Protein AF-0000000080770053 (afdb_homodimer)

Foldseek 3Di:
DPPPPPPPPDPVVVVVVVVVVVVQVPLPDQPDDDDFDDFDAQVNVVFAADDPQFQALVNVCLVVWVLLVVLLVLLCVAAVVLVVLVVVLVVLVVVLVVLVCLQDKDKDKDKDKDKDFAQCVCVDPPDVDRIFIKIWIKMKMKHWHCPLCLSVLLSQLSVLLSLLSLLVSLLVSLVLSLQSLLLLLLLLLLVVLLVLLVVVLVLLVVVLVVVVVCVVVVNDPPVVNVVSVVVNVVSVVVNVVSVVSNLVSQQSSQNSSVHHSCPCVVPDTDHLDFGDDRPDDGRGSCLCQQASNLVSLVSNLSSLVSVLSSLSSLSHKIKMKMKMWTFMDSDPVCRPPPVRIDIDMDIDIDGDDDDPCPSNVSSVVSSVVSNVSSVVSNVVVVVLVVLLVCLVVQLVVLVVQLVVLVVQLVVLVVVLVVVVVCVVVVNDDPVSNSVSVSSNSVSVSSNSVSRSSNSSSVSSNCSSSNSSGGNVVSVD/DPPPPPPPPDPVVVVVVVVVVVLVVQLPDQPDDDDFDDFDAQVNVVFDADDPQFQALVNVCLVVWVLLVVLLVLLCVAAVVLVVLVVVLVVLVVVLVVLVCLQDKDKDKDWDKDKDFAQCQCVPPPDVHRMFMKIWIKMKMKHWHDPQCLSVLLSQLSVLLSLLSVLVSLLVSLVLSLQSLLLLLQLLLLVLLLVLLVVLLVLLVVVLVVVVVCVVVVNDPPVVNVVSVVVNVVSVVVNVVSVVSNLVSQQSSQNSSVHHSCPCVPPDTDHLDFRDDRPDDGRHSCLCQQASNLVSLVSNLSSLVSVLSSLSSLSAKIKMKMKMWTFMDSDPVCGPPPVGTDIDMDIDIDGDNDDPCVSSVSSVVSSVVSSVSSVVSNVVVVVLVVLLVCLVVQLVVLVVQLVVLVVQLVVLVVVLVVVVVCVVVVNDDPVSSSVSVSSNSVSVSSNSVSRSSNSSSVSSNCSSSNSSGGNVVVVD

Organism: Chromobacterium violaceum (strain ATCC 12472 / DSM 30191 / JCM 1249 / CCUG 213 / NBRC 12614 / NCIMB 9131 / NCTC 9757 / MK) (NCBI:txid243365)

Structure (mmCIF, N/CA/C/O backbone):
data_AF-0000000080770053-model_v1
#
loop_
_entity.id
_entity.type
_entity.pdbx_description
1 polymer 'Probable outer membrane multidrug resistance lipoprotein'
#
loop_
_atom_site.group_PDB
_atom_site.id
_atom_site.type_symbol
_atom_site.label_atom_id
_atom_site.label_alt_id
_atom_site.label_comp_id
_atom_site.label_asym_id
_atom_site.label_entity_id
_atom_site.label_seq_id
_atom_site.pdbx_PDB_ins_code
_atom_site.Cartn_x
_atom_site.Cartn_y
_atom_site.Cartn_z
_atom_site.occupancy
_atom_site.B_iso_or_equiv
_atom_site.auth_seq_id
_atom_site.auth_comp_id
_atom_site.auth_asym_id
_atom_site.auth_atom_id
_atom_site.pdbx_PDB_model_num
ATOM 1 N N . MET A 1 1 ? 38.188 81.375 32.938 1 31.11 1 MET A N 1
ATOM 2 C CA . MET A 1 1 ? 38.281 80.125 33.688 1 31.11 1 MET A CA 1
ATOM 3 C C . MET A 1 1 ? 37.062 79.25 33.375 1 31.11 1 MET A C 1
ATOM 5 O O . MET A 1 1 ? 36.031 79.312 34.062 1 31.11 1 MET A O 1
ATOM 9 N N . GLU A 1 2 ? 36.625 79.125 32.062 1 36.44 2 GLU A N 1
ATOM 10 C CA . GLU A 1 2 ? 35.5 78.5 31.438 1 36.44 2 GLU A CA 1
ATOM 11 C C . GLU A 1 2 ? 35.531 77 31.609 1 36.44 2 GLU A C 1
ATOM 13 O O . GLU A 1 2 ? 36.5 76.312 31.203 1 36.44 2 GLU A O 1
ATOM 18 N N . THR A 1 3 ? 34.969 76.5 32.781 1 37.84 3 THR A N 1
ATOM 19 C CA . THR A 1 3 ? 34.875 75.062 33.188 1 37.84 3 THR A CA 1
ATOM 20 C C . THR A 1 3 ? 34.219 74.25 32.094 1 37.84 3 THR A C 1
ATOM 22 O O . THR A 1 3 ? 33.125 74.562 31.625 1 37.84 3 THR A O 1
ATOM 25 N N . ASP A 1 4 ? 35 73.625 31.25 1 41.47 4 ASP A N 1
ATOM 26 C CA . ASP A 1 4 ? 34.688 72.625 30.219 1 41.47 4 ASP A CA 1
ATOM 27 C C . ASP A 1 4 ? 33.812 71.5 30.781 1 41.47 4 ASP A C 1
ATOM 29 O O . ASP A 1 4 ? 34.25 70.75 31.656 1 41.47 4 ASP A O 1
ATOM 33 N N . LYS A 1 5 ? 32.5 71.75 30.984 1 44.28 5 LYS A N 1
ATOM 34 C CA . LYS A 1 5 ? 31.547 70.688 31.391 1 44.28 5 LYS A CA 1
ATOM 35 C C . LYS A 1 5 ? 31.594 69.5 30.453 1 44.28 5 LYS A C 1
ATOM 37 O O . LYS A 1 5 ? 31.125 69.562 29.312 1 44.28 5 LYS A O 1
ATOM 42 N N . VAL A 1 6 ? 32.719 68.688 30.469 1 43.28 6 VAL A N 1
ATOM 43 C CA . VAL A 1 6 ? 32.75 67.438 29.766 1 43.28 6 VAL A CA 1
ATOM 44 C C . VAL A 1 6 ? 31.484 66.625 30.047 1 43.28 6 VAL A C 1
ATOM 46 O O . VAL A 1 6 ? 31.125 66.438 31.203 1 43.28 6 VAL A O 1
ATOM 49 N N . ASN A 1 7 ? 30.469 66.812 29.234 1 42.47 7 ASN A N 1
ATOM 50 C CA . ASN A 1 7 ? 29.25 66 29.25 1 42.47 7 ASN A CA 1
ATOM 51 C C . ASN A 1 7 ? 29.578 64.562 29.422 1 42.47 7 ASN A C 1
ATOM 53 O O . ASN A 1 7 ? 30.203 63.938 28.547 1 42.47 7 ASN A O 1
ATOM 57 N N . LYS A 1 8 ? 29.875 64 30.688 1 47.47 8 LYS A N 1
ATOM 58 C CA . LYS A 1 8 ? 30.016 62.594 31.062 1 47.47 8 LYS A CA 1
ATOM 59 C C . LYS A 1 8 ? 28.953 61.75 30.391 1 47.47 8 LYS A C 1
ATOM 61 O O . LYS A 1 8 ? 27.766 61.875 30.672 1 47.47 8 LYS A O 1
ATOM 66 N N . LYS A 1 9 ? 29.234 61.5 29.125 1 54.81 9 LYS A N 1
ATOM 67 C CA . LYS A 1 9 ? 28.453 60.438 28.5 1 54.81 9 LYS A CA 1
ATOM 68 C C . LYS A 1 9 ? 28.156 59.312 29.484 1 54.81 9 LYS A C 1
ATOM 70 O O . LYS A 1 9 ? 29.078 58.781 30.094 1 54.81 9 LYS A O 1
ATOM 75 N N . SER A 1 10 ? 27 59.406 30.25 1 52.09 10 SER A N 1
ATOM 76 C CA . SER A 1 10 ? 26.562 58.531 31.328 1 52.09 10 SER A CA 1
ATOM 77 C C . SER A 1 10 ? 26.797 57.062 30.984 1 52.09 10 SER A C 1
ATOM 79 O O . SER A 1 10 ? 26.703 56.656 29.828 1 52.09 10 SER A O 1
ATOM 81 N N . TRP A 1 11 ? 27.594 56.344 31.75 1 55.47 11 TRP A N 1
ATOM 82 C CA . TRP A 1 11 ? 28 54.938 31.844 1 55.47 11 TRP A CA 1
ATOM 83 C C . TRP A 1 11 ? 26.859 54.031 31.438 1 55.47 11 TRP A C 1
ATOM 85 O O . TRP A 1 11 ? 27.094 52.969 30.844 1 55.47 11 TRP A O 1
ATOM 95 N N . PRO A 1 12 ? 25.609 54.438 31.672 1 58.03 12 PRO A N 1
ATOM 96 C CA . PRO A 1 12 ? 24.562 53.469 31.391 1 58.03 12 PRO A CA 1
ATOM 97 C C . PRO A 1 12 ? 24.312 53.281 29.891 1 58.03 12 PRO A C 1
ATOM 99 O O . PRO A 1 12 ? 23.953 52.188 29.438 1 58.03 12 PRO A O 1
ATOM 102 N N . GLN A 1 13 ? 24.547 54.344 29.156 1 59.16 13 GLN A N 1
ATOM 103 C CA . GLN A 1 13 ? 24.297 54.188 27.734 1 59.16 13 GLN A CA 1
ATOM 104 C C . GLN A 1 13 ? 25.344 53.312 27.078 1 59.16 13 GLN A C 1
ATOM 106 O O . GLN A 1 13 ? 25.031 52.531 26.172 1 59.16 13 GLN A O 1
ATOM 111 N N . THR A 1 14 ? 26.609 53.5 27.578 1 61.19 14 THR A N 1
ATOM 112 C CA . THR A 1 14 ? 27.672 52.688 27 1 61.19 14 THR A CA 1
ATOM 113 C C . THR A 1 14 ? 27.516 51.219 27.406 1 61.19 14 THR A C 1
ATOM 115 O O . THR A 1 14 ? 27.781 50.312 26.625 1 61.19 14 THR A O 1
ATOM 118 N N . ALA A 1 15 ? 27.016 50.938 28.594 1 60.12 15 ALA A N 1
ATOM 119 C CA . ALA A 1 15 ? 26.797 49.594 29.062 1 60.12 15 ALA A CA 1
ATOM 120 C C . ALA A 1 15 ? 25.672 48.906 28.297 1 60.12 15 ALA A C 1
ATOM 122 O O . ALA A 1 15 ? 25.734 47.719 28.016 1 60.12 15 ALA A O 1
ATOM 123 N N . GLY A 1 16 ? 24.625 49.656 27.984 1 55.81 16 GLY A N 1
ATOM 124 C CA . GLY A 1 16 ? 23.547 49.094 27.156 1 55.81 16 GLY A CA 1
ATOM 125 C C . GLY A 1 16 ? 24 48.656 25.781 1 55.81 16 GLY A C 1
ATOM 126 O O . GLY A 1 16 ? 23.625 47.594 25.297 1 55.81 16 GLY A O 1
ATOM 127 N N . VAL A 1 17 ? 24.844 49.531 25.234 1 60.19 17 VAL A N 1
ATOM 128 C CA . VAL A 1 17 ? 25.375 49.188 23.906 1 60.19 17 VAL A CA 1
ATOM 129 C C . VAL A 1 17 ? 26.312 48 24 1 60.19 17 VAL A C 1
ATOM 131 O O . VAL A 1 17 ? 26.312 47.125 23.125 1 60.19 17 VAL A O 1
ATOM 134 N N . LEU A 1 18 ? 27.062 47.906 25.047 1 57.97 18 LEU A N 1
ATOM 135 C CA . LEU A 1 18 ? 27.984 46.781 25.234 1 57.97 18 LEU A CA 1
ATOM 136 C C . LEU A 1 18 ? 27.219 45.5 25.516 1 57.97 18 LEU A C 1
ATOM 138 O O . LEU A 1 18 ? 27.609 44.406 25.047 1 57.97 18 LEU A O 1
ATOM 142 N N . LEU A 1 19 ? 26.172 45.562 26.266 1 55.12 19 LEU A N 1
ATOM 143 C CA . LEU A 1 19 ? 25.344 44.375 26.5 1 55.12 19 LEU A CA 1
ATOM 144 C C . LEU A 1 19 ? 24.703 43.875 25.219 1 55.12 19 LEU A C 1
ATOM 146 O O . LEU A 1 19 ? 24.625 42.688 24.969 1 55.12 19 LEU A O 1
ATOM 150 N N . ILE A 1 20 ? 24.188 44.844 24.469 1 55.62 20 ILE A N 1
ATOM 151 C CA . ILE A 1 20 ? 23.641 44.438 23.172 1 55.62 20 ILE A CA 1
ATOM 152 C C . ILE A 1 20 ? 24.734 43.844 22.297 1 55.62 20 ILE A C 1
ATOM 154 O O . ILE A 1 20 ? 24.5 42.844 21.625 1 55.62 20 ILE A O 1
ATOM 158 N N . SER A 1 21 ? 25.906 44.469 22.375 1 57.09 21 SER A N 1
ATOM 159 C CA . SER A 1 21 ? 27 43.906 21.594 1 57.09 21 SER A CA 1
ATOM 160 C C . SER A 1 21 ? 27.453 42.562 22.125 1 57.09 21 SER A C 1
ATOM 162 O O . SER A 1 21 ? 27.859 41.688 21.359 1 57.09 21 SER A O 1
ATOM 164 N N . ALA A 1 22 ? 27.469 42.375 23.359 1 55.72 22 ALA A N 1
ATOM 165 C CA . ALA A 1 22 ? 27.859 41.094 23.953 1 55.72 22 ALA A CA 1
ATOM 166 C C . ALA A 1 22 ? 26.828 40 23.656 1 55.72 22 ALA A C 1
ATOM 168 O O . ALA A 1 22 ? 27.172 38.844 23.469 1 55.72 22 ALA A O 1
ATOM 169 N N . VAL A 1 23 ? 25.594 40.375 23.766 1 52.31 23 VAL A N 1
ATOM 170 C CA . VAL A 1 23 ? 24.531 39.438 23.438 1 52.31 23 VAL A CA 1
ATOM 171 C C . VAL A 1 23 ? 24.625 39.031 21.984 1 52.31 23 VAL A C 1
ATOM 173 O O . VAL A 1 23 ? 24.375 37.875 21.641 1 52.31 23 VAL A O 1
ATOM 176 N N . LEU A 1 24 ? 24.922 39.969 21.172 1 51.81 24 LEU A N 1
ATOM 177 C CA . LEU A 1 24 ? 25.078 39.625 19.766 1 51.81 24 LEU A CA 1
ATOM 178 C C . LEU A 1 24 ? 26.234 38.656 19.562 1 51.81 24 LEU A C 1
ATOM 180 O O . LEU A 1 24 ? 26.234 37.875 18.625 1 51.81 24 LEU A O 1
ATOM 184 N N . SER A 1 25 ? 27.266 38.938 20.328 1 50.62 25 SER A N 1
ATOM 185 C CA . SER A 1 25 ? 28.406 38.031 20.188 1 50.62 25 SER A CA 1
ATOM 186 C C . SER A 1 25 ? 28.125 36.688 20.797 1 50.62 25 SER A C 1
ATOM 188 O O . SER A 1 25 ? 28.891 35.719 20.594 1 50.62 25 SER A O 1
ATOM 190 N N . GLY A 1 26 ? 27.234 36.531 21.672 1 48.91 26 GLY A N 1
ATOM 191 C CA . GLY A 1 26 ? 26.984 35.25 22.344 1 48.91 26 GLY A CA 1
ATOM 192 C C . GLY A 1 26 ? 26.078 34.344 21.547 1 48.91 26 GLY A C 1
ATOM 193 O O . GLY A 1 26 ? 25.062 33.875 22.062 1 48.91 26 GLY A O 1
ATOM 194 N N . CYS A 1 27 ? 25.984 34.438 20.297 1 49.5 27 CYS A N 1
ATOM 195 C CA . CYS A 1 27 ? 25.266 33.375 19.594 1 49.5 27 CYS A CA 1
ATOM 196 C C . CYS A 1 27 ? 25.625 32 20.141 1 49.5 27 CYS A C 1
ATOM 198 O O . CYS A 1 27 ? 26.797 31.734 20.406 1 49.5 27 CYS A O 1
ATOM 200 N N . ALA A 1 28 ? 24.703 31.391 20.844 1 54.81 28 ALA A N 1
ATOM 201 C CA . ALA A 1 28 ? 24.875 30.031 21.375 1 54.81 28 ALA A CA 1
ATOM 202 C C . ALA A 1 28 ? 25.672 29.172 20.406 1 54.81 28 ALA A C 1
ATOM 204 O O . ALA A 1 28 ? 25.406 29.156 19.203 1 54.81 28 ALA A O 1
ATOM 205 N N . SER A 1 29 ? 27.016 29.094 20.688 1 56.59 29 SER A N 1
ATOM 206 C CA . SER A 1 29 ? 27.906 28.25 19.922 1 56.59 29 SER A CA 1
ATOM 207 C C . SER A 1 29 ? 27.297 26.875 19.656 1 56.59 29 SER A C 1
ATOM 209 O O . SER A 1 29 ? 26.594 26.328 20.516 1 56.59 29 SER A O 1
ATOM 211 N N . PHE A 1 30 ? 27.156 26.516 18.375 1 65.12 30 PHE A N 1
ATOM 212 C CA . PHE A 1 30 ? 26.812 25.172 17.922 1 65.12 30 PHE A CA 1
ATOM 213 C C . PHE A 1 30 ? 27.781 24.141 18.484 1 65.12 30 PHE A C 1
ATOM 215 O O . PHE A 1 30 ? 28.969 24.438 18.672 1 65.12 30 PHE A O 1
ATOM 222 N N . GLY A 1 31 ? 27.469 23.406 19.453 1 56.47 31 GLY A N 1
ATOM 223 C CA . GLY A 1 31 ? 28.391 22.328 19.75 1 56.47 31 GLY A CA 1
ATOM 224 C C . GLY A 1 31 ? 29.062 21.75 18.516 1 56.47 31 GLY A C 1
ATOM 225 O O . GLY A 1 31 ? 28.688 22.094 17.391 1 56.47 31 GLY A O 1
ATOM 226 N N . PRO A 1 32 ? 30.141 21.141 18.75 1 60.31 32 PRO A N 1
ATOM 227 C CA . PRO A 1 32 ? 30.844 20.516 17.625 1 60.31 32 PRO A CA 1
ATOM 228 C C . PRO A 1 32 ? 29.906 19.688 16.734 1 60.31 32 PRO A C 1
ATOM 230 O O . PRO A 1 32 ? 29 19.031 17.234 1 60.31 32 PRO A O 1
ATOM 233 N N . ASP A 1 33 ? 29.828 20 15.422 1 65.56 33 ASP A N 1
ATOM 234 C CA . ASP A 1 33 ? 29.047 19.25 14.438 1 65.56 33 ASP A CA 1
ATOM 235 C C . ASP A 1 33 ? 29.672 17.875 14.18 1 65.56 33 ASP A C 1
ATOM 237 O O . ASP A 1 33 ? 30.875 17.766 13.953 1 65.56 33 ASP A O 1
ATOM 241 N N . ALA A 1 34 ? 29.047 16.75 14.547 1 70.12 34 ALA A N 1
ATOM 242 C CA . ALA A 1 34 ? 29.484 15.469 14.016 1 70.12 34 ALA A CA 1
ATOM 243 C C . ALA A 1 34 ? 29.656 15.523 12.5 1 70.12 34 ALA A C 1
ATOM 245 O O . ALA A 1 34 ? 28.938 16.266 11.82 1 70.12 34 ALA A O 1
ATOM 246 N N . ALA A 1 35 ? 30.75 14.867 12.07 1 78.81 35 ALA A N 1
ATOM 247 C CA . ALA A 1 35 ? 30.969 14.836 10.633 1 78.81 35 ALA A CA 1
ATOM 248 C C . ALA A 1 35 ? 29.781 14.227 9.906 1 78.81 35 ALA A C 1
ATOM 250 O O . ALA A 1 35 ? 29.375 13.094 10.188 1 78.81 35 ALA A O 1
ATOM 251 N N . PRO A 1 36 ? 29.156 14.961 9.07 1 86.56 36 PRO A N 1
ATOM 252 C CA . PRO A 1 36 ? 28 14.43 8.367 1 86.56 36 PRO A CA 1
ATOM 253 C C . PRO A 1 36 ? 28.344 13.242 7.469 1 86.56 36 PRO A C 1
ATOM 255 O O . PRO A 1 36 ? 29.453 13.156 6.949 1 86.56 36 PRO A O 1
ATOM 258 N N . ASP A 1 37 ? 27.453 12.234 7.367 1 88.25 37 ASP A N 1
ATOM 259 C CA . ASP A 1 37 ? 27.609 11.148 6.406 1 88.25 37 ASP A CA 1
ATOM 260 C C . ASP A 1 37 ? 27.703 11.688 4.98 1 88.25 37 ASP A C 1
ATOM 262 O O . ASP A 1 37 ? 27.281 12.812 4.707 1 88.25 37 ASP A O 1
ATOM 266 N N . GLN A 1 38 ? 28.359 10.859 4.066 1 91.56 38 GLN A N 1
ATOM 267 C CA . GLN A 1 38 ? 28.562 11.281 2.686 1 91.56 38 GLN A CA 1
ATOM 268 C C . GLN A 1 38 ? 27.875 10.336 1.709 1 91.56 38 GLN A C 1
ATOM 270 O O . GLN A 1 38 ? 27.844 9.117 1.93 1 91.56 38 GLN A O 1
ATOM 275 N N . MET A 1 39 ? 27.281 10.906 0.743 1 92.38 39 MET A N 1
ATOM 276 C CA . MET A 1 39 ? 26.703 10.109 -0.339 1 92.38 39 MET A CA 1
ATOM 277 C C . MET A 1 39 ? 27.797 9.352 -1.09 1 92.38 39 MET A C 1
ATOM 279 O O . MET A 1 39 ? 28.859 9.898 -1.379 1 92.38 39 MET A O 1
ATOM 283 N N . VAL A 1 40 ? 27.531 8.117 -1.334 1 87.75 40 VAL A N 1
ATOM 284 C CA . VAL A 1 40 ? 28.469 7.289 -2.072 1 87.75 40 VAL A CA 1
ATOM 285 C C . VAL A 1 40 ? 28.547 7.754 -3.527 1 87.75 40 VAL A C 1
ATOM 287 O O . VAL A 1 40 ? 27.516 8.086 -4.125 1 87.75 40 VAL A O 1
ATOM 290 N N . GLY A 1 41 ? 29.812 7.875 -4.043 1 84.81 41 GLY A N 1
ATOM 291 C CA . GLY A 1 41 ? 30.016 8.305 -5.418 1 84.81 41 GLY A CA 1
ATOM 292 C C . GLY A 1 41 ? 30.5 7.195 -6.328 1 84.81 41 GLY A C 1
ATOM 293 O O . GLY A 1 41 ? 30.766 6.082 -5.867 1 84.81 41 GLY A O 1
ATOM 294 N N . ALA A 1 42 ? 30.547 7.543 -7.645 1 81.56 42 ALA A N 1
ATOM 295 C CA . ALA A 1 42 ? 30.938 6.582 -8.672 1 81.56 42 ALA A CA 1
ATOM 296 C C . ALA A 1 42 ? 32.344 6.062 -8.438 1 81.56 42 ALA A C 1
ATOM 298 O O . ALA A 1 42 ? 32.625 4.883 -8.672 1 81.56 42 ALA A O 1
ATOM 299 N N . ASP A 1 43 ? 33.188 6.934 -7.949 1 79.81 43 ASP A N 1
ATOM 300 C CA . ASP A 1 43 ? 34.594 6.574 -7.719 1 79.81 43 ASP A CA 1
ATOM 301 C C . ASP A 1 43 ? 34.719 5.527 -6.613 1 79.81 43 ASP A C 1
ATOM 303 O O . ASP A 1 43 ? 35.5 4.578 -6.73 1 79.81 43 ASP A O 1
ATOM 307 N N . GLN A 1 44 ? 33.969 5.676 -5.617 1 84.19 44 GLN A N 1
ATOM 308 C CA . GLN A 1 44 ? 34 4.75 -4.492 1 84.19 44 GLN A CA 1
ATOM 309 C C . GLN A 1 44 ? 33.469 3.375 -4.895 1 84.19 44 GLN A C 1
ATOM 311 O O . GLN A 1 44 ? 33.938 2.355 -4.367 1 84.19 44 GLN A O 1
ATOM 316 N N . LEU A 1 45 ? 32.625 3.363 -5.84 1 84.56 45 LEU A N 1
ATOM 317 C CA . LEU A 1 45 ? 31.953 2.131 -6.25 1 84.56 45 LEU A CA 1
ATOM 318 C C . LEU A 1 45 ? 32.656 1.503 -7.441 1 84.56 45 LEU A C 1
ATOM 320 O O . LEU A 1 45 ? 32.219 0.472 -7.961 1 84.56 45 LEU A O 1
ATOM 324 N N . LYS A 1 46 ? 33.719 2.088 -7.953 1 78.81 46 LYS A N 1
ATOM 325 C CA . LYS A 1 46 ? 34.562 1.582 -9.047 1 78.81 46 LYS A CA 1
ATOM 326 C C . LYS A 1 46 ? 33.719 1.333 -10.297 1 78.81 46 LYS A C 1
ATOM 328 O O . LYS A 1 46 ? 33.844 0.295 -10.945 1 78.81 46 LYS A O 1
ATOM 333 N N . LEU A 1 47 ? 32.75 2.234 -10.477 1 78.5 47 LEU A N 1
ATOM 334 C CA . LEU A 1 47 ? 31.953 2.148 -11.695 1 78.5 47 LEU A CA 1
ATOM 335 C C . LEU A 1 47 ? 32.719 2.719 -12.883 1 78.5 47 LEU A C 1
ATOM 337 O O . LEU A 1 47 ? 33.5 3.656 -12.727 1 78.5 47 LEU A O 1
ATOM 341 N N . ALA A 1 48 ? 32.5 2.072 -14.008 1 72.56 48 ALA A N 1
ATOM 342 C CA . ALA A 1 48 ? 33.125 2.584 -15.227 1 72.56 48 ALA A CA 1
ATOM 343 C C . ALA A 1 48 ? 32.625 3.992 -15.539 1 72.56 48 ALA A C 1
ATOM 345 O O . ALA A 1 48 ? 31.562 4.398 -15.078 1 72.56 48 ALA A O 1
ATOM 346 N N . VAL A 1 49 ? 33.5 4.676 -16.25 1 65.38 49 VAL A N 1
ATOM 347 C CA . VAL A 1 49 ? 33.125 6.031 -16.641 1 65.38 49 VAL A CA 1
ATOM 348 C C . VAL A 1 49 ? 31.922 5.992 -17.562 1 65.38 49 VAL A C 1
ATOM 350 O O . VAL A 1 49 ? 31.75 5.059 -18.344 1 65.38 49 VAL A O 1
ATOM 353 N N . ALA A 1 50 ? 31.031 6.984 -17.391 1 61.84 50 ALA A N 1
ATOM 354 C CA . ALA A 1 50 ? 29.75 7.078 -18.062 1 61.84 50 ALA A CA 1
ATOM 355 C C . ALA A 1 50 ? 29.906 6.945 -19.578 1 61.84 50 ALA A C 1
ATOM 357 O O . ALA A 1 50 ? 30.656 7.699 -20.203 1 61.84 50 ALA A O 1
ATOM 358 N N . GLY A 1 51 ? 29.594 5.773 -20.062 1 59.84 51 GLY A N 1
ATOM 359 C CA . GLY A 1 51 ? 29.484 5.656 -21.516 1 59.84 51 GLY A CA 1
ATOM 360 C C . GLY A 1 51 ? 28.141 6.102 -22.047 1 59.84 51 GLY A C 1
ATOM 361 O O . GLY A 1 51 ? 27.344 6.695 -21.328 1 59.84 51 GLY A O 1
ATOM 362 N N . GLN A 1 52 ? 28.031 6.184 -23.453 1 55.31 52 GLN A N 1
ATOM 363 C CA . GLN A 1 52 ? 26.812 6.609 -24.109 1 55.31 52 GLN A CA 1
ATOM 364 C C . GLN A 1 52 ? 25.688 5.59 -23.906 1 55.31 52 GLN A C 1
ATOM 366 O O . GLN A 1 52 ? 25.734 4.492 -24.453 1 55.31 52 GLN A O 1
ATOM 371 N N . GLN A 1 53 ? 25.266 5.422 -22.656 1 59.69 53 GLN A N 1
ATOM 372 C CA . GLN A 1 53 ? 24.078 4.57 -22.547 1 59.69 53 GLN A CA 1
ATOM 373 C C . GLN A 1 53 ? 22.828 5.316 -22.984 1 59.69 53 GLN A C 1
ATOM 375 O O . GLN A 1 53 ? 22.547 6.418 -22.516 1 59.69 53 GLN A O 1
ATOM 380 N N . ASN A 1 54 ? 22.234 4.859 -24.219 1 63.72 54 ASN A N 1
ATOM 381 C CA . ASN A 1 54 ? 21.109 5.586 -24.797 1 63.72 54 ASN A CA 1
ATOM 382 C C . ASN A 1 54 ? 19.797 4.812 -24.625 1 63.72 54 ASN A C 1
ATOM 384 O O . ASN A 1 54 ? 19.328 4.18 -25.562 1 63.72 54 ASN A O 1
ATOM 388 N N . VAL A 1 55 ? 19.422 4.629 -23.297 1 74.56 55 VAL A N 1
ATOM 389 C CA . VAL A 1 55 ? 18.062 4.098 -23.203 1 74.56 55 VAL A CA 1
ATOM 390 C C . VAL A 1 55 ? 17.062 5.191 -23.531 1 74.56 55 VAL A C 1
ATOM 392 O O . VAL A 1 55 ? 17.094 6.277 -22.953 1 74.56 55 VAL A O 1
ATOM 395 N N . ARG A 1 56 ? 16.281 4.848 -24.578 1 76.56 56 ARG A N 1
ATOM 396 C CA . ARG A 1 56 ? 15.227 5.777 -24.984 1 76.56 56 ARG A CA 1
ATOM 397 C C . ARG A 1 56 ? 14.062 5.75 -24 1 76.56 56 ARG A C 1
ATOM 399 O O . ARG A 1 56 ? 13.766 4.707 -23.422 1 76.56 56 ARG A O 1
ATOM 406 N N . ALA A 1 57 ? 13.305 6.887 -23.797 1 82.81 57 ALA A N 1
ATOM 407 C CA . ALA A 1 57 ? 12.164 6.984 -22.891 1 82.81 57 ALA A CA 1
ATOM 408 C C . ALA A 1 57 ? 11.023 6.074 -23.344 1 82.81 57 ALA A C 1
ATOM 410 O O . ALA A 1 57 ? 10.289 5.535 -22.516 1 82.81 57 ALA A O 1
ATOM 411 N N . ASP A 1 58 ? 10.867 5.867 -24.656 1 90.88 58 ASP A N 1
ATOM 412 C CA . ASP A 1 58 ? 9.828 4.988 -25.188 1 90.88 58 ASP A CA 1
ATOM 413 C C . ASP A 1 58 ? 10.422 3.654 -25.641 1 90.88 58 ASP A C 1
ATOM 415 O O . ASP A 1 58 ? 10.133 3.189 -26.734 1 90.88 58 ASP A O 1
ATOM 419 N N . TRP A 1 59 ? 11.172 3.037 -24.719 1 91.75 59 TRP A N 1
ATOM 420 C CA . TRP A 1 59 ? 11.938 1.837 -25.031 1 91.75 59 TRP A CA 1
ATOM 421 C C . TRP A 1 59 ? 11.023 0.704 -25.484 1 91.75 59 TRP A C 1
ATOM 423 O O . TRP A 1 59 ? 11.422 -0.136 -26.297 1 91.75 59 TRP A O 1
ATOM 433 N N . TRP A 1 60 ? 9.75 0.617 -25.047 1 94.19 60 TRP A N 1
ATOM 434 C CA . TRP A 1 60 ? 8.844 -0.471 -25.406 1 94.19 60 TRP A CA 1
ATOM 435 C C . TRP A 1 60 ? 8.469 -0.41 -26.875 1 94.19 60 TRP A C 1
ATOM 437 O O . TRP A 1 60 ? 8.062 -1.418 -27.469 1 94.19 60 TRP A O 1
ATOM 447 N N . ARG A 1 61 ? 8.609 0.734 -27.469 1 94.06 61 ARG A N 1
ATOM 448 C CA . ARG A 1 61 ? 8.234 0.913 -28.875 1 94.06 61 ARG A CA 1
ATOM 449 C C . ARG A 1 61 ? 9.195 0.169 -29.797 1 94.06 61 ARG A C 1
ATOM 451 O O . ARG A 1 61 ? 8.891 -0.054 -30.969 1 94.06 61 ARG A O 1
ATOM 458 N N . GLN A 1 62 ? 10.352 -0.235 -29.312 1 92.44 62 GLN A N 1
ATOM 459 C CA . GLN A 1 62 ? 11.305 -1.023 -30.094 1 92.44 62 GLN A CA 1
ATOM 460 C C . GLN A 1 62 ? 10.727 -2.387 -30.453 1 92.44 62 GLN A C 1
ATOM 462 O O . GLN A 1 62 ? 11.234 -3.072 -31.328 1 92.44 62 GLN A O 1
ATOM 467 N N . LEU A 1 63 ? 9.664 -2.793 -29.797 1 94.44 63 LEU A N 1
ATOM 468 C CA . LEU A 1 63 ? 9.039 -4.086 -30.062 1 94.44 63 LEU A CA 1
ATOM 469 C C . LEU A 1 63 ? 8.094 -4 -31.25 1 94.44 63 LEU A C 1
ATOM 471 O O . LEU A 1 63 ? 7.59 -5.02 -31.719 1 94.44 63 LEU A O 1
ATOM 475 N N . ASN A 1 64 ? 7.828 -2.867 -31.781 1 93.38 64 ASN A N 1
ATOM 476 C CA . ASN A 1 64 ? 7.023 -2.617 -32.969 1 93.38 64 ASN A CA 1
ATOM 477 C C . ASN A 1 64 ? 5.68 -3.33 -32.906 1 93.38 64 ASN A C 1
ATOM 479 O O . ASN A 1 64 ? 5.297 -4.043 -33.844 1 93.38 64 ASN A O 1
ATOM 483 N N . ASP A 1 65 ? 5.02 -3.174 -31.828 1 95.94 65 ASP A N 1
ATOM 484 C CA . ASP A 1 65 ? 3.699 -3.756 -31.594 1 95.94 65 ASP A CA 1
ATOM 485 C C . ASP A 1 65 ? 2.678 -2.68 -31.25 1 95.94 65 ASP A C 1
ATOM 487 O O . ASP A 1 65 ? 2.646 -2.199 -30.109 1 95.94 65 ASP A O 1
ATOM 491 N N . PRO A 1 66 ? 1.79 -2.314 -32.188 1 95.25 66 PRO A N 1
ATOM 492 C CA . PRO A 1 66 ? 0.855 -1.207 -31.984 1 95.25 66 PRO A CA 1
ATOM 493 C C . PRO A 1 66 ? -0.114 -1.461 -30.844 1 95.25 66 PRO A C 1
ATOM 495 O O . PRO A 1 66 ? -0.524 -0.521 -30.156 1 95.25 66 PRO A O 1
ATOM 498 N N . GLU A 1 67 ? -0.458 -2.713 -30.688 1 96 67 GLU A N 1
ATOM 499 C CA . GLU A 1 67 ? -1.362 -3.018 -29.578 1 96 67 GLU A CA 1
ATOM 500 C C . GLU A 1 67 ? -0.683 -2.787 -28.234 1 96 67 GLU A C 1
ATOM 502 O O . GLU A 1 67 ? -1.304 -2.275 -27.297 1 96 67 GLU A O 1
ATOM 507 N N . LEU A 1 68 ? 0.569 -3.139 -28.109 1 97.12 68 LEU A N 1
ATOM 508 C CA . LEU A 1 68 ? 1.339 -2.875 -26.906 1 97.12 68 LEU A CA 1
ATOM 509 C C . LEU A 1 68 ? 1.477 -1.374 -26.672 1 97.12 68 LEU A C 1
ATOM 511 O O . LEU A 1 68 ? 1.307 -0.902 -25.531 1 97.12 68 LEU A O 1
ATOM 515 N N . ASP A 1 69 ? 1.716 -0.635 -27.75 1 96.88 69 ASP A N 1
ATOM 516 C CA . ASP A 1 69 ? 1.84 0.815 -27.641 1 96.88 69 ASP A CA 1
ATOM 517 C C . ASP A 1 69 ? 0.56 1.437 -27.094 1 96.88 69 ASP A C 1
ATOM 519 O O . ASP A 1 69 ? 0.612 2.289 -26.203 1 96.88 69 ASP A O 1
ATOM 523 N N . ARG A 1 70 ? -0.53 0.966 -27.578 1 96.12 70 ARG A N 1
ATOM 524 C CA . ARG A 1 70 ? -1.825 1.477 -27.141 1 96.12 70 ARG A CA 1
ATOM 525 C C . ARG A 1 70 ? -2.053 1.192 -25.656 1 96.12 70 ARG A C 1
ATOM 527 O O . ARG A 1 70 ? -2.539 2.055 -24.922 1 96.12 70 ARG A O 1
ATOM 534 N N . LEU A 1 71 ? -1.695 0.007 -25.219 1 97.75 71 LEU A N 1
ATOM 535 C CA . LEU A 1 71 ? -1.895 -0.378 -23.812 1 97.75 71 LEU A CA 1
ATOM 536 C C . LEU A 1 71 ? -1.01 0.452 -22.891 1 97.75 71 LEU A C 1
ATOM 538 O O . LEU A 1 71 ? -1.456 0.893 -21.828 1 97.75 71 LEU A O 1
ATOM 542 N N . VAL A 1 72 ? 0.243 0.682 -23.266 1 97.88 72 VAL A N 1
ATOM 543 C CA . VAL A 1 72 ? 1.152 1.478 -22.453 1 97.88 72 VAL A CA 1
ATOM 544 C C . VAL A 1 72 ? 0.643 2.914 -22.359 1 97.88 72 VAL A C 1
ATOM 546 O O . VAL A 1 72 ? 0.58 3.49 -21.281 1 97.88 72 VAL A O 1
ATOM 549 N N . GLU A 1 73 ? 0.179 3.475 -23.469 1 97.12 73 GLU A N 1
ATOM 550 C CA . GLU A 1 73 ? -0.328 4.844 -23.484 1 97.12 73 GLU A CA 1
ATOM 551 C C . GLU A 1 73 ? -1.594 4.977 -22.656 1 97.12 73 GLU A C 1
ATOM 553 O O . GLU A 1 73 ? -1.739 5.938 -21.891 1 97.12 73 GLU A O 1
ATOM 558 N N . ALA A 1 74 ? -2.459 4.004 -22.797 1 96.38 74 ALA A N 1
ATOM 559 C CA . ALA A 1 74 ? -3.686 4.008 -22.016 1 96.38 74 ALA A CA 1
ATOM 560 C C . ALA A 1 74 ? -3.377 3.922 -20.516 1 96.38 74 ALA A C 1
ATOM 562 O O . ALA A 1 74 ? -3.988 4.625 -19.719 1 96.38 74 ALA A O 1
ATOM 563 N N . THR A 1 75 ? -2.455 3.057 -20.156 1 97.62 75 THR A N 1
ATOM 564 C CA . THR A 1 75 ? -2.053 2.9 -18.766 1 97.62 75 THR A CA 1
ATOM 565 C C . THR A 1 75 ? -1.479 4.203 -18.219 1 97.62 75 THR A C 1
ATOM 567 O O . THR A 1 75 ? -1.865 4.652 -17.141 1 97.62 75 THR A O 1
ATOM 570 N N . LEU A 1 76 ? -0.585 4.875 -18.969 1 97 76 LEU A N 1
ATOM 571 C CA . LEU A 1 76 ? 0.096 6.082 -18.516 1 97 76 LEU A CA 1
ATOM 572 C C . LEU A 1 76 ? -0.868 7.262 -18.469 1 97 76 LEU A C 1
ATOM 574 O O . LEU A 1 76 ? -0.591 8.266 -17.797 1 97 76 LEU A O 1
ATOM 578 N N . LYS A 1 77 ? -1.994 7.082 -19.078 1 94.81 77 LYS A N 1
ATOM 579 C CA . LYS A 1 77 ? -3.01 8.133 -19.047 1 94.81 77 LYS A CA 1
ATOM 580 C C . LYS A 1 77 ? -4.016 7.898 -17.922 1 94.81 77 LYS A C 1
ATOM 582 O O . LYS A 1 77 ? -4.445 8.844 -17.266 1 94.81 77 LYS A O 1
ATOM 587 N N . ASP A 1 78 ? -4.34 6.609 -17.656 1 93.19 78 ASP A N 1
ATOM 588 C CA . ASP A 1 78 ? -5.57 6.371 -16.906 1 93.19 78 ASP A CA 1
ATOM 589 C C . ASP A 1 78 ? -5.289 5.586 -15.625 1 93.19 78 ASP A C 1
ATOM 591 O O . ASP A 1 78 ? -6.184 5.402 -14.797 1 93.19 78 ASP A O 1
ATOM 595 N N . ALA A 1 79 ? -4.094 5.113 -15.398 1 95.12 79 ALA A N 1
ATOM 596 C CA . ALA A 1 79 ? -3.799 4.336 -14.203 1 95.12 79 ALA A CA 1
ATOM 597 C C . ALA A 1 79 ? -4.012 5.172 -12.938 1 95.12 79 ALA A C 1
ATOM 599 O O . ALA A 1 79 ? -3.422 6.246 -12.797 1 95.12 79 ALA A O 1
ATOM 600 N N . PRO A 1 80 ? -4.844 4.652 -12.008 1 94.75 80 PRO A N 1
ATOM 601 C CA . PRO A 1 80 ? -5.074 5.41 -10.773 1 94.75 80 PRO A CA 1
ATOM 602 C C . PRO A 1 80 ? -3.791 5.672 -9.992 1 94.75 80 PRO A C 1
ATOM 604 O O . PRO A 1 80 ? -3.654 6.719 -9.352 1 94.75 80 PRO A O 1
ATOM 607 N N . SER A 1 81 ? -2.889 4.742 -10.047 1 95.56 81 SER A N 1
ATOM 608 C CA . SER A 1 81 ? -1.642 4.926 -9.312 1 95.56 81 SER A CA 1
ATOM 609 C C . SER A 1 81 ? -0.862 6.125 -9.836 1 95.56 81 SER A C 1
ATOM 611 O O . SER A 1 81 ? -0.187 6.816 -9.07 1 95.56 81 SER A O 1
ATOM 613 N N . LEU A 1 82 ? -0.869 6.391 -11.125 1 95.69 82 LEU A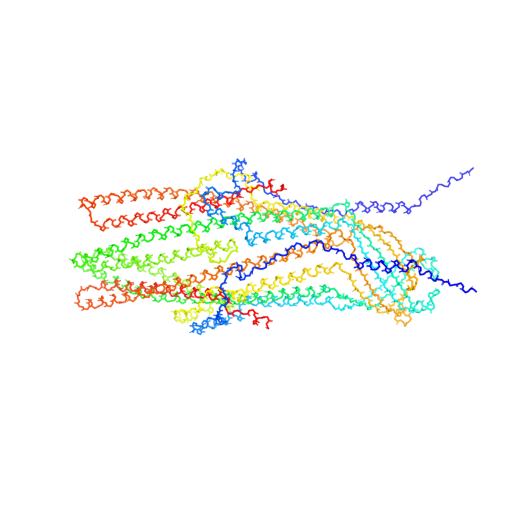 N 1
ATOM 614 C CA . LEU A 1 82 ? -0.187 7.562 -11.664 1 95.69 82 LEU A CA 1
ATOM 615 C C . LEU A 1 82 ? -0.953 8.836 -11.336 1 95.69 82 LEU A C 1
ATOM 617 O O . LEU A 1 82 ? -0.349 9.875 -11.062 1 95.69 82 LEU A O 1
ATOM 621 N N . LYS A 1 83 ? -2.266 8.75 -11.359 1 95.56 83 LYS A N 1
ATOM 622 C CA . LYS A 1 83 ? -3.074 9.891 -10.938 1 95.56 83 LYS A CA 1
ATOM 623 C C . LYS A 1 83 ? -2.855 10.203 -9.461 1 95.56 83 LYS A C 1
ATOM 625 O O . LYS A 1 83 ? -2.844 11.367 -9.062 1 95.56 83 LYS A O 1
ATOM 630 N N . LEU A 1 84 ? -2.693 9.156 -8.68 1 95.75 84 LEU A N 1
ATOM 631 C CA . LEU A 1 84 ? -2.338 9.32 -7.277 1 95.75 84 LEU A CA 1
ATOM 632 C C . LEU A 1 84 ? -0.999 10.039 -7.137 1 95.75 84 LEU A C 1
ATOM 634 O O . LEU A 1 84 ? -0.857 10.938 -6.305 1 95.75 84 LEU A O 1
ATOM 638 N N . ALA A 1 85 ? -0.017 9.633 -7.957 1 95.56 85 ALA A N 1
ATOM 639 C CA . ALA A 1 85 ? 1.286 10.289 -7.945 1 95.56 85 ALA A CA 1
ATOM 640 C C . ALA A 1 85 ? 1.156 11.773 -8.297 1 95.56 85 ALA A C 1
ATOM 642 O O . ALA A 1 85 ? 1.815 12.617 -7.691 1 95.56 85 ALA A O 1
ATOM 643 N N . ALA A 1 86 ? 0.316 12.125 -9.227 1 95.38 86 ALA A N 1
ATOM 644 C CA . ALA A 1 86 ? 0.08 13.516 -9.609 1 95.38 86 ALA A CA 1
ATOM 645 C C . ALA A 1 86 ? -0.545 14.297 -8.461 1 95.38 86 ALA A C 1
ATOM 647 O O . ALA A 1 86 ? -0.175 15.453 -8.211 1 95.38 86 ALA A O 1
ATOM 648 N N . ALA A 1 87 ? -1.466 13.688 -7.781 1 95.44 87 ALA A N 1
ATOM 649 C CA . ALA A 1 87 ? -2.098 14.336 -6.637 1 95.44 87 ALA A CA 1
ATOM 650 C C . ALA A 1 87 ? -1.095 14.555 -5.508 1 95.44 87 ALA A C 1
ATOM 652 O O . ALA A 1 87 ? -1.117 15.586 -4.84 1 95.44 87 ALA A O 1
ATOM 653 N N . ARG A 1 88 ? -0.252 13.586 -5.281 1 95.81 88 ARG A N 1
ATOM 654 C CA . ARG A 1 88 ? 0.799 13.727 -4.277 1 95.81 88 ARG A CA 1
ATOM 655 C C . ARG A 1 88 ? 1.712 14.898 -4.602 1 95.81 88 ARG A C 1
ATOM 657 O O . ARG A 1 88 ? 2.129 15.633 -3.703 1 95.81 88 ARG A O 1
ATOM 664 N N . LEU A 1 89 ? 2.061 15.094 -5.871 1 95.19 89 LEU A N 1
ATOM 665 C CA . LEU A 1 89 ? 2.885 16.219 -6.293 1 95.19 89 LEU A CA 1
ATOM 666 C C . LEU A 1 89 ? 2.176 17.547 -6.023 1 95.19 89 LEU A C 1
ATOM 668 O O . LEU A 1 89 ? 2.795 18.5 -5.551 1 95.19 89 LEU A O 1
ATOM 672 N N . ARG A 1 90 ? 0.857 17.609 -6.289 1 95.06 90 ARG A N 1
ATOM 673 C CA . ARG A 1 90 ? 0.087 18.812 -5.98 1 95.06 90 ARG A CA 1
ATOM 674 C C . ARG A 1 90 ? 0.095 19.094 -4.48 1 95.06 90 ARG A C 1
ATOM 676 O O . ARG A 1 90 ? 0.199 20.25 -4.062 1 95.06 90 ARG A O 1
ATOM 683 N N . GLN A 1 91 ? -0.003 18.047 -3.668 1 95.06 91 GLN A N 1
ATOM 684 C CA . GLN A 1 91 ? 0.051 18.219 -2.219 1 95.06 91 GLN A CA 1
ATOM 685 C C . GLN A 1 91 ? 1.398 18.781 -1.78 1 95.06 91 GLN A C 1
ATOM 687 O O . GLN A 1 91 ? 1.458 19.672 -0.927 1 95.06 91 GLN A O 1
ATOM 692 N N . ALA A 1 92 ? 2.443 18.219 -2.367 1 94.69 92 ALA A N 1
ATOM 693 C CA . ALA A 1 92 ? 3.785 18.688 -2.041 1 94.69 92 ALA A CA 1
ATOM 694 C C . ALA A 1 92 ? 3.965 20.156 -2.451 1 94.69 92 ALA A C 1
ATOM 696 O O . ALA A 1 92 ? 4.598 20.938 -1.735 1 94.69 92 ALA A O 1
ATOM 697 N N . ARG A 1 93 ? 3.42 20.578 -3.555 1 95.25 93 ARG A N 1
ATOM 698 C CA . ARG A 1 93 ? 3.463 21.953 -4.004 1 95.25 93 ARG A CA 1
ATOM 699 C C . ARG A 1 93 ? 2.721 22.875 -3.035 1 95.25 93 ARG A C 1
ATOM 701 O O . ARG A 1 93 ? 3.193 23.969 -2.717 1 95.25 93 ARG A O 1
ATOM 708 N N . ALA A 1 94 ? 1.587 22.375 -2.617 1 94.12 94 ALA A N 1
ATOM 709 C CA . ALA A 1 94 ? 0.817 23.141 -1.641 1 94.12 94 ALA A CA 1
ATOM 710 C C . ALA A 1 94 ? 1.59 23.297 -0.334 1 94.12 94 ALA A C 1
ATOM 712 O O . ALA A 1 94 ? 1.542 24.359 0.301 1 94.12 94 ALA A O 1
ATOM 713 N N . ALA A 1 95 ? 2.291 22.266 0.079 1 94 95 ALA A N 1
ATOM 714 C CA . ALA A 1 95 ? 3.113 22.328 1.284 1 94 95 ALA A CA 1
ATOM 715 C C . ALA A 1 95 ? 4.203 23.375 1.155 1 94 95 ALA A C 1
ATOM 717 O O . ALA A 1 95 ? 4.512 24.094 2.119 1 94 95 ALA A O 1
ATOM 718 N N . VAL A 1 96 ? 4.824 23.547 -0.021 1 94.19 96 VAL A N 1
ATOM 719 C CA . VAL A 1 96 ? 5.793 24.594 -0.272 1 94.19 96 VAL A CA 1
ATOM 720 C C . VAL A 1 96 ? 5.129 25.969 -0.08 1 94.19 96 VAL A C 1
ATOM 722 O O . VAL A 1 96 ? 5.711 26.859 0.538 1 94.19 96 VAL A O 1
ATOM 725 N N . GLY A 1 97 ? 3.879 26.094 -0.571 1 93.44 97 GLY A N 1
ATOM 726 C CA . GLY A 1 97 ? 3.145 27.344 -0.417 1 93.44 97 GLY A CA 1
ATOM 727 C C . GLY A 1 97 ? 2.889 27.703 1.032 1 93.44 97 GLY A C 1
ATOM 728 O O . GLY A 1 97 ? 2.973 28.875 1.403 1 93.44 97 GLY A O 1
ATOM 729 N N . ILE A 1 98 ? 2.654 26.734 1.866 1 93.69 98 ILE A N 1
ATOM 730 C CA . ILE A 1 98 ? 2.418 26.969 3.287 1 93.69 98 ILE A CA 1
ATOM 731 C C . ILE A 1 98 ? 3.693 27.5 3.943 1 93.69 98 ILE A C 1
ATOM 733 O O . ILE A 1 98 ? 3.658 28.469 4.688 1 93.69 98 ILE A O 1
ATOM 737 N N . VAL A 1 99 ? 4.777 26.875 3.615 1 93.19 99 VAL A N 1
ATOM 738 C CA . VAL A 1 99 ? 6.047 27.281 4.211 1 93.19 99 VAL A CA 1
ATOM 739 C C . VAL A 1 99 ? 6.453 28.656 3.684 1 93.19 99 VAL A C 1
ATOM 741 O O . VAL A 1 99 ? 6.938 29.5 4.438 1 93.19 99 VAL A O 1
ATOM 744 N N . GLU A 1 100 ? 6.242 28.953 2.457 1 92.88 100 GLU A N 1
ATOM 745 C CA . GLU A 1 100 ? 6.574 30.234 1.83 1 92.88 100 GLU A CA 1
ATOM 746 C C . GLU A 1 100 ? 5.77 31.375 2.445 1 92.88 100 GLU A C 1
ATOM 748 O O . GLU A 1 100 ? 6.258 32.5 2.547 1 92.88 100 GLU A O 1
ATOM 753 N N . SER A 1 101 ? 4.605 31.031 2.85 1 92.56 101 SER A N 1
ATOM 754 C CA . SER A 1 101 ? 3.725 32.062 3.408 1 92.56 101 SER A CA 1
ATOM 755 C C . SER A 1 101 ? 4.316 32.656 4.676 1 92.56 101 SER A C 1
ATOM 757 O O . SER A 1 101 ? 4.031 33.812 5.016 1 92.56 101 SER A O 1
ATOM 759 N N . LYS A 1 102 ? 5.16 31.953 5.363 1 89.88 102 LYS A N 1
ATOM 760 C CA . LYS A 1 102 ? 5.77 32.438 6.598 1 89.88 102 LYS A CA 1
ATOM 761 C C . LYS A 1 102 ? 6.777 33.531 6.32 1 89.88 102 LYS A C 1
ATOM 763 O O . LYS A 1 102 ? 7.152 34.281 7.227 1 89.88 102 LYS A O 1
ATOM 768 N N . ASP A 1 103 ? 7.227 33.719 5.102 1 88.38 103 ASP A N 1
ATOM 769 C CA . ASP A 1 103 ? 8.195 34.719 4.715 1 88.38 103 ASP A CA 1
ATOM 770 C C . ASP A 1 103 ? 7.5 36.031 4.352 1 88.38 103 ASP A C 1
ATOM 772 O O . ASP A 1 103 ? 8.156 37.062 4.125 1 88.38 103 ASP A O 1
ATOM 776 N N . GLY A 1 104 ? 6.184 36.062 4.41 1 89 104 GLY A N 1
ATOM 777 C CA . GLY A 1 104 ? 5.434 37.25 4.055 1 89 104 GLY A CA 1
ATOM 778 C C . GLY A 1 104 ? 4.68 37.844 5.227 1 89 104 GLY A C 1
ATOM 779 O O . GLY A 1 104 ? 4.594 37.25 6.297 1 89 104 GLY A O 1
ATOM 780 N N . PRO A 1 105 ? 4.215 39.062 5.07 1 91.12 105 PRO A N 1
ATOM 781 C CA . PRO A 1 105 ? 3.436 39.688 6.137 1 91.12 105 PRO A CA 1
ATOM 782 C C . PRO A 1 105 ? 2.08 39.031 6.352 1 91.12 105 PRO A C 1
ATOM 784 O O . PRO A 1 105 ? 1.563 38.375 5.449 1 91.12 105 PRO A O 1
ATOM 787 N N . GLN A 1 106 ? 1.589 39.156 7.531 1 89.19 106 GLN A N 1
ATOM 788 C CA . GLN A 1 106 ? 0.25 38.719 7.906 1 89.19 106 GLN A CA 1
ATOM 789 C C . GLN A 1 106 ? -0.606 39.906 8.367 1 89.19 106 GLN A C 1
ATOM 791 O O . GLN A 1 106 ? -0.106 40.812 9.016 1 89.19 106 GLN A O 1
ATOM 796 N N . LEU A 1 107 ? -1.85 39.906 7.938 1 86.44 107 LEU A N 1
ATOM 797 C CA . LEU A 1 107 ? -2.785 40.969 8.328 1 86.44 107 LEU A CA 1
ATOM 798 C C . LEU A 1 107 ? -4.109 40.375 8.789 1 86.44 107 LEU A C 1
ATOM 800 O O . LEU A 1 107 ? -4.711 39.562 8.078 1 86.44 107 LEU A O 1
ATOM 804 N N . ASP A 1 108 ? -4.523 40.719 9.984 1 84.19 108 ASP A N 1
ATOM 805 C CA . ASP A 1 108 ? -5.801 40.281 10.539 1 84.19 108 ASP A CA 1
ATOM 806 C C . ASP A 1 108 ? -6.66 41.469 10.945 1 84.19 108 ASP A C 1
ATOM 808 O O . ASP A 1 108 ? -6.133 42.531 11.297 1 84.19 108 ASP A O 1
ATOM 812 N N . ALA A 1 109 ? -7.957 41.344 10.844 1 81.12 109 ALA A N 1
ATOM 813 C CA . ALA A 1 109 ? -8.906 42.25 11.461 1 81.12 109 ALA A CA 1
ATOM 814 C C . ALA A 1 109 ? -9.438 41.688 12.781 1 81.12 109 ALA A C 1
ATOM 816 O O . ALA A 1 109 ? -9.719 40.5 12.875 1 81.12 109 ALA A O 1
ATOM 817 N N . MET A 1 110 ? -9.359 42.438 13.789 1 82.81 110 MET A N 1
ATOM 818 C CA . MET A 1 110 ? -9.828 42 15.102 1 82.81 110 MET A CA 1
ATOM 819 C C . MET A 1 110 ? -10.805 43.031 15.695 1 82.81 110 MET A C 1
ATOM 821 O O . MET A 1 110 ? -10.68 44.219 15.461 1 82.81 110 MET A O 1
ATOM 825 N N . ALA A 1 111 ? -11.875 42.594 16.312 1 80.06 111 ALA A N 1
ATOM 826 C CA . ALA A 1 111 ? -12.797 43.375 17.125 1 80.06 111 ALA A CA 1
ATOM 827 C C . ALA A 1 111 ? -13.117 42.688 18.438 1 80.06 111 ALA A C 1
ATOM 829 O O . ALA A 1 111 ? -13.305 41.469 18.469 1 80.06 111 ALA A O 1
ATOM 830 N N . ASN A 1 112 ? -12.984 43.438 19.484 1 79.06 112 ASN A N 1
ATOM 831 C CA . ASN A 1 112 ? -13.344 42.844 20.781 1 79.06 112 ASN A CA 1
ATOM 832 C C . ASN A 1 112 ? -13.992 43.906 21.688 1 79.06 112 ASN A C 1
ATOM 834 O O . ASN A 1 112 ? -13.867 45.094 21.453 1 79.06 112 ASN A O 1
ATOM 838 N N . ALA A 1 113 ? -14.828 43.469 22.609 1 78.75 113 ALA A N 1
ATOM 839 C CA . ALA A 1 113 ? -15.391 44.219 23.734 1 78.75 113 ALA A CA 1
ATOM 840 C C . ALA A 1 113 ? -15.047 43.594 25.062 1 78.75 113 ALA A C 1
ATOM 842 O O . ALA A 1 113 ? -15.109 42.344 25.203 1 78.75 113 ALA A O 1
ATOM 843 N N . VAL A 1 114 ? -14.375 44.375 25.906 1 78.06 114 VAL A N 1
ATOM 844 C CA . VAL A 1 114 ? -14.023 43.844 27.219 1 78.06 114 VAL A CA 1
AT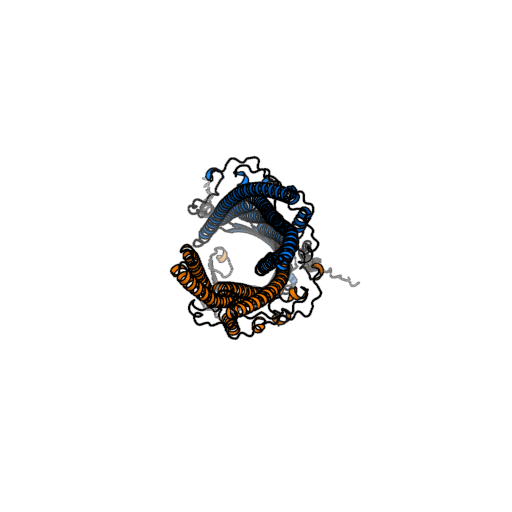OM 845 C C . VAL A 1 114 ? -14.773 44.625 28.297 1 78.06 114 VAL A C 1
ATOM 847 O O . VAL A 1 114 ? -14.859 45.844 28.25 1 78.06 114 VAL A O 1
ATOM 850 N N . GLN A 1 115 ? -15.492 43.938 29.125 1 72.25 115 GLN A N 1
ATOM 851 C CA . GLN A 1 115 ? -16.062 44.5 30.344 1 72.25 115 GLN A CA 1
ATOM 852 C C . GLN A 1 115 ? -15.445 43.875 31.594 1 72.25 115 GLN A C 1
ATOM 854 O O . GLN A 1 115 ? -15.406 42.656 31.703 1 72.25 115 GLN A O 1
ATOM 859 N N . ILE A 1 116 ? -14.75 44.656 32.375 1 73.94 116 ILE A N 1
ATOM 860 C CA . ILE A 1 116 ? -14.102 44.219 33.594 1 73.94 116 ILE A CA 1
ATOM 861 C C . ILE A 1 116 ? -14.766 44.875 34.781 1 73.94 116 ILE A C 1
ATOM 863 O O . ILE A 1 116 ? -14.906 46.094 34.844 1 73.94 116 ILE A O 1
ATOM 867 N N . HIS A 1 117 ? -15.281 44.094 35.625 1 71.81 117 HIS A N 1
ATOM 868 C CA . HIS A 1 117 ? -15.781 44.562 36.938 1 71.81 117 HIS A CA 1
ATOM 869 C C . HIS A 1 117 ? -14.742 44.344 38.031 1 71.81 117 HIS A C 1
ATOM 871 O O . HIS A 1 117 ? -14.234 43.219 38.188 1 71.81 117 HIS A O 1
ATOM 877 N N . ALA A 1 118 ? -14.312 45.406 38.531 1 73.38 118 ALA A N 1
ATOM 878 C CA . ALA A 1 118 ? -13.375 45.312 39.625 1 73.38 118 ALA A CA 1
ATOM 879 C C . ALA A 1 118 ? -13.68 46.375 40.688 1 73.38 118 ALA A C 1
ATOM 881 O O . ALA A 1 118 ? -13.883 47.531 40.344 1 73.38 118 ALA A O 1
ATOM 882 N N . ASP A 1 119 ? -13.727 45.969 41.938 1 67.44 119 ASP A N 1
ATOM 883 C CA . ASP A 1 119 ? -14.039 46.875 43.031 1 67.44 119 ASP A CA 1
ATOM 884 C C . ASP A 1 119 ? -13.016 48 43.125 1 67.44 119 ASP A C 1
ATOM 886 O O . ASP A 1 119 ? -13.375 49.156 43.344 1 67.44 119 ASP A O 1
ATOM 890 N N . PRO A 1 120 ? -11.781 47.594 42.906 1 61.56 120 PRO A N 1
ATOM 891 C CA . PRO A 1 120 ? -10.797 48.656 43.031 1 61.56 120 PRO A CA 1
ATOM 892 C C . PRO A 1 120 ? -10.953 49.75 42 1 61.56 120 PRO A C 1
ATOM 894 O O . PRO A 1 120 ? -10.414 50.844 42.156 1 61.56 120 PRO A O 1
ATOM 897 N N . LEU A 1 121 ? -11.688 49.531 40.969 1 63.81 121 LEU A N 1
ATOM 898 C CA . LEU A 1 121 ? -11.867 50.5 39.906 1 63.81 121 LEU A CA 1
ATOM 899 C C . LEU A 1 121 ? -12.664 51.719 40.406 1 63.81 121 LEU A C 1
ATOM 901 O O . LEU A 1 121 ? -12.586 52.781 39.812 1 63.81 121 LEU A O 1
ATOM 905 N N . LYS A 1 122 ? -13.367 51.469 41.469 1 63 122 LYS A N 1
ATOM 906 C CA . LYS A 1 122 ? -14.109 52.594 42.062 1 63 122 LYS A CA 1
ATOM 907 C C . LYS A 1 122 ? -13.172 53.688 42.531 1 63 122 LYS A C 1
ATOM 909 O O . LYS A 1 122 ? -13.562 54.844 42.625 1 63 122 LYS A O 1
ATOM 914 N N . ALA A 1 123 ? -11.977 53.188 42.781 1 58.75 123 ALA A N 1
ATOM 915 C CA . ALA A 1 123 ? -11.031 54.125 43.406 1 58.75 123 ALA A CA 1
ATOM 916 C C . ALA A 1 123 ? -10.305 54.938 42.312 1 58.75 123 ALA A C 1
ATOM 918 O O . ALA A 1 123 ? -9.578 55.875 42.625 1 58.75 123 ALA A O 1
ATOM 919 N N . LEU A 1 124 ? -10.422 54.469 41.094 1 58.78 124 LEU A N 1
ATOM 920 C CA . LEU A 1 124 ? -9.758 55.25 40.031 1 58.78 124 LEU A CA 1
ATOM 921 C C . LEU A 1 124 ? -10.398 56.625 39.875 1 58.78 124 LEU A C 1
ATOM 923 O O . LEU A 1 124 ? -11.617 56.75 39.969 1 58.78 124 LEU A O 1
ATOM 927 N N . PRO A 1 125 ? -9.539 57.688 39.781 1 57 125 PRO A N 1
ATOM 928 C CA . PRO A 1 125 ? -10.109 59.031 39.594 1 57 125 PRO A CA 1
ATOM 929 C C . PRO A 1 125 ? -10.984 59.125 38.344 1 57 125 PRO A C 1
ATOM 931 O O . PRO A 1 125 ? -10.609 58.594 37.281 1 57 125 PRO A O 1
ATOM 934 N N . HIS A 1 126 ? -12.188 59.656 38.375 1 55.41 126 HIS A N 1
ATOM 935 C CA . HIS A 1 126 ? -13.156 59.969 37.344 1 55.41 126 HIS A CA 1
ATOM 936 C C . HIS A 1 126 ? -13.945 58.719 36.938 1 55.41 126 HIS A C 1
ATOM 938 O O . HIS A 1 126 ? -14.562 58.688 35.844 1 55.41 126 HIS A O 1
ATOM 944 N N . ASN A 1 127 ? -13.594 57.625 37.594 1 56.5 127 ASN A N 1
ATOM 945 C CA . ASN A 1 127 ? -14.461 56.469 37.344 1 56.5 127 ASN A CA 1
ATOM 946 C C . ASN A 1 127 ? -15.422 56.25 38.5 1 56.5 127 ASN A C 1
ATOM 948 O O . ASN A 1 127 ? -14.992 55.875 39.625 1 56.5 127 ASN A O 1
ATOM 952 N N . ASP A 1 128 ? -16.656 56.719 38.438 1 61.44 128 ASP A N 1
ATOM 953 C CA . ASP A 1 128 ? -17.641 56.531 39.5 1 61.44 128 ASP A CA 1
ATOM 954 C C . ASP A 1 128 ? -18.266 55.125 39.469 1 61.44 128 ASP A C 1
ATOM 956 O O . ASP A 1 128 ? -19.203 54.844 40.188 1 61.44 128 ASP A O 1
ATOM 960 N N . LYS A 1 129 ? -17.703 54.281 38.5 1 69.44 129 LYS A N 1
ATOM 961 C CA . LYS A 1 129 ? -18.328 52.969 38.312 1 69.44 129 LYS A CA 1
ATOM 962 C C . LYS A 1 129 ? -17.391 51.844 38.75 1 69.44 129 LYS A C 1
ATOM 964 O O . LYS A 1 129 ? -16.188 52.062 38.906 1 69.44 129 LYS A O 1
ATOM 969 N N . ASP A 1 130 ? -18 50.688 39.125 1 70.94 130 ASP A N 1
ATOM 970 C CA . ASP A 1 130 ? -17.234 49.531 39.531 1 70.94 130 ASP A CA 1
ATOM 971 C C . ASP A 1 130 ? -16.875 48.656 38.344 1 70.94 130 ASP A C 1
ATOM 973 O O . ASP A 1 130 ? -16.516 47.5 38.5 1 70.94 130 ASP A O 1
ATOM 977 N N . TYR A 1 131 ? -17.203 49.188 37.125 1 71.94 131 TYR A N 1
ATOM 978 C CA . TYR A 1 131 ? -16.828 48.438 35.938 1 71.94 131 TYR A CA 1
ATOM 979 C C . TYR A 1 131 ? -16.219 49.344 34.875 1 71.94 131 TYR A C 1
ATOM 981 O O . TYR A 1 131 ? -16.375 50.562 34.938 1 71.94 131 TYR A O 1
ATOM 989 N N . ILE A 1 132 ? -15.297 48.812 34.031 1 73.69 132 ILE A N 1
ATOM 990 C CA . ILE A 1 132 ? -14.742 49.5 32.875 1 73.69 132 ILE A CA 1
ATOM 991 C C . ILE A 1 132 ? -15.039 48.719 31.609 1 73.69 132 ILE A C 1
ATOM 993 O O . ILE A 1 132 ? -15.047 47.469 31.641 1 73.69 132 ILE A O 1
ATOM 997 N N . ASN A 1 133 ? -15.578 49.312 30.562 1 76.06 133 ASN A N 1
ATOM 998 C CA . ASN A 1 133 ? -15.727 48.75 29.234 1 76.06 133 ASN A CA 1
ATOM 999 C C . ASN A 1 133 ? -14.633 49.219 28.297 1 76.06 133 ASN A C 1
ATOM 1001 O O . ASN A 1 133 ? -14.117 50.344 28.453 1 76.06 133 ASN A O 1
ATOM 1005 N N . ALA A 1 134 ? -14.148 48.438 27.516 1 75.5 134 ALA A N 1
ATOM 1006 C CA . ALA A 1 134 ? -13.266 48.812 26.422 1 75.5 134 ALA A CA 1
ATOM 1007 C C . ALA A 1 134 ? -13.68 48.156 25.125 1 75.5 134 ALA A C 1
ATOM 1009 O O . ALA A 1 134 ? -13.977 46.938 25.094 1 75.5 134 ALA A O 1
ATOM 1010 N N . TYR A 1 135 ? -13.922 48.875 24.141 1 79.5 135 TYR A N 1
ATOM 1011 C CA . TYR A 1 135 ? -14.25 48.406 22.797 1 79.5 135 TYR A CA 1
ATOM 1012 C C . TYR A 1 135 ? -13.109 48.688 21.828 1 79.5 135 TYR A C 1
ATOM 1014 O O . TYR A 1 135 ? -12.602 49.812 21.766 1 79.5 135 TYR A O 1
ATOM 1022 N N . THR A 1 136 ? -12.68 47.719 21.125 1 77.94 136 THR A N 1
ATOM 1023 C CA . THR A 1 136 ? -11.57 47.875 20.203 1 77.94 136 THR A CA 1
ATOM 1024 C C . THR A 1 136 ? -11.883 47.219 18.844 1 77.94 136 THR A C 1
ATOM 1026 O O . THR A 1 136 ? -12.461 46.156 18.797 1 77.94 136 THR A O 1
ATOM 1029 N N . ALA A 1 137 ? -11.711 47.844 17.766 1 82.38 137 ALA A N 1
ATOM 1030 C CA . ALA A 1 137 ? -11.656 47.344 16.391 1 82.38 137 ALA A CA 1
ATOM 1031 C C . ALA A 1 137 ? -10.352 47.75 15.703 1 82.38 137 ALA A C 1
ATOM 1033 O O . ALA A 1 137 ? -10.047 48.938 15.586 1 82.38 137 ALA A O 1
ATOM 1034 N N . ALA A 1 138 ? -9.609 46.781 15.312 1 83.81 138 ALA A N 1
ATOM 1035 C CA . ALA A 1 138 ? -8.297 47.156 14.789 1 83.81 138 ALA A CA 1
ATOM 1036 C C . ALA A 1 138 ? -7.852 46.156 13.703 1 83.81 138 ALA A C 1
ATOM 1038 O O . ALA A 1 138 ? -8.344 45.031 13.641 1 83.81 138 ALA A O 1
ATOM 1039 N N . LEU A 1 139 ? -7.094 46.594 12.773 1 84.12 139 LEU A N 1
ATOM 1040 C CA . LEU A 1 139 ? -6.254 45.781 11.898 1 84.12 139 LEU A CA 1
ATOM 1041 C C . LEU A 1 139 ? -4.887 45.531 12.531 1 84.12 139 LEU A C 1
ATOM 1043 O O . LEU A 1 139 ? -4.281 46.469 13.078 1 84.12 139 LEU A O 1
ATOM 1047 N N . VAL A 1 140 ? -4.504 44.344 12.578 1 84.62 140 VAL A N 1
ATOM 1048 C CA . VAL A 1 140 ? -3.205 44 13.148 1 84.62 140 VAL A CA 1
ATOM 1049 C C . VAL A 1 140 ? -2.369 43.25 12.117 1 84.62 140 VAL A C 1
ATOM 1051 O O . VAL A 1 140 ? -2.791 42.188 11.609 1 84.62 140 VAL A O 1
ATOM 1054 N N . GLY A 1 141 ? -1.28 43.781 11.719 1 87.19 141 GLY A N 1
ATOM 1055 C CA . GLY A 1 141 ? -0.332 43.156 10.797 1 87.19 141 GLY A CA 1
ATOM 1056 C C . GLY A 1 141 ? 0.963 42.75 11.469 1 87.19 141 GLY A C 1
ATOM 1057 O O . GLY A 1 141 ? 1.363 43.312 12.477 1 87.19 141 GLY A O 1
ATOM 1058 N N . SER A 1 142 ? 1.56 41.719 10.969 1 89.38 142 SER A N 1
ATOM 1059 C CA . SER A 1 142 ? 2.863 41.281 11.461 1 89.38 142 SER A CA 1
ATOM 1060 C C . SER A 1 142 ? 3.717 40.719 10.328 1 89.38 142 SER A C 1
ATOM 1062 O O . SER A 1 142 ? 3.188 40.219 9.336 1 89.38 142 SER A O 1
ATOM 1064 N N . TRP A 1 143 ? 5.043 40.875 10.43 1 89.5 143 TRP A N 1
ATOM 1065 C CA . TRP A 1 143 ? 6.012 40.344 9.477 1 89.5 143 TRP A CA 1
ATOM 1066 C C . TRP A 1 143 ? 7.301 39.938 10.172 1 89.5 143 TRP A C 1
ATOM 1068 O O . TRP A 1 143 ? 7.867 40.719 10.953 1 89.5 143 TRP A O 1
ATOM 1078 N N . GLU A 1 144 ? 7.688 38.75 9.961 1 89 144 GLU A N 1
ATOM 1079 C CA . GLU A 1 144 ? 8.969 38.281 10.469 1 89 144 GLU A CA 1
ATOM 1080 C C . GLU A 1 144 ? 10.047 38.344 9.391 1 89 144 GLU A C 1
ATOM 1082 O O . GLU A 1 144 ? 9.906 37.719 8.328 1 89 144 GLU A O 1
ATOM 1087 N N . PHE A 1 145 ? 11.07 39.062 9.688 1 87.69 145 PHE A N 1
ATOM 1088 C CA . PHE A 1 145 ? 12.156 39.219 8.727 1 87.69 145 PHE A CA 1
ATOM 1089 C C . PHE A 1 145 ? 13.109 38.031 8.797 1 87.69 145 PHE A C 1
ATOM 1091 O O . PHE A 1 145 ? 13.461 37.594 9.883 1 87.69 145 PHE A O 1
ATOM 1098 N N . ASP A 1 146 ? 13.547 37.562 7.668 1 90.5 146 ASP A N 1
ATOM 1099 C CA . ASP A 1 146 ? 14.391 36.375 7.582 1 90.5 146 ASP A CA 1
ATOM 1100 C C . ASP A 1 146 ? 15.852 36.781 7.383 1 90.5 146 ASP A C 1
ATOM 1102 O O . ASP A 1 146 ? 16.5 36.312 6.438 1 90.5 146 ASP A O 1
ATOM 1106 N N . PHE A 1 147 ? 16.438 37.344 8.289 1 88.06 147 PHE A N 1
ATOM 1107 C CA . PHE A 1 147 ? 17.797 37.906 8.172 1 88.06 147 PHE A CA 1
ATOM 1108 C C . PHE A 1 147 ? 18.828 36.781 8.125 1 88.06 147 PHE A C 1
ATOM 1110 O O . PHE A 1 147 ? 19.875 36.906 7.48 1 88.06 147 PHE A O 1
ATOM 1117 N N . TRP A 1 148 ? 18.5 35.656 8.734 1 88.94 148 TRP A N 1
ATOM 1118 C CA . TRP A 1 148 ? 19.5 34.594 8.891 1 88.94 148 TRP A CA 1
ATOM 1119 C C . TRP A 1 148 ? 19.203 33.438 7.969 1 88.94 148 TRP A C 1
ATOM 1121 O O . TRP A 1 148 ? 19.906 32.406 7.992 1 88.94 148 TRP A O 1
ATOM 1131 N N . GLY A 1 149 ? 18.078 33.469 7.234 1 91.31 149 GLY A N 1
ATOM 1132 C CA . GLY A 1 149 ? 17.781 32.469 6.227 1 91.31 149 GLY A CA 1
ATOM 1133 C C . GLY A 1 149 ? 17.016 31.297 6.777 1 91.31 149 GLY A C 1
ATOM 1134 O O . GLY A 1 149 ? 17.047 30.203 6.199 1 91.31 149 GLY A O 1
ATOM 1135 N N . LYS A 1 150 ? 16.391 31.406 7.953 1 92.06 150 LYS A N 1
ATOM 1136 C CA . LYS A 1 150 ? 15.602 30.328 8.531 1 92.06 150 LYS A CA 1
ATOM 1137 C C . LYS A 1 150 ? 14.453 29.922 7.613 1 92.06 150 LYS A C 1
ATOM 1139 O O . LYS A 1 150 ? 14.312 28.75 7.266 1 92.06 150 LYS A O 1
ATOM 1144 N N . ASN A 1 151 ? 13.648 30.906 7.223 1 92.62 151 ASN A N 1
ATOM 1145 C CA . ASN A 1 151 ? 12.508 30.625 6.355 1 92.62 151 ASN A CA 1
ATOM 1146 C C . ASN A 1 151 ? 12.953 30.203 4.961 1 92.62 151 ASN A C 1
ATOM 1148 O O . ASN A 1 151 ? 12.352 29.312 4.359 1 92.62 151 ASN A O 1
ATOM 1152 N N . HIS A 1 152 ? 13.938 30.875 4.457 1 92.31 152 HIS A N 1
ATOM 1153 C CA . HIS A 1 152 ? 14.484 30.484 3.162 1 92.31 152 HIS A CA 1
ATOM 1154 C C . HIS A 1 152 ? 14.922 29.016 3.178 1 92.31 152 HIS A C 1
ATOM 1156 O O . HIS A 1 152 ? 14.664 28.281 2.225 1 92.31 152 HIS A O 1
ATOM 1162 N N . ALA A 1 153 ? 15.562 28.609 4.266 1 93.62 153 ALA A N 1
ATOM 1163 C CA . ALA A 1 153 ? 16 27.219 4.41 1 93.62 153 ALA A CA 1
ATOM 1164 C C . ALA A 1 153 ? 14.797 26.281 4.488 1 93.62 153 ALA A C 1
ATOM 1166 O O . ALA A 1 153 ? 14.812 25.203 3.896 1 93.62 153 ALA A O 1
ATOM 1167 N N . ALA A 1 154 ? 13.781 26.641 5.211 1 94.69 154 ALA A N 1
ATOM 1168 C CA . ALA A 1 154 ? 12.57 25.844 5.309 1 94.69 154 ALA A CA 1
ATOM 1169 C C . ALA A 1 154 ? 11.93 25.641 3.938 1 94.69 154 ALA A C 1
ATOM 1171 O O . ALA A 1 154 ? 11.477 24.547 3.605 1 94.69 154 ALA A O 1
ATOM 1172 N N . VAL A 1 155 ? 11.859 26.734 3.113 1 94.69 155 VAL A N 1
ATOM 1173 C CA . VAL A 1 155 ? 11.305 26.656 1.764 1 94.69 155 VAL A CA 1
ATOM 1174 C C . VAL A 1 155 ? 12.164 25.734 0.903 1 94.69 155 VAL A C 1
ATOM 1176 O O . VAL A 1 155 ? 11.641 24.891 0.167 1 94.69 155 VAL A O 1
ATOM 1179 N N . SER A 1 156 ? 13.461 25.922 1.045 1 94 156 SER A N 1
ATOM 1180 C CA . SER A 1 156 ? 14.367 25.047 0.302 1 94 156 SER A CA 1
ATOM 1181 C C . SER A 1 156 ? 14.156 23.594 0.662 1 94 156 SER A C 1
ATOM 1183 O O . SER A 1 156 ? 14.188 22.719 -0.212 1 94 156 SER A O 1
ATOM 1185 N N . ALA A 1 157 ? 13.992 23.25 1.955 1 95.81 157 ALA A N 1
ATOM 1186 C CA . ALA A 1 157 ? 13.703 21.891 2.4 1 95.81 157 ALA A CA 1
ATOM 1187 C C . ALA A 1 157 ? 12.414 21.359 1.768 1 95.81 157 ALA A C 1
ATOM 1189 O O . ALA A 1 157 ? 12.375 20.234 1.271 1 95.81 157 ALA A O 1
ATOM 1190 N N . ALA A 1 158 ? 11.367 22.188 1.741 1 95.88 158 ALA A N 1
ATOM 1191 C CA . ALA A 1 158 ? 10.086 21.797 1.153 1 95.88 158 ALA A CA 1
ATOM 1192 C C . ALA A 1 158 ? 10.219 21.562 -0.347 1 95.88 158 ALA A C 1
ATOM 1194 O O . ALA A 1 158 ? 9.602 20.641 -0.892 1 95.88 158 ALA A O 1
ATOM 1195 N N . LEU A 1 159 ? 10.977 22.438 -1.035 1 94.75 159 LEU A N 1
ATOM 1196 C CA . LEU A 1 159 ? 11.203 22.281 -2.467 1 94.75 159 LEU A CA 1
ATOM 1197 C C . LEU A 1 159 ? 11.938 20.984 -2.762 1 94.75 159 LEU A C 1
ATOM 1199 O O . LEU A 1 159 ? 11.641 20.312 -3.754 1 94.75 159 LEU A O 1
ATOM 1203 N N . GLY A 1 160 ? 12.914 20.656 -1.919 1 95.62 160 GLY A N 1
ATOM 1204 C CA . GLY A 1 160 ? 13.586 19.375 -2.057 1 95.62 160 GLY A CA 1
ATOM 1205 C C . GLY A 1 160 ? 12.641 18.188 -1.94 1 95.62 160 GLY A C 1
ATOM 1206 O O . GLY A 1 160 ? 12.719 17.25 -2.727 1 95.62 160 GLY A O 1
ATOM 1207 N N . GLN A 1 161 ? 11.758 18.25 -0.986 1 95.94 161 GLN A N 1
ATOM 1208 C CA . GLN A 1 161 ? 10.758 17.203 -0.819 1 95.94 161 GLN A CA 1
ATOM 1209 C C . GLN A 1 161 ? 9.828 17.125 -2.027 1 95.94 161 GLN A C 1
ATOM 1211 O O . GLN A 1 161 ? 9.484 16.031 -2.49 1 95.94 161 GLN A O 1
ATOM 1216 N N . GLN A 1 162 ? 9.398 18.266 -2.57 1 95.81 162 GLN A N 1
ATOM 1217 C CA . GLN A 1 162 ? 8.562 18.328 -3.766 1 95.81 162 GLN A CA 1
ATOM 1218 C C . GLN A 1 162 ? 9.258 17.656 -4.949 1 95.81 162 GLN A C 1
ATOM 1220 O O . GLN A 1 162 ? 8.633 16.891 -5.695 1 95.81 162 GLN A O 1
ATOM 1225 N N . GLN A 1 163 ? 10.5 17.969 -5.07 1 95.62 163 GLN A N 1
ATOM 1226 C CA . GLN A 1 163 ? 11.266 17.391 -6.164 1 95.62 163 GLN A CA 1
ATOM 1227 C C . GLN A 1 163 ? 11.359 15.867 -6.02 1 95.62 163 GLN A C 1
ATOM 1229 O O . GLN A 1 163 ? 11.242 15.141 -7.008 1 95.62 163 GLN A O 1
ATOM 1234 N N . ALA A 1 164 ? 11.609 15.344 -4.797 1 96.5 164 ALA A N 1
ATOM 12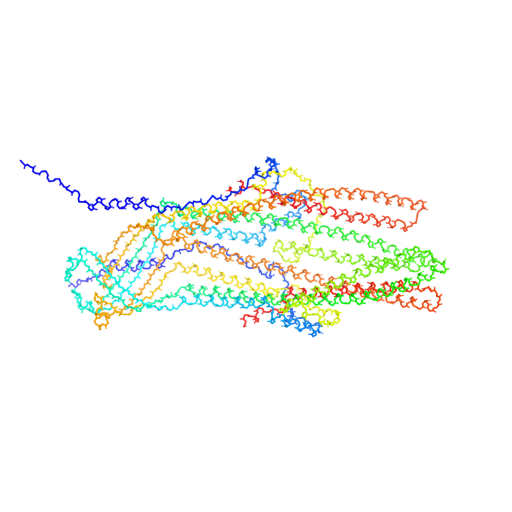35 C CA . ALA A 1 164 ? 11.641 13.906 -4.539 1 96.5 164 ALA A CA 1
ATOM 1236 C C . ALA A 1 164 ? 10.328 13.25 -4.961 1 96.5 164 ALA A C 1
ATOM 1238 O O . ALA A 1 164 ? 10.328 12.203 -5.609 1 96.5 164 ALA A O 1
ATOM 1239 N N . VAL A 1 165 ? 9.227 13.883 -4.656 1 96.44 165 VAL A N 1
ATOM 1240 C CA . VAL A 1 165 ? 7.91 13.352 -4.984 1 96.44 165 VAL A CA 1
ATOM 1241 C C . VAL A 1 165 ? 7.727 13.32 -6.5 1 96.44 165 VAL A C 1
ATOM 1243 O O . VAL A 1 165 ? 7.148 12.383 -7.043 1 96.44 165 VAL A O 1
ATOM 1246 N N . ALA A 1 166 ? 8.195 14.367 -7.219 1 95.56 166 ALA A N 1
ATOM 1247 C CA . ALA A 1 166 ? 8.133 14.391 -8.68 1 95.56 166 ALA A CA 1
ATOM 1248 C C . ALA A 1 166 ? 8.875 13.203 -9.281 1 95.56 166 ALA A C 1
ATOM 1250 O O . ALA A 1 166 ? 8.367 12.539 -10.188 1 95.56 166 ALA A O 1
ATOM 1251 N N . TYR A 1 167 ? 10.055 12.906 -8.758 1 95.69 167 TYR A N 1
ATOM 1252 C CA . TYR A 1 167 ? 10.844 11.781 -9.242 1 95.69 167 TYR A CA 1
ATOM 1253 C C . TYR A 1 167 ? 10.164 10.453 -8.914 1 95.69 167 TYR A C 1
ATOM 1255 O O . TYR A 1 167 ? 10.25 9.492 -9.688 1 95.69 167 TYR A O 1
ATOM 1263 N N . GLU A 1 168 ? 9.508 10.344 -7.793 1 95.94 168 GLU A N 1
ATOM 1264 C CA . GLU A 1 168 ? 8.734 9.148 -7.461 1 95.94 168 GLU A CA 1
ATOM 1265 C C . GLU A 1 168 ? 7.625 8.906 -8.484 1 95.94 168 GLU A C 1
ATOM 1267 O O . GLU A 1 168 ? 7.285 7.762 -8.781 1 95.94 168 GLU A O 1
ATOM 1272 N N . GLY A 1 169 ? 7.047 10.008 -8.984 1 96.19 169 GLY A N 1
ATOM 1273 C CA . GLY A 1 169 ? 6.09 9.883 -10.07 1 96.19 169 GLY A CA 1
ATOM 1274 C C . GLY A 1 169 ? 6.691 9.273 -11.328 1 96.19 169 GLY A C 1
ATOM 1275 O O . GLY A 1 169 ? 6.066 8.438 -11.977 1 96.19 169 GLY A O 1
ATOM 1276 N N . GLN A 1 170 ? 7.879 9.672 -11.633 1 95.31 170 GLN A N 1
ATOM 1277 C CA . GLN A 1 170 ? 8.578 9.117 -12.781 1 95.31 170 GLN A CA 1
ATOM 1278 C C . GLN A 1 170 ? 8.867 7.629 -12.586 1 95.31 170 GLN A C 1
ATOM 1280 O O . GLN A 1 170 ? 8.781 6.84 -13.531 1 95.31 170 GLN A O 1
ATOM 1285 N N . GLN A 1 171 ? 9.25 7.246 -11.367 1 95.44 171 GLN A N 1
ATOM 1286 C CA . GLN A 1 171 ? 9.461 5.84 -11.039 1 95.44 171 GLN A CA 1
ATOM 1287 C C . GLN A 1 171 ? 8.172 5.035 -11.227 1 95.44 171 GLN A C 1
ATOM 1289 O O . GLN A 1 171 ? 8.211 3.914 -11.742 1 95.44 171 GLN A O 1
ATOM 1294 N N . THR A 1 172 ? 7.078 5.609 -10.828 1 96.5 172 THR A N 1
ATOM 1295 C CA . THR A 1 172 ? 5.789 4.949 -11 1 96.5 172 THR A CA 1
ATOM 1296 C C . THR A 1 172 ? 5.5 4.711 -12.477 1 96.5 172 THR A C 1
ATOM 1298 O O . THR A 1 172 ? 5.055 3.627 -12.867 1 96.5 172 THR A O 1
ATOM 1301 N N . ARG A 1 173 ? 5.77 5.727 -13.297 1 96.12 173 ARG A N 1
ATOM 1302 C CA . ARG A 1 173 ? 5.598 5.605 -14.742 1 96.12 173 ARG A CA 1
ATOM 1303 C C . ARG A 1 173 ? 6.418 4.449 -15.297 1 96.12 173 ARG A C 1
ATOM 1305 O O . ARG A 1 173 ? 5.918 3.645 -16.094 1 96.12 173 ARG A O 1
ATOM 1312 N N . LEU A 1 174 ? 7.625 4.352 -14.875 1 95.69 174 LEU A N 1
ATOM 1313 C CA . LEU A 1 174 ? 8.539 3.309 -15.32 1 95.69 174 LEU A CA 1
ATOM 1314 C C . LEU A 1 174 ? 8.039 1.928 -14.914 1 95.69 174 LEU A C 1
ATOM 1316 O O . LEU A 1 174 ? 7.988 1.013 -15.742 1 95.69 174 LEU A O 1
ATOM 1320 N N . LEU A 1 175 ? 7.625 1.779 -13.68 1 96.62 175 LEU A N 1
ATOM 1321 C CA . LEU A 1 175 ? 7.172 0.489 -13.172 1 96.62 175 LEU A CA 1
ATOM 1322 C C . LEU A 1 175 ? 5.867 0.065 -13.844 1 96.62 175 LEU A C 1
ATOM 1324 O O . LEU A 1 175 ? 5.656 -1.122 -14.102 1 96.62 175 LEU A O 1
ATOM 1328 N N . LEU A 1 176 ? 4.996 1.036 -14.141 1 97.44 176 LEU A N 1
ATOM 1329 C CA . LEU A 1 176 ? 3.756 0.73 -14.844 1 97.44 176 LEU A CA 1
ATOM 1330 C C . LEU A 1 176 ? 4.043 0.237 -16.25 1 97.44 176 LEU A C 1
ATOM 1332 O O . LEU A 1 176 ? 3.42 -0.719 -16.719 1 97.44 176 LEU A O 1
ATOM 1336 N N . THR A 1 177 ? 4.969 0.894 -16.922 1 97.38 177 THR A N 1
ATOM 1337 C CA . THR A 1 177 ? 5.348 0.479 -18.266 1 97.38 177 THR A CA 1
ATOM 1338 C C . THR A 1 177 ? 5.879 -0.952 -18.25 1 97.38 177 THR A C 1
ATOM 1340 O O . THR A 1 177 ? 5.465 -1.776 -19.078 1 97.38 177 THR A O 1
ATOM 1343 N N . GLN A 1 178 ? 6.738 -1.283 -17.312 1 97.12 178 GLN A N 1
ATOM 1344 C CA . GLN A 1 178 ? 7.273 -2.635 -17.203 1 97.12 178 GLN A CA 1
ATOM 1345 C C . GLN A 1 178 ? 6.16 -3.648 -16.938 1 97.12 178 GLN A C 1
ATOM 1347 O O . GLN A 1 178 ? 6.172 -4.742 -17.516 1 97.12 178 GLN A O 1
ATOM 1352 N N . ALA A 1 179 ? 5.246 -3.252 -16.109 1 97.88 179 ALA A N 1
ATOM 1353 C CA . ALA A 1 179 ? 4.156 -4.156 -15.758 1 97.88 179 ALA A CA 1
ATOM 1354 C C . ALA A 1 179 ? 3.301 -4.484 -16.984 1 97.88 179 ALA A C 1
ATOM 1356 O O . ALA A 1 179 ? 2.924 -5.641 -17.188 1 97.88 179 ALA A O 1
ATOM 1357 N N . VAL A 1 180 ? 3.018 -3.473 -17.797 1 98.38 180 VAL A N 1
ATOM 1358 C CA . VAL A 1 180 ? 2.225 -3.699 -19 1 98.38 180 VAL A CA 1
ATOM 1359 C C . VAL A 1 180 ? 2.98 -4.621 -19.953 1 98.38 180 VAL A C 1
ATOM 1361 O O . VAL A 1 180 ? 2.422 -5.598 -20.469 1 98.38 180 VAL A O 1
ATOM 1364 N N . VAL A 1 181 ? 4.25 -4.395 -20.172 1 97.81 181 VAL A N 1
ATOM 1365 C CA . VAL A 1 181 ? 5.051 -5.211 -21.078 1 97.81 181 VAL A CA 1
ATOM 1366 C C . VAL A 1 181 ? 5.094 -6.648 -20.562 1 97.81 181 VAL A C 1
ATOM 1368 O O . VAL A 1 181 ? 4.949 -7.594 -21.344 1 97.81 181 VAL A O 1
ATOM 1371 N N . ALA A 1 182 ? 5.23 -6.812 -19.266 1 98 182 ALA A N 1
ATOM 1372 C CA . ALA A 1 182 ? 5.32 -8.141 -18.672 1 98 182 ALA A CA 1
ATOM 1373 C C . ALA A 1 182 ? 4.016 -8.914 -18.844 1 98 182 ALA A C 1
ATOM 1375 O O . ALA A 1 182 ? 4.016 -10.055 -19.312 1 98 182 ALA A O 1
ATOM 1376 N N . GLN A 1 183 ? 2.938 -8.266 -18.562 1 98.12 183 GLN A N 1
ATOM 1377 C CA . GLN A 1 183 ? 1.65 -8.945 -18.656 1 98.12 183 GLN A CA 1
ATOM 1378 C C . GLN A 1 183 ? 1.273 -9.211 -20.109 1 98.12 183 GLN A C 1
ATOM 1380 O O . GLN A 1 183 ? 0.681 -10.25 -20.422 1 98.12 183 GLN A O 1
ATOM 1385 N N . TYR A 1 184 ? 1.598 -8.312 -20.984 1 98.12 184 TYR A N 1
ATOM 1386 C CA . TYR A 1 184 ? 1.352 -8.5 -22.422 1 98.12 184 TYR A CA 1
ATOM 1387 C C . TYR A 1 184 ? 2.166 -9.664 -22.969 1 98.12 184 TYR A C 1
ATOM 1389 O O . TYR A 1 184 ? 1.648 -10.492 -23.719 1 98.12 184 TYR A O 1
ATOM 1397 N N . THR A 1 185 ? 3.414 -9.742 -22.547 1 98.25 185 THR A N 1
ATOM 1398 C CA . THR A 1 185 ? 4.289 -10.836 -22.953 1 98.25 185 THR A CA 1
ATOM 1399 C C . THR A 1 185 ? 3.77 -12.172 -22.438 1 98.25 185 THR A C 1
ATOM 1401 O O . THR A 1 185 ? 3.754 -13.164 -23.172 1 98.25 185 THR A O 1
ATOM 1404 N N . GLN A 1 186 ? 3.305 -12.164 -21.25 1 98 186 GLN A N 1
ATOM 1405 C CA . GLN A 1 186 ? 2.734 -13.383 -20.672 1 98 186 GLN A CA 1
ATOM 1406 C C . GLN A 1 186 ? 1.486 -13.812 -21.438 1 98 186 GLN A C 1
ATOM 1408 O O . GLN A 1 186 ? 1.269 -15.008 -21.656 1 98 186 GLN A O 1
ATOM 1413 N N . LEU A 1 187 ? 0.683 -12.859 -21.844 1 97.88 187 LEU A N 1
ATOM 1414 C CA . LEU A 1 187 ? -0.501 -13.164 -22.641 1 97.88 187 LEU A CA 1
ATOM 1415 C C . LEU A 1 187 ? -0.111 -13.773 -23.984 1 97.88 187 LEU A C 1
ATOM 1417 O O . LEU A 1 187 ? -0.654 -14.805 -24.375 1 97.88 187 LEU A O 1
ATOM 1421 N N . GLN A 1 188 ? 0.868 -13.188 -24.641 1 98.06 188 GLN A N 1
ATOM 1422 C CA . GLN A 1 188 ? 1.356 -13.711 -25.906 1 98.06 188 GLN A CA 1
ATOM 1423 C C . GLN A 1 188 ? 1.877 -15.141 -25.75 1 98.06 188 GLN A C 1
ATOM 1425 O O . GLN A 1 188 ? 1.577 -16.016 -26.562 1 98.06 188 GLN A O 1
ATOM 1430 N N . ARG A 1 189 ? 2.645 -15.352 -24.672 1 97.94 189 ARG A N 1
ATOM 1431 C CA . ARG A 1 189 ? 3.205 -16.672 -24.391 1 97.94 189 ARG A CA 1
ATOM 1432 C C . ARG A 1 189 ? 2.104 -17.703 -24.203 1 97.94 189 ARG A C 1
ATOM 1434 O O . ARG A 1 189 ? 2.131 -18.766 -24.828 1 97.94 189 ARG A O 1
ATOM 1441 N N . SER A 1 190 ? 1.152 -17.344 -23.406 1 97.81 190 SER A N 1
ATOM 1442 C CA . SER A 1 190 ? 0.087 -18.297 -23.094 1 97.81 190 SER A CA 1
ATOM 1443 C C . SER A 1 190 ? -0.774 -18.578 -24.312 1 97.81 190 SER A C 1
ATOM 1445 O O . SER A 1 190 ? -1.193 -19.719 -24.531 1 97.81 190 SER A O 1
ATOM 1447 N N . LEU A 1 191 ? -1.021 -17.625 -25.156 1 97 191 LEU A N 1
ATOM 1448 C CA . LEU A 1 191 ? -1.784 -17.812 -26.375 1 97 191 LEU A CA 1
ATOM 1449 C C . LEU A 1 191 ? -1.018 -18.703 -27.359 1 97 191 LEU A C 1
ATOM 1451 O O . LEU A 1 191 ? -1.597 -19.594 -27.984 1 97 191 LEU A O 1
ATOM 1455 N N . ALA A 1 192 ? 0.282 -18.469 -27.5 1 97.31 192 ALA A N 1
ATOM 1456 C CA . ALA A 1 192 ? 1.114 -19.297 -28.375 1 97.31 192 ALA A CA 1
ATOM 1457 C C . ALA A 1 192 ? 1.155 -20.734 -27.891 1 97.31 192 ALA A C 1
ATOM 1459 O O . ALA A 1 192 ? 1.037 -21.672 -28.688 1 97.31 192 ALA A O 1
ATOM 1460 N N . GLN A 1 193 ? 1.278 -20.891 -26.609 1 97.44 193 GLN A N 1
ATOM 1461 C CA . GLN A 1 193 ? 1.283 -22.234 -26.016 1 97.44 193 GLN A CA 1
ATOM 1462 C C . GLN A 1 193 ? -0.055 -22.938 -26.219 1 97.44 193 GLN A C 1
ATOM 1464 O O . GLN A 1 193 ? -0.097 -24.141 -26.484 1 97.44 193 GLN A O 1
ATOM 1469 N N . SER A 1 194 ? -1.126 -22.203 -26.109 1 96.31 194 SER A N 1
ATOM 1470 C CA . SER A 1 194 ? -2.457 -22.766 -26.297 1 96.31 194 SER A CA 1
ATOM 1471 C C . SER A 1 194 ? -2.645 -23.266 -27.719 1 96.31 194 SER A C 1
ATOM 1473 O O . SER A 1 194 ? -3.174 -24.359 -27.953 1 96.31 194 SER A O 1
ATOM 1475 N N . ARG A 1 195 ? -2.191 -22.547 -28.672 1 95.88 195 ARG A N 1
ATOM 1476 C CA . ARG A 1 195 ? -2.273 -22.953 -30.062 1 95.88 195 ARG A CA 1
ATOM 1477 C C . ARG A 1 195 ? -1.46 -24.219 -30.312 1 95.88 195 ARG A C 1
ATOM 1479 O O . ARG A 1 195 ? -1.913 -25.125 -31.016 1 95.88 195 ARG A O 1
ATOM 1486 N N . LEU A 1 196 ? -0.281 -24.203 -29.719 1 96.5 196 LEU A N 1
ATOM 1487 C CA . LEU A 1 196 ? 0.583 -25.375 -29.859 1 96.5 196 LEU A CA 1
ATOM 1488 C C . LEU A 1 196 ? -0.042 -26.594 -29.203 1 96.5 196 LEU A C 1
ATOM 1490 O O . LEU A 1 196 ? 0.066 -27.719 -29.719 1 96.5 196 LEU A O 1
ATOM 1494 N N . LEU A 1 197 ? -0.637 -26.391 -28.078 1 95.25 197 LEU A N 1
ATOM 1495 C CA . LEU A 1 197 ? -1.257 -27.5 -27.344 1 95.25 197 LEU A CA 1
ATOM 1496 C C . LEU A 1 197 ? -2.398 -28.109 -28.141 1 95.25 197 LEU A C 1
ATOM 1498 O O . LEU A 1 197 ? -2.613 -29.328 -28.094 1 95.25 197 LEU A O 1
ATOM 1502 N N . SER A 1 198 ? -3.109 -27.344 -28.906 1 94.31 198 SER A N 1
ATOM 1503 C CA . SER A 1 198 ? -4.152 -27.844 -29.781 1 94.31 198 SER A CA 1
ATOM 1504 C C . SER A 1 198 ? -3.578 -28.797 -30.828 1 94.31 198 SER A C 1
ATOM 1506 O O . SER A 1 198 ? -4.191 -29.828 -31.141 1 94.31 198 SER A O 1
ATOM 1508 N N . GLN A 1 199 ? -2.436 -28.516 -31.281 1 94.31 199 GLN A N 1
ATOM 1509 C CA . GLN A 1 199 ? -1.752 -29.391 -32.219 1 94.31 199 GLN A CA 1
ATOM 1510 C C . GLN A 1 199 ? -1.311 -30.688 -31.547 1 94.31 199 GLN A C 1
ATOM 1512 O O . GLN A 1 199 ? -1.434 -31.766 -32.125 1 94.31 199 GLN A O 1
ATOM 1517 N N . ARG A 1 200 ? -0.835 -30.531 -30.359 1 93.12 200 ARG A N 1
ATOM 1518 C CA . ARG A 1 200 ? -0.424 -31.719 -29.609 1 93.12 200 ARG A CA 1
ATOM 1519 C C . ARG A 1 200 ? -1.613 -32.625 -29.328 1 93.12 200 ARG A C 1
ATOM 1521 O O . ARG A 1 200 ? -1.491 -33.844 -29.375 1 93.12 200 ARG A O 1
ATOM 1528 N N . LEU A 1 201 ? -2.73 -32.031 -29.047 1 92.81 201 LEU A N 1
ATOM 1529 C CA . LEU A 1 201 ? -3.947 -32.781 -28.812 1 92.81 201 LEU A CA 1
ATOM 1530 C C . LEU A 1 201 ? -4.367 -33.531 -30.062 1 92.81 201 LEU A C 1
ATOM 1532 O O . LEU A 1 201 ? -4.773 -34.688 -29.984 1 92.81 201 LEU A O 1
ATOM 1536 N N . ALA A 1 202 ? -4.219 -32.969 -31.188 1 93.12 202 ALA A N 1
ATOM 1537 C CA . ALA A 1 202 ? -4.551 -33.625 -32.469 1 93.12 202 ALA A CA 1
ATOM 1538 C C . ALA A 1 202 ? -3.639 -34.812 -32.719 1 93.12 202 ALA A C 1
ATOM 1540 O O . ALA A 1 202 ? -4.098 -35.875 -33.156 1 93.12 202 ALA A O 1
ATOM 1541 N N . ILE A 1 203 ? -2.379 -34.656 -32.406 1 92.44 203 ILE A N 1
ATOM 1542 C CA . ILE A 1 203 ? -1.413 -35.719 -32.562 1 92.44 203 ILE A CA 1
ATOM 1543 C C . ILE A 1 203 ? -1.75 -36.875 -31.594 1 92.44 203 ILE A C 1
ATOM 1545 O O . ILE A 1 203 ? -1.715 -38.031 -31.984 1 92.44 203 ILE A O 1
ATOM 1549 N N . ALA A 1 204 ? -2.088 -36.531 -30.406 1 90.19 204 ALA A N 1
ATOM 1550 C CA . ALA A 1 204 ? -2.445 -37.531 -29.406 1 90.19 204 ALA A CA 1
ATOM 1551 C C . ALA A 1 204 ? -3.703 -38.281 -29.812 1 90.19 204 ALA A C 1
ATOM 1553 O O . ALA A 1 204 ? -3.787 -39.5 -29.625 1 90.19 204 ALA A O 1
ATOM 1554 N N . GLN A 1 205 ? -4.652 -37.656 -30.406 1 91.88 205 GLN A N 1
ATOM 1555 C CA . GLN A 1 205 ? -5.875 -38.281 -30.891 1 91.88 205 GLN A CA 1
ATOM 1556 C C . GLN A 1 205 ? -5.594 -39.219 -32.062 1 91.88 205 GLN A C 1
ATOM 1558 O O . GLN A 1 205 ? -6.168 -40.281 -32.156 1 91.88 205 GLN A O 1
ATOM 1563 N N . SER A 1 206 ? -4.688 -38.75 -32.906 1 92.06 206 SER A N 1
ATOM 1564 C CA . SER A 1 206 ? -4.273 -39.594 -34 1 92.06 206 SER A CA 1
ATOM 1565 C C . SER A 1 206 ? -3.574 -40.844 -33.5 1 92.06 206 SER A C 1
ATOM 1567 O O . SER A 1 206 ? -3.799 -41.938 -34.031 1 92.06 206 SER A O 1
ATOM 1569 N N . ARG A 1 207 ? -2.742 -40.656 -32.531 1 89.75 207 ARG A N 1
ATOM 1570 C CA . ARG A 1 207 ? -2.061 -41.781 -31.906 1 89.75 207 ARG A CA 1
ATOM 1571 C C . ARG A 1 207 ? -3.061 -42.781 -31.297 1 89.75 207 ARG A C 1
ATOM 1573 O O . ARG A 1 207 ? -2.918 -43.969 -31.422 1 89.75 207 ARG A O 1
ATOM 1580 N N . GLN A 1 208 ? -4.055 -42.25 -30.656 1 88.75 208 GLN A N 1
ATOM 1581 C CA . GLN A 1 208 ? -5.09 -43.062 -30.047 1 88.75 208 GLN A CA 1
ATOM 1582 C C . GLN A 1 208 ? -5.844 -43.875 -31.094 1 88.75 208 GLN A C 1
ATOM 1584 O O . GLN A 1 208 ? -6.082 -45.062 -30.922 1 88.75 208 GLN A O 1
ATOM 1589 N N . LYS A 1 209 ? -6.168 -43.281 -32.188 1 91.38 209 LYS A N 1
ATOM 1590 C CA . LYS A 1 209 ? -6.891 -43.969 -33.281 1 91.38 209 LYS A CA 1
ATOM 1591 C C . LYS A 1 209 ? -6.051 -45.094 -33.875 1 91.38 209 LYS A C 1
ATOM 1593 O O . LYS A 1 209 ? -6.555 -46.188 -34.156 1 91.38 209 LYS A O 1
ATOM 1598 N N . LEU A 1 210 ? -4.785 -44.781 -34.094 1 89.69 210 LEU A N 1
ATOM 1599 C CA . LEU A 1 210 ? -3.889 -45.781 -34.656 1 89.69 210 LEU A CA 1
ATOM 1600 C C . LEU A 1 210 ? -3.676 -46.938 -33.719 1 89.69 210 LEU A C 1
ATOM 1602 O O . LEU A 1 210 ? -3.662 -48.094 -34.156 1 89.69 210 LEU A O 1
ATOM 1606 N N . THR A 1 211 ? -3.496 -46.625 -32.5 1 86.88 211 THR A N 1
ATOM 1607 C CA . THR A 1 211 ? -3.305 -47.688 -31.516 1 86.88 211 THR A CA 1
ATOM 1608 C C . THR A 1 211 ? -4.559 -48.562 -31.375 1 86.88 211 THR A C 1
ATOM 1610 O O . THR A 1 211 ? -4.469 -49.781 -31.297 1 86.88 211 THR A O 1
ATOM 1613 N N . GLN A 1 212 ? -5.711 -47.969 -31.469 1 88.31 212 GLN A N 1
ATOM 1614 C CA . GLN A 1 212 ? -6.973 -48.688 -31.422 1 88.31 212 GLN A CA 1
ATOM 1615 C C . GLN A 1 212 ? -7.117 -49.625 -32.625 1 88.31 212 GLN A C 1
ATOM 1617 O O . GLN A 1 212 ? -7.555 -50.781 -32.469 1 88.31 212 GLN A O 1
ATOM 1622 N N . ALA A 1 213 ? -6.695 -49.125 -33.75 1 88.94 213 ALA A N 1
ATOM 1623 C CA . ALA A 1 213 ? -6.754 -49.969 -34.938 1 88.94 213 ALA A CA 1
ATOM 1624 C C . ALA A 1 213 ? -5.832 -51.188 -34.812 1 88.94 213 ALA A C 1
ATOM 1626 O O . ALA A 1 213 ? -6.195 -52.281 -35.219 1 88.94 213 ALA A O 1
ATOM 1627 N N . ARG A 1 214 ? -4.727 -51 -34.25 1 86.62 214 ARG A N 1
ATOM 1628 C CA . ARG A 1 214 ? -3.758 -52.062 -34.094 1 86.62 214 ARG A CA 1
ATOM 1629 C C . ARG A 1 214 ? -4.215 -53.062 -33.031 1 86.62 214 ARG A C 1
ATOM 1631 O O . ARG A 1 214 ? -3.984 -54.281 -33.156 1 86.62 214 ARG A O 1
ATOM 1638 N N . VAL A 1 215 ? -4.848 -52.562 -32.031 1 84.31 215 VAL A N 1
ATOM 1639 C CA . VAL A 1 215 ? -5.398 -53.438 -31.016 1 84.31 215 VAL A CA 1
ATOM 1640 C C . VAL A 1 215 ? -6.539 -54.281 -31.594 1 84.31 215 VAL A C 1
ATOM 1642 O O . VAL A 1 215 ? -6.605 -55.469 -31.359 1 84.31 215 VAL A O 1
ATOM 1645 N N . ASN A 1 216 ? -7.328 -53.656 -32.406 1 87.88 216 ASN A N 1
ATOM 1646 C CA . ASN A 1 216 ? -8.445 -54.344 -33.031 1 87.88 216 ASN A CA 1
ATOM 1647 C C . ASN A 1 216 ? -7.957 -55.438 -34 1 87.88 216 ASN A C 1
ATOM 1649 O O . ASN A 1 216 ? -8.609 -56.469 -34.188 1 87.88 216 ASN A O 1
ATOM 1653 N N . ALA A 1 217 ? -6.762 -55.156 -34.5 1 89.25 217 ALA A N 1
ATOM 1654 C CA . ALA A 1 217 ? -6.164 -56.094 -35.438 1 89.25 217 ALA A CA 1
ATOM 1655 C C . ALA A 1 217 ? -5.348 -57.156 -34.719 1 89.25 217 ALA A C 1
ATOM 1657 O O . ALA A 1 217 ? -4.762 -58.062 -35.344 1 89.25 217 ALA A O 1
ATOM 1658 N N . GLY A 1 218 ? -5.262 -57.062 -33.281 1 84.25 218 GLY A N 1
ATOM 1659 C CA . GLY A 1 218 ? -4.551 -58.062 -32.469 1 84.25 218 GLY A CA 1
ATOM 1660 C C . GLY A 1 218 ? -3.051 -57.844 -32.469 1 84.25 218 GLY A C 1
ATOM 1661 O O . GLY A 1 218 ? -2.299 -58.719 -32.031 1 84.25 218 GLY A O 1
ATOM 1662 N N . LEU A 1 219 ? -2.668 -56.719 -33.062 1 80.5 219 LEU A N 1
ATOM 1663 C CA . LEU A 1 219 ? -1.242 -56.438 -33.219 1 80.5 219 LEU A CA 1
ATOM 1664 C C . LEU A 1 219 ? -0.669 -55.812 -31.953 1 80.5 219 LEU A C 1
ATOM 1666 O O . LEU A 1 219 ? 0.551 -55.75 -31.766 1 80.5 219 LEU A O 1
ATOM 1670 N N . LEU A 1 220 ? -1.495 -55.188 -31.078 1 77.5 220 LEU A N 1
ATOM 1671 C CA . LEU A 1 220 ? -1.061 -54.594 -29.828 1 77.5 220 LEU A CA 1
ATOM 1672 C C . LEU A 1 220 ? -1.983 -55 -28.688 1 77.5 220 LEU A C 1
ATOM 1674 O O . LEU A 1 220 ? -3.182 -55.188 -28.891 1 77.5 220 LEU A O 1
ATOM 1678 N N . PRO A 1 221 ? -1.345 -55.219 -27.562 1 72.62 221 PRO A N 1
ATOM 1679 C CA . PRO A 1 221 ? -2.201 -55.438 -26.406 1 72.62 221 PRO A CA 1
ATOM 1680 C C . PRO A 1 221 ? -3.1 -54.25 -26.094 1 72.62 221 PRO A C 1
ATOM 1682 O O . PRO A 1 221 ? -2.738 -53.125 -26.375 1 72.62 221 PRO A O 1
ATOM 1685 N N . GLY A 1 222 ? -4.266 -54.531 -25.578 1 68.06 222 GLY A N 1
ATOM 1686 C CA . GLY A 1 222 ? -5.262 -53.562 -25.219 1 68.06 222 GLY A CA 1
ATOM 1687 C C . GLY A 1 222 ? -4.746 -52.531 -24.234 1 68.06 222 GLY A C 1
ATOM 1688 O O . GLY A 1 222 ? -5.234 -51.375 -24.188 1 68.06 222 GLY A O 1
ATOM 1689 N N . ASP A 1 223 ? -3.697 -52.875 -23.484 1 64.88 223 ASP A N 1
ATOM 1690 C CA . ASP A 1 223 ? -3.156 -52 -22.438 1 64.88 223 ASP A CA 1
ATOM 1691 C C . ASP A 1 223 ? -2.545 -50.75 -23.047 1 64.88 223 ASP A C 1
ATOM 1693 O O . ASP A 1 223 ? -2.482 -49.688 -22.391 1 64.88 223 ASP A O 1
ATOM 1697 N N . ASN A 1 224 ? -2.197 -50.844 -24.25 1 65.5 224 ASN A N 1
ATOM 1698 C CA . ASN A 1 224 ? -1.588 -49.688 -24.938 1 65.5 224 ASN A CA 1
ATOM 1699 C C . ASN A 1 224 ? -2.588 -48.562 -25.125 1 65.5 224 ASN A C 1
ATOM 1701 O O . ASN A 1 224 ? -2.199 -47.375 -25.203 1 65.5 224 ASN A O 1
ATOM 1705 N N . GLN A 1 225 ? -3.82 -48.812 -25.094 1 75.06 225 GLN A N 1
ATOM 1706 C CA . GLN A 1 225 ? -4.871 -47.844 -25.266 1 75.06 225 GLN A CA 1
ATOM 1707 C C . GLN A 1 225 ? -4.973 -46.906 -24.031 1 75.06 225 GLN A C 1
ATOM 1709 O O . GLN A 1 225 ? -5.215 -45.719 -24.172 1 75.06 225 GLN A O 1
ATOM 1714 N N . ARG A 1 226 ? -4.672 -47.406 -22.969 1 71.56 226 ARG A N 1
ATOM 1715 C CA . ARG A 1 226 ? -4.793 -46.625 -21.734 1 71.56 226 ARG A CA 1
ATOM 1716 C C . ARG A 1 226 ? -3.746 -45.531 -21.656 1 71.56 226 ARG A C 1
ATOM 1718 O O . ARG A 1 226 ? -4.031 -44.438 -21.188 1 71.56 226 ARG A O 1
ATOM 1725 N N . GLY A 1 227 ? -2.545 -45.781 -22.172 1 72.25 227 GLY A N 1
ATOM 1726 C CA . GLY A 1 227 ? -1.502 -44.75 -22.219 1 72.25 227 GLY A CA 1
ATOM 1727 C C . GLY A 1 227 ? -1.883 -43.531 -23.047 1 72.25 227 GLY A C 1
ATOM 1728 O O . GLY A 1 227 ? -1.629 -42.406 -22.641 1 72.25 227 GLY A O 1
ATOM 1729 N N . ASN A 1 228 ? -2.596 -43.781 -24.078 1 78.94 228 ASN A N 1
ATOM 1730 C CA . ASN A 1 228 ? -3.035 -42.688 -24.938 1 78.94 228 ASN A CA 1
ATOM 1731 C C . ASN A 1 228 ? -4.121 -41.844 -24.281 1 78.94 228 ASN A C 1
ATOM 1733 O O . ASN A 1 228 ? -4.125 -40.625 -24.406 1 78.94 228 ASN A O 1
ATOM 1737 N N . GLU A 1 229 ? -4.934 -42.531 -23.609 1 77.62 229 GLU A N 1
ATOM 1738 C CA . GLU A 1 229 ? -6 -41.844 -22.891 1 77.62 229 GLU A CA 1
ATOM 1739 C C . GLU A 1 229 ? -5.438 -40.906 -21.828 1 77.62 229 GLU A C 1
ATOM 1741 O O . GLU A 1 229 ? -5.867 -39.75 -21.703 1 77.62 229 GLU A O 1
ATOM 1746 N N . VAL A 1 230 ? -4.449 -41.312 -21.109 1 74.75 230 VAL A N 1
ATOM 1747 C CA . VAL A 1 230 ? -3.793 -40.531 -20.078 1 74.75 230 VAL A CA 1
ATOM 1748 C C . VAL A 1 230 ? -3.109 -39.312 -20.703 1 74.75 230 VAL A C 1
ATOM 1750 O O . VAL A 1 230 ? -3.166 -38.219 -20.141 1 74.75 230 VAL A O 1
ATOM 1753 N N . SER A 1 231 ? -2.521 -39.562 -21.766 1 80 231 SER A N 1
ATOM 1754 C CA . SER A 1 231 ? -1.828 -38.5 -22.453 1 80 231 SER A CA 1
ATOM 1755 C C . SER A 1 231 ? -2.797 -37.375 -22.875 1 80 231 SER A C 1
ATOM 1757 O O . SER A 1 231 ? -2.521 -36.188 -22.688 1 80 231 SER A O 1
ATOM 1759 N N . ILE A 1 232 ? -3.934 -37.75 -23.406 1 84.94 232 ILE A N 1
ATOM 1760 C CA . ILE A 1 232 ? -4.938 -36.812 -23.844 1 84.94 232 ILE A CA 1
ATOM 1761 C C . ILE A 1 232 ? -5.473 -36.031 -22.641 1 84.94 232 ILE A C 1
ATOM 1763 O O . ILE A 1 232 ? -5.605 -34.781 -22.703 1 84.94 232 ILE A O 1
ATOM 1767 N N . GLU A 1 233 ? -5.66 -36.688 -21.562 1 78.69 233 GLU A N 1
ATOM 1768 C CA . GLU A 1 233 ? -6.156 -36.031 -20.359 1 78.69 233 GLU A CA 1
ATOM 1769 C C . GLU A 1 233 ? -5.148 -35 -19.828 1 78.69 233 GLU A C 1
ATOM 1771 O O . GLU A 1 233 ? -5.527 -33.906 -19.391 1 78.69 233 GLU A O 1
ATOM 1776 N N . ARG A 1 234 ? -3.898 -35.344 -19.828 1 80.31 234 ARG A N 1
ATOM 1777 C CA . ARG A 1 234 ? -2.842 -34.438 -19.375 1 80.31 234 ARG A CA 1
ATOM 1778 C C . ARG A 1 234 ? -2.791 -33.188 -20.25 1 80.31 234 ARG A C 1
ATOM 1780 O O . ARG A 1 234 ? -2.611 -32.094 -19.734 1 80.31 234 ARG A O 1
ATOM 1787 N N . LEU A 1 235 ? -2.959 -33.375 -21.484 1 86.44 235 LEU A N 1
ATOM 1788 C CA . LEU A 1 235 ? -2.955 -32.25 -22.406 1 86.44 235 LEU A CA 1
ATOM 1789 C C . LEU A 1 235 ? -4.168 -31.359 -22.172 1 86.44 235 LEU A C 1
ATOM 1791 O O . LEU A 1 235 ? -4.066 -30.141 -22.266 1 86.44 235 LEU A O 1
ATOM 1795 N N . GLN A 1 236 ? -5.266 -32 -21.859 1 85.94 236 GLN A N 1
ATOM 1796 C CA . GLN A 1 236 ? -6.469 -31.234 -21.562 1 85.94 236 GLN A CA 1
ATOM 1797 C C . GLN A 1 236 ? -6.305 -30.422 -20.266 1 85.94 236 GLN A C 1
ATOM 1799 O O . GLN A 1 236 ? -6.754 -29.281 -20.188 1 85.94 236 GLN A O 1
ATOM 1804 N N . GLN A 1 237 ? -5.652 -30.969 -19.312 1 82.38 237 GLN A N 1
ATOM 1805 C CA . GLN A 1 237 ? -5.344 -30.25 -18.094 1 82.38 237 GLN A CA 1
ATOM 1806 C C . GLN A 1 237 ? -4.434 -29.062 -18.359 1 82.38 237 GLN A C 1
ATOM 1808 O O . GLN A 1 237 ? -4.625 -27.984 -17.781 1 82.38 237 GLN A O 1
ATOM 1813 N N . GLN A 1 238 ? -3.506 -29.297 -19.172 1 87.62 238 GLN A N 1
ATOM 1814 C CA . GLN A 1 238 ? -2.596 -28.219 -19.547 1 87.62 238 GLN A CA 1
ATOM 1815 C C . GLN A 1 238 ? -3.344 -27.094 -20.25 1 87.62 238 GLN A C 1
ATOM 1817 O O . GLN A 1 238 ? -3.049 -25.922 -20.031 1 87.62 238 GLN A O 1
ATOM 1822 N N . GLN A 1 239 ? -4.309 -27.484 -21.062 1 90.88 239 GLN A N 1
ATOM 1823 C CA . GLN A 1 239 ? -5.117 -26.484 -21.75 1 90.88 239 GLN A CA 1
ATOM 1824 C C . GLN A 1 239 ? -5.891 -25.625 -20.75 1 90.88 239 GLN A C 1
ATOM 1826 O O . GLN A 1 239 ? -5.941 -24.406 -20.875 1 90.88 239 GLN A O 1
ATOM 1831 N N . SER A 1 240 ? -6.445 -26.234 -19.766 1 86.38 240 SER A N 1
ATOM 1832 C CA . SER A 1 240 ? -7.191 -25.516 -18.734 1 86.38 240 SER A CA 1
ATOM 1833 C C . SER A 1 240 ? -6.293 -24.547 -17.984 1 86.38 240 SER A C 1
ATOM 1835 O O . SER A 1 240 ? -6.695 -23.422 -17.688 1 86.38 240 SER A O 1
ATOM 1837 N N . ALA A 1 241 ? -5.09 -24.969 -17.656 1 88.19 241 ALA A N 1
ATOM 1838 C CA . ALA A 1 241 ? -4.133 -24.109 -16.969 1 88.19 241 ALA A CA 1
ATOM 1839 C C . ALA A 1 241 ? -3.773 -22.891 -17.812 1 88.19 241 ALA A C 1
ATOM 1841 O O . ALA A 1 241 ? -3.691 -21.766 -17.297 1 88.19 241 ALA A O 1
ATOM 1842 N N . LEU A 1 242 ? -3.625 -23.156 -19.094 1 93.38 242 LEU A N 1
ATOM 1843 C CA . LEU A 1 242 ? -3.297 -22.062 -20 1 93.38 242 LEU A CA 1
ATOM 1844 C C . LEU A 1 242 ? -4.465 -21.078 -20.125 1 93.38 242 LEU A C 1
ATOM 1846 O O . LEU A 1 242 ? -4.262 -19.875 -20.188 1 93.38 242 LEU A O 1
ATOM 1850 N N . ASP A 1 243 ? -5.629 -21.609 -20.141 1 91.38 243 ASP A N 1
ATOM 1851 C CA . ASP A 1 243 ? -6.812 -20.75 -20.188 1 91.38 243 ASP A CA 1
ATOM 1852 C C . ASP A 1 243 ? -6.875 -19.828 -18.984 1 91.38 243 ASP A C 1
ATOM 1854 O O . ASP A 1 243 ? -7.211 -18.641 -19.109 1 91.38 243 ASP A O 1
ATOM 1858 N N . ASN A 1 244 ? -6.555 -20.344 -17.891 1 91.62 244 ASN A N 1
ATOM 1859 C CA . ASN A 1 244 ? -6.504 -19.547 -16.672 1 91.62 244 ASN A CA 1
ATOM 1860 C C . ASN A 1 244 ? -5.43 -18.453 -16.766 1 91.62 244 ASN A C 1
ATOM 1862 O O . ASN A 1 244 ? -5.652 -17.328 -16.359 1 91.62 244 ASN A O 1
ATOM 1866 N N . ASP A 1 245 ? -4.289 -18.828 -17.25 1 94.69 245 ASP A N 1
ATOM 1867 C CA . ASP A 1 245 ? -3.197 -17.875 -17.391 1 94.69 245 ASP A CA 1
ATOM 1868 C C . ASP A 1 245 ? -3.586 -16.734 -18.344 1 94.69 245 ASP A C 1
ATOM 1870 O O . ASP A 1 245 ? -3.273 -15.578 -18.094 1 94.69 245 ASP A O 1
ATOM 1874 N N . ILE A 1 246 ? -4.25 -17.094 -19.391 1 95.81 246 ILE A N 1
ATOM 1875 C CA . ILE A 1 246 ? -4.715 -16.125 -20.375 1 95.81 246 ILE A CA 1
ATOM 1876 C C . ILE A 1 246 ? -5.699 -15.156 -19.719 1 95.81 246 ILE A C 1
ATOM 1878 O O . ILE A 1 246 ? -5.555 -13.938 -19.828 1 95.81 246 ILE A O 1
ATOM 1882 N N . ALA A 1 247 ? -6.613 -15.656 -19 1 93.56 247 ALA A N 1
ATOM 1883 C CA . ALA A 1 247 ? -7.602 -14.828 -18.312 1 93.56 247 ALA A CA 1
ATOM 1884 C C . ALA A 1 247 ? -6.93 -13.898 -17.297 1 93.56 247 ALA A C 1
ATOM 1886 O O . ALA A 1 247 ? -7.242 -12.711 -17.25 1 93.56 247 ALA A O 1
ATOM 1887 N N . ARG A 1 248 ? -6.027 -14.391 -16.578 1 95.56 248 ARG A N 1
ATOM 1888 C CA . ARG A 1 248 ? -5.332 -13.609 -15.555 1 95.56 248 ARG A CA 1
ATOM 1889 C C . ARG A 1 248 ? -4.559 -12.453 -16.172 1 95.56 248 ARG A C 1
ATOM 1891 O O . ARG A 1 248 ? -4.586 -11.336 -15.672 1 95.56 248 ARG A O 1
ATOM 1898 N N . SER A 1 249 ? -3.875 -12.742 -17.266 1 97.19 249 SER A N 1
ATOM 1899 C CA . SER A 1 249 ? -3.133 -11.688 -17.953 1 97.19 249 SER A CA 1
ATOM 1900 C C . SER A 1 249 ? -4.07 -10.625 -18.5 1 97.19 249 SER A C 1
ATOM 1902 O O . SER A 1 249 ? -3.77 -9.43 -18.438 1 97.19 249 SER A O 1
ATOM 1904 N N . ARG A 1 250 ? -5.199 -11.062 -19 1 96.62 250 ARG A N 1
ATOM 1905 C CA . ARG A 1 250 ? -6.176 -10.117 -19.531 1 96.62 250 ARG A CA 1
ATOM 1906 C C . ARG A 1 250 ? -6.766 -9.258 -18.422 1 96.62 250 ARG A C 1
ATOM 1908 O O . ARG A 1 250 ? -6.906 -8.047 -18.594 1 96.62 250 ARG A O 1
ATOM 1915 N N . HIS A 1 251 ? -7.098 -9.828 -17.297 1 95.38 251 HIS A N 1
ATOM 1916 C CA . HIS A 1 251 ? -7.582 -9.078 -16.141 1 95.38 251 HIS A CA 1
ATOM 1917 C C . HIS A 1 251 ? -6.547 -8.062 -15.68 1 95.38 251 HIS A C 1
ATOM 1919 O O . HIS A 1 251 ? -6.887 -6.918 -15.367 1 95.38 251 HIS A O 1
ATOM 1925 N N . ALA A 1 252 ? -5.293 -8.5 -15.602 1 96.88 252 ALA A N 1
ATOM 1926 C CA . ALA A 1 252 ? -4.215 -7.633 -15.141 1 96.88 252 ALA A CA 1
ATOM 1927 C C . ALA A 1 252 ? -4.043 -6.43 -16.062 1 96.88 252 ALA A C 1
ATOM 1929 O O . ALA A 1 252 ? -3.881 -5.297 -15.594 1 96.88 252 ALA A O 1
ATOM 1930 N N . LEU A 1 253 ? -4.098 -6.711 -17.375 1 97.5 253 LEU A N 1
ATOM 1931 C CA . LEU A 1 253 ? -3.959 -5.629 -18.344 1 97.5 253 LEU A CA 1
ATOM 1932 C C . LEU A 1 253 ? -5.129 -4.66 -18.25 1 97.5 253 LEU A C 1
ATOM 1934 O O . LEU A 1 253 ? -4.949 -3.445 -18.375 1 97.5 253 LEU A O 1
ATOM 1938 N N . ALA A 1 254 ? -6.301 -5.164 -18.031 1 96 254 ALA A N 1
ATOM 1939 C CA . ALA A 1 254 ? -7.469 -4.305 -17.844 1 96 254 ALA A CA 1
ATOM 1940 C C . ALA A 1 254 ? -7.309 -3.41 -16.625 1 96 254 ALA A C 1
ATOM 1942 O O . ALA A 1 254 ? -7.527 -2.199 -16.688 1 96 254 ALA A O 1
ATOM 1943 N N . ALA A 1 255 ? -6.887 -3.961 -15.539 1 95.75 255 ALA A N 1
ATOM 1944 C CA . ALA A 1 255 ? -6.684 -3.199 -14.305 1 95.75 255 ALA A CA 1
ATOM 1945 C C . ALA A 1 255 ? -5.617 -2.123 -14.492 1 95.75 255 ALA A C 1
ATOM 1947 O O . ALA A 1 255 ? -5.785 -0.99 -14.039 1 95.75 255 ALA A O 1
ATOM 1948 N N . LEU A 1 256 ? -4.516 -2.471 -15.18 1 96.38 256 LEU A N 1
ATOM 1949 C CA . LEU A 1 256 ? -3.432 -1.524 -15.422 1 96.38 256 LEU A CA 1
ATOM 1950 C C . LEU A 1 256 ? -3.92 -0.333 -16.234 1 96.38 256 LEU A C 1
ATOM 1952 O O . LEU A 1 256 ? -3.439 0.788 -16.062 1 96.38 256 LEU A O 1
ATOM 1956 N N . THR A 1 257 ? -4.891 -0.541 -17.094 1 95 257 THR A N 1
ATOM 1957 C CA . THR A 1 257 ? -5.402 0.526 -17.953 1 95 257 THR A CA 1
ATOM 1958 C C . THR A 1 257 ? -6.59 1.221 -17.297 1 95 257 THR A C 1
ATOM 1960 O O . THR A 1 257 ? -7.297 1.996 -17.938 1 95 257 THR A O 1
ATOM 1963 N N . GLY A 1 258 ? -6.836 0.878 -16.047 1 93.38 258 GLY A N 1
ATOM 1964 C CA . GLY A 1 258 ? -7.902 1.539 -15.312 1 93.38 258 GLY A CA 1
ATOM 1965 C C . GLY A 1 258 ? -9.289 1.105 -15.75 1 93.38 258 GLY A C 1
ATOM 1966 O O . GLY A 1 258 ? -10.242 1.89 -15.695 1 93.38 258 GLY A O 1
ATOM 1967 N N . GLN A 1 259 ? -9.391 -0.092 -16.266 1 92.5 259 GLN A N 1
ATOM 1968 C CA . GLN A 1 259 ? -10.664 -0.565 -16.812 1 92.5 259 GLN A CA 1
ATOM 1969 C C . GLN A 1 259 ? -11.133 -1.824 -16.094 1 92.5 259 GLN A C 1
ATOM 1971 O O . GLN A 1 259 ? -10.375 -2.434 -15.336 1 92.5 259 GLN A O 1
ATOM 1976 N N . GLY A 1 260 ? -12.438 -2.225 -16.344 1 90.5 260 GLY A N 1
ATOM 1977 C CA . GLY A 1 260 ? -12.984 -3.451 -15.781 1 90.5 260 GLY A CA 1
ATOM 1978 C C . GLY A 1 260 ? -12.383 -4.703 -16.391 1 90.5 260 GLY A C 1
ATOM 1979 O O . GLY A 1 260 ? -11.797 -4.656 -17.469 1 90.5 260 GLY A O 1
ATOM 1980 N N . PRO A 1 261 ? -12.508 -5.785 -15.703 1 90.31 261 PRO A N 1
ATOM 1981 C CA . PRO A 1 261 ? -11.773 -7.004 -16.047 1 90.31 261 PRO A CA 1
ATOM 1982 C C . PRO A 1 261 ? -12.133 -7.531 -17.438 1 90.31 261 PRO A C 1
ATOM 1984 O O . PRO A 1 261 ? -11.32 -8.219 -18.062 1 90.31 261 PRO A O 1
ATOM 1987 N N . GLN A 1 262 ? -13.273 -7.191 -17.984 1 88.62 262 GLN A N 1
ATOM 1988 C CA . GLN A 1 262 ? -13.703 -7.781 -19.25 1 88.62 262 GLN A CA 1
ATOM 1989 C C . GLN A 1 262 ? -13.281 -6.914 -20.438 1 88.62 262 GLN A C 1
ATOM 1991 O O . GLN A 1 262 ? -13.438 -7.312 -21.594 1 88.62 262 GLN A O 1
ATOM 1996 N N . GLN A 1 263 ? -12.703 -5.844 -20.141 1 89.75 263 GLN A N 1
ATOM 1997 C CA . GLN A 1 263 ? -12.445 -4.859 -21.188 1 89.75 263 GLN A CA 1
ATOM 1998 C C . GLN A 1 263 ? -11.375 -5.359 -22.156 1 89.75 263 GLN A C 1
ATOM 2000 O O . GLN A 1 263 ? -11.336 -4.938 -23.312 1 89.75 263 GLN A O 1
ATOM 2005 N N . GLN A 1 264 ? -10.508 -6.277 -21.719 1 91.12 264 GLN A N 1
ATOM 2006 C CA . GLN A 1 264 ? -9.43 -6.75 -22.578 1 91.12 264 GLN A CA 1
ATOM 2007 C C . GLN A 1 264 ? -9.719 -8.156 -23.109 1 91.12 264 GLN A C 1
ATOM 2009 O O . GLN A 1 264 ? -8.805 -8.859 -23.531 1 91.12 264 GLN A O 1
ATOM 2014 N N . ASP A 1 265 ? -11.008 -8.523 -23.125 1 90.31 265 ASP A N 1
ATOM 2015 C CA . ASP A 1 265 ? -11.383 -9.852 -23.594 1 90.31 265 ASP A CA 1
ATOM 2016 C C . ASP A 1 265 ? -11.133 -9.992 -25.094 1 90.31 265 ASP A C 1
ATOM 2018 O O . ASP A 1 265 ? -10.797 -11.086 -25.578 1 90.31 265 ASP A O 1
ATOM 2022 N N . SER A 1 266 ? -11.227 -8.852 -25.75 1 90.44 266 SER A N 1
ATOM 2023 C CA . SER A 1 266 ? -11.109 -8.906 -27.203 1 90.44 266 SER A CA 1
ATOM 2024 C C . SER A 1 266 ? -9.695 -8.57 -27.672 1 90.44 266 SER A C 1
ATOM 2026 O O . SER A 1 266 ? -9.43 -8.508 -28.875 1 90.44 266 SER A O 1
ATOM 2028 N N . LEU A 1 267 ? -8.859 -8.359 -26.734 1 92.81 267 LEU A N 1
ATOM 2029 C CA . LEU A 1 267 ? -7.48 -8.039 -27.078 1 92.81 267 LEU A CA 1
ATOM 2030 C C . LEU A 1 267 ? -6.824 -9.203 -27.812 1 92.81 267 LEU A C 1
ATOM 2032 O O . LEU A 1 267 ? -6.855 -10.344 -27.344 1 92.81 267 LEU A O 1
ATOM 2036 N N . ASN A 1 268 ? -6.367 -8.961 -28.984 1 91 268 ASN A N 1
ATOM 2037 C CA . ASN A 1 268 ? -5.637 -9.93 -29.781 1 91 268 ASN A CA 1
ATOM 2038 C C . ASN A 1 268 ? -4.191 -9.5 -30.016 1 91 268 ASN A C 1
ATOM 2040 O O . ASN A 1 268 ? -3.887 -8.828 -31 1 91 268 ASN A O 1
ATOM 2044 N N . PRO A 1 269 ? -3.328 -9.969 -29.141 1 93.81 269 PRO A N 1
ATOM 2045 C CA . PRO A 1 269 ? -1.936 -9.523 -29.234 1 93.81 269 PRO A CA 1
ATOM 2046 C C . PRO A 1 269 ? -1.244 -10.047 -30.5 1 93.81 269 PRO A C 1
ATOM 2048 O O . PRO A 1 269 ? -1.628 -11.094 -31.031 1 93.81 269 PRO A O 1
ATOM 2051 N N . GLY A 1 270 ? -0.281 -9.273 -31 1 89.44 270 GLY A N 1
ATOM 2052 C CA . GLY A 1 270 ? 0.565 -9.766 -32.094 1 89.44 270 GLY A CA 1
ATOM 2053 C C . GLY A 1 270 ? 1.396 -10.977 -31.688 1 89.44 270 GLY A C 1
ATOM 2054 O O . GLY A 1 270 ? 1.288 -11.461 -30.562 1 89.44 270 GLY A O 1
ATOM 2055 N N . LYS A 1 271 ? 2.145 -11.5 -32.625 1 91.56 271 LYS A N 1
ATOM 2056 C CA . LYS A 1 271 ? 2.996 -12.656 -32.406 1 91.56 271 LYS A CA 1
ATOM 2057 C C . LYS A 1 271 ? 4.121 -12.328 -31.422 1 91.56 271 LYS A C 1
ATOM 2059 O O . LYS A 1 271 ? 4.617 -11.195 -31.406 1 91.56 271 LYS A O 1
ATOM 2064 N N . LEU A 1 272 ? 4.402 -13.336 -30.578 1 94.31 272 LEU A N 1
ATOM 2065 C CA . LEU A 1 272 ? 5.547 -13.203 -29.688 1 94.31 272 LEU A CA 1
ATOM 2066 C C . LEU A 1 272 ? 6.855 -13.227 -30.469 1 94.31 272 LEU A C 1
ATOM 2068 O O . LEU A 1 272 ? 7.23 -14.258 -31.031 1 94.31 272 LEU A O 1
ATOM 2072 N N . ASP A 1 273 ? 7.484 -11.992 -30.609 1 87.44 273 ASP A N 1
ATOM 2073 C CA . ASP A 1 273 ? 8.766 -11.883 -31.297 1 87.44 273 ASP A CA 1
ATOM 2074 C C . ASP A 1 273 ? 9.898 -11.602 -30.312 1 87.44 273 ASP A C 1
ATOM 2076 O O . ASP A 1 273 ? 9.656 -11.141 -29.203 1 87.44 273 ASP A O 1
ATOM 2080 N N . ALA A 1 274 ? 11.078 -11.969 -30.812 1 84.81 274 ALA A N 1
ATOM 2081 C CA . ALA A 1 274 ? 12.25 -11.703 -29.984 1 84.81 274 ALA A CA 1
ATOM 2082 C C . ALA A 1 274 ? 12.445 -10.203 -29.781 1 84.81 274 ALA A C 1
ATOM 2084 O O . ALA A 1 274 ? 12.094 -9.398 -30.641 1 84.81 274 ALA A O 1
ATOM 2085 N N . ALA A 1 275 ? 12.914 -9.883 -28.594 1 90.31 275 ALA A N 1
ATOM 2086 C CA . ALA A 1 275 ? 13.242 -8.484 -28.312 1 90.31 275 ALA A CA 1
ATOM 2087 C C . ALA A 1 275 ? 14.547 -8.078 -28.984 1 90.31 275 ALA A C 1
ATOM 2089 O O . ALA A 1 275 ? 15.414 -8.922 -29.234 1 90.31 275 ALA A O 1
ATOM 2090 N N . PRO A 1 276 ? 14.625 -6.723 -29.328 1 88.19 276 PRO A N 1
ATOM 2091 C CA . PRO A 1 276 ? 15.883 -6.266 -29.906 1 88.19 276 PRO A CA 1
ATOM 2092 C C . PRO A 1 276 ? 17.047 -6.316 -28.922 1 88.19 276 PRO A C 1
ATOM 2094 O O . PRO A 1 276 ? 16.828 -6.273 -27.703 1 88.19 276 PRO A O 1
ATOM 2097 N N . GLN A 1 277 ? 18.219 -6.441 -29.469 1 85.12 277 GLN A N 1
ATOM 2098 C CA . GLN A 1 277 ? 19.422 -6.422 -28.625 1 85.12 277 GLN A CA 1
ATOM 2099 C C . GLN A 1 277 ? 19.562 -5.078 -27.922 1 85.12 277 GLN A C 1
ATOM 2101 O O . GLN A 1 277 ? 19.453 -4.023 -28.547 1 85.12 277 GLN A O 1
ATOM 2106 N N . PRO A 1 278 ? 19.688 -5.25 -26.609 1 79.75 278 PRO A N 1
ATOM 2107 C CA . PRO A 1 278 ? 19.906 -3.982 -25.906 1 79.75 278 PRO A CA 1
ATOM 2108 C C . PRO A 1 278 ? 21.281 -3.377 -26.188 1 79.75 278 PRO A C 1
ATOM 2110 O O . PRO A 1 278 ? 22.219 -4.102 -26.5 1 79.75 278 PRO A O 1
ATOM 2113 N N . ALA A 1 279 ? 21.219 -2.051 -26.297 1 63.88 279 ALA A N 1
ATOM 2114 C CA . ALA A 1 279 ? 22.531 -1.403 -26.391 1 63.88 279 ALA A CA 1
ATOM 2115 C C . ALA A 1 279 ? 23.234 -1.389 -25.047 1 63.88 279 ALA A C 1
ATOM 2117 O O . ALA A 1 279 ? 23.109 -0.433 -24.281 1 63.88 279 ALA A O 1
ATOM 2118 N N . LEU A 1 280 ? 23.594 -2.617 -24.516 1 62.88 280 LEU A N 1
ATOM 2119 C CA . LEU A 1 280 ? 24.125 -2.779 -23.172 1 62.88 280 LEU A CA 1
ATOM 2120 C C . LEU A 1 280 ? 25.625 -2.471 -23.141 1 62.88 280 LEU A C 1
ATOM 2122 O O . LEU A 1 280 ? 26.391 -3.018 -23.938 1 62.88 280 LEU A O 1
ATOM 2126 N N . ASP A 1 281 ? 25.984 -1.192 -22.766 1 58.62 281 ASP A N 1
ATOM 2127 C CA . ASP A 1 281 ? 27.391 -1.109 -22.391 1 58.62 281 ASP A CA 1
ATOM 2128 C C . ASP A 1 281 ? 27.594 -1.488 -20.938 1 58.62 281 ASP A C 1
ATOM 2130 O O . ASP A 1 281 ? 26.641 -1.788 -20.219 1 58.62 281 ASP A O 1
ATOM 2134 N N . LYS A 1 282 ? 28.734 -1.62 -20.281 1 63.84 282 LYS A N 1
ATOM 2135 C CA . LYS A 1 282 ? 29.109 -1.773 -18.875 1 63.84 282 LYS A CA 1
ATOM 2136 C C . LYS A 1 282 ? 28.312 -0.817 -18 1 63.84 282 LYS A C 1
ATOM 2138 O O . LYS A 1 282 ? 27.891 0.254 -18.453 1 63.84 282 LYS A O 1
ATOM 2143 N N . LEU A 1 283 ? 27.844 -1.458 -16.875 1 75 283 LEU A N 1
ATOM 2144 C CA . LEU A 1 283 ? 27.234 -0.58 -15.875 1 75 283 LEU A CA 1
ATOM 2145 C C . LEU A 1 283 ? 28.172 0.583 -15.547 1 75 283 LEU A C 1
ATOM 2147 O O . LEU A 1 283 ? 29.344 0.377 -15.242 1 75 283 LEU A O 1
ATOM 2151 N N . ASP A 1 284 ? 27.75 1.821 -15.859 1 76.25 284 ASP A N 1
ATOM 2152 C CA . ASP A 1 284 ? 28.625 2.965 -15.617 1 76.25 284 ASP A CA 1
ATOM 2153 C C . ASP A 1 284 ? 27.969 3.977 -14.688 1 76.25 284 ASP A C 1
ATOM 2155 O O . ASP A 1 284 ? 26.859 3.738 -14.188 1 76.25 284 ASP A O 1
ATOM 2159 N N . ALA A 1 285 ? 28.703 4.961 -14.344 1 76.5 285 ALA A N 1
ATOM 2160 C CA . ALA A 1 285 ? 28.328 5.969 -13.352 1 76.5 285 ALA A CA 1
ATOM 2161 C C . ALA A 1 285 ? 27.062 6.707 -13.766 1 76.5 285 ALA A C 1
ATOM 2163 O O . ALA A 1 285 ? 26.422 7.363 -12.938 1 76.5 285 ALA A O 1
ATOM 2164 N N . ASN A 1 286 ? 26.672 6.566 -15.062 1 74.44 286 ASN A N 1
ATOM 2165 C CA . ASN A 1 286 ? 25.484 7.258 -15.555 1 74.44 286 ASN A CA 1
ATOM 2166 C C . ASN A 1 286 ? 24.219 6.738 -14.883 1 74.44 286 ASN A C 1
ATOM 2168 O O . ASN A 1 286 ? 23.219 7.457 -14.797 1 74.44 286 ASN A O 1
ATOM 2172 N N . LEU A 1 287 ? 24.281 5.512 -14.391 1 78.5 287 LEU A N 1
ATOM 2173 C CA . LEU A 1 287 ? 23.109 4.91 -13.758 1 78.5 287 LEU A CA 1
ATOM 2174 C C . LEU A 1 287 ? 22.672 5.73 -12.555 1 78.5 287 LEU A C 1
ATOM 2176 O O . LEU A 1 287 ? 21.469 5.848 -12.289 1 78.5 287 LEU A O 1
ATOM 2180 N N . LEU A 1 288 ? 23.609 6.371 -11.93 1 77.75 288 LEU A N 1
ATOM 2181 C CA . LEU A 1 288 ? 23.328 7.145 -10.719 1 77.75 288 LEU A CA 1
ATOM 2182 C C . LEU A 1 288 ? 22.438 8.344 -11.039 1 77.75 288 LEU A C 1
ATOM 2184 O O . LEU A 1 288 ? 21.656 8.781 -10.195 1 77.75 288 LEU A O 1
ATOM 2188 N N . GLY A 1 289 ? 22.547 8.836 -12.289 1 81.62 289 GLY A N 1
ATOM 2189 C CA . GLY A 1 289 ? 21.75 9.992 -12.695 1 81.62 289 GLY A CA 1
ATOM 2190 C C . GLY A 1 289 ? 20.562 9.625 -13.578 1 81.62 289 GLY A C 1
ATOM 2191 O O . GLY A 1 289 ? 19.766 10.484 -13.93 1 81.62 289 GLY A O 1
ATOM 2192 N N . ARG A 1 290 ? 20.375 8.375 -13.797 1 86.44 290 ARG A N 1
ATOM 2193 C CA . ARG A 1 290 ? 19.375 7.992 -14.789 1 86.44 290 ARG A CA 1
ATOM 2194 C C . ARG A 1 290 ? 18.234 7.227 -14.148 1 86.44 290 ARG A C 1
ATOM 2196 O O . ARG A 1 290 ? 17.266 6.867 -14.82 1 86.44 290 ARG A O 1
ATOM 2203 N N . ARG A 1 291 ? 18.281 6.914 -12.883 1 91.25 291 ARG A N 1
ATOM 2204 C CA . ARG A 1 291 ? 17.203 6.234 -12.188 1 91.25 291 ARG A CA 1
ATOM 2205 C C . ARG A 1 291 ? 16.406 7.211 -11.336 1 91.25 291 ARG A C 1
ATOM 2207 O O . ARG A 1 291 ? 16.953 7.871 -10.453 1 91.25 291 ARG A O 1
ATOM 2214 N N . PRO A 1 292 ? 15.102 7.188 -11.594 1 94.81 292 PRO A N 1
ATOM 2215 C CA . PRO A 1 292 ? 14.273 8.133 -10.836 1 94.81 292 PRO A CA 1
ATOM 2216 C C . PRO A 1 292 ? 14.289 7.863 -9.336 1 94.81 292 PRO A C 1
ATOM 2218 O O . PRO A 1 292 ? 14.18 8.797 -8.531 1 94.81 292 PRO A O 1
ATOM 2221 N N . ASP A 1 293 ? 14.453 6.602 -8.891 1 95.31 293 ASP A N 1
ATOM 2222 C CA . ASP A 1 293 ? 14.461 6.297 -7.469 1 95.31 293 ASP A CA 1
ATOM 2223 C C . ASP A 1 293 ? 15.727 6.832 -6.797 1 95.31 293 ASP A C 1
ATOM 2225 O O . ASP A 1 293 ? 15.68 7.312 -5.664 1 95.31 293 ASP A O 1
ATOM 2229 N N . ILE A 1 294 ? 16.844 6.836 -7.484 1 94.94 294 ILE A N 1
ATOM 2230 C CA . ILE A 1 294 ? 18.062 7.422 -6.965 1 94.94 294 ILE A CA 1
ATOM 2231 C C . ILE A 1 294 ? 17.938 8.938 -6.91 1 94.94 294 ILE A C 1
ATOM 2233 O O . ILE A 1 294 ? 18.297 9.562 -5.91 1 94.94 294 ILE A O 1
ATOM 2237 N N . ALA A 1 295 ? 17.406 9.516 -7.98 1 94.94 295 ALA A N 1
ATOM 2238 C CA . ALA A 1 295 ? 17.203 10.961 -8.039 1 94.94 295 ALA A CA 1
ATOM 2239 C C . ALA A 1 295 ? 16.312 11.438 -6.895 1 94.94 295 ALA A C 1
ATOM 2241 O O . ALA A 1 295 ? 16.562 12.492 -6.305 1 94.94 295 ALA A O 1
ATOM 2242 N N . ALA A 1 296 ? 15.289 10.641 -6.559 1 96.5 296 ALA A N 1
ATOM 2243 C CA . ALA A 1 296 ? 14.383 10.992 -5.465 1 96.5 296 ALA A CA 1
ATOM 2244 C C . ALA A 1 296 ? 15.125 11.047 -4.137 1 96.5 296 ALA A C 1
ATOM 2246 O O . ALA A 1 296 ? 14.945 11.977 -3.354 1 96.5 296 ALA A O 1
ATOM 2247 N N . GLN A 1 297 ? 15.953 10.047 -3.912 1 96.38 297 GLN A N 1
ATOM 2248 C CA . GLN A 1 297 ? 16.688 10.008 -2.654 1 96.38 297 GLN A CA 1
ATOM 2249 C C . GLN A 1 297 ? 17.719 11.141 -2.588 1 96.38 297 GLN A C 1
ATOM 2251 O O . GLN A 1 297 ? 17.969 11.695 -1.517 1 96.38 297 GLN A O 1
ATOM 2256 N N . ARG A 1 298 ? 18.359 11.508 -3.717 1 95.62 298 ARG A N 1
ATOM 2257 C CA . ARG A 1 298 ? 19.281 12.641 -3.75 1 95.62 298 ARG A CA 1
ATOM 2258 C C . ARG A 1 298 ? 18.562 13.938 -3.387 1 95.62 298 ARG A C 1
ATOM 2260 O O . ARG A 1 298 ? 19.078 14.75 -2.623 1 95.62 298 ARG A O 1
ATOM 2267 N N . ALA A 1 299 ? 17.344 14.109 -3.916 1 95.88 299 ALA A N 1
ATOM 2268 C CA . ALA A 1 299 ? 16.547 15.289 -3.598 1 95.88 299 ALA A CA 1
ATOM 2269 C C . ALA A 1 299 ? 16.219 15.344 -2.111 1 95.88 299 ALA A C 1
ATOM 2271 O O . ALA A 1 299 ? 16.188 16.422 -1.512 1 95.88 299 ALA A O 1
ATOM 2272 N N . ARG A 1 300 ? 16.016 14.195 -1.482 1 96.62 300 ARG A N 1
ATOM 2273 C CA . ARG A 1 300 ? 15.727 14.156 -0.053 1 96.62 300 ARG A CA 1
ATOM 2274 C C . ARG A 1 300 ? 16.953 14.555 0.769 1 96.62 300 ARG A C 1
ATOM 2276 O O . ARG A 1 300 ? 16.812 15.188 1.817 1 96.62 300 ARG A O 1
ATOM 2283 N N . VAL A 1 301 ? 18.125 14.156 0.307 1 96.19 301 VAL A N 1
ATOM 2284 C CA . VAL A 1 301 ? 19.344 14.586 0.975 1 96.19 301 VAL A CA 1
ATOM 2285 C C . VAL A 1 301 ? 19.453 16.109 0.915 1 96.19 301 VAL A C 1
ATOM 2287 O O . VAL A 1 301 ? 19.781 16.75 1.916 1 96.19 301 VAL A O 1
ATOM 2290 N N . GLU A 1 302 ? 19.172 16.672 -0.245 1 94.94 302 GLU A N 1
ATOM 2291 C CA . GLU A 1 302 ? 19.203 18.125 -0.389 1 94.94 302 GLU A CA 1
ATOM 2292 C C . GLU A 1 302 ? 18.172 18.781 0.527 1 94.94 302 GLU A C 1
ATOM 2294 O O . GLU A 1 302 ? 18.469 19.812 1.141 1 94.94 302 GLU A O 1
ATOM 2299 N N . SER A 1 303 ? 17 18.188 0.629 1 96.5 303 SER A N 1
ATOM 2300 C CA . SER A 1 303 ? 15.961 18.688 1.529 1 96.5 303 SER A CA 1
ATOM 2301 C C . SER A 1 303 ? 16.453 18.719 2.971 1 96.5 303 SER A C 1
ATOM 2303 O O . SER A 1 303 ? 16.281 19.734 3.664 1 96.5 303 SER A O 1
ATOM 2305 N N . MET A 1 304 ? 17.109 17.656 3.359 1 94.88 304 MET A N 1
ATOM 2306 C CA . MET A 1 304 ? 17.562 17.562 4.746 1 94.88 304 MET A CA 1
ATOM 2307 C C . MET A 1 304 ? 18.734 18.5 5.016 1 94.88 304 MET A C 1
ATOM 2309 O O . MET A 1 304 ? 18.891 19.016 6.125 1 94.88 304 MET A O 1
ATOM 2313 N N . THR A 1 305 ? 19.562 18.797 3.984 1 94.69 305 THR A N 1
ATOM 2314 C CA . THR A 1 305 ? 20.609 19.812 4.105 1 94.69 305 THR A CA 1
ATOM 2315 C C . THR A 1 305 ? 20 21.172 4.484 1 94.69 305 THR A C 1
ATOM 2317 O O . THR A 1 305 ? 20.516 21.859 5.363 1 94.69 305 THR A O 1
ATOM 2320 N N . ALA A 1 306 ? 18.938 21.438 3.846 1 94.62 306 ALA A N 1
ATOM 2321 C CA . ALA A 1 306 ? 18.234 22.688 4.117 1 94.62 306 ALA A CA 1
ATOM 2322 C C . ALA A 1 306 ? 17.594 22.672 5.5 1 94.62 306 ALA A C 1
ATOM 2324 O O . ALA A 1 306 ? 17.562 23.703 6.188 1 94.62 306 ALA A O 1
ATOM 2325 N N . SER A 1 307 ? 17.125 21.562 5.973 1 94.75 307 SER A N 1
ATOM 2326 C CA . SER A 1 307 ? 16.531 21.453 7.301 1 94.75 307 SER A CA 1
ATOM 2327 C C . SER A 1 307 ? 17.562 21.688 8.391 1 94.75 307 SER A C 1
ATOM 2329 O O . SER A 1 307 ? 17.25 22.281 9.43 1 94.75 307 SER A O 1
ATOM 2331 N N . VAL A 1 308 ? 18.781 21.203 8.172 1 93.75 308 VAL A N 1
ATOM 2332 C CA . VAL A 1 308 ? 19.859 21.453 9.117 1 93.75 308 VAL A CA 1
ATOM 2333 C C . VAL A 1 308 ? 20.156 22.953 9.172 1 93.75 308 VAL A C 1
ATOM 2335 O O . VAL A 1 308 ? 20.328 23.516 10.258 1 93.75 308 VAL A O 1
ATOM 2338 N N . LYS A 1 309 ? 20.156 23.594 8.023 1 92.69 309 LYS A N 1
ATOM 2339 C CA . LYS A 1 309 ? 20.359 25.031 7.973 1 92.69 309 LYS A CA 1
ATOM 2340 C C . LYS A 1 309 ? 19.25 25.766 8.719 1 92.69 309 LYS A C 1
ATOM 2342 O O . LYS A 1 309 ? 19.516 26.75 9.414 1 92.69 309 LYS A O 1
ATOM 2347 N N . GLU A 1 310 ? 18.016 25.297 8.57 1 93.31 310 GLU A N 1
ATOM 2348 C CA . GLU A 1 310 ? 16.891 25.891 9.289 1 93.31 310 GLU A CA 1
ATOM 2349 C C . GLU A 1 310 ? 17.078 25.781 10.805 1 93.31 310 GLU A C 1
ATOM 2351 O O . GLU A 1 310 ? 16.875 26.75 11.531 1 93.31 310 GLU A O 1
ATOM 2356 N N . ALA A 1 311 ? 17.484 24.609 11.242 1 92.5 311 ALA A N 1
ATOM 2357 C CA . ALA A 1 311 ? 17.688 24.391 12.672 1 92.5 311 ALA A CA 1
ATOM 2358 C C . ALA A 1 311 ? 18.828 25.266 13.211 1 92.5 311 ALA A C 1
ATOM 2360 O O . ALA A 1 311 ? 18.75 25.766 14.328 1 92.5 311 ALA A O 1
ATOM 2361 N N . ARG A 1 312 ? 19.906 25.484 12.461 1 92.31 312 ARG A N 1
ATOM 2362 C CA . ARG A 1 312 ? 21 26.359 12.859 1 92.31 312 ARG A CA 1
ATOM 2363 C C . ARG A 1 312 ? 20.516 27.812 13 1 92.31 312 ARG A C 1
ATOM 2365 O O . ARG A 1 312 ? 20.953 28.531 13.906 1 92.31 312 ARG A O 1
ATOM 2372 N N . ALA A 1 313 ? 19.656 28.109 12.133 1 91.38 313 ALA A N 1
ATOM 2373 C CA . ALA A 1 313 ? 19.172 29.5 12.117 1 91.38 313 ALA A CA 1
ATOM 2374 C C . ALA A 1 313 ? 18.328 29.781 13.352 1 91.38 313 ALA A C 1
ATOM 2376 O O . ALA A 1 313 ? 18.109 30.953 13.695 1 91.38 313 ALA A O 1
ATOM 2377 N N . GLU A 1 314 ? 17.828 28.797 14.062 1 90.62 314 GLU A N 1
ATOM 2378 C CA . GLU A 1 314 ? 17 28.984 15.25 1 90.62 314 GLU A CA 1
ATOM 2379 C C . GLU A 1 314 ? 17.812 29.547 16.406 1 90.62 314 GLU A C 1
ATOM 2381 O O . GLU A 1 314 ? 17.25 30.031 17.391 1 90.62 314 GLU A O 1
ATOM 2386 N N . PHE A 1 315 ? 19.156 29.5 16.328 1 89.56 315 PHE A N 1
ATOM 2387 C CA . PHE A 1 315 ? 20.016 30 17.375 1 89.56 315 PHE A CA 1
ATOM 2388 C C . PHE A 1 315 ? 20.172 31.516 17.281 1 89.56 315 PHE A C 1
ATOM 2390 O O . PHE A 1 315 ? 20.656 32.156 18.219 1 89.56 315 PHE A O 1
ATOM 2397 N N . TYR A 1 316 ? 19.703 32.094 16.203 1 87.56 316 TYR A N 1
ATOM 2398 C CA . TYR A 1 316 ? 19.875 33.531 15.969 1 87.56 316 TYR A CA 1
ATOM 2399 C C . TYR A 1 316 ? 18.625 34.312 16.344 1 87.56 316 TYR A C 1
ATOM 2401 O O . TYR A 1 316 ? 17.547 33.719 16.547 1 87.56 316 TYR A O 1
ATOM 2409 N N . PRO A 1 317 ? 18.688 35.625 16.547 1 85.69 317 PRO A N 1
ATOM 2410 C CA . PRO A 1 317 ? 17.531 36.406 16.969 1 85.69 317 PRO A CA 1
ATOM 2411 C C . PRO A 1 317 ? 16.375 36.344 15.969 1 85.69 317 PRO A C 1
ATOM 2413 O O . PRO A 1 317 ? 16.609 36.219 14.766 1 85.69 317 PRO A O 1
ATOM 2416 N N . ASN A 1 318 ? 15.25 36.406 16.406 1 87 318 ASN A N 1
ATOM 2417 C CA . ASN A 1 318 ? 14.047 36.625 15.602 1 87 318 ASN A CA 1
ATOM 2418 C C . ASN A 1 318 ? 13.617 38.062 15.602 1 87 318 ASN A C 1
ATOM 2420 O O . ASN A 1 318 ? 13.562 38.719 16.656 1 87 318 ASN A O 1
ATOM 2424 N N . VAL A 1 319 ? 13.461 38.656 14.43 1 84.5 319 VAL A N 1
ATOM 2425 C CA . VAL A 1 319 ? 13.047 40.031 14.266 1 84.5 319 VAL A CA 1
ATOM 2426 C C . VAL A 1 319 ? 11.625 40.094 13.711 1 84.5 319 VAL A C 1
ATOM 2428 O O . VAL A 1 319 ? 11.359 39.562 12.633 1 84.5 319 VAL A O 1
ATOM 2431 N N . LYS A 1 320 ? 10.82 40.688 14.461 1 86 320 LYS A N 1
ATOM 2432 C CA . LYS A 1 320 ? 9.422 40.781 14.062 1 86 320 LYS A CA 1
ATOM 2433 C C . LYS A 1 320 ? 8.914 42.219 14.148 1 86 320 LYS A C 1
ATOM 2435 O O . LYS A 1 320 ? 9.32 42.969 15.031 1 86 320 LYS A O 1
ATOM 2440 N N . LEU A 1 321 ? 8.102 42.625 13.172 1 84.5 321 LEU A N 1
ATOM 2441 C CA . LEU A 1 321 ? 7.41 43.906 13.18 1 84.5 321 LEU A CA 1
ATOM 2442 C C . LEU A 1 321 ? 5.902 43.719 13.289 1 84.5 321 LEU A C 1
ATOM 2444 O O . LEU A 1 321 ? 5.305 42.969 12.508 1 84.5 321 LEU A O 1
ATOM 2448 N N . THR A 1 322 ? 5.301 44.281 14.273 1 86.75 322 THR A N 1
ATOM 2449 C CA . THR A 1 322 ? 3.85 44.312 14.422 1 86.75 322 THR A CA 1
ATOM 2450 C C . THR A 1 322 ? 3.311 45.719 14.188 1 86.75 322 THR A C 1
ATOM 2452 O O . THR A 1 322 ? 3.875 46.688 14.688 1 86.75 322 THR A O 1
ATOM 2455 N N . VAL A 1 323 ? 2.377 45.875 13.367 1 81.69 323 VAL A N 1
ATOM 2456 C CA . VAL A 1 323 ? 1.699 47.125 13.125 1 81.69 323 VAL A CA 1
ATOM 2457 C C . VAL A 1 323 ? 0.204 46.969 13.398 1 81.69 323 VAL A C 1
ATOM 2459 O O . VAL A 1 323 ? -0.356 45.906 13.234 1 81.69 323 VAL A O 1
ATOM 2462 N N . PHE A 1 324 ? -0.407 47.938 13.969 1 83.94 324 PHE A N 1
ATOM 2463 C CA . PHE A 1 324 ? -1.848 47.875 14.195 1 83.94 324 PHE A CA 1
ATOM 2464 C C . PHE A 1 324 ? -2.479 49.25 13.984 1 83.94 324 PHE A C 1
ATOM 2466 O O . PHE A 1 324 ? -1.818 50.281 14.156 1 83.94 324 PHE A O 1
ATOM 2473 N N . ALA A 1 325 ? -3.629 49.344 13.469 1 82.62 325 ALA A N 1
ATOM 2474 C CA . ALA A 1 325 ? -4.445 50.531 13.289 1 82.62 325 ALA A CA 1
ATOM 2475 C C . ALA A 1 325 ? -5.926 50.219 13.508 1 82.62 325 ALA A C 1
ATOM 2477 O O . ALA A 1 325 ? -6.41 49.156 13.102 1 82.62 325 ALA A O 1
ATOM 2478 N N . GLY A 1 326 ? -6.551 51.156 14.273 1 85.5 326 GLY A N 1
ATOM 2479 C CA . GLY A 1 326 ? -7.973 50.938 14.516 1 85.5 326 GLY A CA 1
ATOM 2480 C C . GLY A 1 326 ? -8.57 52 15.445 1 85.5 326 GLY A C 1
ATOM 2481 O O . GLY A 1 326 ? -8.203 53.156 15.383 1 85.5 326 GLY A O 1
ATOM 2482 N N . GLN A 1 327 ? -9.656 51.594 16.047 1 77.56 327 GLN A N 1
ATOM 2483 C CA . GLN A 1 327 ? -10.398 52.438 17 1 77.56 327 GLN A CA 1
ATOM 2484 C C . GLN A 1 327 ? -10.531 51.75 18.344 1 77.56 327 GLN A C 1
ATOM 2486 O O . GLN A 1 327 ? -10.703 50.531 18.406 1 77.56 327 GLN A O 1
ATOM 2491 N N . SER A 1 328 ? -10.32 52.469 19.359 1 80.56 328 SER A N 1
ATOM 2492 C CA . SER A 1 328 ? -10.547 51.969 20.719 1 80.56 328 SER A CA 1
ATOM 2493 C C . SER A 1 328 ? -11.219 53.031 21.578 1 80.56 328 SER A C 1
ATOM 2495 O O . SER A 1 328 ? -10.891 54.219 21.484 1 80.56 328 SER A O 1
ATOM 2497 N N . SER A 1 329 ? -12.336 52.625 22.266 1 74.94 329 SER A N 1
ATOM 2498 C CA . SER A 1 329 ? -13.078 53.562 23.125 1 74.94 329 SER A CA 1
ATOM 2499 C C . SER A 1 329 ? -13.633 52.844 24.359 1 74.94 329 SER A C 1
ATOM 2501 O O . SER A 1 329 ? -13.828 51.625 24.328 1 74.94 329 SER A O 1
ATOM 2503 N N . LEU A 1 330 ? -13.742 53.531 25.5 1 77.25 330 LEU A N 1
ATOM 2504 C CA . LEU A 1 330 ? -14.383 53 26.688 1 77.25 330 LEU A CA 1
ATOM 2505 C C . LEU A 1 330 ? -15.898 53.062 26.578 1 77.25 330 LEU A C 1
ATOM 2507 O O . LEU A 1 330 ? -16.625 52.469 27.375 1 77.25 330 LEU A O 1
ATOM 2511 N N . LYS A 1 331 ? -16.422 53.875 25.672 1 74.19 331 LYS A N 1
ATOM 2512 C CA . LYS A 1 331 ? -17.844 54 25.375 1 74.19 331 LYS A CA 1
ATOM 2513 C C . LYS A 1 331 ? -18.141 53.531 23.938 1 74.19 331 LYS A C 1
ATOM 2515 O O . LYS A 1 331 ? -17.438 53.938 23 1 74.19 331 LYS A O 1
ATOM 2520 N N . MET A 1 332 ? -19.109 52.781 23.797 1 80.44 332 MET A N 1
ATOM 2521 C CA . MET A 1 332 ? -19.438 52.219 22.5 1 80.44 332 MET A CA 1
ATOM 2522 C C . MET A 1 332 ? -19.812 53.312 21.5 1 80.44 332 MET A C 1
ATOM 2524 O O . MET A 1 332 ? -19.453 53.219 20.328 1 80.44 332 MET A O 1
ATOM 2528 N N . ASP A 1 333 ? -20.547 54.281 21.969 1 76.62 333 ASP A N 1
ATOM 2529 C CA . ASP A 1 333 ? -21.047 55.344 21.094 1 76.62 333 ASP A CA 1
ATOM 2530 C C . ASP A 1 333 ? -19.906 56.25 20.609 1 76.62 333 ASP A C 1
ATOM 2532 O O . ASP A 1 333 ? -20.078 57.031 19.672 1 76.62 333 ASP A O 1
ATOM 2536 N N . GLN A 1 334 ? -18.719 56.156 21.25 1 75.88 334 GLN A N 1
ATOM 2537 C CA . GLN A 1 334 ? -17.594 56.969 20.875 1 75.88 334 GLN A CA 1
ATOM 2538 C C . GLN A 1 334 ? -16.594 56.219 20.031 1 75.88 334 GLN A C 1
ATOM 2540 O O . GLN A 1 334 ? -15.602 56.781 19.547 1 75.88 334 GLN A O 1
ATOM 2545 N N . LEU A 1 335 ? -16.875 55.031 19.812 1 79.44 335 LEU A N 1
ATOM 2546 C CA . LEU A 1 335 ? -15.891 54.125 19.203 1 79.44 335 LEU A CA 1
ATOM 2547 C C . LEU A 1 335 ? -15.469 54.656 17.844 1 79.44 335 LEU A C 1
ATOM 2549 O O . LEU A 1 335 ? -14.289 54.562 17.469 1 79.44 335 LEU A O 1
ATOM 2553 N N . TRP A 1 336 ? -16.312 55.281 17.109 1 81.06 336 TRP A N 1
ATOM 2554 C CA . TRP A 1 336 ? -16 55.625 15.727 1 81.06 336 TRP A CA 1
ATOM 2555 C C . TRP A 1 336 ? -15.727 57.125 15.594 1 81.06 336 TRP A C 1
ATOM 2557 O O . TRP A 1 336 ? -15.695 57.656 14.477 1 81.06 336 TRP A O 1
ATOM 2567 N N . LYS A 1 337 ? -15.586 57.75 16.672 1 79.88 337 LYS A N 1
ATOM 2568 C CA . LYS A 1 337 ? -15.203 59.156 16.641 1 79.88 337 LYS A CA 1
ATOM 2569 C C . LYS A 1 337 ? -13.695 59.312 16.453 1 79.88 337 LYS A C 1
ATOM 2571 O O . LYS A 1 337 ? -12.93 58.375 16.719 1 79.88 337 LYS A O 1
ATOM 2576 N N . SER A 1 338 ? -13.258 60.406 15.961 1 77.56 338 SER A N 1
ATOM 2577 C CA . SER A 1 338 ? -11.859 60.656 15.648 1 77.56 338 SER A CA 1
ATOM 2578 C C . SER A 1 338 ? -10.984 60.562 16.891 1 77.56 338 SER A C 1
ATOM 2580 O O . SER A 1 338 ? -9.82 60.156 16.812 1 77.56 338 SER A O 1
ATOM 2582 N N . GLU A 1 339 ? -11.531 60.906 18.062 1 76.56 339 GLU A N 1
ATOM 2583 C CA . GLU A 1 339 ? -10.773 60.875 19.312 1 76.56 339 GLU A CA 1
ATOM 2584 C C . GLU A 1 339 ? -10.477 59.438 19.75 1 76.56 339 GLU A C 1
ATOM 2586 O O . GLU A 1 339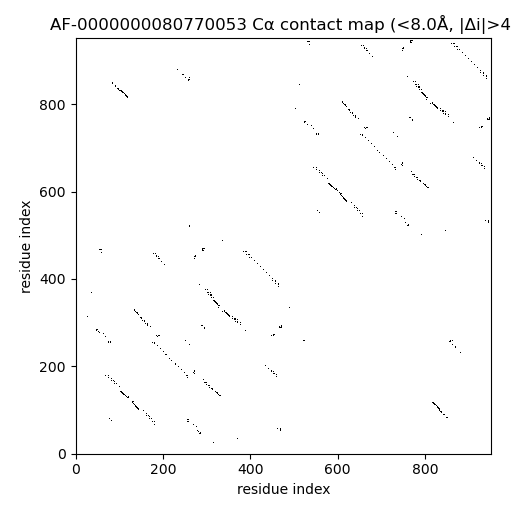 ? -9.617 59.219 20.609 1 76.56 339 GLU A O 1
ATOM 2591 N N . SER A 1 340 ? -11.055 58.469 19.031 1 76.88 340 SER A N 1
ATOM 2592 C CA . SER A 1 340 ? -10.914 57.094 19.422 1 76.88 340 SER A CA 1
ATOM 2593 C C . SER A 1 340 ? -9.906 56.344 18.531 1 76.88 340 SER A C 1
ATOM 2595 O O . SER A 1 340 ? -9.742 55.125 18.641 1 76.88 340 SER A O 1
ATOM 2597 N N . SER A 1 341 ? -9.172 57.062 17.703 1 80.31 341 SER A N 1
ATOM 2598 C CA . SER A 1 341 ? -8.211 56.438 16.781 1 80.31 341 SER A CA 1
ATOM 2599 C C . SER A 1 341 ? -7.004 55.875 17.547 1 80.31 341 SER A C 1
ATOM 2601 O O . SER A 1 341 ? -6.547 56.5 18.516 1 80.31 341 SER A O 1
ATOM 2603 N N . LEU A 1 342 ? -6.621 54.719 17.141 1 77.94 342 LEU A N 1
ATOM 2604 C CA . LEU A 1 342 ? -5.441 54.062 17.703 1 77.94 342 LEU A CA 1
ATOM 2605 C C . LEU A 1 342 ? -4.574 53.469 16.609 1 77.94 342 LEU A C 1
ATOM 2607 O O . LEU A 1 342 ? -5.086 52.812 15.688 1 77.94 342 LEU A O 1
ATOM 2611 N N . TRP A 1 343 ? -3.271 53.781 16.484 1 82.38 343 TRP A N 1
ATOM 2612 C CA . TRP A 1 343 ? -2.336 53.125 15.578 1 82.38 343 TRP A CA 1
ATOM 2613 C C . TRP A 1 343 ? -0.944 53.062 16.203 1 82.38 343 TRP A C 1
ATOM 2615 O O . TRP A 1 343 ? -0.631 53.812 17.125 1 82.38 343 TRP A O 1
ATOM 2625 N N . GLY A 1 344 ? -0.234 52.125 15.891 1 82.06 344 GLY A N 1
ATOM 2626 C CA . GLY A 1 344 ? 1.125 52 16.391 1 82.06 344 GLY A CA 1
ATOM 2627 C C . GLY A 1 344 ? 1.913 50.906 15.656 1 82.06 344 GLY A C 1
ATOM 2628 O O . GLY A 1 344 ? 1.388 50.25 14.766 1 82.06 344 GLY A O 1
ATOM 2629 N N . PHE A 1 345 ? 3.205 50.875 15.695 1 83.94 345 PHE A N 1
ATOM 2630 C CA . PHE A 1 345 ? 4.113 49.812 15.242 1 83.94 345 PHE A CA 1
ATOM 2631 C C . PHE A 1 345 ? 5.039 49.375 16.375 1 83.94 345 PHE A C 1
ATOM 2633 O O . PHE A 1 345 ? 5.379 50.156 17.25 1 83.94 345 PHE A O 1
ATOM 2640 N N . MET A 1 346 ? 5.34 48.188 16.453 1 85.38 346 MET A N 1
ATOM 2641 C CA . MET A 1 346 ? 6.137 47.562 17.516 1 85.38 346 MET A CA 1
ATOM 2642 C C . MET A 1 346 ? 7.188 46.625 16.922 1 85.38 346 MET A C 1
ATOM 2644 O O . MET A 1 346 ? 6.949 45.438 16.781 1 85.38 346 MET A O 1
ATOM 2648 N N . PRO A 1 347 ? 8.406 47.188 16.594 1 84.94 347 PRO A N 1
ATOM 2649 C CA . PRO A 1 347 ? 9.516 46.281 16.266 1 84.94 347 PRO A CA 1
ATOM 2650 C C . PRO A 1 347 ? 9.992 45.469 17.484 1 84.94 347 PRO A C 1
ATOM 2652 O O . PRO A 1 347 ? 10.023 46 18.594 1 84.94 347 PRO A O 1
ATOM 2655 N N . ALA A 1 348 ? 10.156 44.219 17.297 1 85.12 348 ALA A N 1
ATOM 2656 C CA . ALA A 1 348 ? 10.586 43.375 18.391 1 85.12 348 ALA A CA 1
ATOM 2657 C C . ALA A 1 348 ? 11.703 42.438 17.953 1 85.12 348 ALA A C 1
ATOM 2659 O O . ALA A 1 348 ? 11.688 41.938 16.812 1 85.12 348 ALA A O 1
ATOM 2660 N N . ILE A 1 349 ? 12.727 42.281 18.781 1 86 349 ILE A N 1
ATOM 2661 C CA . ILE A 1 349 ? 13.797 41.312 18.578 1 86 349 ILE A CA 1
ATOM 2662 C C . ILE A 1 349 ? 13.836 40.344 19.766 1 86 349 ILE A C 1
ATOM 2664 O O . ILE A 1 349 ? 13.773 40.75 20.922 1 86 349 ILE A O 1
ATOM 2668 N N . SER A 1 350 ? 13.805 39.062 19.516 1 87.81 350 SER A N 1
ATOM 2669 C CA . SER A 1 350 ? 13.938 38.031 20.547 1 87.81 350 SER A CA 1
ATOM 2670 C C . SER A 1 350 ? 15.086 37.094 20.25 1 87.81 350 SER A C 1
ATOM 2672 O O . SER A 1 350 ? 15.289 36.688 19.109 1 87.81 350 SER A O 1
ATOM 2674 N N . LEU A 1 351 ? 15.898 36.844 21.25 1 87 351 LEU A N 1
ATOM 2675 C CA . LEU A 1 351 ? 17.047 35.938 21.125 1 87 351 LEU A CA 1
ATOM 2676 C C . LEU A 1 351 ? 17 34.844 22.188 1 87 351 LEU A C 1
ATOM 2678 O O . LEU A 1 351 ? 17 35.156 23.391 1 87 351 LEU A O 1
ATOM 2682 N N . PRO A 1 352 ? 16.922 33.594 21.797 1 86.88 352 PRO A N 1
ATOM 2683 C CA . PRO A 1 352 ? 17.031 32.562 22.812 1 86.88 352 PRO A CA 1
ATOM 2684 C C . PRO A 1 352 ? 18.406 32.5 23.453 1 86.88 352 PRO A C 1
ATOM 2686 O O . PRO A 1 352 ? 19.422 32.469 22.75 1 86.88 352 PRO A O 1
ATOM 2689 N N . ILE A 1 353 ? 18.359 32.531 24.766 1 86 353 ILE A N 1
ATOM 2690 C CA . ILE A 1 353 ? 19.625 32.5 25.484 1 86 353 ILE A CA 1
ATOM 2691 C C . ILE A 1 353 ? 19.828 31.094 26.094 1 86 353 ILE A C 1
ATOM 2693 O O . ILE A 1 353 ? 20.891 30.5 25.938 1 86 353 ILE A O 1
ATOM 2697 N N . PHE A 1 354 ? 18.828 30.609 26.844 1 87.19 354 PHE A N 1
ATOM 2698 C CA . PHE A 1 354 ? 18.906 29.312 27.516 1 87.19 354 PHE A CA 1
ATOM 2699 C C . PHE A 1 354 ? 17.547 28.594 27.469 1 87.19 354 PHE A C 1
ATOM 2701 O O . PHE A 1 354 ? 16.547 29.109 27.969 1 87.19 354 PHE A O 1
ATOM 2708 N N . HIS A 1 355 ? 17.516 27.5 26.844 1 91.12 355 HIS A N 1
ATOM 2709 C CA . HIS A 1 355 ? 16.312 26.688 26.688 1 91.12 355 HIS A CA 1
ATOM 2710 C C . HIS A 1 355 ? 16.562 25.234 27.094 1 91.12 355 HIS A C 1
ATOM 2712 O O . HIS A 1 355 ? 16.078 24.312 26.453 1 91.12 355 HIS A O 1
ATOM 2718 N N . SER A 1 356 ? 17.375 25.047 28.047 1 92.38 356 SER A N 1
ATOM 2719 C CA . SER A 1 356 ? 17.672 23.75 28.656 1 92.38 356 SER A CA 1
ATOM 2720 C C . SER A 1 356 ? 17.984 22.688 27.609 1 92.38 356 SER A C 1
ATOM 2722 O O . SER A 1 356 ? 17.453 21.578 27.672 1 92.38 356 SER A O 1
ATOM 2724 N N . GLY A 1 357 ? 18.703 23.016 26.516 1 90.5 357 GLY A N 1
ATOM 2725 C CA . GLY A 1 357 ? 19.203 22.062 25.531 1 90.5 357 GLY A CA 1
ATOM 2726 C C . GLY A 1 357 ? 18.234 21.828 24.391 1 90.5 357 GLY A C 1
ATOM 2727 O O . GLY A 1 357 ? 18.516 21.031 23.484 1 90.5 357 GLY A O 1
ATOM 2728 N N . GLN A 1 358 ? 17.078 22.469 24.266 1 90.12 358 GLN A N 1
ATOM 2729 C CA . GLN A 1 358 ? 16.062 22.234 23.266 1 90.12 358 GLN A CA 1
ATOM 2730 C C . GLN A 1 358 ? 16.594 22.5 21.859 1 90.12 358 GLN A C 1
ATOM 2732 O O . GLN A 1 358 ? 16.422 21.688 20.953 1 90.12 358 GLN A O 1
ATOM 2737 N N . LEU A 1 359 ? 17.328 23.703 21.625 1 89.56 359 LEU A N 1
ATOM 2738 C CA . LEU A 1 359 ? 17.812 24.094 20.297 1 89.56 359 LEU A CA 1
ATOM 2739 C C . LEU A 1 359 ? 18.922 23.156 19.828 1 89.56 359 LEU A C 1
ATOM 2741 O O . LEU A 1 359 ? 18.953 22.75 18.672 1 89.56 359 LEU A O 1
ATOM 2745 N N . GLN A 1 360 ? 19.75 22.828 20.781 1 90.69 360 GLN A N 1
ATOM 2746 C CA . GLN A 1 360 ? 20.828 21.906 20.453 1 90.69 360 GLN A CA 1
ATOM 2747 C C . GLN A 1 360 ? 20.281 20.531 20.078 1 90.69 360 GLN A C 1
ATOM 2749 O O . GLN A 1 360 ? 20.766 19.891 19.156 1 90.69 360 GLN A O 1
ATOM 2754 N N . SER A 1 361 ? 19.312 20.031 20.891 1 92.12 361 SER A N 1
ATOM 2755 C CA . SER A 1 361 ? 18.703 18.734 20.609 1 92.12 361 SER A CA 1
ATOM 2756 C C . SER A 1 361 ? 17.984 18.734 19.266 1 92.12 361 SER A C 1
ATOM 2758 O O . SER A 1 361 ? 18.031 17.734 18.531 1 92.12 361 SER A O 1
ATOM 2760 N N . ASN A 1 362 ? 17.344 19.812 18.891 1 92.31 362 ASN A N 1
ATOM 2761 C CA . ASN A 1 362 ? 16.703 19.906 17.594 1 92.31 362 ASN A CA 1
ATOM 2762 C C . ASN A 1 362 ? 17.719 19.859 16.453 1 92.31 362 ASN A C 1
ATOM 2764 O O . ASN A 1 362 ? 17.516 19.188 15.445 1 92.31 362 ASN A O 1
ATOM 2768 N N . LEU A 1 363 ? 18.797 20.672 16.531 1 92.12 363 LEU A N 1
ATOM 2769 C CA . LEU A 1 363 ? 19.844 20.625 15.531 1 92.12 363 LEU A CA 1
ATOM 2770 C C . LEU A 1 363 ? 20.391 19.219 15.359 1 92.12 363 LEU A C 1
ATOM 2772 O O . LEU A 1 363 ? 20.547 18.734 14.234 1 92.12 363 LEU A O 1
ATOM 2776 N N . SER A 1 364 ? 20.578 18.516 16.531 1 93.06 364 SER A N 1
ATOM 2777 C CA . SER A 1 364 ? 21.062 17.141 16.484 1 93.06 364 SER A CA 1
ATOM 2778 C C . SER A 1 364 ? 20.062 16.219 15.789 1 93.06 364 SER A C 1
ATOM 2780 O O . SER A 1 364 ? 20.453 15.32 15.039 1 93.06 364 SER A O 1
ATOM 2782 N N . LYS A 1 365 ? 18.828 16.391 16.047 1 94.19 365 LYS A N 1
ATOM 2783 C CA . LYS A 1 365 ? 17.766 15.625 15.406 1 94.19 365 LYS A CA 1
ATOM 2784 C C . LYS A 1 365 ? 17.812 15.797 13.891 1 94.19 365 LYS A C 1
ATOM 2786 O O . LYS A 1 365 ? 17.734 14.812 13.141 1 94.19 365 LYS A O 1
ATOM 2791 N N . GLN A 1 366 ? 17.922 17.078 13.422 1 93.75 366 GLN A N 1
ATOM 2792 C CA . GLN A 1 366 ? 17.953 17.344 11.992 1 93.75 366 GLN A CA 1
ATOM 2793 C C . GLN A 1 366 ? 19.234 16.781 11.352 1 93.75 366 GLN A C 1
ATOM 2795 O O . GLN A 1 366 ? 19.188 16.281 10.227 1 93.75 366 GLN A O 1
ATOM 2800 N N . GLN A 1 367 ? 20.312 16.906 12.078 1 93.75 367 GLN A N 1
ATOM 2801 C CA . GLN A 1 367 ? 21.562 16.328 11.586 1 93.75 367 GLN A CA 1
ATOM 2802 C C . GLN A 1 367 ? 21.453 14.82 11.445 1 93.75 367 GLN A C 1
ATOM 2804 O O . GLN A 1 367 ? 21.922 14.242 10.461 1 93.75 367 GLN A O 1
ATOM 2809 N N . ALA A 1 368 ? 20.844 14.148 12.438 1 94.81 368 ALA A N 1
ATOM 2810 C CA . ALA A 1 368 ? 20.594 12.711 12.328 1 94.81 368 ALA A CA 1
ATOM 2811 C C . ALA A 1 368 ? 19.672 12.406 11.148 1 94.81 368 ALA A C 1
ATOM 2813 O O . ALA A 1 368 ? 19.859 11.398 10.453 1 94.81 368 ALA A O 1
ATOM 2814 N N . GLY A 1 369 ? 18.703 13.258 10.93 1 95.44 369 GLY A N 1
ATOM 2815 C CA . GLY A 1 369 ? 17.828 13.117 9.766 1 95.44 369 GLY A CA 1
ATOM 2816 C C . GLY A 1 369 ? 18.594 13.195 8.453 1 95.44 369 GLY A C 1
ATOM 2817 O O . GLY A 1 369 ? 18.312 12.422 7.531 1 95.44 369 GLY A O 1
ATOM 2818 N N . TYR A 1 370 ? 19.516 14.148 8.336 1 94.88 370 TYR A N 1
ATOM 2819 C CA . TYR A 1 370 ? 20.391 14.25 7.168 1 94.88 370 TYR A CA 1
ATOM 2820 C C . TYR A 1 370 ? 21.172 12.953 6.957 1 94.88 370 TYR A C 1
ATOM 2822 O O . TYR A 1 370 ? 21.203 12.422 5.844 1 94.88 370 TYR A O 1
ATOM 2830 N N . ASP A 1 371 ? 21.719 12.398 8.008 1 95.31 371 ASP A N 1
ATOM 2831 C CA . ASP A 1 371 ? 22.484 11.156 7.902 1 95.31 371 ASP A CA 1
ATOM 2832 C C . ASP A 1 371 ? 21.609 10 7.449 1 95.31 371 ASP A C 1
ATOM 2834 O O . ASP A 1 371 ? 22.031 9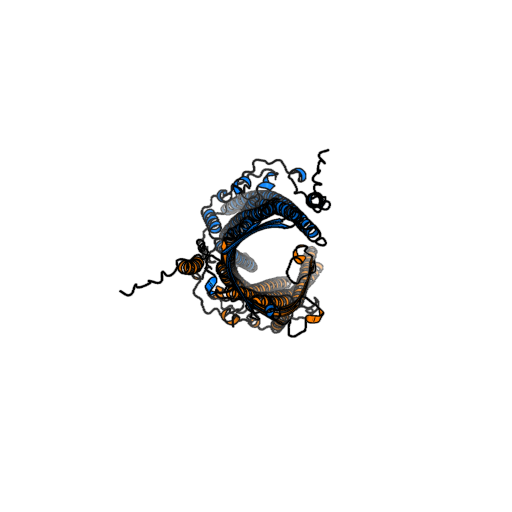.164 6.648 1 95.31 371 ASP A O 1
ATOM 2838 N N . MET A 1 372 ? 20.406 9.953 7.973 1 96.75 372 MET A N 1
ATOM 2839 C CA . MET A 1 372 ? 19.469 8.938 7.543 1 96.75 372 MET A CA 1
ATOM 2840 C C . MET A 1 372 ? 19.188 9.039 6.043 1 96.75 372 MET A C 1
ATOM 2842 O O . MET A 1 372 ? 19.188 8.031 5.34 1 96.75 372 MET A O 1
ATOM 2846 N N . ALA A 1 373 ? 18.984 10.273 5.559 1 96.25 373 ALA A N 1
ATOM 2847 C CA . ALA A 1 373 ? 18.719 10.484 4.141 1 96.25 373 ALA A CA 1
ATOM 2848 C C . ALA A 1 373 ? 19.906 10.047 3.283 1 96.25 373 ALA A C 1
ATOM 2850 O O . ALA A 1 373 ? 19.719 9.43 2.229 1 96.25 373 ALA A O 1
ATOM 2851 N N . VAL A 1 374 ? 21.078 10.359 3.75 1 95.75 374 VAL A N 1
ATOM 2852 C CA . VAL A 1 374 ? 22.281 9.969 3.031 1 95.75 374 VAL A CA 1
ATOM 2853 C C . VAL A 1 374 ? 22.375 8.453 2.959 1 95.75 374 VAL A C 1
ATOM 2855 O O . VAL A 1 374 ? 22.656 7.887 1.894 1 95.75 374 VAL A O 1
ATOM 2858 N N . GLN A 1 375 ? 22.141 7.766 4.059 1 96.12 375 GLN A N 1
ATOM 2859 C CA . GLN A 1 375 ? 22.266 6.312 4.07 1 96.12 375 GLN A CA 1
ATOM 2860 C C . GLN A 1 375 ? 21.172 5.656 3.246 1 96.12 375 GLN A C 1
ATOM 2862 O O . GLN A 1 375 ? 21.391 4.617 2.621 1 96.12 375 GLN A O 1
ATOM 2867 N N . GLN A 1 376 ? 20.047 6.258 3.23 1 96.44 376 GLN A N 1
ATOM 2868 C CA . GLN A 1 376 ? 18.984 5.77 2.354 1 96.44 376 GLN A CA 1
ATOM 2869 C C . GLN A 1 376 ? 19.375 5.918 0.885 1 96.44 376 GLN A C 1
ATOM 2871 O O . GLN A 1 376 ? 19.109 5.031 0.073 1 96.44 376 GLN A O 1
ATOM 2876 N N . TYR A 1 377 ? 19.969 7.098 0.574 1 95.94 377 TYR A N 1
ATOM 2877 C CA . TYR A 1 377 ? 20.5 7.285 -0.769 1 95.94 377 TYR A CA 1
ATOM 2878 C C . TYR A 1 377 ? 21.531 6.207 -1.101 1 95.94 377 TYR A C 1
ATOM 2880 O O . TYR A 1 377 ? 21.438 5.562 -2.148 1 95.94 377 TYR A O 1
ATOM 2888 N N . ASN A 1 378 ? 22.438 5.977 -0.209 1 95.44 378 ASN A N 1
ATOM 2889 C CA . ASN A 1 378 ? 23.484 4.984 -0.422 1 95.44 378 ASN A CA 1
ATOM 2890 C C . ASN A 1 378 ? 22.906 3.59 -0.622 1 95.44 378 ASN A C 1
ATOM 2892 O O . ASN A 1 378 ? 23.312 2.863 -1.525 1 95.44 378 ASN A O 1
ATOM 2896 N N . GLN A 1 379 ? 21.953 3.238 0.203 1 95.44 379 GLN A N 1
ATOM 2897 C CA . GLN A 1 379 ? 21.312 1.937 0.064 1 95.44 379 GLN A CA 1
ATOM 2898 C C . GLN A 1 379 ? 20.609 1.812 -1.285 1 95.44 379 GLN A C 1
ATOM 2900 O O . GLN A 1 379 ? 20.688 0.772 -1.941 1 95.44 379 GLN A O 1
ATOM 2905 N N . THR A 1 380 ? 19.922 2.84 -1.694 1 95.81 380 THR A N 1
ATOM 2906 C CA . THR A 1 380 ? 19.203 2.832 -2.967 1 95.81 380 THR A CA 1
ATOM 2907 C C . THR A 1 380 ? 20.172 2.67 -4.133 1 95.81 380 THR A C 1
ATOM 2909 O O . THR A 1 380 ? 19.891 1.94 -5.086 1 95.81 380 THR A O 1
ATOM 2912 N N . VAL A 1 381 ? 21.281 3.338 -4.051 1 93.38 381 VAL A N 1
ATOM 2913 C CA . VAL A 1 381 ? 22.312 3.227 -5.078 1 93.38 381 VAL A CA 1
ATOM 2914 C C . VAL A 1 381 ? 22.812 1.783 -5.16 1 93.38 381 VAL A C 1
ATOM 2916 O O . VAL A 1 381 ? 22.891 1.207 -6.25 1 93.38 381 VAL A O 1
ATOM 2919 N N . LEU A 1 382 ? 23.125 1.146 -4.02 1 93.62 382 LEU A N 1
ATOM 2920 C CA . LEU A 1 382 ? 23.625 -0.227 -3.992 1 93.62 382 LEU A CA 1
ATOM 2921 C C . LEU A 1 382 ? 22.578 -1.192 -4.523 1 93.62 382 LEU A C 1
ATOM 2923 O O . LEU A 1 382 ? 22.891 -2.109 -5.285 1 93.62 382 LEU A O 1
ATOM 2927 N N . ASP A 1 383 ? 21.391 -0.968 -4.133 1 94.19 383 ASP A N 1
ATOM 2928 C CA . ASP A 1 383 ? 20.297 -1.81 -4.629 1 94.19 383 ASP A CA 1
ATOM 2929 C C . ASP A 1 383 ? 20.141 -1.658 -6.141 1 94.19 383 ASP A C 1
ATOM 2931 O O . ASP A 1 383 ? 19.922 -2.645 -6.848 1 94.19 383 ASP A O 1
ATOM 2935 N N . ALA A 1 384 ? 20.188 -0.435 -6.602 1 93 384 ALA A N 1
ATOM 2936 C CA . ALA A 1 384 ? 20.062 -0.162 -8.031 1 93 384 ALA A CA 1
ATOM 2937 C C . ALA A 1 384 ? 21.172 -0.833 -8.828 1 93 384 ALA A C 1
ATOM 2939 O O . ALA A 1 384 ? 20.922 -1.387 -9.906 1 93 384 ALA A O 1
ATOM 2940 N N . LEU A 1 385 ? 22.359 -0.819 -8.336 1 90.62 385 LEU A N 1
ATOM 2941 C CA . LEU A 1 385 ? 23.5 -1.456 -8.992 1 90.62 385 LEU A CA 1
ATOM 2942 C C . LEU A 1 385 ? 23.328 -2.973 -9.016 1 90.62 385 LEU A C 1
ATOM 2944 O O . LEU A 1 385 ? 23.609 -3.617 -10.023 1 90.62 385 LEU A O 1
ATOM 2948 N N . ARG A 1 386 ? 22.891 -3.543 -7.922 1 92 386 ARG A N 1
ATOM 2949 C CA . ARG A 1 386 ? 22.609 -4.973 -7.887 1 92 386 ARG A CA 1
ATOM 2950 C C . ARG A 1 386 ? 21.531 -5.344 -8.898 1 92 386 ARG A C 1
ATOM 2952 O O . ARG A 1 386 ? 21.688 -6.297 -9.664 1 92 386 ARG A O 1
ATOM 2959 N N . ASP A 1 387 ? 20.5 -4.559 -8.875 1 92.94 387 ASP A N 1
ATOM 2960 C CA . ASP A 1 387 ? 19.406 -4.785 -9.82 1 92.94 387 ASP A CA 1
ATOM 2961 C C . ASP A 1 387 ? 19.922 -4.766 -11.258 1 92.94 387 ASP A C 1
ATOM 2963 O O . ASP A 1 387 ? 19.547 -5.633 -12.062 1 92.94 387 ASP A O 1
ATOM 2967 N N . ALA A 1 388 ? 20.672 -3.773 -11.594 1 90.19 388 ALA A N 1
ATOM 2968 C CA . ALA A 1 388 ? 21.203 -3.631 -12.945 1 90.19 388 ALA A CA 1
ATOM 2969 C C . ALA A 1 388 ? 22.109 -4.805 -13.305 1 90.19 388 ALA A C 1
ATOM 2971 O O . ALA A 1 388 ? 22 -5.367 -14.398 1 90.19 388 ALA A O 1
ATOM 2972 N N . ALA A 1 389 ? 22.984 -5.215 -12.375 1 90.5 389 ALA A N 1
ATOM 2973 C CA . ALA A 1 389 ? 23.875 -6.348 -12.617 1 90.5 389 ALA A CA 1
ATOM 2974 C C . ALA A 1 389 ? 23.078 -7.633 -12.82 1 90.5 389 ALA A C 1
ATOM 2976 O O . ALA A 1 389 ? 23.359 -8.398 -13.75 1 90.5 389 ALA A O 1
ATOM 2977 N N . ASP A 1 390 ? 22.125 -7.824 -11.984 1 92.81 390 ASP A N 1
ATOM 2978 C CA . ASP A 1 390 ? 21.266 -8.992 -12.125 1 92.81 390 ASP A CA 1
ATOM 2979 C C . ASP A 1 390 ? 20.516 -8.969 -13.453 1 92.81 390 ASP A C 1
ATOM 2981 O O . ASP A 1 390 ? 20.375 -10.008 -14.109 1 92.81 390 ASP A O 1
ATOM 2985 N N . ALA A 1 391 ? 20.016 -7.801 -13.812 1 93.12 391 ALA A N 1
ATOM 2986 C CA . ALA A 1 391 ? 19.266 -7.672 -15.062 1 93.12 391 ALA A CA 1
ATOM 2987 C C . ALA A 1 391 ? 20.156 -7.945 -16.266 1 93.12 391 ALA A C 1
ATOM 2989 O O . ALA A 1 391 ? 19.734 -8.594 -17.234 1 93.12 391 ALA A O 1
ATOM 2990 N N . VAL A 1 392 ? 21.375 -7.496 -16.234 1 90.81 392 VAL A N 1
ATOM 2991 C CA . VAL A 1 392 ? 22.328 -7.75 -17.312 1 90.81 392 VAL A CA 1
ATOM 2992 C C . VAL A 1 392 ? 22.609 -9.25 -17.422 1 90.81 392 VAL A C 1
ATOM 2994 O O . VAL A 1 392 ? 22.484 -9.836 -18.5 1 90.81 392 VAL A O 1
ATOM 2997 N N . SER A 1 393 ? 22.953 -9.875 -16.281 1 92.31 393 SER A N 1
ATOM 2998 C CA . SER A 1 393 ? 23.219 -11.305 -16.266 1 92.31 393 SER A CA 1
ATOM 2999 C C . SER A 1 393 ? 21.984 -12.109 -16.688 1 92.31 393 SER A C 1
ATOM 3001 O O . SER A 1 393 ? 22.109 -13.086 -17.422 1 92.31 393 SER A O 1
ATOM 3003 N N . GLY A 1 394 ? 20.875 -11.641 -16.172 1 93.69 394 GLY A N 1
ATOM 3004 C CA . GLY A 1 394 ? 19.625 -12.305 -16.547 1 93.69 394 GLY A CA 1
ATOM 3005 C C . GLY A 1 394 ? 19.344 -12.25 -18.031 1 93.69 394 GLY A C 1
ATOM 3006 O O . GLY A 1 394 ? 18.969 -13.25 -18.641 1 93.69 394 GLY A O 1
ATOM 3007 N N . TRP A 1 395 ? 19.547 -11.117 -18.641 1 93.12 395 TRP A N 1
ATOM 3008 C CA . TRP A 1 395 ? 19.312 -10.961 -20.062 1 93.12 395 TRP A CA 1
ATOM 3009 C C . TRP A 1 395 ? 20.312 -11.781 -20.875 1 93.12 395 TRP A C 1
ATOM 3011 O O . TRP A 1 395 ? 19.938 -12.477 -21.812 1 93.12 395 TRP A O 1
ATOM 3021 N N . GLN A 1 396 ? 21.578 -11.805 -20.484 1 92.81 396 GLN A N 1
ATOM 3022 C CA . GLN A 1 396 ? 22.609 -12.57 -21.172 1 92.81 396 GLN A CA 1
ATOM 3023 C C . GLN A 1 396 ? 22.328 -14.062 -21.125 1 92.81 396 GLN A C 1
ATOM 3025 O O . GLN A 1 396 ? 22.438 -14.758 -22.141 1 92.81 396 GLN A O 1
ATOM 3030 N N . ASN A 1 397 ? 21.922 -14.469 -19.969 1 94.75 397 ASN A N 1
ATOM 3031 C CA . ASN A 1 397 ? 21.594 -15.883 -19.828 1 94.75 397 ASN A CA 1
ATOM 3032 C C . ASN A 1 397 ? 20.344 -16.25 -20.641 1 94.75 397 ASN A C 1
ATOM 3034 O O . ASN A 1 397 ? 20.312 -17.297 -21.297 1 94.75 397 ASN A O 1
ATOM 3038 N N . SER A 1 398 ? 19.359 -15.406 -20.594 1 95.94 398 SER A N 1
ATOM 3039 C CA . SER A 1 398 ? 18.156 -15.672 -21.359 1 95.94 398 SER A CA 1
ATOM 3040 C C . SER A 1 398 ? 18.438 -15.664 -22.859 1 95.94 398 SER A C 1
ATOM 3042 O O . SER A 1 398 ? 17.828 -16.422 -23.609 1 95.94 398 SER A O 1
ATOM 3044 N N . GLN A 1 399 ? 19.344 -14.844 -23.281 1 94.25 399 GLN A N 1
ATOM 3045 C CA . GLN A 1 399 ? 19.75 -14.789 -24.688 1 94.25 399 GLN A CA 1
ATOM 3046 C C . GLN A 1 399 ? 20.438 -16.078 -25.109 1 94.25 399 GLN A C 1
ATOM 3048 O O . GLN A 1 399 ? 20.172 -16.609 -26.188 1 94.25 399 GLN A O 1
ATOM 3053 N N . ARG A 1 400 ? 21.266 -16.578 -24.25 1 94.88 400 ARG A N 1
ATOM 3054 C CA . ARG A 1 400 ? 21.938 -17.844 -24.516 1 94.88 400 ARG A CA 1
ATOM 3055 C C . ARG A 1 400 ? 20.938 -19 -24.594 1 94.88 400 ARG A C 1
ATOM 3057 O O . ARG A 1 400 ? 21 -19.828 -25.5 1 94.88 400 ARG A O 1
ATOM 3064 N N . GLN A 1 401 ? 20.031 -18.969 -23.688 1 96.25 401 GLN A N 1
ATOM 3065 C CA . GLN A 1 401 ? 19 -20.016 -23.672 1 96.25 401 GLN A CA 1
ATOM 3066 C C . GLN A 1 401 ? 18.141 -19.953 -24.922 1 96.25 401 GLN A C 1
ATOM 3068 O O . GLN A 1 401 ? 17.766 -20.984 -25.484 1 96.25 401 GLN A O 1
ATOM 3073 N N . LEU A 1 402 ? 17.828 -18.766 -25.359 1 96.44 402 LEU A N 1
ATOM 3074 C CA . LEU A 1 402 ? 17.031 -18.594 -26.562 1 96.44 402 LEU A CA 1
ATOM 3075 C C . LEU A 1 402 ? 17.766 -19.141 -27.781 1 96.44 402 LEU A C 1
ATOM 3077 O O . LEU A 1 402 ? 17.188 -19.875 -28.578 1 96.44 402 LEU A O 1
ATOM 3081 N N . GLN A 1 403 ? 19.031 -18.938 -27.844 1 96.19 403 GLN A N 1
ATOM 3082 C CA . GLN A 1 403 ? 19.828 -19.422 -28.969 1 96.19 403 GLN A CA 1
ATOM 3083 C C . GLN A 1 403 ? 19.922 -20.953 -28.938 1 96.19 403 GLN A C 1
ATOM 3085 O O . GLN A 1 403 ? 19.828 -21.594 -29.984 1 96.19 403 GLN A O 1
ATOM 3090 N N . GLN A 1 404 ? 20.062 -21.453 -27.781 1 97 404 GLN A N 1
ATOM 3091 C CA . GLN A 1 404 ? 20.125 -22.906 -27.625 1 97 404 GLN A CA 1
ATOM 3092 C C . GLN A 1 404 ? 18.797 -23.547 -28 1 97 404 GLN A C 1
ATOM 3094 O O . GLN A 1 404 ? 18.766 -24.578 -28.688 1 97 404 GLN A O 1
ATOM 3099 N N . SER A 1 405 ? 17.766 -22.938 -27.578 1 96.81 405 SER A N 1
ATOM 3100 C CA . SER A 1 405 ? 16.438 -23.453 -27.906 1 96.81 405 SER A CA 1
ATOM 3101 C C . SER A 1 405 ? 16.172 -23.391 -29.406 1 96.81 405 SER A C 1
ATOM 3103 O O . SER A 1 405 ? 15.547 -24.297 -29.969 1 96.81 405 SER A O 1
ATOM 3105 N N . GLU A 1 406 ? 16.625 -22.344 -30.047 1 96.12 406 GLU A N 1
ATOM 3106 C CA . GLU A 1 406 ? 16.453 -22.188 -31.5 1 96.12 406 GLU A CA 1
ATOM 3107 C C . GLU A 1 406 ? 17.219 -23.25 -32.25 1 96.12 406 GLU A C 1
ATOM 3109 O O . GLU A 1 406 ? 16.719 -23.828 -33.219 1 96.12 406 GLU A O 1
ATOM 3114 N N . ARG A 1 407 ? 18.391 -23.609 -31.781 1 96.88 407 ARG A N 1
ATOM 3115 C CA . ARG A 1 407 ? 19.188 -24.656 -32.406 1 96.88 407 ARG A CA 1
ATOM 3116 C C . ARG A 1 407 ? 18.531 -26.016 -32.219 1 96.88 407 ARG A C 1
ATOM 3118 O O . ARG A 1 407 ? 18.453 -26.828 -33.156 1 96.88 407 ARG A O 1
ATOM 3125 N N . ALA A 1 408 ? 18.047 -26.203 -31 1 96.88 408 ALA A N 1
ATOM 3126 C CA . ALA A 1 408 ? 17.359 -27.469 -30.719 1 96.88 408 ALA A CA 1
ATOM 3127 C C . ALA A 1 408 ? 16.109 -27.594 -31.578 1 96.88 408 ALA A C 1
ATOM 3129 O O . ALA A 1 408 ? 15.805 -28.688 -32.062 1 96.88 408 ALA A O 1
ATOM 3130 N N . LEU A 1 409 ? 15.414 -26.531 -31.781 1 97.06 409 LEU A N 1
ATOM 3131 C CA . LEU A 1 409 ? 14.211 -26.531 -32.594 1 97.06 409 LEU A CA 1
ATOM 3132 C C . LEU A 1 409 ? 14.547 -26.844 -34.062 1 97.06 409 LEU A C 1
ATOM 3134 O O . LEU A 1 409 ? 13.867 -27.641 -34.688 1 97.06 409 LEU A O 1
ATOM 3138 N N . GLN A 1 410 ? 15.578 -26.328 -34.531 1 96.88 410 GLN A N 1
ATOM 3139 C CA . GLN A 1 410 ? 16 -26.578 -35.906 1 96.88 410 GLN A CA 1
ATOM 3140 C C . GLN A 1 410 ? 16.391 -28.047 -36.094 1 96.88 410 GLN A C 1
ATOM 3142 O O . GLN A 1 410 ? 16.016 -28.656 -37.094 1 96.88 410 GLN A O 1
ATOM 3147 N N . SER A 1 411 ? 17.062 -28.578 -35.125 1 96.5 411 SER A N 1
ATOM 3148 C CA . SER A 1 411 ? 17.453 -29.969 -35.188 1 96.5 411 SER A CA 1
ATOM 3149 C C . SER A 1 411 ? 16.234 -30.891 -35.156 1 96.5 411 SER A C 1
ATOM 3151 O O . SER A 1 411 ? 16.172 -31.875 -35.906 1 96.5 411 SER A O 1
ATOM 3153 N N . SER A 1 412 ? 15.336 -30.547 -34.312 1 96.75 412 SER A N 1
ATOM 3154 C CA . SER A 1 412 ? 14.125 -31.344 -34.219 1 96.75 412 SER A CA 1
ATOM 3155 C C . SER A 1 412 ? 13.297 -31.266 -35.5 1 96.75 412 SER A C 1
ATOM 3157 O O . SER A 1 412 ? 12.672 -32.25 -35.875 1 96.75 412 SER A O 1
ATOM 3159 N N . ARG A 1 413 ? 13.258 -30.141 -36.156 1 96.5 413 ARG A N 1
ATOM 3160 C CA . ARG A 1 413 ? 12.578 -29.984 -37.406 1 96.5 413 ARG A CA 1
ATOM 3161 C C . ARG A 1 413 ? 13.195 -30.875 -38.5 1 96.5 413 ARG A C 1
ATOM 3163 O O . ARG A 1 413 ? 12.477 -31.547 -39.219 1 96.5 413 ARG A O 1
ATOM 3170 N N . LYS A 1 414 ? 14.523 -30.969 -38.531 1 95.94 414 LYS A N 1
ATOM 3171 C CA . LYS A 1 414 ? 15.227 -31.828 -39.469 1 95.94 414 LYS A CA 1
ATOM 3172 C C . LYS A 1 414 ? 14.938 -33.312 -39.188 1 95.94 414 LYS A C 1
ATOM 3174 O O . LYS A 1 414 ? 14.75 -34.094 -40.125 1 95.94 414 LYS A O 1
ATOM 3179 N N . ALA A 1 415 ? 14.961 -33.562 -37.938 1 95.44 415 ALA A N 1
ATOM 3180 C CA . ALA A 1 415 ? 14.664 -34.938 -37.562 1 95.44 415 ALA A CA 1
ATOM 3181 C C . ALA A 1 415 ? 13.25 -35.344 -37.969 1 95.44 415 ALA A C 1
ATOM 3183 O O . ALA A 1 415 ? 13.023 -36.469 -38.469 1 95.44 415 ALA A O 1
ATOM 3184 N N . ASN A 1 416 ? 12.336 -34.469 -37.781 1 95.81 416 ASN A N 1
ATOM 3185 C CA . ASN A 1 416 ? 10.953 -34.719 -38.188 1 95.81 416 ASN A CA 1
ATOM 3186 C C . ASN A 1 416 ? 10.82 -34.844 -39.688 1 95.81 416 ASN A C 1
ATOM 3188 O O . ASN A 1 416 ? 10.094 -35.719 -40.188 1 95.81 416 ASN A O 1
ATOM 3192 N N . ASP A 1 417 ? 11.516 -34.062 -40.438 1 95.69 417 ASP A N 1
ATOM 3193 C CA . ASP A 1 417 ? 11.508 -34.156 -41.906 1 95.69 417 ASP A CA 1
ATOM 3194 C C . ASP A 1 417 ? 12.086 -35.469 -42.375 1 95.69 417 ASP A C 1
ATOM 3196 O O . ASP A 1 417 ? 11.555 -36.094 -43.312 1 95.69 417 ASP A O 1
ATOM 3200 N N . SER A 1 418 ? 13.117 -35.875 -41.719 1 95.62 418 SER A N 1
ATOM 3201 C CA . SER A 1 418 ? 13.734 -37.156 -42.062 1 95.62 418 SER A CA 1
ATOM 3202 C C . SER A 1 418 ? 12.797 -38.312 -41.781 1 95.62 418 SER A C 1
ATOM 3204 O O . SER A 1 418 ? 12.688 -39.25 -42.594 1 95.62 418 SER A O 1
ATOM 3206 N N . MET A 1 419 ? 12.18 -38.188 -40.688 1 94.75 419 MET A N 1
ATOM 3207 C CA . MET A 1 419 ? 11.242 -39.25 -40.312 1 94.75 419 MET A CA 1
ATOM 3208 C C . MET A 1 419 ? 10.086 -39.312 -41.312 1 94.75 419 MET A C 1
ATOM 3210 O O . MET A 1 419 ? 9.633 -40.406 -41.656 1 94.75 419 MET A O 1
ATOM 3214 N N . ALA A 1 420 ? 9.609 -38.219 -41.781 1 94.19 420 ALA A N 1
ATOM 3215 C CA . ALA A 1 420 ? 8.547 -38.156 -42.781 1 94.19 420 ALA A CA 1
ATOM 3216 C C . ALA A 1 420 ? 8.992 -38.781 -44.094 1 94.19 420 ALA A C 1
ATOM 3218 O O . ALA A 1 420 ? 8.227 -39.531 -44.75 1 94.19 420 ALA A O 1
ATOM 3219 N N . ALA A 1 421 ? 10.227 -38.594 -44.406 1 95.06 421 ALA A N 1
ATOM 3220 C CA . ALA A 1 421 ? 10.781 -39.156 -45.625 1 95.06 421 ALA A CA 1
ATOM 3221 C C . ALA A 1 421 ? 10.906 -40.688 -45.5 1 95.06 421 ALA A C 1
ATOM 3223 O O . ALA A 1 421 ? 10.617 -41.406 -46.469 1 95.06 421 ALA A O 1
ATOM 3224 N N . ARG A 1 422 ? 11.32 -41.125 -44.406 1 95.19 422 ARG A N 1
ATOM 3225 C CA . ARG A 1 422 ? 11.484 -42.562 -44.188 1 95.19 422 ARG A CA 1
ATOM 3226 C C . ARG A 1 422 ? 10.133 -43.25 -44.188 1 95.19 422 ARG A C 1
ATOM 3228 O O . ARG A 1 422 ? 10.023 -44.406 -44.656 1 95.19 422 ARG A O 1
ATOM 3235 N N . LEU A 1 423 ? 9.148 -42.594 -43.656 1 92.62 423 LEU A N 1
ATOM 3236 C CA . LEU A 1 423 ? 7.809 -43.156 -43.688 1 92.62 423 LEU A CA 1
ATOM 3237 C C . LEU A 1 423 ? 7.332 -43.312 -45.156 1 92.62 423 LEU A C 1
ATOM 3239 O O . LEU A 1 423 ? 6.773 -44.344 -45.531 1 92.62 423 LEU A O 1
ATOM 3243 N N . ARG A 1 424 ? 7.582 -42.312 -45.938 1 93.69 424 ARG A N 1
ATOM 3244 C CA . ARG A 1 424 ? 7.195 -42.344 -47.344 1 93.69 424 ARG A CA 1
ATOM 3245 C C . ARG A 1 424 ? 7.914 -43.469 -48.094 1 93.69 424 ARG A C 1
ATOM 3247 O O . ARG A 1 424 ? 7.355 -44.062 -49 1 93.69 424 ARG A O 1
ATOM 3254 N N . ALA A 1 425 ? 9.086 -43.812 -47.594 1 95.06 425 ALA A N 1
ATOM 3255 C CA . ALA A 1 425 ? 9.898 -44.875 -48.219 1 95.06 425 ALA A CA 1
ATOM 3256 C C . ALA A 1 425 ? 9.562 -46.219 -47.594 1 95.06 425 ALA A C 1
ATOM 3258 O O . ALA A 1 425 ? 10.117 -47.25 -48 1 95.06 425 ALA A O 1
ATOM 3259 N N . GLY A 1 426 ? 8.68 -46.25 -46.656 1 92.75 426 GLY A N 1
ATOM 3260 C CA . GLY A 1 426 ? 8.25 -47.5 -46.031 1 92.75 426 GLY A CA 1
ATOM 3261 C C . GLY A 1 426 ? 9.25 -48.062 -45.031 1 92.75 426 GLY A C 1
ATOM 3262 O O . GLY A 1 426 ? 9.195 -49.219 -44.688 1 92.75 426 GLY A O 1
ATOM 3263 N N . LEU A 1 427 ? 10.148 -47.188 -44.562 1 92.94 427 LEU A N 1
ATOM 3264 C CA . LEU A 1 427 ? 11.25 -47.625 -43.719 1 92.94 427 LEU A CA 1
ATOM 3265 C C . LEU A 1 427 ? 10.867 -47.562 -42.25 1 92.94 427 LEU A C 1
ATOM 3267 O O . LEU A 1 427 ? 11.516 -48.188 -41.406 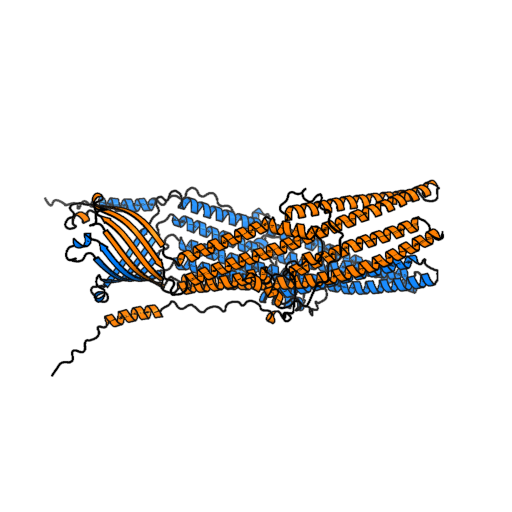1 92.94 427 LEU A O 1
ATOM 3271 N N . VAL A 1 428 ? 9.898 -46.719 -41.875 1 90 428 VAL A N 1
ATOM 3272 C CA . VAL A 1 428 ? 9.422 -46.625 -40.5 1 90 428 VAL A CA 1
ATOM 3273 C C . VAL A 1 428 ? 7.895 -46.625 -40.469 1 90 428 VAL A C 1
ATOM 3275 O O . VAL A 1 428 ? 7.258 -46.5 -41.531 1 90 428 VAL A O 1
ATOM 3278 N N . ASN A 1 429 ? 7.305 -46.844 -39.375 1 88.56 429 ASN A N 1
ATOM 3279 C CA . ASN A 1 429 ? 5.852 -46.844 -39.25 1 88.56 429 ASN A CA 1
ATOM 3280 C C . ASN A 1 429 ? 5.324 -45.469 -38.844 1 88.56 429 ASN A C 1
ATOM 3282 O O . ASN A 1 429 ? 6.102 -44.562 -38.531 1 88.56 429 ASN A O 1
ATOM 3286 N N . LYS A 1 430 ? 3.982 -45.375 -38.938 1 90 430 LYS A N 1
ATOM 3287 C CA . LYS A 1 430 ? 3.32 -44.094 -38.688 1 90 430 LYS A CA 1
ATOM 3288 C C . LYS A 1 430 ? 3.504 -43.656 -37.25 1 90 430 LYS A C 1
ATOM 3290 O O . LYS A 1 430 ? 3.562 -42.469 -36.938 1 90 430 LYS A O 1
ATOM 3295 N N . LEU A 1 431 ? 3.637 -44.531 -36.281 1 87.06 431 LEU A N 1
ATOM 3296 C CA . LEU A 1 431 ? 3.84 -44.188 -34.875 1 87.06 431 LEU A CA 1
ATOM 3297 C C . LEU A 1 431 ? 5.18 -43.5 -34.688 1 87.06 431 LEU A C 1
ATOM 3299 O O . LEU A 1 431 ? 5.297 -42.594 -33.844 1 87.06 431 LEU A O 1
ATOM 3303 N N . SER A 1 432 ? 6.148 -43.969 -35.438 1 89.25 432 SER A N 1
ATOM 3304 C CA . SER A 1 432 ? 7.461 -43.344 -35.375 1 89.25 432 SER A CA 1
ATOM 3305 C C . SER A 1 432 ? 7.398 -41.875 -35.812 1 89.25 432 SER A C 1
ATOM 3307 O O . SER A 1 432 ? 8.062 -41 -35.25 1 89.25 432 SER A O 1
ATOM 3309 N N . LEU A 1 433 ? 6.57 -41.594 -36.844 1 91.62 433 LEU A N 1
ATOM 3310 C CA . LEU A 1 433 ? 6.387 -40.219 -37.281 1 91.62 433 LEU A CA 1
ATOM 3311 C C . LEU A 1 433 ? 5.672 -39.406 -36.219 1 91.62 433 LEU A C 1
ATOM 3313 O O . LEU A 1 433 ? 6.059 -38.25 -35.969 1 91.62 433 LEU A O 1
ATOM 3317 N N . LEU A 1 434 ? 4.676 -39.938 -35.625 1 91.5 434 LEU A N 1
ATOM 3318 C CA . LEU A 1 434 ? 3.936 -39.219 -34.594 1 91.5 434 LEU A CA 1
ATOM 3319 C C . LEU A 1 434 ? 4.836 -38.906 -33.406 1 91.5 434 LEU A C 1
ATOM 3321 O O . LEU A 1 434 ? 4.711 -37.844 -32.812 1 91.5 434 LEU A O 1
ATOM 3325 N N . ASP A 1 435 ? 5.754 -39.75 -33.062 1 89.06 435 ASP A N 1
ATOM 3326 C CA . ASP A 1 435 ? 6.723 -39.5 -32 1 89.06 435 ASP A CA 1
ATOM 3327 C C . ASP A 1 435 ? 7.633 -38.312 -32.344 1 89.06 435 ASP A C 1
ATOM 3329 O O . ASP A 1 435 ? 7.906 -37.469 -31.484 1 89.06 435 ASP A O 1
ATOM 3333 N N . SER A 1 436 ? 8.055 -38.375 -33.562 1 91.94 436 SER A N 1
ATOM 3334 C CA . SER A 1 436 ? 8.914 -37.312 -34.031 1 91.94 436 SER A CA 1
ATOM 3335 C C . SER A 1 436 ? 8.172 -35.969 -34.031 1 91.94 436 SER A C 1
ATOM 3337 O O . SER A 1 436 ? 8.734 -34.938 -33.719 1 91.94 436 SER A O 1
ATOM 3339 N N . GLN A 1 437 ? 6.945 -35.969 -34.438 1 93.44 437 GLN A N 1
ATOM 3340 C CA . GLN A 1 437 ? 6.117 -34.781 -34.438 1 93.44 437 GLN A CA 1
ATOM 3341 C C . GLN A 1 437 ? 5.895 -34.25 -33 1 93.44 437 GLN A C 1
ATOM 3343 O O . GLN A 1 437 ? 5.934 -33.031 -32.781 1 93.44 437 GLN A O 1
ATOM 3348 N N . ASP A 1 438 ? 5.707 -35.125 -32.094 1 92 438 ASP A N 1
ATOM 3349 C CA . ASP A 1 438 ? 5.547 -34.719 -30.688 1 92 438 ASP A CA 1
ATOM 3350 C C . ASP A 1 438 ? 6.824 -34.094 -30.156 1 92 438 ASP A C 1
ATOM 3352 O O . ASP A 1 438 ? 6.766 -33.125 -29.406 1 92 438 ASP A O 1
ATOM 3356 N N . ALA A 1 439 ? 7.902 -34.688 -30.5 1 90.31 439 ALA A N 1
ATOM 3357 C CA . ALA A 1 439 ? 9.195 -34.125 -30.094 1 90.31 439 ALA A CA 1
ATOM 3358 C C . ALA A 1 439 ? 9.391 -32.719 -30.656 1 90.31 439 ALA A C 1
ATOM 3360 O O . ALA A 1 439 ? 9.891 -31.828 -29.969 1 90.31 439 ALA A O 1
ATOM 3361 N N . LEU A 1 440 ? 9 -32.531 -31.938 1 95.19 440 LEU A N 1
ATOM 3362 C CA . LEU A 1 440 ? 9.078 -31.203 -32.562 1 95.19 440 LEU A CA 1
ATOM 3363 C C . LEU A 1 440 ? 8.211 -30.188 -31.844 1 95.19 440 LEU A C 1
ATOM 3365 O O . LEU A 1 440 ? 8.656 -29.078 -31.547 1 95.19 440 LEU A O 1
ATOM 3369 N N . LEU A 1 441 ? 7.012 -30.609 -31.531 1 95.38 441 LEU A N 1
ATOM 3370 C CA . LEU A 1 441 ? 6.09 -29.719 -30.844 1 95.38 441 LEU A CA 1
ATOM 3371 C C . LEU A 1 441 ? 6.594 -29.391 -29.438 1 95.38 441 LEU A C 1
ATOM 3373 O O . LEU A 1 441 ? 6.402 -28.266 -28.953 1 95.38 441 LEU A O 1
ATOM 3377 N N . SER A 1 442 ? 7.242 -30.297 -28.781 1 93.69 442 SER A N 1
ATOM 3378 C CA . SER A 1 442 ? 7.852 -30.062 -27.484 1 93.69 442 SER A CA 1
ATOM 3379 C C . SER A 1 442 ? 8.961 -29.016 -27.578 1 93.69 442 SER A C 1
ATOM 3381 O O . SER A 1 442 ? 9.062 -28.125 -26.719 1 93.69 442 SER A O 1
ATOM 3383 N N . GLN A 1 443 ? 9.719 -29.172 -28.625 1 95.06 443 GLN A N 1
ATOM 3384 C CA . GLN A 1 443 ? 10.797 -28.203 -28.812 1 95.06 443 GLN A CA 1
ATOM 3385 C C . GLN A 1 443 ? 10.234 -26.828 -29.172 1 95.06 443 GLN A C 1
ATOM 3387 O O . GLN A 1 443 ? 10.805 -25.797 -28.797 1 95.06 443 GLN A O 1
ATOM 3392 N N . GLN A 1 444 ? 9.188 -26.812 -29.938 1 96.88 444 GLN A N 1
ATOM 3393 C CA . GLN A 1 444 ? 8.516 -25.547 -30.234 1 96.88 444 GLN A CA 1
ATOM 3394 C C . GLN A 1 444 ? 7.996 -24.891 -28.953 1 96.88 444 GLN A C 1
ATOM 3396 O O . GLN A 1 444 ? 8.117 -23.672 -28.797 1 96.88 444 GLN A O 1
ATOM 3401 N N . SER A 1 445 ? 7.438 -25.641 -28.062 1 97.25 445 SER A N 1
ATOM 3402 C CA . SER A 1 445 ? 6.977 -25.156 -26.766 1 97.25 445 SER A CA 1
ATOM 3403 C C . SER A 1 445 ? 8.125 -24.531 -25.969 1 97.25 445 SER A C 1
ATOM 3405 O O . SER A 1 445 ? 7.988 -23.438 -25.438 1 97.25 445 SER A O 1
ATOM 3407 N N . ALA A 1 446 ? 9.211 -25.203 -25.953 1 95.88 446 ALA A N 1
ATOM 3408 C CA . ALA A 1 446 ? 10.391 -24.719 -25.234 1 95.88 446 ALA A CA 1
ATOM 3409 C C . ALA A 1 446 ? 10.891 -23.422 -25.844 1 95.88 446 ALA A C 1
ATOM 3411 O O . ALA A 1 446 ? 11.336 -22.516 -25.125 1 95.88 446 ALA A O 1
ATOM 3412 N N . ASN A 1 447 ? 10.828 -23.344 -27.156 1 96.62 447 ASN A N 1
ATOM 3413 C CA . ASN A 1 447 ? 11.281 -22.141 -27.828 1 96.62 447 ASN A CA 1
ATOM 3414 C C . ASN A 1 447 ? 10.375 -20.953 -27.516 1 96.62 447 ASN A C 1
ATOM 3416 O O . ASN A 1 447 ? 10.852 -19.828 -27.344 1 96.62 447 ASN A O 1
ATOM 3420 N N . ILE A 1 448 ? 9.055 -21.141 -27.469 1 97.56 448 ILE A N 1
ATOM 3421 C CA . ILE A 1 448 ? 8.102 -20.109 -27.078 1 97.56 448 ILE A CA 1
ATOM 3422 C C . ILE A 1 448 ? 8.43 -19.594 -25.688 1 97.56 448 ILE A C 1
ATOM 3424 O O . ILE A 1 448 ? 8.469 -18.391 -25.438 1 97.56 448 ILE A O 1
ATOM 3428 N N . ASP A 1 449 ? 8.727 -20.5 -24.734 1 97.25 449 ASP A N 1
ATOM 3429 C CA . ASP A 1 449 ? 9.062 -20.141 -23.359 1 97.25 449 ASP A CA 1
ATOM 3430 C C . ASP A 1 449 ? 10.367 -19.344 -23.312 1 97.25 449 ASP A C 1
ATOM 3432 O O . ASP A 1 449 ? 10.477 -18.375 -22.562 1 97.25 449 ASP A O 1
ATOM 3436 N N . ALA A 1 450 ? 11.312 -19.781 -24.094 1 96.81 450 ALA A N 1
ATOM 3437 C CA . ALA A 1 450 ? 12.602 -19.094 -24.125 1 96.81 450 ALA A CA 1
ATOM 3438 C C . ALA A 1 450 ? 12.445 -17.688 -24.688 1 96.81 450 ALA A C 1
ATOM 3440 O O . ALA A 1 450 ? 13.07 -16.734 -24.203 1 96.81 450 ALA A O 1
ATOM 3441 N N . GLN A 1 451 ? 11.648 -17.578 -25.734 1 97.06 451 GLN A N 1
ATOM 3442 C CA . GLN A 1 451 ? 11.391 -16.266 -26.328 1 97.06 451 GLN A CA 1
ATOM 3443 C C . GLN A 1 451 ? 10.742 -15.328 -25.312 1 97.06 451 GLN A C 1
ATOM 3445 O O . GLN A 1 451 ? 11.156 -14.18 -25.172 1 97.06 451 GLN A O 1
ATOM 3450 N N . ALA A 1 452 ? 9.734 -15.773 -24.609 1 97.88 452 ALA A N 1
ATOM 3451 C CA . ALA A 1 452 ? 9.047 -14.977 -23.609 1 97.88 452 ALA A CA 1
ATOM 3452 C C . ALA A 1 452 ? 10 -14.586 -22.484 1 97.88 452 ALA A C 1
ATOM 3454 O O . ALA A 1 452 ? 10 -13.438 -22.016 1 97.88 452 ALA A O 1
ATOM 3455 N N . ALA A 1 453 ? 10.797 -15.516 -22.031 1 97.25 453 ALA A N 1
ATOM 3456 C CA . ALA A 1 453 ? 11.766 -15.258 -20.969 1 97.25 453 ALA A CA 1
ATOM 3457 C C . ALA A 1 453 ? 12.758 -14.18 -21.375 1 97.25 453 ALA A C 1
ATOM 3459 O O . ALA A 1 453 ? 13.117 -13.312 -20.578 1 97.25 453 ALA A O 1
ATOM 3460 N N . ASN A 1 454 ? 13.227 -14.32 -22.609 1 96.62 454 ASN A N 1
ATOM 3461 C CA . ASN A 1 454 ? 14.164 -13.32 -23.125 1 96.62 454 ASN A CA 1
ATOM 3462 C C . ASN A 1 454 ? 13.531 -11.938 -23.172 1 96.62 454 ASN A C 1
ATOM 3464 O O . ASN A 1 454 ? 14.164 -10.945 -22.781 1 96.62 454 ASN A O 1
ATOM 3468 N N . ARG A 1 455 ? 12.352 -11.859 -23.625 1 97.06 455 ARG A N 1
ATOM 3469 C CA . ARG A 1 455 ? 11.648 -10.586 -23.703 1 97.06 455 ARG A CA 1
ATOM 3470 C C . ARG A 1 455 ? 11.422 -10.008 -22.297 1 97.06 455 ARG A C 1
ATOM 3472 O O . ARG A 1 455 ? 11.562 -8.797 -22.094 1 97.06 455 ARG A O 1
ATOM 3479 N N . LEU A 1 456 ? 11.008 -10.789 -21.344 1 97.5 456 LEU A N 1
ATOM 3480 C CA . LEU A 1 456 ? 10.805 -10.344 -19.969 1 97.5 456 LEU A CA 1
ATOM 3481 C C . LEU A 1 456 ? 12.117 -9.852 -19.359 1 97.5 456 LEU A C 1
ATOM 3483 O O . LEU A 1 456 ? 12.133 -8.844 -18.656 1 97.5 456 LEU A O 1
ATOM 3487 N N . ALA A 1 457 ? 13.18 -10.57 -19.641 1 95.88 457 ALA A N 1
ATOM 3488 C CA . ALA A 1 457 ? 14.5 -10.141 -19.172 1 95.88 457 ALA A CA 1
ATOM 3489 C C . ALA A 1 457 ? 14.898 -8.812 -19.812 1 95.88 457 ALA A C 1
ATOM 3491 O O . ALA A 1 457 ? 15.484 -7.953 -19.141 1 95.88 457 ALA A O 1
ATOM 3492 N N . TRP A 1 458 ? 14.609 -8.664 -21.078 1 94.69 458 TRP A N 1
ATOM 3493 C CA . TRP A 1 458 ? 14.867 -7.426 -21.797 1 94.69 458 TRP A CA 1
ATOM 3494 C C . TRP A 1 458 ? 14.109 -6.262 -21.156 1 94.69 458 TRP A C 1
ATOM 3496 O O . TRP A 1 458 ? 14.672 -5.184 -20.969 1 94.69 458 TRP A O 1
ATOM 3506 N N . ALA A 1 459 ? 12.859 -6.461 -20.859 1 95.38 459 ALA A N 1
ATOM 3507 C CA . ALA A 1 459 ? 12.062 -5.426 -20.203 1 95.38 459 ALA A CA 1
ATOM 3508 C C . ALA A 1 459 ? 12.633 -5.066 -18.844 1 95.38 459 ALA A C 1
ATOM 3510 O O . ALA A 1 459 ? 12.727 -3.889 -18.484 1 95.38 459 ALA A O 1
ATOM 3511 N N . SER A 1 460 ? 13 -6.078 -18.078 1 94.88 460 SER A N 1
ATOM 3512 C CA . SER A 1 460 ? 13.602 -5.863 -16.766 1 94.88 460 SER A CA 1
ATOM 3513 C C . SER A 1 460 ? 14.898 -5.074 -16.875 1 94.88 460 SER A C 1
ATOM 3515 O O . SER A 1 460 ? 15.18 -4.211 -16.047 1 94.88 460 SER A O 1
ATOM 3517 N N . LEU A 1 461 ? 15.656 -5.367 -17.859 1 92.62 461 LEU A N 1
ATOM 3518 C CA . LEU A 1 461 ? 16.906 -4.672 -18.078 1 92.62 461 LEU A CA 1
ATOM 3519 C C . LEU A 1 461 ? 16.672 -3.193 -18.375 1 92.62 461 LEU A C 1
ATOM 3521 O O . LEU A 1 461 ? 17.328 -2.326 -17.797 1 92.62 461 LEU A O 1
ATOM 3525 N N . ASN A 1 462 ? 15.773 -2.918 -19.234 1 92.06 462 ASN A N 1
ATOM 3526 C CA . ASN A 1 462 ? 15.453 -1.527 -19.531 1 92.06 462 ASN A CA 1
ATOM 3527 C C . ASN A 1 462 ? 15.016 -0.767 -18.281 1 92.06 462 ASN A C 1
ATOM 3529 O O . ASN A 1 462 ? 15.414 0.381 -18.078 1 92.06 462 ASN A O 1
ATOM 3533 N N . THR A 1 463 ? 14.227 -1.437 -17.453 1 93.19 463 THR A N 1
ATOM 3534 C CA . THR A 1 463 ? 13.75 -0.816 -16.219 1 93.19 463 THR A CA 1
ATOM 3535 C C . THR A 1 463 ? 14.906 -0.612 -15.242 1 93.19 463 THR A C 1
ATOM 3537 O O . THR A 1 463 ? 15.031 0.451 -14.633 1 93.19 463 THR A O 1
ATOM 3540 N N . ALA A 1 464 ? 15.734 -1.613 -15.109 1 91.88 464 ALA A N 1
ATOM 3541 C CA . ALA A 1 464 ? 16.875 -1.551 -14.188 1 91.88 464 ALA A CA 1
ATOM 3542 C C . ALA A 1 464 ? 17.828 -0.432 -14.578 1 91.88 464 ALA A C 1
ATOM 3544 O O . ALA A 1 464 ? 18.484 0.157 -13.727 1 91.88 464 ALA A O 1
ATOM 3545 N N . LEU A 1 465 ? 17.828 -0.071 -15.844 1 89.31 465 LEU A N 1
ATOM 3546 C CA . LEU A 1 465 ? 18.734 0.962 -16.344 1 89.31 465 LEU A CA 1
ATOM 3547 C C . LEU A 1 465 ? 18.047 2.326 -16.344 1 89.31 465 LEU A C 1
ATOM 3549 O O . LEU A 1 465 ? 18.609 3.309 -16.828 1 89.31 465 LEU A O 1
ATOM 3553 N N . GLY A 1 466 ? 16.859 2.398 -15.828 1 89.75 466 GLY A N 1
ATOM 3554 C CA . GLY A 1 466 ? 16.219 3.682 -15.594 1 89.75 466 GLY A CA 1
ATOM 3555 C C . GLY A 1 466 ? 15.18 4.023 -16.656 1 89.75 466 GLY A C 1
ATOM 3556 O O . GLY A 1 466 ? 14.5 5.047 -16.547 1 89.75 466 GLY A O 1
ATOM 3557 N N . GLY A 1 467 ? 15.023 3.223 -17.734 1 88.38 467 GLY A N 1
ATOM 3558 C CA . GLY A 1 467 ? 13.977 3.377 -18.734 1 88.38 467 GLY A CA 1
ATOM 3559 C C . GLY A 1 467 ? 14.055 4.691 -19.484 1 88.38 467 GLY A C 1
ATOM 3560 O O . GLY A 1 467 ? 13.031 5.309 -19.781 1 88.38 467 GLY A O 1
ATOM 3561 N N . GLY A 1 468 ? 15.211 5.27 -19.656 1 83.75 468 GLY A N 1
ATOM 3562 C CA . GLY A 1 468 ? 15.398 6.488 -20.422 1 83.75 468 GLY A CA 1
ATOM 3563 C C . GLY A 1 468 ? 15.234 7.75 -19.594 1 83.75 468 GLY A C 1
ATOM 3564 O O . GLY A 1 468 ? 15.258 8.859 -20.141 1 83.75 468 GLY A O 1
ATOM 3565 N N . PHE A 1 469 ? 15.031 7.648 -18.391 1 82.75 469 PHE A N 1
ATOM 3566 C CA . PHE A 1 469 ? 14.961 8.789 -17.484 1 82.75 469 PHE A CA 1
ATOM 3567 C C . PHE A 1 469 ? 16.266 9.562 -17.484 1 82.75 469 PHE A C 1
ATOM 3569 O O . PHE A 1 469 ? 17.344 8.969 -17.547 1 82.75 469 PHE A O 1
ATOM 3576 N N . ASP A 1 470 ? 16.078 10.977 -17.641 1 73.25 470 ASP A N 1
ATOM 3577 C CA . ASP A 1 470 ? 17.234 11.859 -17.531 1 73.25 470 ASP A CA 1
ATOM 3578 C C . ASP A 1 470 ? 16.969 12.992 -16.547 1 73.25 470 ASP A C 1
ATOM 3580 O O . ASP A 1 470 ? 16.109 13.836 -16.781 1 73.25 470 ASP A O 1
ATOM 3584 N N . ASN A 1 471 ? 17.656 12.828 -15.469 1 70.06 471 ASN A N 1
ATOM 3585 C CA . ASN A 1 471 ? 17.484 13.805 -14.406 1 70.06 471 ASN A CA 1
ATOM 3586 C C . ASN A 1 471 ? 17.734 15.227 -14.898 1 70.06 471 ASN A C 1
ATOM 3588 O O . ASN A 1 471 ? 17.094 16.172 -14.445 1 70.06 471 ASN A O 1
ATOM 3592 N N . GLN A 1 472 ? 18.719 15.398 -15.797 1 58.19 472 GLN A N 1
ATOM 3593 C CA . GLN A 1 472 ? 18.984 16.734 -16.312 1 58.19 472 GLN A CA 1
ATOM 3594 C C . GLN A 1 472 ? 17.812 17.25 -17.141 1 58.19 472 GLN A C 1
ATOM 3596 O O . GLN A 1 472 ? 17.469 18.438 -17.047 1 58.19 472 GLN A O 1
ATOM 3601 N N . ALA A 1 473 ? 17.141 16.359 -17.766 1 48.41 473 ALA A N 1
ATOM 3602 C CA . ALA A 1 473 ? 16 16.781 -18.562 1 48.41 473 ALA A CA 1
ATOM 3603 C C . ALA A 1 473 ? 14.773 17.016 -17.688 1 48.41 473 ALA A C 1
ATOM 3605 O O . ALA A 1 473 ? 13.977 17.922 -17.938 1 48.41 473 ALA A O 1
ATOM 3606 N N . ALA A 1 474 ? 14.672 16.328 -16.453 1 50.91 474 ALA A N 1
ATOM 3607 C CA . ALA A 1 474 ? 13.484 16.359 -15.602 1 50.91 474 ALA A CA 1
ATOM 3608 C C . ALA A 1 474 ? 13.477 17.594 -14.703 1 50.91 474 ALA A C 1
ATOM 3610 O O . ALA A 1 474 ? 12.414 18.047 -14.273 1 50.91 474 ALA A O 1
ATOM 3611 N N . SER A 1 475 ? 14.562 18.031 -14.281 1 47.47 475 SER A N 1
ATOM 3612 C CA . SER A 1 475 ? 14.656 19.234 -13.453 1 47.47 475 SER A CA 1
ATOM 3613 C C . SER A 1 475 ? 14.344 20.484 -14.25 1 47.47 475 SER A C 1
ATOM 3615 O O . SER A 1 475 ? 14.141 21.562 -13.672 1 47.47 475 SER A O 1
ATOM 3617 N N . ARG A 1 476 ? 14.336 20.344 -15.844 1 38.56 476 ARG A N 1
ATOM 3618 C CA . ARG A 1 476 ? 13.984 21.516 -16.641 1 38.56 476 ARG A CA 1
ATOM 3619 C C . ARG A 1 476 ? 12.477 21.625 -16.828 1 38.56 476 ARG A C 1
ATOM 3621 O O . ARG A 1 476 ? 11.797 20.609 -17.031 1 38.56 476 ARG A O 1
ATOM 3628 N N . MET B 1 1 ? -40 80.625 10.094 1 30.52 1 MET B N 1
ATOM 3629 C CA . MET B 1 1 ? -39.219 79.938 9.07 1 30.52 1 MET B CA 1
ATOM 3630 C C . MET B 1 1 ? -38.25 78.938 9.711 1 30.52 1 MET B C 1
ATOM 3632 O O . MET B 1 1 ? -37.281 79.375 10.367 1 30.52 1 MET B O 1
ATOM 3636 N N . GLU B 1 2 ? -38.75 77.75 10.195 1 34.09 2 GLU B N 1
ATOM 3637 C CA . GLU B 1 2 ? -38.219 76.625 10.961 1 34.09 2 GLU B CA 1
ATOM 3638 C C . GLU B 1 2 ? -37.156 75.875 10.188 1 34.09 2 GLU B C 1
ATOM 3640 O O . GLU B 1 2 ? -37.406 75.375 9.094 1 34.09 2 GLU B O 1
ATOM 3645 N N . THR B 1 3 ? -35.875 76.375 10.289 1 35.94 3 THR B N 1
ATOM 3646 C CA . THR B 1 3 ? -34.656 75.812 9.648 1 35.94 3 THR B CA 1
ATOM 3647 C C . THR B 1 3 ? -34.469 74.375 9.961 1 35.94 3 THR B C 1
ATOM 3649 O O . THR B 1 3 ? -34.469 73.938 11.125 1 35.94 3 THR B O 1
ATOM 3652 N N . ASP B 1 4 ? -34.938 73.5 9.07 1 38.41 4 ASP B N 1
ATOM 3653 C CA . ASP B 1 4 ? -34.812 72.062 8.984 1 38.41 4 ASP B CA 1
ATOM 3654 C C . ASP B 1 4 ? -33.375 71.625 9.117 1 38.41 4 ASP B C 1
ATOM 3656 O O . ASP B 1 4 ? -32.531 71.938 8.266 1 38.41 4 ASP B O 1
ATOM 3660 N N . LYS B 1 5 ? -32.781 71.562 10.367 1 40.12 5 LYS B N 1
ATOM 3661 C CA . LYS B 1 5 ? -31.469 71.062 10.672 1 40.12 5 LYS B CA 1
ATOM 3662 C C . LYS B 1 5 ? -31.328 69.625 10.219 1 40.12 5 LYS B C 1
ATOM 3664 O O . LYS B 1 5 ? -31.906 68.688 10.828 1 40.12 5 LYS B O 1
ATOM 3669 N N . VAL B 1 6 ? -31.328 69.438 8.875 1 39.97 6 VAL B N 1
ATOM 3670 C CA . VAL B 1 6 ? -31.016 68.062 8.344 1 39.97 6 VAL B CA 1
ATOM 3671 C C . VAL B 1 6 ? -29.766 67.562 9.023 1 39.97 6 VAL B C 1
ATOM 3673 O O . VAL B 1 6 ? -28.719 68.188 9.023 1 39.97 6 VAL B O 1
ATOM 3676 N N . ASN B 1 7 ? -29.953 66.812 10.102 1 38.72 7 ASN B N 1
ATOM 3677 C CA . ASN B 1 7 ? -28.953 66 10.805 1 38.72 7 ASN B CA 1
ATOM 3678 C C . ASN B 1 7 ? -28.047 65.25 9.836 1 38.72 7 ASN B C 1
ATOM 3680 O O . ASN B 1 7 ? -28.5 64.375 9.141 1 38.72 7 ASN B O 1
ATOM 3684 N N . LYS B 1 8 ? -27.047 65.938 9.25 1 44.34 8 LYS B N 1
ATOM 3685 C CA . LYS B 1 8 ? -26 65.312 8.445 1 44.34 8 LYS B CA 1
ATOM 3686 C C . LYS B 1 8 ? -25.453 64.062 9.125 1 44.34 8 LYS B C 1
ATOM 3688 O O . LYS B 1 8 ? -24.844 64.125 10.195 1 44.34 8 LYS B O 1
ATOM 3693 N N . LYS B 1 9 ? -26.234 63.062 8.93 1 50.06 9 LYS B N 1
ATOM 3694 C CA . LYS B 1 9 ? -25.734 61.719 9.273 1 50.06 9 LYS B CA 1
ATOM 3695 C C . LYS B 1 9 ? -24.25 61.594 8.969 1 50.06 9 LYS B C 1
ATOM 3697 O O . LYS B 1 9 ? -23.828 61.844 7.832 1 50.06 9 LYS B O 1
ATOM 3702 N N . SER B 1 10 ? -23.375 61.906 9.984 1 47.03 10 SER B N 1
ATOM 3703 C CA . SER B 1 10 ? -21.922 62 9.938 1 47.03 10 SER B CA 1
ATOM 3704 C C . SER B 1 10 ? -21.312 60.781 9.227 1 47.03 10 SER B C 1
ATOM 3706 O O . SER B 1 10 ? -21.828 59.688 9.32 1 47.03 10 SER B O 1
ATOM 3708 N N . TRP B 1 11 ? -20.547 61 8.234 1 48.41 11 TRP B N 1
ATOM 3709 C CA . TRP B 1 11 ? -19.75 60.219 7.305 1 48.41 11 TRP B CA 1
ATOM 3710 C C . TRP B 1 11 ? -19.047 59.062 8.031 1 48.41 11 TRP B C 1
ATOM 3712 O O . TRP B 1 11 ? -18.781 58.031 7.445 1 48.41 11 TRP B O 1
ATOM 3722 N N . PRO B 1 12 ? -18.812 59.281 9.367 1 49.47 12 PRO B N 1
ATOM 3723 C CA . PRO B 1 12 ? -18.016 58.188 9.961 1 49.47 12 PRO B CA 1
ATOM 3724 C C . PRO B 1 12 ? -18.844 56.969 10.305 1 49.47 12 PRO B C 1
ATOM 3726 O O . PRO B 1 12 ? -18.344 55.844 10.266 1 49.47 12 PRO B O 1
ATOM 3729 N N . GLN B 1 13 ? -20.125 57.156 10.602 1 51.81 13 GLN B N 1
ATOM 3730 C CA . GLN B 1 13 ? -20.953 56 10.898 1 51.81 13 GLN B CA 1
ATOM 3731 C C . GLN B 1 13 ? -21.125 55.125 9.664 1 51.81 13 GLN B C 1
ATOM 3733 O O . GLN B 1 13 ? -21.141 53.875 9.766 1 51.81 13 GLN B O 1
ATOM 3738 N N . THR B 1 14 ? -21.328 55.781 8.578 1 54.38 14 THR B N 1
ATOM 3739 C CA . THR B 1 14 ? -21.531 55.031 7.352 1 54.38 14 THR B CA 1
ATOM 3740 C C . THR B 1 14 ? -20.25 54.312 6.934 1 54.38 14 THR B C 1
ATOM 3742 O O . THR B 1 14 ? -20.297 53.219 6.406 1 54.38 14 THR B O 1
ATOM 3745 N N . ALA B 1 15 ? -19.141 54.906 7.344 1 51.5 15 ALA B N 1
ATOM 3746 C CA . ALA B 1 15 ? -17.859 54.312 6.957 1 51.5 15 ALA B CA 1
ATOM 3747 C C . ALA B 1 15 ? -17.562 53.062 7.801 1 51.5 15 ALA B C 1
ATOM 3749 O O . ALA B 1 15 ? -17.016 52.062 7.297 1 51.5 15 ALA B O 1
ATOM 3750 N N . GLY B 1 16 ? -17.922 53.094 9.102 1 48.5 16 GLY B N 1
ATOM 3751 C CA . GLY B 1 16 ? -17.734 51.938 9.945 1 48.5 16 GLY B CA 1
ATOM 3752 C C . GLY B 1 16 ? -18.594 50.75 9.508 1 48.5 16 GLY B C 1
ATOM 3753 O O . GLY B 1 16 ? -18.109 49.625 9.461 1 48.5 16 GLY B O 1
ATOM 3754 N N . VAL B 1 17 ? -19.859 51.062 9.266 1 52.53 17 VAL B N 1
ATOM 3755 C CA . VAL B 1 17 ? -20.75 50 8.797 1 52.53 17 VAL B CA 1
ATOM 3756 C C . VAL B 1 17 ? -20.281 49.5 7.426 1 52.53 17 VAL B C 1
ATOM 3758 O O . VAL B 1 17 ? -20.344 48.312 7.133 1 52.53 17 VAL B O 1
ATOM 3761 N N . LEU B 1 18 ? -19.766 50.344 6.629 1 50.31 18 LEU B N 1
ATOM 3762 C CA . LEU B 1 18 ? -19.266 49.969 5.312 1 50.31 18 LEU B CA 1
ATOM 3763 C C . LEU B 1 18 ? -17.984 49.156 5.434 1 50.31 18 LEU B C 1
ATOM 3765 O O . LEU B 1 18 ? -17.75 48.219 4.66 1 50.31 18 LEU B O 1
ATOM 3769 N N . LEU B 1 19 ? -17.188 49.5 6.41 1 48.22 19 LEU B N 1
ATOM 3770 C CA . LEU B 1 19 ? -15.977 48.719 6.621 1 48.22 19 LEU B CA 1
ATOM 3771 C C . LEU B 1 19 ? -16.312 47.312 7.117 1 48.22 19 LEU B C 1
ATOM 3773 O O . LEU B 1 19 ? -15.719 46.312 6.676 1 48.22 19 LEU B O 1
ATOM 3777 N N . ILE B 1 20 ? -17.234 47.25 8.086 1 49.69 20 ILE B N 1
ATOM 3778 C CA . ILE B 1 20 ? -17.672 45.938 8.539 1 49.69 20 ILE B CA 1
ATOM 3779 C C . ILE B 1 20 ? -18.312 45.188 7.379 1 49.69 20 ILE B C 1
ATOM 3781 O O . ILE B 1 20 ? -18.078 44 7.195 1 49.69 20 ILE B O 1
ATOM 3785 N N . SER B 1 21 ? -19.156 45.875 6.648 1 51.03 21 SER B N 1
ATOM 3786 C CA . SER B 1 21 ? -19.781 45.25 5.488 1 51.03 21 SER B CA 1
ATOM 3787 C C . SER B 1 21 ? -18.734 44.906 4.43 1 51.03 21 SER B C 1
ATOM 3789 O O . SER B 1 21 ? -18.891 43.906 3.699 1 51.03 21 SER B O 1
ATOM 3791 N N . ALA B 1 22 ? -17.781 45.656 4.242 1 49.44 22 ALA B N 1
ATOM 3792 C CA . ALA B 1 22 ? -16.719 45.375 3.285 1 49.44 22 ALA B CA 1
ATOM 3793 C C . ALA B 1 22 ? -15.859 44.188 3.75 1 49.44 22 ALA B C 1
ATOM 3795 O O . ALA B 1 22 ? -15.391 43.406 2.932 1 49.44 22 ALA B O 1
ATOM 3796 N N . VAL B 1 23 ? -15.609 44.219 4.984 1 47.81 23 VAL B N 1
ATOM 3797 C CA . VAL B 1 23 ? -14.852 43.094 5.543 1 47.81 23 VAL B CA 1
ATOM 3798 C C . VAL B 1 23 ? -15.641 41.812 5.375 1 47.81 23 VAL B C 1
ATOM 3800 O O . VAL B 1 23 ? -15.062 40.75 5.082 1 47.81 23 VAL B O 1
ATOM 3803 N N . LEU B 1 24 ? -16.922 41.906 5.609 1 48.25 24 LEU B N 1
ATOM 3804 C CA . LEU B 1 24 ? -17.734 40.688 5.395 1 48.25 24 LEU B CA 1
ATOM 3805 C C . LEU B 1 24 ? -17.703 40.281 3.926 1 48.25 24 LEU B C 1
ATOM 3807 O O . LEU B 1 24 ? -17.844 39.094 3.605 1 48.25 24 LEU B O 1
ATOM 3811 N N . SER B 1 25 ? -17.766 41.25 3.111 1 47.94 25 SER B N 1
ATOM 3812 C CA . SER B 1 25 ? -17.75 40.938 1.688 1 47.94 25 SER B CA 1
ATOM 3813 C C . SER B 1 25 ? -16.375 40.5 1.231 1 47.94 25 SER B C 1
ATOM 3815 O O . SER B 1 25 ? -16.203 40 0.12 1 47.94 25 SER B O 1
ATOM 3817 N N . GLY B 1 26 ? -15.352 40.812 1.88 1 47.31 26 GLY B N 1
ATOM 3818 C CA . GLY B 1 26 ? -14 40.531 1.446 1 47.31 26 GLY B CA 1
ATOM 3819 C C . GLY B 1 26 ? -13.547 39.125 1.833 1 47.31 26 GLY B C 1
ATOM 3820 O O . GLY B 1 26 ? -12.398 38.938 2.223 1 47.31 26 GLY B O 1
ATOM 3821 N N . CYS B 1 27 ? -14.375 38.25 2.188 1 49.06 27 CYS B N 1
ATOM 3822 C CA . CYS B 1 27 ? -13.898 36.906 2.371 1 49.06 27 CYS B CA 1
ATOM 3823 C C . CYS B 1 27 ? -12.914 36.5 1.277 1 49.06 27 CYS B C 1
ATOM 3825 O O . CYS B 1 27 ? -13.148 36.781 0.098 1 49.06 27 CYS B O 1
ATOM 3827 N N . ALA B 1 28 ? -11.641 36.438 1.647 1 54.81 28 ALA B N 1
ATOM 3828 C CA . ALA B 1 28 ? -10.586 35.969 0.748 1 54.81 28 ALA B CA 1
ATOM 3829 C C . ALA B 1 28 ? -11.102 34.906 -0.218 1 54.81 28 ALA B C 1
ATOM 3831 O O . ALA B 1 28 ? -11.781 33.969 0.192 1 54.81 28 ALA B O 1
ATOM 3832 N N . SER B 1 29 ? -11.492 35.375 -1.455 1 56.25 29 SER B N 1
ATOM 3833 C CA . SER B 1 29 ? -11.969 34.5 -2.537 1 56.25 29 SER B CA 1
ATOM 3834 C C . SER B 1 29 ? -11.141 33.219 -2.645 1 56.25 29 SER B C 1
ATOM 3836 O O . SER B 1 29 ? -9.922 33.25 -2.484 1 56.25 29 SER B O 1
ATOM 3838 N N . PHE B 1 30 ? -11.852 32.188 -2.525 1 66.19 30 PHE B N 1
ATOM 3839 C CA . PHE B 1 30 ? -11.305 30.875 -2.836 1 66.19 30 PHE B CA 1
ATOM 3840 C C . PHE B 1 30 ? -10.742 30.844 -4.25 1 66.19 30 PHE B C 1
ATOM 3842 O O . PHE B 1 30 ? -11.305 31.453 -5.164 1 66.19 30 PHE B O 1
ATOM 3849 N N . GLY B 1 31 ? -9.484 30.984 -4.48 1 57 31 GLY B N 1
ATOM 3850 C CA . GLY B 1 31 ? -9.055 30.734 -5.848 1 57 31 GLY B CA 1
ATOM 3851 C C . GLY B 1 31 ? -9.859 29.641 -6.523 1 57 31 GLY B C 1
ATOM 3852 O O . GLY B 1 31 ? -10.672 28.969 -5.883 1 57 31 GLY B O 1
ATOM 3853 N N . PRO B 1 32 ? -9.867 29.641 -7.848 1 60 32 PRO B N 1
ATOM 3854 C CA . PRO B 1 32 ? -10.609 28.609 -8.578 1 60 32 PRO B CA 1
ATOM 3855 C C . PRO B 1 32 ? -10.32 27.188 -8.07 1 60 32 PRO B C 1
ATOM 3857 O O . PRO B 1 32 ? -9.18 26.891 -7.691 1 60 32 PRO B O 1
ATOM 3860 N N . ASP B 1 33 ? -11.398 26.516 -7.715 1 64.81 33 ASP B N 1
ATOM 3861 C CA . ASP B 1 33 ? -11.289 25.125 -7.277 1 64.81 33 ASP B CA 1
ATOM 3862 C C . ASP B 1 33 ? -10.953 24.203 -8.453 1 64.81 33 ASP B C 1
ATOM 3864 O O . ASP B 1 33 ? -11.578 24.281 -9.508 1 64.81 33 ASP B O 1
ATOM 3868 N N . ALA B 1 34 ? -9.711 23.688 -8.508 1 69 34 ALA B N 1
ATOM 3869 C CA . ALA B 1 34 ? -9.523 22.594 -9.469 1 69 34 ALA B CA 1
ATOM 3870 C C . ALA B 1 34 ? -10.641 21.562 -9.344 1 69 34 ALA B C 1
ATOM 3872 O O . ALA B 1 34 ? -11.18 21.344 -8.258 1 69 34 ALA B O 1
ATOM 3873 N N . ALA B 1 35 ? -11.117 21.109 -10.531 1 80.88 35 ALA B N 1
ATOM 3874 C CA . ALA B 1 35 ? -12.156 20.078 -10.531 1 80.88 35 ALA B CA 1
ATOM 3875 C C . ALA B 1 35 ? -11.711 18.844 -9.742 1 80.88 35 ALA B C 1
ATOM 3877 O O . ALA B 1 35 ? -10.672 18.25 -10.047 1 80.88 35 ALA B O 1
ATOM 3878 N N . PRO B 1 36 ? -12.438 18.516 -8.68 1 89.81 36 PRO B N 1
ATOM 3879 C CA . PRO B 1 36 ? -12.055 17.359 -7.875 1 89.81 36 PRO B CA 1
ATOM 3880 C C . PRO B 1 36 ? -12.133 16.047 -8.656 1 89.81 36 PRO B C 1
ATOM 3882 O O . PRO B 1 36 ? -12.953 15.914 -9.57 1 89.81 36 PRO B O 1
ATOM 3885 N N . ASP B 1 37 ? -11.156 15.188 -8.406 1 91.5 37 ASP B N 1
ATOM 3886 C CA . ASP B 1 37 ? -11.234 13.844 -8.969 1 91.5 37 ASP B CA 1
ATOM 3887 C C . ASP B 1 37 ? -12.539 13.156 -8.57 1 91.5 37 ASP B C 1
ATOM 3889 O O . ASP B 1 37 ? -13.195 13.57 -7.602 1 91.5 37 ASP B O 1
ATOM 3893 N N . GLN B 1 38 ? -12.945 12.102 -9.414 1 92.81 38 GLN B N 1
ATOM 3894 C CA . GLN B 1 38 ? -14.211 11.414 -9.164 1 92.81 38 GLN B CA 1
ATOM 3895 C C . GLN B 1 38 ? -13.977 9.922 -8.914 1 92.81 38 GLN B C 1
ATOM 3897 O O . GLN B 1 38 ? -13.117 9.305 -9.547 1 92.81 38 GLN B O 1
ATOM 3902 N N . MET B 1 39 ? -14.719 9.461 -7.941 1 93.38 39 MET B N 1
ATOM 3903 C CA . MET B 1 39 ? -14.711 8.016 -7.703 1 93.38 39 MET B CA 1
ATOM 3904 C C . MET B 1 39 ? -15.289 7.266 -8.898 1 93.38 39 MET B C 1
ATOM 3906 O O . MET B 1 39 ? -16.281 7.691 -9.484 1 93.38 39 MET B O 1
ATOM 3910 N N . VAL B 1 40 ? -14.633 6.266 -9.258 1 90.44 40 VAL B N 1
ATOM 3911 C CA . VAL B 1 40 ? -15.102 5.449 -10.367 1 90.44 40 VAL B CA 1
ATOM 3912 C C . VAL B 1 40 ? -16.375 4.715 -9.969 1 90.44 40 VAL B C 1
ATOM 3914 O O . VAL B 1 40 ? -16.5 4.25 -8.836 1 90.44 40 VAL B O 1
ATOM 3917 N N . GLY B 1 41 ? -17.328 4.68 -10.922 1 86.88 41 GLY B N 1
ATOM 3918 C CA . GLY B 1 41 ? -18.594 4.012 -10.664 1 86.88 41 GLY B CA 1
ATOM 3919 C C . GLY B 1 41 ? -18.797 2.766 -11.5 1 86.88 41 GLY B C 1
ATOM 3920 O O . GLY B 1 41 ? -17.969 2.449 -12.359 1 86.88 41 GLY B O 1
ATOM 3921 N N . ALA B 1 42 ? -19.906 2.066 -11.219 1 83.81 42 ALA B N 1
ATOM 3922 C CA . ALA B 1 42 ? -20.234 0.806 -11.883 1 83.81 42 ALA B CA 1
ATOM 3923 C C . ALA B 1 42 ? -20.422 1.008 -13.383 1 83.81 42 ALA B C 1
ATOM 3925 O O . ALA B 1 42 ? -20.016 0.16 -14.188 1 83.81 42 ALA B O 1
ATOM 3926 N N . ASP B 1 43 ? -20.938 2.131 -13.758 1 80.75 43 ASP B N 1
ATOM 3927 C CA . ASP B 1 43 ? -21.203 2.42 -15.156 1 80.75 43 ASP B CA 1
ATOM 3928 C C . ASP B 1 43 ? -19.906 2.568 -15.945 1 80.75 43 ASP B C 1
ATOM 3930 O O . ASP B 1 43 ? -19.781 2.053 -17.062 1 80.75 43 ASP B O 1
ATOM 3934 N N . GLN B 1 44 ? -19 3.193 -15.383 1 83.12 44 GLN B N 1
ATOM 3935 C CA . GLN B 1 44 ? -17.719 3.414 -16.031 1 83.12 44 GLN B CA 1
ATOM 3936 C C . GLN B 1 44 ? -16.953 2.102 -16.219 1 83.12 44 GLN B C 1
ATOM 3938 O O . GLN B 1 44 ? -16.219 1.935 -17.188 1 83.12 44 GLN B O 1
ATOM 3943 N N . LEU B 1 45 ? -17.234 1.219 -15.359 1 85.06 45 LEU B N 1
ATOM 3944 C CA . LEU B 1 45 ? -16.5 -0.044 -15.352 1 85.06 45 LEU B CA 1
ATOM 3945 C C . LEU B 1 45 ? -17.281 -1.127 -16.094 1 85.06 45 LEU B C 1
ATOM 3947 O O . LEU B 1 45 ? -16.859 -2.285 -16.125 1 85.06 45 LEU B O 1
ATOM 3951 N N . LYS B 1 46 ? -18.422 -0.762 -16.625 1 79.31 46 LYS B N 1
ATOM 3952 C CA . LYS B 1 46 ? -19.266 -1.653 -17.422 1 79.31 46 LYS B CA 1
ATOM 3953 C C . LYS B 1 46 ? -19.594 -2.928 -16.641 1 79.31 46 LYS B C 1
ATOM 3955 O O . LYS B 1 46 ? -19.484 -4.031 -17.188 1 79.31 46 LYS B O 1
ATOM 3960 N N . LEU B 1 47 ? -19.812 -2.791 -15.383 1 79.75 47 LEU B N 1
ATOM 3961 C CA . LEU B 1 47 ? -20.234 -3.92 -14.57 1 79.75 47 LEU B CA 1
ATOM 3962 C C . LEU B 1 47 ? -21.719 -4.199 -14.758 1 79.75 47 LEU B C 1
ATOM 3964 O O . LEU B 1 47 ? -22.5 -3.279 -14.992 1 79.75 47 LEU B O 1
ATOM 3968 N N . ALA B 1 48 ? -21.953 -5.438 -14.727 1 74.5 48 ALA B N 1
ATOM 3969 C CA . ALA B 1 48 ? -23.359 -5.824 -14.797 1 74.5 48 ALA B CA 1
ATOM 3970 C C . ALA B 1 48 ? -24.141 -5.266 -13.609 1 74.5 48 ALA B C 1
ATOM 3972 O O . ALA B 1 48 ? -23.562 -4.941 -12.57 1 74.5 48 ALA B O 1
ATOM 3973 N N . VAL B 1 49 ? -25.422 -5.09 -13.922 1 67.19 49 VAL B N 1
ATOM 3974 C CA . VAL B 1 49 ? -26.297 -4.574 -12.875 1 67.19 49 VAL B CA 1
ATOM 3975 C C . VAL B 1 49 ? -26.344 -5.559 -11.703 1 67.19 49 VAL B C 1
ATOM 3977 O O . VAL B 1 49 ? -26.312 -6.773 -11.906 1 67.19 49 VAL B O 1
ATOM 3980 N N . ALA B 1 50 ? -26.391 -4.996 -10.531 1 63.84 50 ALA B N 1
ATOM 3981 C CA . ALA B 1 50 ? -26.328 -5.738 -9.273 1 63.84 50 ALA B CA 1
ATOM 3982 C C . ALA B 1 50 ? -27.391 -6.832 -9.234 1 63.84 50 ALA B C 1
ATOM 3984 O O . ALA B 1 50 ? -28.578 -6.555 -9.414 1 63.84 50 ALA B O 1
ATOM 3985 N N . GLY B 1 51 ? -26.891 -8.078 -9.453 1 60.28 51 GLY B N 1
ATOM 3986 C CA . GLY B 1 51 ? -27.812 -9.172 -9.188 1 60.28 51 GLY B CA 1
ATOM 3987 C C . GLY B 1 51 ? -27.781 -9.633 -7.738 1 60.28 51 GLY B C 1
ATOM 3988 O O . GLY B 1 51 ? -27.234 -8.945 -6.871 1 60.28 51 GLY B O 1
ATOM 3989 N N . GLN B 1 52 ? -28.719 -10.586 -7.363 1 55.88 52 GLN B N 1
ATOM 3990 C CA . GLN B 1 52 ? -28.828 -11.117 -6.008 1 55.88 52 GLN B CA 1
ATOM 3991 C C . GLN B 1 52 ? -27.609 -11.977 -5.652 1 55.88 52 GLN B C 1
ATOM 3993 O O . GLN B 1 52 ? -27.453 -13.078 -6.172 1 55.88 52 GLN B O 1
ATOM 3998 N N . GLN B 1 53 ? -26.469 -11.273 -5.586 1 60.22 53 GLN B N 1
ATOM 3999 C CA . GLN B 1 53 ? -25.375 -12.086 -5.062 1 60.22 53 GLN B CA 1
ATOM 4000 C C . GLN B 1 53 ? -25.484 -12.234 -3.547 1 60.22 53 GLN B C 1
ATOM 4002 O O . GLN B 1 53 ? -25.578 -11.234 -2.828 1 60.22 53 GLN B O 1
ATOM 4007 N N . ASN B 1 54 ? -25.797 -13.523 -3.051 1 63.56 54 ASN B N 1
ATOM 4008 C CA . ASN B 1 54 ? -26.031 -13.727 -1.624 1 63.56 54 ASN B CA 1
ATOM 4009 C C . ASN B 1 54 ? -24.875 -14.484 -0.975 1 63.56 54 ASN B C 1
ATOM 4011 O O . ASN B 1 54 ? -24.938 -15.703 -0.817 1 63.56 54 ASN B O 1
ATOM 4015 N N . VAL B 1 55 ? -23.688 -13.727 -0.931 1 74.88 55 VAL B N 1
ATOM 4016 C CA . VAL B 1 55 ? -22.703 -14.359 -0.077 1 74.88 55 VAL B CA 1
ATOM 4017 C C . VAL B 1 55 ? -23.078 -14.164 1.391 1 74.88 55 VAL B C 1
ATOM 4019 O O . VAL B 1 55 ? -23.312 -13.039 1.831 1 74.88 55 VAL B O 1
ATOM 4022 N N . ARG B 1 56 ? -23.25 -15.344 2.053 1 77.12 56 ARG B N 1
ATOM 4023 C CA . ARG B 1 56 ? -23.562 -15.32 3.479 1 77.12 56 ARG B CA 1
ATOM 4024 C C . ARG B 1 56 ? -22.328 -14.945 4.301 1 77.12 56 ARG B C 1
ATOM 4026 O O . ARG B 1 56 ? -21.203 -15.289 3.939 1 77.12 56 ARG B O 1
ATOM 4033 N N . ALA B 1 57 ? -22.484 -14.258 5.461 1 82.56 57 ALA B N 1
ATOM 4034 C CA . ALA B 1 57 ? -21.391 -13.852 6.34 1 82.56 57 ALA B CA 1
ATOM 4035 C C . ALA B 1 57 ? -20.656 -15.07 6.895 1 82.56 57 ALA B C 1
ATOM 4037 O O . ALA B 1 57 ? -19.438 -15.039 7.074 1 82.56 57 ALA B O 1
ATOM 4038 N N . ASP B 1 58 ? -21.375 -16.188 7.133 1 90.56 58 ASP B N 1
ATOM 4039 C CA . ASP B 1 58 ? -20.75 -17.422 7.629 1 90.56 58 ASP B CA 1
ATOM 4040 C C . ASP B 1 58 ? -20.594 -18.438 6.512 1 90.56 58 ASP B C 1
ATOM 4042 O O . ASP B 1 58 ? -20.969 -19.609 6.676 1 90.56 58 ASP B O 1
ATOM 4046 N N . TRP B 1 59 ? -19.969 -17.984 5.426 1 91.62 59 TRP B N 1
ATOM 4047 C CA . TRP B 1 59 ? -19.875 -18.766 4.199 1 91.62 59 TRP B CA 1
ATOM 4048 C C . TRP B 1 59 ? -19.125 -20.078 4.449 1 91.62 59 TRP B C 1
ATOM 4050 O O . TRP B 1 59 ? -19.422 -21.094 3.814 1 91.62 59 TRP B O 1
ATOM 4060 N N . TRP B 1 60 ? -18.172 -20.156 5.453 1 94.06 60 TRP B N 1
ATOM 4061 C CA . TRP B 1 60 ? -17.375 -21.359 5.703 1 94.06 60 TRP B CA 1
ATOM 4062 C C . TRP B 1 60 ? -18.234 -22.469 6.285 1 94.06 60 TRP B C 1
ATOM 4064 O O . TRP B 1 60 ? -17.891 -23.656 6.191 1 94.06 60 TRP B O 1
ATOM 4074 N N . ARG B 1 61 ? -19.344 -22.141 6.855 1 94.06 61 ARG B N 1
ATOM 4075 C CA . ARG B 1 61 ? -20.234 -23.125 7.48 1 94.06 61 ARG B CA 1
ATOM 4076 C C . ARG B 1 61 ? -20.906 -24 6.43 1 94.06 61 ARG B C 1
ATOM 4078 O O . ARG B 1 61 ? -21.438 -25.062 6.754 1 94.06 61 ARG B O 1
ATOM 4085 N N . GLN B 1 62 ? -20.891 -23.578 5.207 1 92.12 62 GLN B N 1
ATOM 4086 C CA . GLN B 1 62 ? -21.438 -24.391 4.125 1 92.12 62 GLN B CA 1
ATOM 4087 C C . GLN B 1 62 ? -20.656 -25.688 3.959 1 92.12 62 GLN B C 1
ATOM 4089 O O . GLN B 1 62 ? -21.125 -26.625 3.307 1 92.12 62 GLN B O 1
ATOM 4094 N N . LEU B 1 63 ? -19.484 -25.781 4.547 1 94.31 63 LEU B N 1
ATOM 4095 C CA . LEU B 1 63 ? -18.656 -26.969 4.445 1 94.31 63 LEU B CA 1
ATOM 4096 C C . LEU B 1 63 ? -19.078 -28.016 5.473 1 94.31 63 LEU B C 1
ATOM 4098 O O . LEU B 1 63 ? -18.609 -29.156 5.441 1 94.31 63 LEU B O 1
ATOM 4102 N N . ASN B 1 64 ? -19.938 -27.703 6.359 1 93.12 64 ASN B N 1
ATOM 4103 C CA . ASN B 1 64 ? -20.516 -28.609 7.355 1 93.12 64 ASN B CA 1
ATOM 4104 C C . ASN B 1 64 ? -19.422 -29.375 8.102 1 93.12 64 ASN B C 1
ATOM 4106 O O . ASN B 1 64 ? -19.484 -30.609 8.211 1 93.12 64 ASN B O 1
ATOM 4110 N N . ASP B 1 65 ? -18.469 -28.688 8.562 1 95.81 65 ASP B N 1
ATOM 4111 C CA . ASP B 1 65 ? -17.359 -29.25 9.328 1 95.81 65 ASP B CA 1
ATOM 4112 C C . ASP B 1 65 ? -17.234 -28.578 10.695 1 95.81 65 ASP B C 1
ATOM 4114 O O . ASP B 1 65 ? -16.703 -27.484 10.805 1 95.81 65 ASP B O 1
ATOM 4118 N N . PRO B 1 66 ? -17.703 -29.266 11.766 1 95 66 PRO B N 1
ATOM 4119 C CA . PRO B 1 66 ? -17.719 -28.656 13.102 1 95 66 PRO B CA 1
ATOM 4120 C C . PRO B 1 66 ? -16.344 -28.266 13.594 1 95 66 PRO B C 1
ATOM 4122 O O . PRO B 1 66 ? -16.188 -27.281 14.328 1 95 66 PRO B O 1
ATOM 4125 N N . GLU B 1 67 ? -15.344 -29.031 13.211 1 95.81 67 GLU B N 1
ATOM 4126 C CA . GLU B 1 67 ? -13.992 -28.688 13.641 1 95.81 67 GLU B CA 1
ATOM 4127 C C . GLU B 1 67 ? -13.516 -27.406 12.977 1 95.81 67 GLU B C 1
ATOM 4129 O O . GLU B 1 67 ? -12.859 -26.578 13.617 1 95.81 67 GLU B O 1
ATOM 4134 N N . LEU B 1 68 ? -13.836 -27.219 11.734 1 97.19 68 LEU B N 1
ATOM 4135 C CA . LEU B 1 68 ? -13.516 -25.969 11.031 1 97.19 68 LEU B CA 1
ATOM 4136 C C . LEU B 1 68 ? -14.25 -24.797 11.664 1 97.19 68 LEU B C 1
ATOM 4138 O O . LEU B 1 68 ? -13.656 -23.734 11.875 1 97.19 68 LEU B O 1
ATOM 4142 N N . ASP B 1 69 ? -15.516 -25.062 12.008 1 96.75 69 ASP B N 1
ATOM 4143 C CA . ASP B 1 69 ? -16.312 -24 12.641 1 96.75 69 ASP B CA 1
ATOM 4144 C C . ASP B 1 69 ? -15.664 -23.547 13.945 1 96.75 69 ASP B C 1
ATOM 4146 O O . ASP B 1 69 ? -15.562 -22.344 14.203 1 96.75 69 ASP B O 1
ATOM 4150 N N . ARG B 1 70 ? -15.219 -24.516 14.68 1 95.69 70 ARG B N 1
ATOM 4151 C CA . ARG B 1 70 ? -14.586 -24.219 15.961 1 95.69 70 ARG B CA 1
ATOM 4152 C C . ARG B 1 70 ? -13.312 -23.406 15.766 1 95.69 70 ARG B C 1
ATOM 4154 O O . ARG B 1 70 ? -13.055 -22.453 16.5 1 95.69 70 ARG B O 1
ATOM 4161 N N . LEU B 1 71 ? -12.516 -23.734 14.797 1 97.62 71 LEU B N 1
ATOM 4162 C CA . LEU B 1 71 ? -11.25 -23.047 14.539 1 97.62 71 LEU B CA 1
ATOM 4163 C C . LEU B 1 71 ? -11.5 -21.609 14.086 1 97.62 71 LEU B C 1
ATOM 4165 O O . LEU B 1 71 ? -10.805 -20.703 14.523 1 97.62 71 LEU B O 1
ATOM 4169 N N . VAL B 1 72 ? -12.484 -21.406 13.211 1 97.94 72 VAL B N 1
ATOM 4170 C CA . VAL B 1 72 ? -12.797 -20.062 12.734 1 97.94 72 VAL B CA 1
ATOM 4171 C C . VAL B 1 72 ? -13.289 -19.203 13.898 1 97.94 72 VAL B C 1
ATOM 4173 O O . VAL B 1 72 ? -12.836 -18.078 14.086 1 97.94 72 VAL B O 1
ATOM 4176 N N . GLU B 1 73 ? -14.148 -19.781 14.742 1 96.94 73 GLU B N 1
ATOM 4177 C CA . GLU B 1 73 ? -14.688 -19.047 15.891 1 96.94 73 GLU B CA 1
ATOM 4178 C C . GLU B 1 73 ? -13.578 -18.703 16.891 1 96.94 73 GLU B C 1
ATOM 4180 O O . GLU B 1 73 ? -13.523 -17.578 17.391 1 96.94 73 GLU B O 1
ATOM 4185 N N . ALA B 1 74 ? -12.734 -19.672 17.109 1 96.31 74 ALA B N 1
ATOM 4186 C CA . ALA B 1 74 ? -11.617 -19.438 18.016 1 96.31 74 ALA B CA 1
ATOM 4187 C C . ALA B 1 74 ? -10.695 -18.344 17.469 1 96.31 74 ALA B C 1
ATOM 4189 O O . ALA B 1 74 ? -10.234 -17.484 18.219 1 96.31 74 ALA B O 1
ATOM 4190 N N . THR B 1 75 ? -10.391 -18.375 16.203 1 97.81 75 THR B N 1
ATOM 4191 C CA . THR B 1 75 ? -9.547 -17.375 15.562 1 97.81 75 THR B CA 1
ATOM 4192 C C . THR B 1 75 ? -10.172 -15.984 15.672 1 97.81 75 THR B C 1
ATOM 4194 O O . THR B 1 75 ? -9.5 -15.023 16.062 1 97.81 75 THR B O 1
ATOM 4197 N N . LEU B 1 76 ? -11.484 -15.867 15.391 1 97.12 76 LEU B N 1
ATOM 4198 C CA . LEU B 1 76 ? -12.164 -14.578 15.375 1 97.12 76 LEU B CA 1
ATOM 4199 C C . LEU B 1 76 ? -12.312 -14.023 16.797 1 97.12 76 LEU B C 1
ATOM 4201 O O . LEU B 1 76 ? -12.516 -12.82 16.969 1 97.12 76 LEU B O 1
ATOM 4205 N N . LYS B 1 77 ? -12.133 -14.922 17.734 1 94.88 77 LYS B N 1
ATOM 4206 C CA . LYS B 1 77 ? -12.211 -14.492 19.125 1 94.88 77 LYS B CA 1
ATOM 4207 C C . LYS B 1 77 ? -10.836 -14.117 19.672 1 94.88 77 LYS B C 1
ATOM 4209 O O . LYS B 1 77 ? -10.703 -13.148 20.422 1 94.88 77 LYS B O 1
ATOM 4214 N N . ASP B 1 78 ? -9.766 -14.859 19.234 1 94.19 78 ASP B N 1
ATOM 4215 C CA . ASP B 1 78 ? -8.531 -14.812 20.016 1 94.19 78 ASP B CA 1
ATOM 4216 C C . ASP B 1 78 ? -7.359 -14.328 19.156 1 94.19 78 ASP B C 1
ATOM 4218 O O . ASP B 1 78 ? -6.266 -14.094 19.688 1 94.19 78 ASP B O 1
ATOM 4222 N N . ALA B 1 79 ? -7.496 -14.109 17.891 1 95.56 79 ALA B N 1
ATOM 4223 C CA . ALA B 1 79 ? -6.387 -13.68 17.047 1 95.56 79 ALA B CA 1
ATOM 4224 C C . ALA B 1 79 ? -5.883 -12.297 17.453 1 95.56 79 ALA B C 1
ATOM 4226 O O . ALA B 1 79 ? -6.656 -11.336 17.516 1 95.56 79 ALA B O 1
ATOM 4227 N N . PRO B 1 80 ? -4.547 -12.188 17.703 1 95.69 80 PRO B N 1
ATOM 4228 C CA . PRO B 1 80 ? -3.996 -10.891 18.094 1 95.69 80 PRO B CA 1
ATOM 4229 C C . PRO B 1 80 ? -4.238 -9.805 17.031 1 95.69 80 PRO B C 1
ATOM 4231 O O . PRO B 1 80 ? -4.426 -8.641 17.375 1 95.69 80 PRO B O 1
ATOM 4234 N N . SER B 1 81 ? -4.203 -10.188 15.812 1 96.38 81 SER B N 1
ATOM 4235 C CA . SER B 1 81 ? -4.414 -9.195 14.758 1 96.38 81 SER B CA 1
ATOM 4236 C C . SER B 1 81 ? -5.812 -8.594 14.844 1 96.38 81 SER B C 1
ATOM 4238 O O . SER B 1 81 ? -6.008 -7.422 14.5 1 96.38 81 SER B O 1
ATOM 4240 N N . LEU B 1 82 ? -6.832 -9.336 15.148 1 95.19 82 LEU B N 1
ATOM 4241 C CA . LEU B 1 82 ? -8.18 -8.797 15.297 1 95.19 82 LEU B CA 1
ATOM 4242 C C . LEU B 1 82 ? -8.297 -7.957 16.562 1 95.19 82 LEU B C 1
ATOM 4244 O O . LEU B 1 82 ? -9 -6.945 16.578 1 95.19 82 LEU B O 1
ATOM 4248 N N . LYS B 1 83 ? -7.578 -8.336 17.594 1 95.5 83 LYS B N 1
ATOM 4249 C CA . LYS B 1 83 ? -7.52 -7.523 18.812 1 95.5 83 LYS B CA 1
ATOM 4250 C C . LYS B 1 83 ? -6.828 -6.191 18.531 1 95.5 83 LYS B C 1
ATOM 4252 O O . LYS B 1 83 ? -7.223 -5.156 19.078 1 95.5 83 LYS B O 1
ATOM 4257 N N . LEU B 1 84 ? -5.82 -6.27 17.719 1 95.56 84 LEU B N 1
ATOM 4258 C CA . LEU B 1 84 ? -5.152 -5.047 17.281 1 95.56 84 LEU B CA 1
ATOM 4259 C C . LEU B 1 84 ? -6.121 -4.137 16.531 1 95.56 84 LEU B C 1
ATOM 4261 O O . LEU B 1 84 ? -6.137 -2.922 16.75 1 95.56 84 LEU B O 1
ATOM 4265 N N . ALA B 1 85 ? -6.938 -4.703 15.68 1 95.38 85 ALA B N 1
ATOM 4266 C CA . ALA B 1 85 ? -7.941 -3.934 14.945 1 95.38 85 ALA B CA 1
ATOM 4267 C C . ALA B 1 85 ? -8.938 -3.277 15.898 1 95.38 85 ALA B C 1
ATOM 4269 O O . ALA B 1 85 ? -9.32 -2.123 15.703 1 95.38 85 ALA B O 1
ATOM 4270 N N . ALA B 1 86 ? -9.312 -3.951 16.906 1 95.44 86 ALA B N 1
ATOM 4271 C CA . ALA B 1 86 ? -10.219 -3.404 17.906 1 95.44 86 ALA B CA 1
ATOM 4272 C C . ALA B 1 86 ? -9.578 -2.238 18.656 1 95.44 86 ALA B C 1
ATOM 4274 O O . ALA B 1 86 ? -10.242 -1.235 18.938 1 95.44 86 ALA B O 1
ATOM 4275 N N . ALA B 1 87 ? -8.297 -2.355 19.016 1 96.94 87 ALA B N 1
ATOM 4276 C CA . ALA B 1 87 ? -7.578 -1.282 19.688 1 96.94 87 ALA B CA 1
ATOM 4277 C C . ALA B 1 87 ? -7.453 -0.053 18.797 1 96.94 87 ALA B C 1
ATOM 4279 O O . ALA B 1 87 ? -7.594 1.08 19.266 1 96.94 87 ALA B O 1
ATOM 4280 N N . ARG B 1 88 ? -7.23 -0.308 17.562 1 96.12 88 ARG B N 1
ATOM 4281 C CA . ARG B 1 88 ? -7.164 0.792 16.594 1 96.12 88 ARG B CA 1
ATOM 4282 C C . ARG B 1 88 ? -8.492 1.53 16.516 1 96.12 88 ARG B C 1
ATOM 4284 O O . ARG B 1 88 ? -8.523 2.758 16.406 1 96.12 88 ARG B O 1
ATOM 4291 N N . LEU B 1 89 ? -9.562 0.819 16.516 1 95 89 LEU B N 1
ATOM 4292 C CA . LEU B 1 89 ? -10.883 1.436 16.484 1 95 89 LEU B CA 1
ATOM 4293 C C . LEU B 1 89 ? -11.117 2.289 17.719 1 95 89 LEU B C 1
ATOM 4295 O O . LEU B 1 89 ? -11.648 3.398 17.625 1 95 89 LEU B O 1
ATOM 4299 N N . ARG B 1 90 ? -10.648 1.82 18.922 1 95.44 90 ARG B N 1
ATOM 4300 C CA . ARG B 1 90 ? -10.758 2.605 20.141 1 95.44 90 ARG B CA 1
ATOM 4301 C C . ARG B 1 90 ? -9.93 3.885 20.047 1 95.44 90 ARG B C 1
ATOM 4303 O O . ARG B 1 90 ? -10.375 4.945 20.484 1 95.44 90 ARG B O 1
ATOM 4310 N N . GLN B 1 91 ? -8.797 3.754 19.469 1 96.75 91 GLN B N 1
ATOM 4311 C CA . GLN B 1 91 ? -7.953 4.926 19.266 1 96.75 91 GLN B CA 1
ATOM 4312 C C . GLN B 1 91 ? -8.641 5.949 18.375 1 96.75 91 GLN B C 1
ATOM 4314 O O . GLN B 1 91 ? -8.617 7.148 18.656 1 96.75 91 GLN B O 1
ATOM 4319 N N . ALA B 1 92 ? -9.258 5.457 17.328 1 95.38 92 ALA B N 1
ATOM 4320 C CA . ALA B 1 92 ? -9.953 6.348 16.406 1 95.38 92 ALA B CA 1
ATOM 4321 C C . ALA B 1 92 ? -11.148 7.02 17.078 1 95.38 92 ALA B C 1
ATOM 4323 O O . ALA B 1 92 ? -11.422 8.195 16.828 1 95.38 92 ALA B O 1
ATOM 4324 N N . ARG B 1 93 ? -11.797 6.289 17.906 1 94.75 93 ARG B N 1
ATOM 4325 C CA . ARG B 1 93 ? -12.906 6.848 18.672 1 94.75 93 ARG B CA 1
ATOM 4326 C C . ARG B 1 93 ? -12.43 7.941 19.625 1 94.75 93 ARG B C 1
ATOM 4328 O O . ARG B 1 93 ? -13.062 8.992 19.734 1 94.75 93 ARG B O 1
ATOM 4335 N N . ALA B 1 94 ? -11.32 7.664 20.25 1 95.94 94 ALA B N 1
ATOM 4336 C CA . ALA B 1 94 ? -10.742 8.664 21.156 1 95.94 94 ALA B CA 1
ATOM 4337 C C . ALA B 1 94 ? -10.336 9.922 20.391 1 95.94 94 ALA B C 1
ATOM 4339 O O . ALA B 1 94 ? -10.492 11.039 20.875 1 95.94 94 ALA B O 1
ATOM 4340 N N . ALA B 1 95 ? -9.852 9.75 19.203 1 94.31 95 ALA B N 1
ATOM 4341 C CA . ALA B 1 95 ? -9.461 10.883 18.375 1 94.31 95 ALA B CA 1
ATOM 4342 C C . ALA B 1 95 ? -10.672 11.75 18.031 1 94.31 95 ALA B C 1
ATOM 4344 O O . ALA B 1 95 ? -10.562 12.977 17.969 1 94.31 95 ALA B O 1
ATOM 4345 N N . VAL B 1 96 ? -11.82 11.133 17.781 1 93.81 96 VAL B N 1
ATOM 4346 C CA . VAL B 1 96 ? -13.055 11.883 17.547 1 93.81 96 VAL B CA 1
ATOM 4347 C C . VAL B 1 96 ? -13.383 12.727 18.781 1 93.81 96 VAL B C 1
ATOM 4349 O O . VAL B 1 96 ? -13.742 13.906 18.656 1 93.81 96 VAL B O 1
ATOM 4352 N N . GLY B 1 97 ? -13.172 12.148 19.984 1 93.12 97 GLY B N 1
ATOM 4353 C CA . GLY B 1 97 ? -13.414 12.883 21.219 1 93.12 97 GLY B CA 1
ATOM 4354 C C . GLY B 1 97 ? -12.531 14.102 21.375 1 93.12 97 GLY B C 1
ATOM 4355 O O . GLY B 1 97 ? -12.984 15.156 21.828 1 93.12 97 GLY B O 1
ATOM 4356 N N . ILE B 1 98 ? -11.344 14.016 20.953 1 91.69 98 ILE B N 1
ATOM 4357 C CA . ILE B 1 98 ? -10.398 15.125 21.016 1 91.69 98 ILE B CA 1
ATOM 4358 C C . ILE B 1 98 ? -10.852 16.266 20.109 1 91.69 98 ILE B C 1
ATOM 4360 O O . ILE B 1 98 ? -10.875 17.422 20.516 1 91.69 98 ILE B O 1
ATOM 4364 N N . VAL B 1 99 ? -11.273 15.945 18.953 1 91.38 99 VAL B N 1
ATOM 4365 C CA . VAL B 1 99 ? -11.695 16.969 18 1 91.38 99 VAL B CA 1
ATOM 4366 C C . VAL B 1 99 ? -13.023 17.578 18.453 1 91.38 99 VAL B C 1
ATOM 4368 O O . VAL B 1 99 ? -13.227 18.781 18.328 1 91.38 99 VAL B O 1
ATOM 4371 N N . GLU B 1 100 ? -13.875 16.781 19 1 92.25 100 GLU B N 1
ATOM 4372 C CA . GLU B 1 100 ? -15.172 17.234 19.5 1 92.25 100 GLU B CA 1
ATOM 4373 C C . GLU B 1 100 ? -15.008 18.219 20.656 1 92.25 100 GLU B C 1
ATOM 4375 O O . GLU B 1 100 ? -15.812 19.141 20.797 1 92.25 100 GLU B O 1
ATOM 4380 N N . SER B 1 101 ? -13.961 18.016 21.406 1 91.38 101 SER B N 1
ATOM 4381 C CA . SER B 1 101 ? -13.75 18.859 22.578 1 91.38 101 SER B CA 1
ATOM 4382 C C . SER B 1 101 ? -13.516 20.312 22.188 1 91.38 101 SER B C 1
ATOM 4384 O O . SER B 1 101 ? -13.758 21.219 22.969 1 91.38 101 SER B O 1
ATOM 4386 N N . LYS B 1 102 ? -13.109 20.578 20.984 1 89.12 102 LYS B N 1
ATOM 4387 C CA . LYS B 1 102 ? -12.852 21.938 20.516 1 89.12 102 LYS B CA 1
ATOM 4388 C C . LYS B 1 102 ? -14.148 22.703 20.281 1 89.12 102 LYS B C 1
ATOM 4390 O O . LYS B 1 102 ? -14.148 23.922 20.188 1 89.12 102 LYS B O 1
ATOM 4395 N N . ASP B 1 103 ? -15.258 22.016 20.203 1 88.56 103 ASP B N 1
ATOM 4396 C CA . ASP B 1 103 ? -16.562 22.625 19.984 1 88.56 103 ASP B CA 1
ATOM 4397 C C . ASP B 1 103 ? -17.219 23.031 21.297 1 88.56 103 ASP B C 1
ATOM 4399 O O . ASP B 1 103 ? -18.234 23.734 21.312 1 88.56 103 ASP B O 1
ATOM 4403 N N . GLY B 1 104 ? -16.578 22.688 22.422 1 89.94 104 GLY B N 1
ATOM 4404 C CA . GLY B 1 104 ? -17.125 23 23.734 1 89.94 104 GLY B CA 1
ATOM 4405 C C . GLY B 1 104 ? -16.328 24.047 24.484 1 89.94 104 GLY B C 1
ATOM 4406 O O . GLY B 1 104 ? -15.25 24.438 24.047 1 89.94 104 GLY B O 1
ATOM 4407 N N . PRO B 1 105 ? -16.906 24.578 25.578 1 91.19 105 PRO B N 1
ATOM 4408 C CA . PRO B 1 105 ? -16.188 25.562 26.391 1 91.19 105 PRO B CA 1
ATOM 4409 C C . PRO B 1 105 ? -15 24.953 27.156 1 91.19 105 PRO B C 1
ATOM 4411 O O . PRO B 1 105 ? -14.977 23.734 27.391 1 91.19 105 PRO B O 1
ATOM 4414 N N . GLN B 1 106 ? -14.047 25.703 27.344 1 90.19 106 GLN B N 1
ATOM 4415 C CA . GLN B 1 106 ? -12.898 25.359 28.188 1 90.19 106 GLN B CA 1
ATOM 4416 C C . GLN B 1 106 ? -12.867 26.219 29.453 1 90.19 106 GLN B C 1
ATOM 4418 O O . GLN B 1 106 ? -13.219 27.406 29.406 1 90.19 106 GLN B O 1
ATOM 4423 N N . LEU B 1 107 ? -12.57 25.625 30.578 1 90.19 107 LEU B N 1
ATOM 4424 C CA . LEU B 1 107 ? -12.445 26.328 31.859 1 90.19 107 LEU B CA 1
ATOM 4425 C C . LEU B 1 107 ? -11.133 25.984 32.531 1 90.19 107 LEU B C 1
ATOM 4427 O O . LEU B 1 107 ? -10.828 24.812 32.75 1 90.19 107 LEU B O 1
ATOM 4431 N N . ASP B 1 108 ? -10.328 26.969 32.906 1 89.62 108 ASP B N 1
ATOM 4432 C CA . ASP B 1 108 ? -9.055 26.797 33.594 1 89.62 108 ASP B CA 1
ATOM 4433 C C . ASP B 1 108 ? -9 27.641 34.844 1 89.62 108 ASP B C 1
ATOM 4435 O O . ASP B 1 108 ? -9.688 28.656 34.969 1 89.62 108 ASP B O 1
ATOM 4439 N N . ALA B 1 109 ? -8.234 27.188 35.844 1 88.19 109 ALA B N 1
ATOM 4440 C CA . ALA B 1 109 ? -7.84 27.984 37 1 88.19 109 ALA B CA 1
ATOM 4441 C C . ALA B 1 109 ? -6.41 28.5 36.844 1 88.19 109 ALA B C 1
ATOM 4443 O O . ALA B 1 109 ? -5.527 27.766 36.406 1 88.19 109 ALA B O 1
ATOM 4444 N N . MET B 1 110 ? -6.336 29.828 37.062 1 88.06 110 MET B N 1
ATOM 4445 C CA . MET B 1 110 ? -5 30.406 37 1 88.06 110 MET B CA 1
ATOM 4446 C C . MET B 1 110 ? -4.711 31.25 38.25 1 88.06 110 MET B C 1
ATOM 4448 O O . MET B 1 110 ? -5.629 31.797 38.875 1 88.06 110 MET B O 1
ATOM 4452 N N . ALA B 1 111 ? -3.445 31.25 38.75 1 84.94 111 ALA B N 1
ATOM 4453 C CA . ALA B 1 111 ? -2.92 32.125 39.781 1 84.94 111 ALA B CA 1
ATOM 4454 C C . ALA B 1 111 ? -1.54 32.656 39.406 1 84.94 111 ALA B C 1
ATOM 4456 O O . ALA B 1 111 ? -0.7 31.922 38.875 1 84.94 111 ALA B O 1
ATOM 4457 N N . ASN B 1 112 ? -1.52 34 39.562 1 83.56 112 ASN B N 1
ATOM 4458 C CA . ASN B 1 112 ? -0.222 34.594 39.25 1 83.56 112 ASN B CA 1
ATOM 4459 C C . ASN B 1 112 ? 0.102 35.75 40.188 1 83.56 112 ASN B C 1
ATOM 4461 O O . ASN B 1 112 ? -0.798 36.344 40.812 1 83.56 112 ASN B O 1
ATOM 4465 N N . ALA B 1 113 ? 1.356 36.062 40.406 1 79.94 113 ALA B N 1
ATOM 4466 C CA . ALA B 1 113 ? 1.923 37.25 41.062 1 79.94 113 ALA B CA 1
ATOM 4467 C C . ALA B 1 113 ? 2.953 37.938 40.188 1 79.94 113 ALA B C 1
ATOM 4469 O O . ALA B 1 113 ? 3.824 37.281 39.625 1 79.94 113 ALA B O 1
ATOM 4470 N N . VAL B 1 114 ? 2.633 39.156 40 1 77.06 114 VAL B N 1
ATOM 4471 C CA . VAL B 1 114 ? 3.555 39.938 39.188 1 77.06 114 VAL B CA 1
ATOM 4472 C C . VAL B 1 114 ? 4.141 41.094 40 1 77.06 114 VAL B C 1
ATOM 4474 O O . VAL B 1 114 ? 3.434 41.75 40.781 1 77.06 114 VAL B O 1
ATOM 4477 N N . GLN B 1 115 ? 5.449 41.375 39.844 1 72.19 115 GLN B N 1
ATOM 4478 C CA . GLN B 1 115 ? 6.137 42.531 40.375 1 72.19 115 GLN B CA 1
ATOM 4479 C C . GLN B 1 115 ? 6.922 43.25 39.281 1 72.19 115 GLN B C 1
ATOM 4481 O O . GLN B 1 115 ? 7.699 42.625 38.562 1 72.19 115 GLN B O 1
ATOM 4486 N N . ILE B 1 116 ? 6.539 44.5 39.125 1 73.31 116 ILE B N 1
ATOM 4487 C CA . ILE B 1 116 ? 7.23 45.312 38.125 1 73.31 116 ILE B CA 1
ATOM 4488 C C . ILE B 1 116 ? 7.973 46.438 38.781 1 73.31 116 ILE B C 1
ATOM 4490 O O . ILE B 1 116 ? 7.383 47.188 39.594 1 73.31 116 ILE B O 1
ATOM 4494 N N . HIS B 1 117 ? 9.227 46.562 38.531 1 75.44 117 HIS B N 1
ATOM 4495 C CA . HIS B 1 117 ? 10.039 47.688 38.969 1 75.44 117 HIS B CA 1
ATOM 4496 C C . HIS B 1 117 ? 10.352 48.656 37.812 1 75.44 117 HIS B C 1
ATOM 4498 O O . HIS B 1 117 ? 10.867 48.219 36.781 1 75.44 117 HIS B O 1
ATOM 4504 N N . ALA B 1 118 ? 9.742 49.781 38 1 75.19 118 ALA B N 1
ATOM 4505 C CA . ALA B 1 118 ? 10.055 50.812 37 1 75.19 118 ALA B CA 1
ATOM 4506 C C . ALA B 1 118 ? 10.164 52.188 37.656 1 75.19 118 ALA B C 1
ATOM 4508 O O . ALA B 1 118 ? 9.289 52.562 38.438 1 75.19 118 ALA B O 1
ATOM 4509 N N . ASP B 1 119 ? 11.188 52.906 37.312 1 69.12 119 ASP B N 1
ATOM 4510 C CA . ASP B 1 119 ? 11.453 54.188 37.906 1 69.12 119 ASP B CA 1
ATOM 4511 C C . ASP B 1 119 ? 10.273 55.156 37.688 1 69.12 119 ASP B C 1
ATOM 4513 O O . ASP B 1 119 ? 9.891 55.906 38.594 1 69.12 119 ASP B O 1
ATOM 4517 N N . PRO B 1 120 ? 9.766 55.031 36.438 1 68.12 120 PRO B N 1
ATOM 4518 C CA . PRO B 1 120 ? 8.68 56 36.219 1 68.12 120 PRO B CA 1
ATOM 4519 C C . PRO B 1 120 ? 7.477 55.75 37.125 1 68.12 120 PRO B C 1
ATOM 4521 O O . PRO B 1 120 ? 6.629 56.625 37.281 1 68.12 120 PRO B O 1
ATOM 4524 N N . LEU B 1 121 ? 7.402 54.625 37.719 1 68.94 121 LEU B N 1
ATOM 4525 C CA . LEU B 1 121 ? 6.254 54.312 38.562 1 68.94 121 LEU B CA 1
ATOM 4526 C C . LEU B 1 121 ? 6.238 55.188 39.812 1 68.94 121 LEU B C 1
ATOM 4528 O O . LEU B 1 121 ? 5.191 55.375 40.406 1 68.94 121 LEU B O 1
ATOM 4532 N N . LYS B 1 122 ? 7.309 55.688 40.094 1 68.62 122 LYS B N 1
ATOM 4533 C CA . LYS B 1 122 ? 7.398 56.625 41.219 1 68.62 122 LYS B CA 1
ATOM 4534 C C . LYS B 1 122 ? 6.574 57.875 40.969 1 68.62 122 LYS B C 1
ATOM 4536 O O . LYS B 1 122 ? 6.117 58.531 41.938 1 68.62 122 LYS B O 1
ATOM 4541 N N . ALA B 1 123 ? 6.5 58.062 39.688 1 63.78 123 ALA B N 1
ATOM 4542 C CA . ALA B 1 123 ? 5.844 59.344 39.312 1 63.78 123 ALA B CA 1
ATOM 4543 C C . ALA B 1 123 ? 4.328 59.156 39.281 1 63.78 123 ALA B C 1
ATOM 4545 O O . ALA B 1 123 ? 3.594 60.156 39.125 1 63.78 123 ALA B O 1
ATOM 4546 N N . LEU B 1 124 ? 3.875 57.906 39.281 1 63.5 124 LEU B N 1
ATOM 4547 C CA . LEU B 1 124 ? 2.428 57.719 39.281 1 63.5 124 LEU B CA 1
ATOM 4548 C C . LEU B 1 124 ? 1.808 58.281 40.562 1 63.5 124 LEU B C 1
ATOM 4550 O O . LEU B 1 124 ? 2.387 58.156 41.656 1 63.5 124 LEU B O 1
ATOM 4554 N N . PRO B 1 125 ? 0.641 59 40.438 1 61.25 125 PRO B N 1
ATOM 4555 C CA . PRO B 1 125 ? 0.003 59.531 41.656 1 61.25 125 PRO B CA 1
ATOM 4556 C C . PRO B 1 125 ? -0.364 58.438 42.656 1 61.25 125 PRO B C 1
ATOM 4558 O O . PRO B 1 125 ? -0.906 57.406 42.281 1 61.25 125 PRO B O 1
ATOM 4561 N N . HIS B 1 126 ? -0.045 58.469 43.938 1 60.03 126 HIS B N 1
ATOM 4562 C CA . HIS B 1 126 ? -0.359 57.625 45.094 1 60.03 126 HIS B CA 1
ATOM 4563 C C . HIS B 1 126 ? 0.544 56.406 45.125 1 60.03 126 HIS B C 1
ATOM 4565 O O . HIS B 1 126 ? 0.215 55.406 45.781 1 60.03 126 HIS B O 1
ATOM 4571 N N . ASN B 1 127 ? 1.475 56.375 44.125 1 61.94 127 ASN B N 1
ATOM 4572 C CA . ASN B 1 127 ? 2.48 55.344 44.281 1 61.94 127 ASN B CA 1
ATOM 4573 C C . ASN B 1 127 ? 3.848 55.906 44.625 1 61.94 127 ASN B C 1
ATOM 4575 O O . ASN B 1 127 ? 4.453 56.625 43.844 1 61.94 127 ASN B O 1
ATOM 4579 N N . ASP B 1 128 ? 4.293 55.812 45.875 1 66.94 128 ASP B N 1
ATOM 4580 C CA . ASP B 1 128 ? 5.586 56.312 46.312 1 66.94 128 ASP B CA 1
ATOM 4581 C C . ASP B 1 128 ? 6.691 55.281 46.125 1 66.94 128 ASP B C 1
ATOM 4583 O O . ASP B 1 128 ? 7.809 55.469 46.594 1 66.94 128 ASP B O 1
ATOM 4587 N N . LYS B 1 129 ? 6.32 54.188 45.406 1 75.8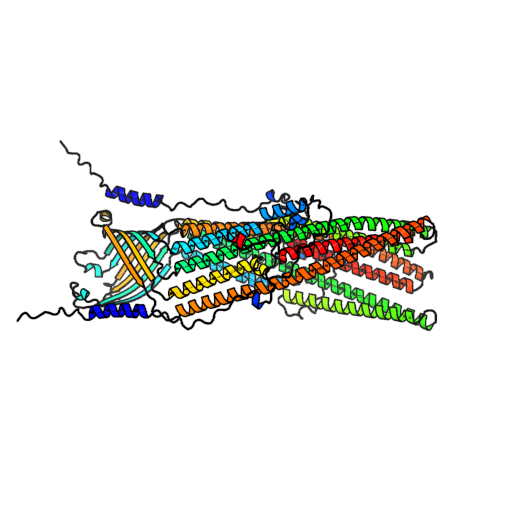1 129 LYS B N 1
ATOM 4588 C CA . LYS B 1 129 ? 7.305 53.125 45.219 1 75.81 129 LYS B CA 1
ATOM 4589 C C . LYS B 1 129 ? 7.711 53 43.75 1 75.81 129 LYS B C 1
ATOM 4591 O O . LYS B 1 129 ? 7.027 53.531 42.875 1 75.81 129 LYS B O 1
ATOM 4596 N N . ASP B 1 130 ? 8.93 52.469 43.656 1 77.25 130 ASP B N 1
ATOM 4597 C CA . ASP B 1 130 ? 9.453 52.25 42.281 1 77.25 130 ASP B CA 1
ATOM 4598 C C . ASP B 1 130 ? 9.023 50.875 41.75 1 77.25 130 ASP B C 1
ATOM 4600 O O . ASP B 1 130 ? 9.633 50.344 40.812 1 77.25 130 ASP B O 1
ATOM 4604 N N . TYR B 1 131 ? 8.156 50.188 42.594 1 77.81 131 TYR B N 1
ATOM 4605 C CA . TYR B 1 131 ? 7.656 48.906 42.125 1 77.81 131 TYR B CA 1
ATOM 4606 C C . TYR B 1 131 ? 6.152 48.781 42.344 1 77.81 131 TYR B C 1
ATOM 4608 O O . TYR B 1 131 ? 5.578 49.531 43.125 1 77.81 131 TYR B O 1
ATOM 4616 N N . ILE B 1 132 ? 5.469 48 41.438 1 76.12 132 ILE B N 1
ATOM 4617 C CA . ILE B 1 132 ? 4.066 47.656 41.625 1 76.12 132 ILE B CA 1
ATOM 4618 C C . ILE B 1 132 ? 3.93 46.125 41.625 1 76.12 132 ILE B C 1
ATOM 4620 O O . ILE B 1 132 ? 4.676 45.406 40.969 1 76.12 132 ILE B O 1
ATOM 4624 N N . ASN B 1 133 ? 3.195 45.594 42.656 1 79.06 133 ASN B N 1
ATOM 4625 C CA . ASN B 1 133 ? 2.805 44.188 42.688 1 79.06 133 ASN B CA 1
ATOM 4626 C C . ASN B 1 133 ? 1.364 43.969 42.25 1 79.06 133 ASN B C 1
ATOM 4628 O O . ASN B 1 133 ? 0.532 44.875 42.375 1 79.06 133 ASN B O 1
ATOM 4632 N N . ALA B 1 134 ? 1.164 42.906 41.531 1 78.12 134 ALA B N 1
ATOM 4633 C CA . ALA B 1 134 ? -0.2 42.5 41.219 1 78.12 134 ALA B CA 1
ATOM 4634 C C . ALA B 1 134 ? -0.389 41 41.438 1 78.12 134 ALA B C 1
ATOM 4636 O O . ALA B 1 134 ? 0.448 40.188 41.031 1 78.12 134 ALA B O 1
ATOM 4637 N N . TYR B 1 135 ? -1.342 40.656 42.281 1 81.56 135 TYR B N 1
ATOM 4638 C CA . TYR B 1 135 ? -1.731 39.281 42.562 1 81.56 135 TYR B CA 1
ATOM 4639 C C . TYR B 1 135 ? -3.104 38.969 41.969 1 81.56 135 TYR B C 1
ATOM 4641 O O . TYR B 1 135 ? -4.059 39.719 42.188 1 81.56 135 TYR B O 1
ATOM 4649 N N . THR B 1 136 ? -3.123 37.875 41.25 1 82.75 136 THR B N 1
ATOM 4650 C CA . THR B 1 136 ? -4.391 37.531 40.625 1 82.75 136 THR B CA 1
ATOM 4651 C C . THR B 1 136 ? -4.68 36.031 40.781 1 82.75 136 THR B C 1
ATOM 4653 O O . THR B 1 136 ? -3.775 35.219 40.656 1 82.75 136 THR B O 1
ATOM 4656 N N . ALA B 1 137 ? -5.809 35.594 41.156 1 85.81 137 ALA B N 1
ATOM 4657 C CA . ALA B 1 137 ? -6.391 34.25 41.094 1 85.81 137 ALA B CA 1
ATOM 4658 C C . ALA B 1 137 ? -7.75 34.281 40.406 1 85.81 137 ALA B C 1
ATOM 4660 O O . ALA B 1 137 ? -8.672 34.969 40.844 1 85.81 137 ALA B O 1
ATOM 4661 N N . ALA B 1 138 ? -7.809 33.562 39.375 1 86.69 138 ALA B N 1
ATOM 4662 C CA . ALA B 1 138 ? -9.047 33.688 38.594 1 86.69 138 ALA B CA 1
ATOM 4663 C C . ALA B 1 138 ? -9.383 32.375 37.875 1 86.69 138 ALA B C 1
ATOM 4665 O O . ALA B 1 138 ? -8.5 31.531 37.656 1 86.69 138 ALA B O 1
ATOM 4666 N N . LEU B 1 139 ? -10.633 32.062 37.688 1 88.88 139 LEU B N 1
ATOM 4667 C CA . LEU B 1 139 ? -11.125 31.125 36.688 1 88.88 139 LEU B CA 1
ATOM 4668 C C . LEU B 1 139 ? -11.289 31.797 35.344 1 88.88 139 LEU B C 1
ATOM 4670 O O . LEU B 1 139 ? -11.781 32.906 35.25 1 88.88 139 LEU B O 1
ATOM 4674 N N . VAL B 1 140 ? -10.766 31.203 34.344 1 87.69 140 VAL B N 1
ATOM 4675 C CA . VAL B 1 140 ? -10.859 31.75 33 1 87.69 140 VAL B CA 1
ATOM 4676 C C . VAL B 1 140 ? -11.531 30.734 32.062 1 87.69 140 VAL B C 1
ATOM 4678 O O . VAL B 1 140 ? -11.055 29.609 31.938 1 87.69 140 VAL B O 1
ATOM 4681 N N . GLY B 1 141 ? -12.656 31.047 31.516 1 88.56 141 GLY B N 1
ATOM 4682 C CA . GLY B 1 141 ? -13.375 30.234 30.547 1 88.56 141 GLY B CA 1
ATOM 4683 C C . GLY B 1 141 ? -13.312 30.797 29.141 1 88.56 141 GLY B C 1
ATOM 4684 O O . GLY B 1 141 ? -13.211 32 28.953 1 88.56 141 GLY B O 1
ATOM 4685 N N . SER B 1 142 ? -13.258 29.938 28.219 1 90.69 142 SER B N 1
ATOM 4686 C CA . SER B 1 142 ? -13.312 30.359 26.812 1 90.69 142 SER B CA 1
ATOM 4687 C C . SER B 1 142 ? -14.141 29.391 25.984 1 90.69 142 SER B C 1
ATOM 4689 O O . SER B 1 142 ? -14.242 28.203 26.312 1 90.69 142 SER B O 1
ATOM 4691 N N . TRP B 1 143 ? -14.797 29.906 24.922 1 90.19 143 TRP B N 1
ATOM 4692 C CA . TRP B 1 143 ? -15.602 29.125 23.984 1 90.19 143 TRP B CA 1
ATOM 4693 C C . TRP B 1 143 ? -15.531 29.719 22.578 1 90.19 143 TRP B C 1
ATOM 4695 O O . TRP B 1 143 ? -15.742 30.906 22.391 1 90.19 143 TRP B O 1
ATOM 4705 N N . GLU B 1 144 ? -15.18 28.891 21.672 1 90.38 144 GLU B N 1
ATOM 4706 C CA . GLU B 1 144 ? -15.188 29.297 20.266 1 90.38 144 GLU B CA 1
ATOM 4707 C C . GLU B 1 144 ? -16.469 28.828 19.562 1 90.38 144 GLU B C 1
ATOM 4709 O O . GLU B 1 144 ? -16.766 27.641 19.562 1 90.38 144 GLU B O 1
ATOM 4714 N N . PHE B 1 145 ? -17.172 29.766 19 1 89.06 145 PHE B N 1
ATOM 4715 C CA . PHE B 1 145 ? -18.422 29.453 18.312 1 89.06 145 PHE B CA 1
ATOM 4716 C C . PHE B 1 145 ? -18.156 28.984 16.891 1 89.06 145 PHE B C 1
ATOM 4718 O O . PHE B 1 145 ? -17.344 29.594 16.172 1 89.06 145 PHE B O 1
ATOM 4725 N N . ASP B 1 146 ? -18.812 27.953 16.5 1 90.44 146 ASP B N 1
ATOM 4726 C CA . ASP B 1 146 ? -18.594 27.344 15.188 1 90.44 146 ASP B CA 1
ATOM 4727 C C . ASP B 1 146 ? -19.641 27.812 14.172 1 90.44 146 ASP B C 1
ATOM 4729 O O . ASP B 1 146 ? -20.312 26.984 13.547 1 90.44 146 ASP B O 1
ATOM 4733 N N . PHE B 1 147 ? -19.688 29.016 13.844 1 88.62 147 PHE B N 1
ATOM 4734 C CA . PHE B 1 147 ? -20.719 29.625 13.008 1 88.62 147 PHE B CA 1
ATOM 4735 C C . PHE B 1 147 ? -20.594 29.125 11.57 1 88.62 147 PHE B C 1
ATOM 4737 O O . PHE B 1 147 ? -21.609 29.031 10.859 1 88.62 147 PHE B O 1
ATOM 4744 N N . TRP B 1 148 ? -19.453 28.766 11.172 1 89.75 148 TRP B N 1
ATOM 4745 C CA . TRP B 1 148 ? -19.219 28.469 9.766 1 89.75 148 TRP B CA 1
ATOM 4746 C C . TRP B 1 148 ? -19 26.969 9.555 1 89.75 148 TRP B C 1
ATOM 4748 O O . TRP B 1 148 ? -18.734 26.531 8.43 1 89.75 148 TRP B O 1
ATOM 4758 N N . GLY B 1 149 ? -19 26.156 10.609 1 91.44 149 GLY B N 1
ATOM 4759 C CA . GLY B 1 149 ? -18.953 24.703 10.508 1 91.44 149 GLY B CA 1
ATOM 4760 C C . GLY B 1 149 ? -17.531 24.156 10.422 1 91.44 149 GLY B C 1
ATOM 4761 O O . GLY B 1 149 ? -17.312 23.078 9.898 1 91.44 149 GLY B O 1
ATOM 4762 N N . LYS B 1 150 ? -16.531 24.953 10.828 1 91.75 150 LYS B N 1
ATOM 4763 C CA . LYS B 1 150 ? -15.141 24.484 10.82 1 91.75 150 LYS B CA 1
ATOM 4764 C C . LYS B 1 150 ? -14.969 23.281 11.727 1 91.75 150 LYS B C 1
ATOM 4766 O O . LYS B 1 150 ? -14.453 22.25 11.297 1 91.75 150 LYS B O 1
ATOM 4771 N N . ASN B 1 151 ? -15.391 23.422 12.945 1 91.5 151 ASN B N 1
ATOM 4772 C CA . ASN B 1 151 ? -15.266 22.328 13.906 1 91.5 151 ASN B CA 1
ATOM 4773 C C . ASN B 1 151 ? -16.156 21.141 13.539 1 91.5 151 ASN B C 1
ATOM 4775 O O . ASN B 1 151 ? -15.75 19.984 13.672 1 91.5 151 ASN B O 1
ATOM 4779 N N . HIS B 1 152 ? -17.328 21.469 13.133 1 93.06 152 HIS B N 1
ATOM 4780 C CA . HIS B 1 152 ? -18.219 20.391 12.68 1 93.06 152 HIS B CA 1
ATOM 4781 C C . HIS B 1 152 ? -17.594 19.594 11.547 1 93.06 152 HIS B C 1
ATOM 4783 O O . HIS B 1 152 ? -17.672 18.359 11.531 1 93.06 152 HIS B O 1
ATOM 4789 N N . ALA B 1 153 ? -17 20.297 10.609 1 94.19 153 ALA B N 1
ATOM 4790 C CA . ALA B 1 153 ? -16.312 19.625 9.508 1 94.19 153 ALA B CA 1
ATOM 4791 C C . ALA B 1 153 ? -15.156 18.766 10.016 1 94.19 153 ALA B C 1
ATOM 4793 O O . ALA B 1 153 ? -14.945 17.656 9.539 1 94.19 153 ALA B O 1
ATOM 4794 N N . ALA B 1 154 ? -14.398 19.234 10.984 1 92.88 154 ALA B N 1
ATOM 4795 C CA . ALA B 1 154 ? -13.297 18.484 11.57 1 92.88 154 ALA B CA 1
ATOM 4796 C C . ALA B 1 154 ? -13.805 17.188 12.227 1 92.88 154 ALA B C 1
ATOM 4798 O O . ALA B 1 154 ? -13.188 16.141 12.094 1 92.88 154 ALA B O 1
ATOM 4799 N N . VAL B 1 155 ? -14.898 17.328 12.969 1 93.81 155 VAL B N 1
ATOM 4800 C CA . VAL B 1 155 ? -15.5 16.156 13.602 1 93.81 155 VAL B CA 1
ATOM 4801 C C . VAL B 1 155 ? -15.953 15.164 12.539 1 93.81 155 VAL B C 1
ATOM 4803 O O . VAL B 1 155 ? -15.719 13.961 12.664 1 93.81 155 VAL B O 1
ATOM 4806 N N . SER B 1 156 ? -16.594 15.672 11.508 1 94.81 156 SER B N 1
ATOM 4807 C CA . SER B 1 156 ? -17.031 14.812 10.414 1 94.81 156 SER B CA 1
ATOM 4808 C C . SER B 1 156 ? -15.852 14.086 9.773 1 94.81 156 SER B C 1
ATOM 4810 O O . SER B 1 156 ? -15.961 12.906 9.422 1 94.81 156 SER B O 1
ATOM 4812 N N . ALA B 1 157 ? -14.719 14.805 9.547 1 95.56 157 ALA B N 1
ATOM 4813 C CA . ALA B 1 157 ? -13.508 14.18 9.016 1 95.56 157 ALA B CA 1
ATOM 4814 C C . ALA B 1 157 ? -13.031 13.047 9.922 1 95.56 157 ALA B C 1
ATOM 4816 O O . ALA B 1 157 ? -12.695 11.961 9.453 1 95.56 157 ALA B O 1
ATOM 4817 N N . ALA B 1 158 ? -13.055 13.281 11.211 1 94.56 158 ALA B N 1
ATOM 4818 C CA . ALA B 1 158 ? -12.617 12.281 12.18 1 94.56 158 ALA B CA 1
ATOM 4819 C C . ALA B 1 158 ? -13.547 11.07 12.172 1 94.56 158 ALA B C 1
ATOM 4821 O O . ALA B 1 158 ? -13.102 9.93 12.297 1 94.56 158 ALA B O 1
ATOM 4822 N N . LEU B 1 159 ? -14.82 11.32 12.109 1 95 159 LEU B N 1
ATOM 4823 C CA . LEU B 1 159 ? -15.797 10.234 12.055 1 95 159 LEU B CA 1
ATOM 4824 C C . LEU B 1 159 ? -15.602 9.391 10.805 1 95 159 LEU B C 1
ATOM 4826 O O . LEU B 1 159 ? -15.734 8.164 10.852 1 95 159 LEU B O 1
ATOM 4830 N N . GLY B 1 160 ? -15.344 10.062 9.688 1 96 160 GLY B N 1
ATOM 4831 C CA . GLY B 1 160 ? -15.023 9.32 8.484 1 96 160 GLY B CA 1
ATOM 4832 C C . GLY B 1 160 ? -13.82 8.406 8.648 1 96 160 GLY B C 1
ATOM 4833 O O . GLY B 1 160 ? -13.844 7.254 8.211 1 96 160 GLY B O 1
ATOM 4834 N N . GLN B 1 161 ? -12.789 8.883 9.305 1 95.88 161 GLN B N 1
ATOM 4835 C CA . GLN B 1 161 ? -11.609 8.078 9.578 1 95.88 161 GLN B CA 1
ATOM 4836 C C . GLN B 1 161 ? -11.938 6.91 10.508 1 95.88 161 GLN B C 1
ATOM 4838 O O . GLN B 1 161 ? -11.453 5.793 10.305 1 95.88 161 GLN B O 1
ATOM 4843 N N . GLN B 1 162 ? -12.734 7.168 11.484 1 95.62 162 GLN B N 1
ATOM 4844 C CA . GLN B 1 162 ? -13.164 6.113 12.406 1 95.62 162 GLN B CA 1
ATOM 4845 C C . GLN B 1 162 ? -13.906 5.008 11.656 1 95.62 162 GLN B C 1
ATOM 4847 O O . GLN B 1 162 ? -13.672 3.824 11.906 1 95.62 162 GLN B O 1
ATOM 4852 N N . GLN B 1 163 ? -14.766 5.418 10.797 1 96.19 163 GLN B N 1
ATOM 4853 C CA . GLN B 1 163 ? -15.523 4.449 10.016 1 96.19 163 GLN B CA 1
ATOM 4854 C C . GLN B 1 163 ? -14.609 3.615 9.125 1 96.19 163 GLN B C 1
ATOM 4856 O O . GLN B 1 163 ? -14.797 2.406 8.984 1 96.19 163 GLN B O 1
ATOM 4861 N N . ALA B 1 164 ? -13.617 4.242 8.461 1 96.44 164 ALA B N 1
ATOM 4862 C CA . ALA B 1 164 ? -12.641 3.523 7.645 1 96.44 164 ALA B CA 1
ATOM 4863 C C . ALA B 1 164 ? -11.93 2.455 8.469 1 96.44 164 ALA B C 1
ATOM 4865 O O . ALA B 1 164 ? -11.773 1.317 8.016 1 96.44 164 ALA B O 1
ATOM 4866 N N . VAL B 1 165 ? -11.555 2.791 9.695 1 95.81 165 VAL B N 1
ATOM 4867 C CA . VAL B 1 165 ? -10.844 1.872 10.57 1 95.81 165 VAL B CA 1
ATOM 4868 C C . VAL B 1 165 ? -11.75 0.702 10.945 1 95.81 165 VAL B C 1
ATOM 4870 O O . VAL B 1 165 ? -11.297 -0.443 11.023 1 95.81 165 VAL B O 1
ATOM 4873 N N . ALA B 1 166 ? -13.008 0.99 11.18 1 96 166 ALA B N 1
ATOM 4874 C CA . ALA B 1 166 ? -13.969 -0.071 11.469 1 96 166 ALA B CA 1
ATOM 4875 C C . ALA B 1 166 ? -14.047 -1.066 10.312 1 96 166 ALA B C 1
ATOM 4877 O O . ALA B 1 166 ? -14.039 -2.279 10.531 1 96 166 ALA B O 1
ATOM 4878 N N . TYR B 1 167 ? -14.141 -0.586 9.109 1 96.12 167 TYR B N 1
ATOM 4879 C CA . TYR B 1 167 ? -14.211 -1.442 7.934 1 96.12 167 TYR B CA 1
ATOM 4880 C C . TYR B 1 167 ? -12.914 -2.227 7.754 1 96.12 167 TYR B C 1
ATOM 4882 O O . TYR B 1 167 ? -12.93 -3.371 7.289 1 96.12 167 TYR B O 1
ATOM 4890 N N . GLU B 1 168 ? -11.773 -1.656 8.102 1 96.06 168 GLU B N 1
ATOM 4891 C CA . GLU B 1 168 ? -10.508 -2.381 8.07 1 96.06 168 GLU B CA 1
ATOM 4892 C C . GLU B 1 168 ? -10.523 -3.574 9.023 1 96.06 168 GLU B C 1
ATOM 4894 O O . GLU B 1 168 ? -9.922 -4.609 8.742 1 96.06 168 GLU B O 1
ATOM 4899 N N . GLY B 1 169 ? -11.18 -3.373 10.148 1 95.81 169 GLY B N 1
ATOM 4900 C CA . GLY B 1 169 ? -11.383 -4.5 11.039 1 95.81 169 GLY B CA 1
ATOM 4901 C C . GLY B 1 169 ? -12.18 -5.629 10.414 1 95.81 169 GLY B C 1
ATOM 4902 O O . GLY B 1 169 ? -11.852 -6.801 10.578 1 95.81 169 GLY B O 1
ATOM 4903 N N . GLN B 1 170 ? -13.195 -5.285 9.688 1 95.69 170 GLN B N 1
ATOM 4904 C CA . GLN B 1 170 ? -13.992 -6.285 8.984 1 95.69 170 GLN B CA 1
ATOM 4905 C C . GLN B 1 170 ? -13.164 -7.012 7.926 1 95.69 170 GLN B C 1
ATOM 4907 O O . GLN B 1 170 ? -13.336 -8.211 7.719 1 95.69 170 GLN B O 1
ATOM 4912 N N . GLN B 1 171 ? -12.305 -6.273 7.242 1 95.81 171 GLN B N 1
ATOM 4913 C CA . GLN B 1 171 ? -11.398 -6.891 6.277 1 95.81 171 GLN B CA 1
ATOM 4914 C C . GLN B 1 171 ? -10.469 -7.887 6.957 1 95.81 171 GLN B C 1
ATOM 4916 O O . GLN B 1 171 ? -10.203 -8.969 6.422 1 95.81 171 GLN B O 1
ATOM 4921 N N . THR B 1 172 ? -10 -7.527 8.109 1 96 172 THR B N 1
ATOM 4922 C CA . THR B 1 172 ? -9.133 -8.422 8.875 1 96 172 THR B CA 1
ATOM 4923 C C . THR B 1 172 ? -9.867 -9.719 9.219 1 96 172 THR B C 1
ATOM 4925 O O . THR B 1 172 ? -9.312 -10.805 9.078 1 96 172 THR B O 1
ATOM 4928 N N . ARG B 1 173 ? -11.102 -9.617 9.641 1 96.31 173 ARG B N 1
ATOM 4929 C CA . ARG B 1 173 ? -11.93 -10.773 9.945 1 96.31 173 ARG B CA 1
ATOM 4930 C C . ARG B 1 173 ? -12.055 -11.695 8.727 1 96.31 173 ARG B C 1
ATOM 4932 O O . ARG B 1 173 ? -11.898 -12.914 8.844 1 96.31 173 ARG B O 1
ATOM 4939 N N . LEU B 1 174 ? -12.328 -11.102 7.609 1 95.75 174 LEU B N 1
ATOM 4940 C CA . LEU B 1 174 ? -12.492 -11.852 6.367 1 95.75 174 LEU B CA 1
ATOM 4941 C C . LEU B 1 174 ? -11.211 -12.586 6 1 95.75 174 LEU B C 1
ATOM 4943 O O . LEU B 1 174 ? -11.25 -13.781 5.688 1 95.75 174 LEU B O 1
ATOM 4947 N N . LEU B 1 175 ? -10.07 -11.922 6.121 1 96.88 175 LEU B N 1
ATOM 4948 C CA . LEU B 1 175 ? -8.789 -12.516 5.738 1 96.88 175 LEU B CA 1
ATOM 4949 C C . LEU B 1 175 ? -8.391 -13.625 6.707 1 96.88 175 LEU B C 1
ATOM 4951 O O . LEU B 1 175 ? -7.809 -14.633 6.297 1 96.88 175 LEU B O 1
ATOM 4955 N N . LEU B 1 176 ? -8.703 -13.453 7.945 1 97.38 176 LEU B N 1
ATOM 4956 C CA . LEU B 1 176 ? -8.422 -14.484 8.938 1 97.38 176 LEU B CA 1
ATOM 4957 C C . LEU B 1 176 ? -9.25 -15.734 8.664 1 97.38 176 LEU B C 1
ATOM 4959 O O . LEU B 1 176 ? -8.742 -16.859 8.758 1 97.38 176 LEU B O 1
ATOM 4963 N N . THR B 1 177 ? -10.516 -15.516 8.344 1 97.62 177 THR B N 1
ATOM 4964 C CA . THR B 1 177 ? -11.383 -16.641 8.023 1 97.62 177 THR B CA 1
ATOM 4965 C C . THR B 1 177 ? -10.836 -17.422 6.828 1 97.62 177 THR B C 1
ATOM 4967 O O . THR B 1 177 ? -10.75 -18.656 6.871 1 97.62 177 THR B O 1
ATOM 4970 N N . GLN B 1 178 ? -10.422 -16.719 5.805 1 97.38 178 GLN B N 1
ATOM 4971 C CA . GLN B 1 178 ? -9.844 -17.359 4.629 1 97.38 178 GLN B CA 1
ATOM 4972 C C . GLN B 1 178 ? -8.586 -18.141 4.992 1 97.38 178 GLN B C 1
ATOM 4974 O O . GLN B 1 178 ? -8.375 -19.25 4.5 1 97.38 178 GLN B O 1
ATOM 4979 N N . ALA B 1 179 ? -7.797 -17.562 5.844 1 98.06 179 ALA B N 1
ATOM 4980 C CA . ALA B 1 179 ? -6.539 -18.188 6.223 1 98.06 179 ALA B CA 1
ATOM 4981 C C . ALA B 1 179 ? -6.781 -19.5 6.965 1 98.06 179 ALA B C 1
ATOM 4983 O O . ALA B 1 179 ? -6.105 -20.5 6.707 1 98.06 179 ALA B O 1
ATOM 4984 N N . VAL B 1 180 ? -7.766 -19.531 7.828 1 98.38 180 VAL B N 1
ATOM 4985 C CA . VAL B 1 180 ? -8.086 -20.75 8.57 1 98.38 180 VAL B CA 1
ATOM 4986 C C . VAL B 1 180 ? -8.594 -21.812 7.605 1 98.38 180 VAL B C 1
ATOM 4988 O O . VAL B 1 180 ? -8.133 -22.953 7.641 1 98.38 180 VAL B O 1
ATOM 4991 N N . VAL B 1 181 ? -9.484 -21.453 6.707 1 97.94 181 VAL B N 1
ATOM 4992 C CA . VAL B 1 181 ? -10.039 -22.406 5.754 1 97.94 181 VAL B CA 1
ATOM 4993 C C . VAL B 1 181 ? -8.914 -22.984 4.883 1 97.94 181 VAL B C 1
ATOM 4995 O O . VAL B 1 181 ? -8.867 -24.188 4.633 1 97.94 181 VAL B O 1
ATOM 4998 N N . ALA B 1 182 ? -7.988 -22.109 4.496 1 98.19 182 ALA B N 1
ATOM 4999 C CA . ALA B 1 182 ? -6.887 -22.531 3.633 1 98.19 182 ALA B CA 1
ATOM 5000 C C . ALA B 1 182 ? -5.965 -23.516 4.355 1 98.19 182 ALA B C 1
ATOM 5002 O O . ALA B 1 182 ? -5.656 -24.578 3.832 1 98.19 182 ALA B O 1
ATOM 5003 N N . GLN B 1 183 ? -5.621 -23.188 5.547 1 98.06 183 GLN B N 1
ATOM 5004 C CA . GLN B 1 183 ? -4.695 -24.031 6.281 1 98.06 183 GLN B CA 1
ATOM 5005 C C . GLN B 1 183 ? -5.363 -25.344 6.699 1 98.06 183 GLN B C 1
ATOM 5007 O O . GLN B 1 183 ? -4.727 -26.406 6.699 1 98.06 183 GLN B O 1
ATOM 5012 N N . TYR B 1 184 ? -6.629 -25.328 7.035 1 98.12 184 TYR B N 1
ATOM 5013 C CA . TYR B 1 184 ? -7.391 -26.531 7.367 1 98.12 184 TYR B CA 1
ATOM 5014 C C . TYR B 1 184 ? -7.508 -27.453 6.16 1 98.12 184 TYR B C 1
ATOM 5016 O O . TYR B 1 184 ? -7.324 -28.672 6.281 1 98.12 184 TYR B O 1
ATOM 5024 N N . THR B 1 185 ? -7.766 -26.844 5.035 1 98.38 185 THR B N 1
ATOM 5025 C CA . THR B 1 185 ? -7.867 -27.609 3.799 1 98.38 185 THR B CA 1
ATOM 5026 C C . THR B 1 185 ? -6.527 -28.25 3.453 1 98.38 185 THR B C 1
ATOM 5028 O O . THR B 1 185 ? -6.477 -29.422 3.061 1 98.38 185 THR B O 1
ATOM 5031 N N . GLN B 1 186 ? -5.465 -27.516 3.678 1 98.06 186 GLN B N 1
ATOM 5032 C CA . GLN B 1 186 ? -4.137 -28.062 3.43 1 98.06 186 GLN B CA 1
ATOM 5033 C C . GLN B 1 186 ? -3.83 -29.219 4.375 1 98.06 186 GLN B C 1
ATOM 5035 O O . GLN B 1 186 ? -3.227 -30.219 3.971 1 98.06 186 GLN B O 1
ATOM 5040 N N . LEU B 1 187 ? -4.242 -29.125 5.574 1 98.06 187 LEU B N 1
ATOM 5041 C CA . LEU B 1 187 ? -4.07 -30.203 6.543 1 98.06 187 LEU B CA 1
ATOM 5042 C C . LEU B 1 187 ? -4.844 -31.453 6.113 1 98.06 187 LEU B C 1
ATOM 5044 O O . LEU B 1 187 ? -4.297 -32.562 6.102 1 98.06 187 LEU B O 1
ATOM 5048 N N . GLN B 1 188 ? -6.098 -31.219 5.719 1 98.19 188 GLN B N 1
ATOM 5049 C CA . GLN B 1 188 ? -6.914 -32.344 5.246 1 98.19 188 GLN B CA 1
ATOM 5050 C C . GLN B 1 188 ? -6.27 -33.031 4.043 1 98.19 188 GLN B C 1
ATOM 5052 O O . GLN B 1 188 ? -6.223 -34.25 3.973 1 98.19 188 GLN B O 1
ATOM 5057 N N . ARG B 1 189 ? -5.762 -32.188 3.131 1 98.12 189 ARG B N 1
ATOM 5058 C CA . ARG B 1 189 ? -5.113 -32.688 1.934 1 98.12 189 ARG B CA 1
ATOM 5059 C C . ARG B 1 189 ? -3.896 -33.531 2.293 1 98.12 189 ARG B C 1
ATOM 5061 O O . ARG B 1 189 ? -3.762 -34.688 1.824 1 98.12 189 ARG B O 1
ATOM 5068 N N . SER B 1 190 ? -3.082 -33.031 3.168 1 98.06 190 SER B N 1
ATOM 5069 C CA . SER B 1 190 ? -1.843 -33.719 3.521 1 98.06 190 SER B CA 1
ATOM 5070 C C . SER B 1 190 ? -2.123 -35 4.293 1 98.06 190 SER B C 1
ATOM 5072 O O . SER B 1 190 ? -1.45 -36 4.086 1 98.06 190 SER B O 1
ATOM 5074 N N . LEU B 1 191 ? -3.109 -35.031 5.133 1 97.38 191 LEU B N 1
ATOM 5075 C CA . LEU B 1 191 ? -3.49 -36.25 5.871 1 97.38 191 LEU B CA 1
ATOM 5076 C C . LEU B 1 191 ? -4.055 -37.312 4.93 1 97.38 191 LEU B C 1
ATOM 5078 O O . LEU B 1 191 ? -3.734 -38.469 5.055 1 97.38 191 LEU B O 1
ATOM 5082 N N . ALA B 1 192 ? -4.922 -36.844 4.016 1 97.44 192 ALA B N 1
ATOM 5083 C CA . ALA B 1 192 ? -5.473 -37.781 3.035 1 97.44 192 ALA B CA 1
ATOM 5084 C C . ALA B 1 192 ? -4.367 -38.375 2.172 1 97.44 192 ALA B C 1
ATOM 5086 O O . ALA B 1 192 ? -4.363 -39.594 1.913 1 97.44 192 ALA B O 1
ATOM 5087 N N . GLN B 1 193 ? -3.424 -37.562 1.781 1 97.75 193 GLN B N 1
ATOM 5088 C CA . GLN B 1 193 ? -2.287 -38.031 0.994 1 97.75 193 GLN B CA 1
ATOM 5089 C C . GLN B 1 193 ? -1.425 -39 1.794 1 97.75 193 GLN B C 1
ATOM 5091 O O . GLN B 1 193 ? -0.934 -40 1.252 1 97.75 193 GLN B O 1
ATOM 5096 N N . SER B 1 194 ? -1.228 -38.75 3.041 1 96.88 194 SER B N 1
ATOM 5097 C CA . SER B 1 194 ? -0.433 -39.594 3.902 1 96.88 194 SER B CA 1
ATOM 5098 C C . SER B 1 194 ? -1.075 -40.969 4.043 1 96.88 194 SER B C 1
ATOM 5100 O O . SER B 1 194 ? -0.39 -42 3.963 1 96.88 194 SER B O 1
ATOM 5102 N N . ARG B 1 195 ? -2.332 -41.031 4.203 1 96.38 195 ARG B N 1
ATOM 5103 C CA . ARG B 1 195 ? -3.041 -42.312 4.289 1 96.38 195 ARG B CA 1
ATOM 5104 C C . ARG B 1 195 ? -2.91 -43.094 2.992 1 96.38 195 ARG B C 1
ATOM 5106 O O . ARG B 1 195 ? -2.697 -44.312 3.016 1 96.38 195 ARG B O 1
ATOM 5113 N N . LEU B 1 196 ? -3.059 -42.312 1.936 1 96.75 196 LEU B N 1
ATOM 5114 C CA . LEU B 1 196 ? -2.932 -42.938 0.631 1 96.75 196 LEU B CA 1
ATOM 5115 C C . LEU B 1 196 ? -1.513 -43.469 0.418 1 96.75 196 LEU B C 1
ATOM 5117 O O . LEU B 1 196 ? -1.318 -44.531 -0.16 1 96.75 196 LEU B O 1
ATOM 5121 N N . LEU B 1 197 ? -0.534 -42.719 0.839 1 96.5 197 LEU B N 1
ATOM 5122 C CA . LEU B 1 197 ? 0.866 -43.094 0.68 1 96.5 197 LEU B CA 1
ATOM 5123 C C . LEU B 1 197 ? 1.174 -44.375 1.456 1 96.5 197 LEU B C 1
ATOM 5125 O O . LEU B 1 197 ? 1.978 -45.188 1.012 1 96.5 197 LEU B O 1
ATOM 5129 N N . SER B 1 198 ? 0.561 -44.594 2.582 1 95.06 198 SER B N 1
ATOM 5130 C CA . SER B 1 198 ? 0.708 -45.844 3.346 1 95.06 198 SER B CA 1
ATOM 5131 C C . SER B 1 198 ? 0.226 -47.031 2.545 1 95.06 198 SER B C 1
ATOM 5133 O O . SER B 1 198 ? 0.835 -48.125 2.598 1 95.06 198 SER B O 1
ATOM 5135 N N . GLN B 1 199 ? -0.795 -46.812 1.809 1 95.12 199 GLN B N 1
ATOM 5136 C CA . GLN B 1 199 ? -1.294 -47.875 0.94 1 95.12 199 GLN B CA 1
ATOM 5137 C C . GLN B 1 199 ? -0.329 -48.156 -0.212 1 95.12 199 GLN B C 1
ATOM 5139 O O . GLN B 1 199 ? -0.091 -49.312 -0.575 1 95.12 199 GLN B O 1
ATOM 5144 N N . ARG B 1 200 ? 0.221 -47.094 -0.728 1 95 200 ARG B N 1
ATOM 5145 C CA . ARG B 1 200 ? 1.194 -47.25 -1.807 1 95 200 ARG B CA 1
ATOM 5146 C C . ARG B 1 200 ? 2.447 -47.969 -1.322 1 95 200 ARG B C 1
ATOM 5148 O O . ARG B 1 200 ? 3.016 -48.781 -2.045 1 95 200 ARG B O 1
ATOM 5155 N N . LEU B 1 201 ? 2.836 -47.688 -0.114 1 94.44 201 LEU B N 1
ATOM 5156 C CA . LEU B 1 201 ? 3.992 -48.344 0.476 1 94.44 201 LEU B CA 1
ATOM 5157 C C . LEU B 1 201 ? 3.727 -49.844 0.651 1 94.44 201 LEU B C 1
ATOM 5159 O O . LEU B 1 201 ? 4.605 -50.688 0.391 1 94.44 201 LEU B O 1
ATOM 5163 N N . ALA B 1 202 ? 2.564 -50.219 1.024 1 94.44 202 ALA B N 1
ATOM 5164 C CA . ALA B 1 202 ? 2.195 -51.625 1.181 1 94.44 202 ALA B CA 1
ATOM 5165 C C . ALA B 1 202 ? 2.234 -52.344 -0.158 1 94.44 202 ALA B C 1
ATOM 5167 O O . ALA B 1 202 ? 2.707 -53.469 -0.239 1 94.44 202 ALA B O 1
ATOM 5168 N N . ILE B 1 203 ? 1.77 -51.656 -1.143 1 93.88 203 ILE B N 1
ATOM 5169 C CA . ILE B 1 203 ? 1.792 -52.219 -2.482 1 93.88 203 ILE B CA 1
ATOM 5170 C C . ILE B 1 203 ? 3.236 -52.406 -2.947 1 93.88 203 ILE B C 1
ATOM 5172 O O . ILE B 1 203 ? 3.594 -53.438 -3.512 1 93.88 203 ILE B O 1
ATOM 5176 N N . ALA B 1 204 ? 4.066 -51.438 -2.711 1 93.44 204 ALA B N 1
ATOM 5177 C CA . ALA B 1 204 ? 5.477 -51.5 -3.094 1 93.44 204 ALA B CA 1
ATOM 5178 C C . ALA B 1 204 ? 6.199 -52.625 -2.361 1 93.44 204 ALA B C 1
ATOM 5180 O O . ALA B 1 204 ? 7.027 -53.344 -2.947 1 93.44 204 ALA B O 1
ATOM 5181 N N . GLN B 1 205 ? 5.875 -52.875 -1.128 1 93.56 205 GLN B N 1
ATOM 5182 C CA . GLN B 1 205 ? 6.461 -53.969 -0.342 1 93.56 205 GLN B CA 1
ATOM 5183 C C . GLN B 1 205 ? 6.012 -55.312 -0.862 1 93.56 205 GLN B C 1
ATOM 5185 O O . GLN B 1 205 ? 6.809 -56.25 -0.916 1 93.56 205 GLN B O 1
ATOM 5190 N N . SER B 1 206 ? 4.754 -55.344 -1.238 1 93.56 206 SER B N 1
ATOM 5191 C CA . SER B 1 206 ? 4.254 -56.594 -1.837 1 93.56 206 SER B CA 1
ATOM 5192 C C . SER B 1 206 ? 4.957 -56.875 -3.156 1 93.56 206 SER B C 1
ATOM 5194 O O . SER B 1 206 ? 5.293 -58.031 -3.438 1 93.56 206 SER B O 1
ATOM 5196 N N . ARG B 1 207 ? 5.168 -55.812 -3.91 1 92.25 207 ARG B N 1
ATOM 5197 C CA . ARG B 1 207 ? 5.887 -55.969 -5.168 1 92.25 207 ARG B CA 1
ATOM 5198 C C . ARG B 1 207 ? 7.316 -56.438 -4.934 1 92.25 207 ARG B C 1
ATOM 5200 O O . ARG B 1 207 ? 7.816 -57.312 -5.656 1 92.25 207 ARG B O 1
ATOM 5207 N N . GLN B 1 208 ? 7.934 -55.906 -3.947 1 91.75 208 GLN B N 1
ATOM 5208 C CA . GLN B 1 208 ? 9.305 -56.312 -3.611 1 91.75 208 GLN B CA 1
ATOM 5209 C C . GLN B 1 208 ? 9.367 -57.781 -3.211 1 91.75 208 GLN B C 1
ATOM 5211 O O . GLN B 1 208 ? 10.258 -58.5 -3.66 1 91.75 208 GLN B O 1
ATOM 5216 N N . LYS B 1 209 ? 8.453 -58.25 -2.445 1 93.12 209 LYS B N 1
ATOM 5217 C CA . LYS B 1 209 ? 8.414 -59.625 -1.991 1 93.12 209 LYS B CA 1
ATOM 5218 C C . LYS B 1 209 ? 8.203 -60.594 -3.162 1 93.12 209 LYS B C 1
ATOM 5220 O O . LYS B 1 209 ? 8.852 -61.625 -3.248 1 93.12 209 LYS B O 1
ATOM 5225 N N . LEU B 1 210 ? 7.32 -60.188 -4.027 1 91.5 210 LEU B N 1
ATOM 5226 C CA . LEU B 1 210 ? 7.031 -61.031 -5.184 1 91.5 210 LEU B CA 1
ATOM 5227 C C . LEU B 1 210 ? 8.227 -61.094 -6.129 1 91.5 210 LEU B C 1
ATOM 5229 O O . LEU B 1 210 ? 8.555 -62.156 -6.652 1 91.5 210 LEU B O 1
ATOM 5233 N N . THR B 1 211 ? 8.82 -60 -6.336 1 90.12 211 THR B N 1
ATOM 5234 C CA . THR B 1 211 ? 9.992 -59.938 -7.207 1 90.12 211 THR B CA 1
ATOM 5235 C C . THR B 1 211 ? 11.141 -60.75 -6.609 1 90.12 211 THR B C 1
ATOM 5237 O O . THR B 1 211 ? 11.836 -61.469 -7.328 1 90.12 211 THR B O 1
ATOM 5240 N N . GLN B 1 212 ? 11.289 -60.719 -5.312 1 90.31 212 GLN B N 1
ATOM 5241 C CA . GLN B 1 212 ? 12.32 -61.5 -4.621 1 90.31 212 GLN B CA 1
ATOM 5242 C C . GLN B 1 212 ? 12.078 -63 -4.773 1 90.31 212 GLN B C 1
ATOM 5244 O O . GLN B 1 212 ? 13.016 -63.75 -5.012 1 90.31 212 GLN B O 1
ATOM 5249 N N . ALA B 1 213 ? 10.836 -63.312 -4.711 1 91.19 213 ALA B N 1
ATOM 5250 C CA . ALA B 1 213 ? 10.484 -64.75 -4.871 1 91.19 213 ALA B CA 1
ATOM 5251 C C . ALA B 1 213 ? 10.797 -65.188 -6.285 1 91.19 213 ALA B C 1
ATOM 5253 O O . ALA B 1 213 ? 11.297 -66.312 -6.473 1 91.19 213 ALA B O 1
ATOM 5254 N N . ARG B 1 214 ? 10.539 -64.375 -7.203 1 89.44 214 ARG B N 1
ATOM 5255 C CA . ARG B 1 214 ? 10.781 -64.75 -8.594 1 89.44 214 ARG B CA 1
ATOM 5256 C C . ARG B 1 214 ? 12.273 -64.75 -8.906 1 89.44 214 ARG B C 1
ATOM 5258 O O . ARG B 1 214 ? 12.742 -65.625 -9.68 1 89.44 214 ARG B O 1
ATOM 5265 N N . VAL B 1 215 ? 13.016 -63.906 -8.297 1 88.12 215 VAL B N 1
ATOM 5266 C CA . VAL B 1 215 ? 14.461 -63.906 -8.453 1 88.12 215 VAL B CA 1
ATOM 5267 C C . VAL B 1 215 ? 15.055 -65.188 -7.816 1 88.12 215 VAL B C 1
ATOM 5269 O O . VAL B 1 215 ? 15.906 -65.812 -8.414 1 88.12 215 VAL B O 1
ATOM 5272 N N . ASN B 1 216 ? 14.531 -65.5 -6.711 1 90.5 216 ASN B N 1
ATOM 5273 C CA . ASN B 1 216 ? 15 -66.688 -6.004 1 90.5 216 ASN B CA 1
ATOM 5274 C C . ASN B 1 216 ? 14.695 -67.938 -6.781 1 90.5 216 ASN B C 1
ATOM 5276 O O . ASN B 1 216 ? 15.445 -68.938 -6.715 1 90.5 216 ASN B O 1
ATOM 5280 N N . ALA B 1 217 ? 13.648 -67.812 -7.609 1 91.88 217 ALA B N 1
ATOM 5281 C CA . ALA B 1 217 ? 13.227 -69 -8.422 1 91.88 217 ALA B CA 1
ATOM 5282 C C . ALA B 1 217 ? 13.93 -68.938 -9.773 1 91.88 217 ALA B C 1
ATOM 5284 O O . ALA B 1 217 ? 13.695 -69.875 -10.602 1 91.88 217 ALA B O 1
ATOM 5285 N N . GLY B 1 218 ? 14.82 -67.812 -10.047 1 87.94 218 GLY B N 1
ATOM 5286 C CA . GLY B 1 218 ? 15.578 -67.75 -11.281 1 87.94 218 GLY B CA 1
ATOM 5287 C C . GLY B 1 218 ? 14.758 -67.188 -12.453 1 87.94 218 GLY B C 1
ATOM 5288 O O . GLY B 1 218 ? 15.188 -67.312 -13.602 1 87.94 218 GLY B O 1
ATOM 5289 N N . LEU B 1 219 ? 13.586 -66.75 -12.094 1 86.12 219 LEU B N 1
ATOM 5290 C CA . LEU B 1 219 ? 12.656 -66.312 -13.141 1 86.12 219 LEU B CA 1
ATOM 5291 C C . LEU B 1 219 ? 12.891 -64.875 -13.523 1 86.12 219 LEU B C 1
ATOM 5293 O O . LEU B 1 219 ? 12.414 -64.375 -14.562 1 86.12 219 LEU B O 1
ATOM 5297 N N . LEU B 1 220 ? 13.555 -64.125 -12.625 1 84.06 220 LEU B N 1
ATOM 5298 C CA . LEU B 1 220 ? 13.883 -62.719 -12.906 1 84.06 220 LEU B CA 1
ATOM 5299 C C . LEU B 1 220 ? 15.32 -62.406 -12.523 1 84.06 220 LEU B C 1
ATOM 5301 O O . LEU B 1 220 ? 15.859 -62.969 -11.578 1 84.06 220 LEU B O 1
ATOM 5305 N N . PRO B 1 221 ? 15.891 -61.531 -13.352 1 83.06 221 PRO B N 1
ATOM 5306 C CA . PRO B 1 221 ? 17.219 -61.094 -12.938 1 83.06 221 PRO B CA 1
ATOM 5307 C C . PRO B 1 221 ? 17.203 -60.312 -11.617 1 83.06 221 PRO B C 1
ATOM 5309 O O . PRO B 1 221 ? 16.219 -59.656 -11.297 1 83.06 221 PRO B O 1
ATOM 5312 N N . GLY B 1 222 ? 18.297 -60.406 -10.898 1 77.44 222 GLY B N 1
ATOM 5313 C CA . GLY B 1 222 ? 18.453 -59.75 -9.609 1 77.44 222 GLY B CA 1
ATOM 5314 C C . GLY B 1 222 ? 18.328 -58.25 -9.68 1 77.44 222 GLY B C 1
ATOM 5315 O O . GLY B 1 222 ? 17.938 -57.594 -8.703 1 77.44 222 GLY B O 1
ATOM 5316 N N . ASP B 1 223 ? 18.609 -57.625 -10.852 1 81.06 223 ASP B N 1
ATOM 5317 C CA . ASP B 1 223 ? 18.594 -56.188 -11.039 1 81.06 223 ASP B CA 1
ATOM 5318 C C . ASP B 1 223 ? 17.188 -55.625 -10.836 1 81.06 223 ASP B C 1
ATOM 5320 O O . ASP B 1 223 ? 17.016 -54.469 -10.484 1 81.06 223 ASP B O 1
ATOM 5324 N N . ASN B 1 224 ? 16.234 -56.5 -10.977 1 78.12 224 ASN B N 1
ATOM 5325 C CA . ASN B 1 224 ? 14.852 -56.062 -10.82 1 78.12 224 ASN B CA 1
ATOM 5326 C C . ASN B 1 224 ? 14.531 -55.719 -9.367 1 78.12 224 ASN B C 1
ATOM 5328 O O . ASN B 1 224 ? 13.641 -54.906 -9.102 1 78.12 224 ASN B O 1
ATOM 5332 N N . GLN B 1 225 ? 15.289 -56.219 -8.469 1 82.44 225 GLN B N 1
ATOM 5333 C CA . GLN B 1 225 ? 15.094 -55.969 -7.051 1 82.44 225 GLN B CA 1
ATOM 5334 C C . GLN B 1 225 ? 15.477 -54.531 -6.695 1 82.44 225 GLN B C 1
ATOM 5336 O O . GLN B 1 225 ? 14.836 -53.906 -5.852 1 82.44 225 GLN B O 1
ATOM 5341 N N . ARG B 1 226 ? 16.375 -54 -7.371 1 83.56 226 ARG B N 1
ATOM 5342 C CA . ARG B 1 226 ? 16.875 -52.656 -7.07 1 83.56 226 ARG B CA 1
ATOM 5343 C C . ARG B 1 226 ? 15.836 -51.625 -7.402 1 83.56 226 ARG B C 1
ATOM 5345 O O . ARG B 1 226 ? 15.695 -50.625 -6.684 1 83.56 226 ARG B O 1
ATOM 5352 N N . GLY B 1 227 ? 15.078 -51.812 -8.445 1 84.88 227 GLY B N 1
ATOM 5353 C CA . GLY B 1 227 ? 14.008 -50.906 -8.805 1 84.88 227 GLY B CA 1
ATOM 5354 C C . GLY B 1 227 ? 12.938 -50.781 -7.734 1 84.88 227 GLY B C 1
ATOM 5355 O O . GLY B 1 227 ? 12.477 -49.688 -7.434 1 84.88 227 GLY B O 1
ATOM 5356 N N . ASN B 1 228 ? 12.68 -51.875 -7.105 1 87.81 228 ASN B N 1
ATOM 5357 C CA . ASN B 1 228 ? 11.68 -51.875 -6.043 1 87.81 228 ASN B CA 1
ATOM 5358 C C . ASN B 1 228 ? 12.188 -51.156 -4.797 1 87.81 228 ASN B C 1
ATOM 5360 O O . ASN B 1 228 ? 11.438 -50.438 -4.145 1 87.81 228 ASN B O 1
ATOM 5364 N N . GLU B 1 229 ? 13.422 -51.375 -4.582 1 88.69 229 GLU B N 1
ATOM 5365 C CA . GLU B 1 229 ? 14.023 -50.688 -3.439 1 88.69 229 GLU B CA 1
ATOM 5366 C C . GLU B 1 229 ? 13.984 -49.156 -3.615 1 88.69 229 GLU B C 1
ATOM 5368 O O . GLU B 1 229 ? 13.656 -48.438 -2.678 1 88.69 229 GLU B O 1
ATOM 5373 N N . VAL B 1 230 ? 14.312 -48.688 -4.754 1 89.19 230 VAL B N 1
ATOM 5374 C CA . VAL B 1 230 ? 14.281 -47.25 -5.07 1 89.19 230 VAL B CA 1
ATOM 5375 C C . VAL B 1 230 ? 12.867 -46.719 -4.91 1 89.19 230 VAL B C 1
ATOM 5377 O O . VAL B 1 230 ? 12.664 -45.625 -4.371 1 89.19 230 VAL B O 1
ATOM 5380 N N . SER B 1 231 ? 11.953 -47.469 -5.387 1 90.31 231 SER B N 1
ATOM 5381 C CA . SER B 1 231 ? 10.555 -47.062 -5.297 1 90.31 231 SER B CA 1
ATOM 5382 C C . SER B 1 231 ? 10.117 -46.906 -3.844 1 90.31 231 SER B C 1
ATOM 5384 O O . SER B 1 231 ? 9.469 -45.906 -3.492 1 90.31 231 SER B O 1
ATOM 5386 N N . ILE B 1 232 ? 10.484 -47.875 -2.984 1 92.5 232 ILE B N 1
ATOM 5387 C CA . ILE B 1 232 ? 10.125 -47.812 -1.571 1 92.5 232 ILE B CA 1
ATOM 5388 C C . ILE B 1 232 ? 10.781 -46.594 -0.917 1 92.5 232 ILE B C 1
ATOM 5390 O O . ILE B 1 232 ? 10.133 -45.844 -0.17 1 92.5 232 ILE B O 1
ATOM 5394 N N . GLU B 1 233 ? 12.016 -46.312 -1.284 1 92.81 233 GLU B N 1
ATOM 5395 C CA . GLU B 1 233 ? 12.727 -45.188 -0.724 1 92.81 233 GLU B CA 1
ATOM 5396 C C . GLU B 1 233 ? 12.078 -43.875 -1.144 1 92.81 233 GLU B C 1
ATOM 5398 O O . GLU B 1 233 ? 11.961 -42.938 -0.341 1 92.81 233 GLU B O 1
ATOM 5403 N N . ARG B 1 234 ? 11.664 -43.75 -2.342 1 91.81 234 ARG B N 1
ATOM 5404 C CA . ARG B 1 234 ? 10.992 -42.562 -2.846 1 91.81 234 ARG B CA 1
ATOM 5405 C C . ARG B 1 234 ? 9.68 -42.312 -2.105 1 91.81 234 ARG B C 1
ATOM 5407 O O . ARG B 1 234 ? 9.344 -41.188 -1.781 1 91.81 234 ARG B O 1
ATOM 5414 N N . LEU B 1 235 ? 8.938 -43.375 -1.847 1 94.06 235 LEU B N 1
ATOM 5415 C CA . LEU B 1 235 ? 7.68 -43.281 -1.121 1 94.06 235 LEU B CA 1
ATOM 5416 C C . LEU B 1 235 ? 7.918 -42.844 0.32 1 94.06 235 LEU B C 1
ATOM 5418 O O . LEU B 1 235 ? 7.148 -42.031 0.872 1 94.06 235 LEU B O 1
ATOM 5422 N N . GLN B 1 236 ? 9.008 -43.344 0.853 1 94.12 236 GLN B N 1
ATOM 5423 C CA . GLN B 1 236 ? 9.359 -42.938 2.211 1 94.12 236 GLN B CA 1
ATOM 5424 C C . GLN B 1 236 ? 9.742 -41.469 2.262 1 94.12 236 GLN B C 1
ATOM 5426 O O . GLN B 1 236 ? 9.398 -40.75 3.213 1 94.12 236 GLN B O 1
ATOM 5431 N N . GLN B 1 237 ? 10.477 -41 1.265 1 94.94 237 GLN B N 1
ATOM 5432 C CA . GLN B 1 237 ? 10.805 -39.562 1.148 1 94.94 237 GLN B CA 1
ATOM 5433 C C . GLN B 1 237 ? 9.539 -38.719 1.048 1 94.94 237 GLN B C 1
ATOM 5435 O O . GLN B 1 237 ? 9.445 -37.656 1.67 1 94.94 237 GLN B O 1
ATOM 5440 N N . GLN B 1 238 ? 8.633 -39.188 0.312 1 95.31 238 GLN B N 1
ATOM 5441 C CA . GLN B 1 238 ? 7.359 -38.469 0.165 1 95.31 238 GLN B CA 1
ATOM 5442 C C . GLN B 1 238 ? 6.605 -38.438 1.49 1 95.31 238 GLN B C 1
ATOM 5444 O O . GLN B 1 238 ? 5.973 -37.406 1.808 1 95.31 238 GLN B O 1
ATOM 5449 N N . GLN B 1 239 ? 6.648 -39.531 2.217 1 95.69 239 GLN B N 1
ATOM 5450 C CA . GLN B 1 239 ? 6.004 -39.531 3.525 1 95.69 239 GLN B CA 1
ATOM 5451 C C . GLN B 1 239 ? 6.602 -38.5 4.449 1 95.69 239 GLN B C 1
ATOM 5453 O O . GLN B 1 239 ? 5.875 -37.781 5.145 1 95.69 239 GLN B O 1
ATOM 5458 N N . SER B 1 240 ? 7.922 -38.375 4.445 1 95.88 240 SER B N 1
ATOM 5459 C CA . SER B 1 240 ? 8.594 -37.375 5.273 1 95.88 240 SER B CA 1
ATOM 5460 C C . SER B 1 240 ? 8.172 -35.938 4.891 1 95.88 240 SER B C 1
ATOM 5462 O O . SER B 1 240 ? 7.969 -35.094 5.762 1 95.88 240 SER B O 1
ATOM 5464 N N . ALA B 1 241 ? 8.031 -35.688 3.619 1 95.5 241 ALA B N 1
ATOM 5465 C CA . ALA B 1 241 ? 7.59 -34.375 3.141 1 95.5 241 ALA B CA 1
ATOM 5466 C C . ALA B 1 241 ? 6.168 -34.094 3.609 1 95.5 241 ALA B C 1
ATOM 5468 O O . ALA B 1 241 ? 5.871 -32.969 4.027 1 95.5 241 ALA B O 1
ATOM 5469 N N . LEU B 1 242 ? 5.289 -35.094 3.537 1 97.06 242 LEU B N 1
ATOM 5470 C CA . LEU B 1 242 ? 3.906 -34.938 3.971 1 97.06 242 LEU B CA 1
ATOM 5471 C C . LEU B 1 242 ? 3.834 -34.688 5.473 1 97.06 242 LEU B C 1
ATOM 5473 O O . LEU B 1 242 ? 3.025 -33.875 5.934 1 97.06 242 LEU B O 1
ATOM 5477 N N . ASP B 1 243 ? 4.711 -35.344 6.18 1 95.75 243 ASP B N 1
ATOM 5478 C CA . ASP B 1 243 ? 4.762 -35.125 7.621 1 95.75 243 ASP B CA 1
ATOM 5479 C C . ASP B 1 243 ? 5.113 -33.688 7.945 1 95.75 243 ASP B C 1
ATOM 5481 O O . ASP B 1 243 ? 4.539 -33.094 8.859 1 95.75 243 ASP B O 1
ATOM 5485 N N . ASN B 1 244 ? 6.027 -33.188 7.23 1 96.38 244 ASN B N 1
ATOM 5486 C CA . ASN B 1 244 ? 6.395 -31.781 7.398 1 96.38 244 ASN B CA 1
ATOM 5487 C C . ASN B 1 244 ? 5.23 -30.844 7.066 1 96.38 244 ASN B C 1
ATOM 5489 O O . ASN B 1 244 ? 4.988 -29.875 7.773 1 96.38 244 ASN B O 1
ATOM 5493 N N . ASP B 1 245 ? 4.543 -31.125 6.004 1 97 245 ASP B N 1
ATOM 5494 C CA . ASP B 1 245 ? 3.398 -30.312 5.598 1 97 245 ASP B CA 1
ATOM 5495 C C . ASP B 1 245 ? 2.301 -30.344 6.66 1 97 245 ASP B C 1
ATOM 5497 O O . ASP B 1 245 ? 1.682 -29.312 6.949 1 97 245 ASP B O 1
ATOM 5501 N N . ILE B 1 246 ? 2.057 -31.5 7.176 1 97.19 246 ILE B N 1
ATOM 5502 C CA . ILE B 1 246 ? 1.062 -31.672 8.227 1 97.19 246 ILE B CA 1
ATOM 5503 C C . ILE B 1 246 ? 1.441 -30.828 9.445 1 97.19 246 ILE B C 1
ATOM 5505 O O . ILE B 1 246 ? 0.615 -30.078 9.961 1 97.19 246 ILE B O 1
ATOM 5509 N N . ALA B 1 247 ? 2.688 -30.875 9.82 1 96.62 247 ALA B N 1
ATOM 5510 C CA . ALA B 1 247 ? 3.16 -30.094 10.961 1 96.62 247 ALA B CA 1
ATOM 5511 C C . ALA B 1 247 ? 3.027 -28.609 10.703 1 96.62 247 ALA B C 1
ATOM 5513 O O . ALA B 1 247 ? 2.574 -27.859 11.57 1 96.62 247 ALA B O 1
ATOM 5514 N N . ARG B 1 248 ? 3.389 -28.188 9.562 1 97 248 ARG B N 1
ATOM 5515 C CA . ARG B 1 248 ? 3.328 -26.781 9.203 1 97 248 ARG B CA 1
ATOM 5516 C C . ARG B 1 248 ? 1.896 -26.25 9.266 1 97 248 ARG B C 1
ATOM 5518 O O . ARG B 1 248 ? 1.648 -25.156 9.781 1 97 248 ARG B O 1
ATOM 5525 N N . SER B 1 249 ? 0.939 -27.031 8.727 1 97.94 249 SER B N 1
ATOM 5526 C CA . SER B 1 249 ? -0.46 -26.625 8.758 1 97.94 249 SER B CA 1
ATOM 5527 C C . SER B 1 249 ? -0.992 -26.562 10.188 1 97.94 249 SER B C 1
ATOM 5529 O O . SER B 1 249 ? -1.737 -25.656 10.547 1 97.94 249 SER B O 1
ATOM 5531 N N . ARG B 1 250 ? -0.561 -27.531 10.984 1 97.31 250 ARG B N 1
ATOM 5532 C CA . ARG B 1 250 ? -0.978 -27.547 12.383 1 97.31 250 ARG B CA 1
ATOM 5533 C C . ARG B 1 250 ? -0.417 -26.344 13.133 1 97.31 250 ARG B C 1
ATOM 5535 O O . ARG B 1 250 ? -1.13 -25.703 13.906 1 97.31 250 ARG B O 1
ATOM 5542 N N . HIS B 1 251 ? 0.868 -25.969 12.938 1 97.38 251 HIS B N 1
ATOM 5543 C CA . HIS B 1 251 ? 1.479 -24.781 13.547 1 97.38 251 HIS B CA 1
ATOM 5544 C C . HIS B 1 251 ? 0.761 -23.516 13.117 1 97.38 251 HIS B C 1
ATOM 5546 O O . HIS B 1 251 ? 0.519 -22.625 13.938 1 97.38 251 HIS B O 1
ATOM 5552 N N . ALA B 1 252 ? 0.459 -23.438 11.828 1 97.81 252 ALA B N 1
ATOM 5553 C CA . ALA B 1 252 ? -0.214 -22.25 11.312 1 97.81 252 ALA B CA 1
ATOM 5554 C C . ALA B 1 252 ? -1.593 -22.078 11.945 1 97.81 252 ALA B C 1
ATOM 5556 O O . ALA B 1 252 ? -1.98 -20.969 12.312 1 97.81 252 ALA B O 1
ATOM 5557 N N . LEU B 1 253 ? -2.322 -23.203 12.047 1 97.81 253 LEU B N 1
ATOM 5558 C CA . LEU B 1 253 ? -3.65 -23.141 12.648 1 97.81 253 LEU B CA 1
ATOM 5559 C C . LEU B 1 253 ? -3.566 -22.75 14.117 1 97.81 253 LEU B C 1
ATOM 5561 O O . LEU B 1 253 ? -4.406 -21.984 14.609 1 97.81 253 LEU B O 1
ATOM 5565 N N . ALA B 1 254 ? -2.551 -23.25 14.789 1 97.25 254 ALA B N 1
ATOM 5566 C CA . ALA B 1 254 ? -2.34 -22.875 16.188 1 97.25 254 ALA B CA 1
ATOM 5567 C C . ALA B 1 254 ? -2.07 -21.375 16.312 1 97.25 254 ALA B C 1
ATOM 5569 O O . ALA B 1 254 ? -2.682 -20.688 17.125 1 97.25 254 ALA B O 1
ATOM 5570 N N . ALA B 1 255 ? -1.211 -20.844 15.461 1 96.94 255 ALA B N 1
ATOM 5571 C CA . ALA B 1 255 ? -0.887 -19.422 15.484 1 96.94 255 ALA B CA 1
ATOM 5572 C C . ALA B 1 255 ? -2.119 -18.578 15.18 1 96.94 255 ALA B C 1
ATOM 5574 O O . ALA B 1 255 ? -2.342 -17.531 15.82 1 96.94 255 ALA B O 1
ATOM 5575 N N . LEU B 1 256 ? -2.941 -18.969 14.203 1 97.25 256 LEU B N 1
ATOM 5576 C CA . LEU B 1 256 ? -4.145 -18.234 13.82 1 97.25 256 LEU B CA 1
ATOM 5577 C C . LEU B 1 256 ? -5.129 -18.172 14.984 1 97.25 256 LEU B C 1
ATOM 5579 O O . LEU B 1 256 ? -5.859 -17.188 15.125 1 97.25 256 LEU B O 1
ATOM 5583 N N . THR B 1 257 ? -5.133 -19.203 15.828 1 95.5 257 THR B N 1
ATOM 5584 C CA . THR B 1 257 ? -6.062 -19.25 16.953 1 95.5 257 THR B CA 1
ATOM 5585 C C . THR B 1 257 ? -5.43 -18.641 18.203 1 95.5 257 THR B C 1
ATOM 5587 O O . THR B 1 257 ? -5.969 -18.766 19.297 1 95.5 257 THR B O 1
ATOM 5590 N N . GLY B 1 258 ? -4.242 -18.062 18.094 1 94.44 258 GLY B N 1
ATOM 5591 C CA . GLY B 1 258 ? -3.588 -17.391 19.203 1 94.44 258 GLY B CA 1
ATOM 5592 C C . GLY B 1 258 ? -3.014 -18.359 20.219 1 94.44 258 GLY B C 1
ATOM 5593 O O . GLY B 1 258 ? -2.984 -18.078 21.422 1 94.44 258 GLY B O 1
ATOM 5594 N N . GLN B 1 259 ? -2.691 -19.562 19.734 1 94.56 259 GLN B N 1
ATOM 5595 C CA . GLN B 1 259 ? -2.227 -20.594 20.641 1 94.56 259 GLN B CA 1
ATOM 5596 C C . GLN B 1 259 ? -0.802 -21.016 20.312 1 94.56 259 GLN B C 1
ATOM 5598 O O . GLN B 1 259 ? -0.272 -20.672 19.25 1 94.56 259 GLN B O 1
ATOM 5603 N N . GLY B 1 260 ? -0.154 -21.766 21.188 1 94.5 260 GLY B N 1
ATOM 5604 C CA . GLY B 1 260 ? 1.172 -22.312 20.953 1 94.5 260 GLY B CA 1
ATOM 5605 C C . GLY B 1 260 ? 1.186 -23.422 19.922 1 94.5 260 GLY B C 1
ATOM 5606 O O . GLY B 1 260 ? 0.14 -23.984 19.594 1 94.5 260 GLY B O 1
ATOM 5607 N N . PRO B 1 261 ? 2.295 -23.688 19.344 1 93.25 261 PRO B N 1
ATOM 5608 C CA . PRO B 1 261 ? 2.408 -24.547 18.156 1 93.25 261 PRO B CA 1
ATOM 5609 C C . PRO B 1 261 ? 1.905 -25.969 18.406 1 93.25 261 PRO B C 1
ATOM 5611 O O . PRO B 1 261 ? 1.483 -26.641 17.469 1 93.25 261 PRO B O 1
ATOM 5614 N N . GLN B 1 262 ? 1.787 -26.484 19.656 1 93.25 262 GLN B N 1
ATOM 5615 C CA . GLN B 1 262 ? 1.435 -27.875 19.906 1 93.25 262 GLN B CA 1
ATOM 5616 C C . GLN B 1 262 ? -0.059 -28.031 20.188 1 93.25 262 GLN B C 1
ATOM 5618 O O . GLN B 1 262 ? -0.568 -29.141 20.281 1 93.25 262 GLN B O 1
ATOM 5623 N N . GLN B 1 263 ? -0.757 -26.984 20.203 1 90.81 263 GLN B N 1
ATOM 5624 C CA . GLN B 1 263 ? -2.148 -27 20.641 1 90.81 263 GLN B CA 1
ATOM 5625 C C . GLN B 1 263 ? -3.029 -27.734 19.641 1 90.81 263 GLN B C 1
ATOM 5627 O O . GLN B 1 263 ? -4.074 -28.281 20 1 90.81 263 GLN B O 1
ATOM 5632 N N . GLN B 1 264 ? -2.621 -27.766 18.344 1 91.75 264 GLN B N 1
ATOM 5633 C CA . GLN B 1 264 ? -3.451 -28.406 17.328 1 91.75 264 GLN B CA 1
ATOM 5634 C C . GLN B 1 264 ? -2.9 -29.781 16.938 1 91.75 264 GLN B C 1
ATOM 5636 O O . GLN B 1 264 ? -3.25 -30.312 15.891 1 91.75 264 GLN B O 1
ATOM 5641 N N . ASP B 1 265 ? -2.109 -30.375 17.812 1 91.94 265 ASP B N 1
ATOM 5642 C CA . ASP B 1 265 ? -1.531 -31.688 17.531 1 91.94 265 ASP B CA 1
ATOM 5643 C C . ASP B 1 265 ? -2.609 -32.781 17.5 1 91.94 265 ASP B C 1
ATOM 5645 O O . ASP B 1 265 ? -2.508 -33.719 16.75 1 91.94 265 ASP B O 1
ATOM 5649 N N . SER B 1 266 ? -3.646 -32.531 18.312 1 90.56 266 SER B N 1
ATOM 5650 C CA . SER B 1 266 ? -4.676 -33.562 18.438 1 90.56 266 SER B CA 1
ATOM 5651 C C . SER B 1 266 ? -5.844 -33.281 17.5 1 90.56 266 SER B C 1
ATOM 5653 O O . SER B 1 266 ? -6.832 -34.031 17.5 1 90.56 266 SER B O 1
ATOM 5655 N N . LEU B 1 267 ? -5.711 -32.219 16.734 1 92.69 267 LEU B N 1
ATOM 5656 C CA . LEU B 1 267 ? -6.77 -31.906 15.789 1 92.69 267 LEU B CA 1
ATOM 5657 C C . LEU B 1 267 ? -6.934 -33 14.758 1 92.69 267 LEU B C 1
ATOM 5659 O O . LEU B 1 267 ? -5.957 -33.438 14.133 1 92.69 267 LEU B O 1
ATOM 5663 N N . ASN B 1 268 ? -8.078 -33.562 14.672 1 90.62 268 ASN B N 1
ATOM 5664 C CA . ASN B 1 268 ? -8.43 -34.562 13.68 1 90.62 268 ASN B CA 1
ATOM 5665 C C . ASN B 1 268 ? -9.492 -34.062 12.719 1 90.62 268 ASN B C 1
ATOM 5667 O O . ASN B 1 268 ? -10.688 -34.219 12.961 1 90.62 268 ASN B O 1
ATOM 5671 N N . PRO B 1 269 ? -9.016 -33.5 11.633 1 93.62 269 PRO B N 1
ATOM 5672 C CA . PRO B 1 269 ? -9.984 -32.906 10.695 1 93.62 269 PRO B CA 1
ATOM 5673 C C . PRO B 1 269 ? -10.883 -33.938 10.039 1 93.62 269 PRO B C 1
ATOM 5675 O O . PRO B 1 269 ? -10.492 -35.094 9.914 1 93.62 269 PRO B O 1
ATOM 5678 N N . GLY B 1 270 ? -12.094 -33.5 9.719 1 88.31 270 GLY B N 1
ATOM 5679 C CA . GLY B 1 270 ? -12.961 -34.375 8.922 1 88.31 270 GLY B CA 1
ATOM 5680 C C . GLY B 1 270 ? -12.406 -34.656 7.535 1 88.31 270 GLY B C 1
ATOM 5681 O O . GLY B 1 270 ? -11.305 -34.219 7.199 1 88.31 270 GLY B O 1
ATOM 5682 N N . LYS B 1 271 ? -13.117 -35.438 6.805 1 91.44 271 LYS B N 1
ATOM 5683 C CA . LYS B 1 271 ? -12.711 -35.812 5.449 1 91.44 271 LYS B CA 1
ATOM 5684 C C . LYS B 1 271 ? -12.742 -34.594 4.523 1 91.44 271 LYS B C 1
ATOM 5686 O O . LYS B 1 271 ? -13.586 -33.719 4.684 1 91.44 271 LYS B O 1
ATOM 5691 N N . LEU B 1 272 ? -11.758 -34.594 3.613 1 93.75 272 LEU B N 1
ATOM 5692 C CA . LEU B 1 272 ? -11.75 -33.562 2.576 1 93.75 272 LEU B CA 1
ATOM 5693 C C . LEU B 1 272 ? -12.891 -33.781 1.59 1 93.75 272 LEU B C 1
ATOM 5695 O O . LEU B 1 272 ? -12.883 -34.75 0.832 1 93.75 272 LEU B O 1
ATOM 5699 N N . ASP B 1 273 ? -13.945 -32.938 1.757 1 86.94 273 ASP B N 1
ATOM 5700 C CA . ASP B 1 273 ? -15.086 -33 0.842 1 86.94 273 ASP B CA 1
ATOM 5701 C C . ASP B 1 273 ? -15.078 -31.828 -0.128 1 86.94 273 ASP B C 1
ATOM 5703 O O . ASP B 1 273 ? -14.453 -30.797 0.139 1 86.94 273 ASP B O 1
ATOM 5707 N N . ALA B 1 274 ? -15.773 -32.094 -1.231 1 84.56 274 ALA B N 1
ATOM 5708 C CA . ALA B 1 274 ? -15.898 -31.031 -2.217 1 84.56 274 ALA B CA 1
ATOM 5709 C C . ALA B 1 274 ? -16.672 -29.844 -1.645 1 84.56 274 ALA B C 1
ATOM 5711 O O . ALA B 1 274 ? -17.547 -30.031 -0.801 1 84.56 274 ALA B O 1
ATOM 5712 N N . ALA B 1 275 ? -16.25 -28.672 -2.082 1 90 275 ALA B N 1
ATOM 5713 C CA . ALA B 1 275 ? -16.969 -27.469 -1.683 1 90 275 ALA B CA 1
ATOM 5714 C C . ALA B 1 275 ? -18.281 -27.328 -2.463 1 90 275 ALA B C 1
ATOM 5716 O O . ALA B 1 275 ? -18.391 -27.828 -3.586 1 90 275 ALA B O 1
ATOM 5717 N N . PRO B 1 276 ? -19.312 -26.672 -1.755 1 87.62 276 PRO B N 1
ATOM 5718 C CA . PRO B 1 276 ? -20.547 -26.438 -2.488 1 87.62 276 PRO B CA 1
ATOM 5719 C C . PRO B 1 276 ? -20.375 -25.469 -3.65 1 87.62 276 PRO B C 1
ATOM 5721 O O . PRO B 1 276 ? -19.453 -24.656 -3.641 1 87.62 276 PRO B O 1
ATOM 5724 N N . GLN B 1 277 ? -21.25 -25.609 -4.641 1 84.56 277 GLN B N 1
ATOM 5725 C CA . GLN B 1 277 ? -21.234 -24.688 -5.773 1 84.56 277 GLN B CA 1
ATOM 5726 C C . GLN B 1 277 ? -21.547 -23.266 -5.332 1 84.56 277 GLN B C 1
ATOM 5728 O O . GLN B 1 277 ? -22.516 -23.031 -4.613 1 84.56 277 GLN B O 1
ATOM 5733 N N . PRO B 1 278 ? -20.594 -22.469 -5.703 1 78.94 278 PRO B N 1
ATOM 5734 C CA . PRO B 1 278 ? -20.906 -21.078 -5.352 1 78.94 278 PRO B CA 1
ATOM 5735 C C . PRO B 1 278 ? -22.062 -20.5 -6.172 1 78.94 278 PRO B C 1
ATOM 5737 O O . PRO B 1 278 ? -22.312 -20.953 -7.293 1 78.94 278 PRO B O 1
ATOM 5740 N N . ALA B 1 279 ? -22.891 -19.719 -5.426 1 63.34 279 ALA B N 1
ATOM 5741 C CA . ALA B 1 279 ? -23.906 -19 -6.199 1 63.34 279 ALA B CA 1
ATOM 5742 C C . ALA B 1 279 ? -23.281 -17.859 -7.012 1 63.34 279 ALA B C 1
ATOM 5744 O O . ALA B 1 279 ? -23.172 -16.734 -6.531 1 63.34 279 ALA B O 1
ATOM 5745 N N . LEU B 1 280 ? -22.453 -18.266 -8.047 1 63.22 280 LEU B N 1
ATOM 5746 C CA . LEU B 1 280 ? -21.625 -17.344 -8.812 1 63.22 280 LEU B CA 1
ATOM 5747 C C . LEU B 1 280 ? -22.438 -16.672 -9.914 1 63.22 280 LEU B C 1
ATOM 5749 O O . LEU B 1 280 ? -23.109 -17.344 -10.711 1 63.22 280 LEU B O 1
ATOM 5753 N N . ASP B 1 281 ? -23.047 -15.445 -9.641 1 57.88 281 ASP B N 1
ATOM 5754 C CA . ASP B 1 281 ? -23.469 -14.742 -10.852 1 57.88 281 ASP B CA 1
ATOM 5755 C C . ASP B 1 281 ? -22.344 -13.898 -11.422 1 57.88 281 ASP B C 1
ATOM 5757 O O . ASP B 1 281 ? -21.234 -13.891 -10.875 1 57.88 281 ASP B O 1
ATOM 5761 N N . LYS B 1 282 ? -22.391 -13.195 -12.531 1 63.28 282 LYS B N 1
ATOM 5762 C CA . LYS B 1 282 ? -21.531 -12.188 -13.117 1 63.28 282 LYS B CA 1
ATOM 5763 C C . LYS B 1 282 ? -21.109 -11.141 -12.086 1 63.28 282 LYS B C 1
ATOM 5765 O O . LYS B 1 282 ? -21.844 -10.883 -11.133 1 63.28 282 LYS B O 1
ATOM 5770 N N . LEU B 1 283 ? -19.75 -10.883 -12.18 1 75.25 283 LEU B N 1
ATOM 5771 C CA . LEU B 1 283 ? -19.312 -9.766 -11.359 1 75.25 283 LEU B CA 1
ATOM 5772 C C . LEU B 1 283 ? -20.203 -8.539 -11.578 1 75.25 283 LEU B C 1
ATOM 5774 O O . LEU B 1 283 ? -20.422 -8.133 -12.719 1 75.25 283 LEU B O 1
ATOM 5778 N N . ASP B 1 284 ? -20.906 -8.109 -10.5 1 76.5 284 ASP B N 1
ATOM 5779 C CA . ASP B 1 284 ? -21.828 -6.98 -10.672 1 76.5 284 ASP B CA 1
ATOM 5780 C C . ASP B 1 284 ? -21.469 -5.836 -9.734 1 76.5 284 ASP B C 1
ATOM 5782 O O . ASP B 1 284 ? -20.469 -5.91 -9.008 1 76.5 284 ASP B O 1
ATOM 5786 N N . ALA B 1 285 ? -22.156 -4.785 -9.898 1 77.81 285 ALA B N 1
ATOM 5787 C CA . ALA B 1 285 ? -21.891 -3.516 -9.227 1 77.81 285 ALA B CA 1
ATOM 5788 C C . ALA B 1 285 ? -21.984 -3.674 -7.707 1 77.81 285 ALA B C 1
ATOM 5790 O O . ALA B 1 285 ? -21.5 -2.828 -6.961 1 77.81 285 ALA B O 1
ATOM 5791 N N . ASN B 1 286 ? -22.594 -4.781 -7.25 1 75.75 286 ASN B N 1
ATOM 5792 C CA . ASN B 1 286 ? -22.75 -5.004 -5.816 1 75.75 286 ASN B CA 1
ATOM 5793 C C . ASN B 1 286 ? -21.406 -5.184 -5.129 1 75.75 286 ASN B C 1
ATOM 5795 O O . ASN B 1 286 ? -21.266 -4.918 -3.932 1 75.75 286 ASN B O 1
ATOM 5799 N N . LEU B 1 287 ? -20.438 -5.617 -5.898 1 79.88 287 LEU B N 1
ATOM 5800 C CA . LEU B 1 287 ? -19.125 -5.848 -5.328 1 79.88 287 LEU B CA 1
ATOM 5801 C C . LEU B 1 287 ? -18.562 -4.566 -4.715 1 79.88 287 LEU B C 1
ATOM 5803 O O . LEU B 1 287 ? -17.875 -4.609 -3.693 1 79.88 287 LEU B O 1
ATOM 5807 N N . LEU B 1 288 ? -18.953 -3.457 -5.262 1 79.12 288 LEU B N 1
ATOM 5808 C CA . LEU B 1 288 ? -18.438 -2.164 -4.816 1 79.12 288 LEU B CA 1
ATOM 5809 C C . LEU B 1 288 ? -18.922 -1.85 -3.402 1 79.12 288 LEU B C 1
ATOM 5811 O O . LEU B 1 288 ? -18.234 -1.148 -2.654 1 79.12 288 LEU B O 1
ATOM 5815 N N . GLY B 1 289 ? -20.078 -2.424 -3.037 1 81.69 289 GLY B N 1
ATOM 5816 C CA . GLY B 1 289 ? -20.625 -2.172 -1.715 1 81.69 289 GLY B CA 1
ATOM 5817 C C . GLY B 1 289 ? -20.453 -3.344 -0.765 1 81.69 289 GLY B C 1
ATOM 5818 O O . GLY B 1 289 ? -20.797 -3.248 0.414 1 81.69 289 GLY B O 1
ATOM 5819 N N . ARG B 1 290 ? -19.797 -4.371 -1.207 1 86.62 290 ARG B N 1
ATOM 5820 C CA . ARG B 1 290 ? -19.781 -5.594 -0.408 1 86.62 290 ARG B CA 1
ATOM 5821 C C . ARG B 1 290 ? -18.375 -5.918 0.075 1 86.62 290 ARG B C 1
ATOM 5823 O O . ARG B 1 290 ? -18.172 -6.891 0.808 1 86.62 290 ARG B O 1
ATOM 5830 N N . ARG B 1 291 ? -17.406 -5.199 -0.324 1 91.44 291 ARG B N 1
ATOM 5831 C CA . ARG B 1 291 ? -16.047 -5.43 0.142 1 91.44 291 ARG B CA 1
ATOM 5832 C C . ARG B 1 291 ? -15.641 -4.398 1.191 1 91.44 291 ARG B C 1
ATOM 5834 O O . ARG B 1 291 ? -15.68 -3.195 0.933 1 91.44 291 ARG B O 1
ATOM 5841 N N . PRO B 1 292 ? -15.164 -4.91 2.314 1 94.88 292 PRO B N 1
ATOM 5842 C CA . PRO B 1 292 ? -14.797 -3.982 3.389 1 94.88 292 PRO B CA 1
ATOM 5843 C C . PRO B 1 292 ? -13.633 -3.066 3.008 1 94.88 292 PRO B C 1
ATOM 5845 O O . PRO B 1 292 ? -13.578 -1.92 3.461 1 94.88 292 PRO B O 1
ATOM 5848 N N . ASP B 1 293 ? -12.711 -3.543 2.191 1 95.38 293 ASP B N 1
ATOM 5849 C CA . ASP B 1 293 ? -11.578 -2.711 1.806 1 95.38 293 ASP B CA 1
ATOM 5850 C C . ASP B 1 293 ? -12.023 -1.552 0.917 1 95.38 293 ASP B C 1
ATOM 5852 O O . ASP B 1 293 ? -11.508 -0.438 1.037 1 95.38 293 ASP B O 1
ATOM 5856 N N . ILE B 1 294 ? -13.016 -1.79 0.032 1 95.12 294 ILE B N 1
ATOM 5857 C CA . ILE B 1 294 ? -13.578 -0.718 -0.78 1 95.12 294 ILE B CA 1
ATOM 5858 C C . ILE B 1 294 ? -14.344 0.259 0.112 1 95.12 294 ILE B C 1
ATOM 5860 O O . ILE B 1 294 ? -14.195 1.477 -0.026 1 95.12 294 ILE B O 1
ATOM 5864 N N . ALA B 1 295 ? -15.125 -0.272 1.044 1 94.88 295 ALA B N 1
ATOM 5865 C CA . ALA B 1 295 ? -15.891 0.562 1.967 1 94.88 295 ALA B CA 1
ATOM 5866 C C . ALA B 1 295 ? -14.969 1.459 2.789 1 94.88 295 ALA B C 1
ATOM 5868 O O . ALA B 1 295 ? -15.281 2.627 3.029 1 94.88 295 ALA B O 1
ATOM 5869 N N . ALA B 1 296 ? -13.852 0.9 3.234 1 96.5 296 ALA B N 1
ATOM 5870 C CA . ALA B 1 296 ? -12.883 1.672 4.008 1 96.5 296 ALA B CA 1
ATOM 5871 C C . ALA B 1 296 ? -12.359 2.863 3.205 1 96.5 296 ALA B C 1
ATOM 5873 O O . ALA B 1 296 ? -12.281 3.98 3.723 1 96.5 296 ALA B O 1
ATOM 5874 N N . GLN B 1 297 ? -12 2.611 1.917 1 96.69 297 GLN B N 1
ATOM 5875 C CA . GLN B 1 297 ? -11.484 3.691 1.083 1 96.69 297 GLN B CA 1
ATOM 5876 C C . GLN B 1 297 ? -12.57 4.73 0.8 1 96.69 297 GLN B C 1
ATOM 5878 O O . GLN B 1 297 ? -12.281 5.926 0.712 1 96.69 297 GLN B O 1
ATOM 5883 N N . ARG B 1 298 ? -13.836 4.305 0.62 1 95.25 298 ARG B N 1
ATOM 5884 C CA . ARG B 1 298 ? -14.938 5.242 0.438 1 95.25 298 ARG B CA 1
ATOM 5885 C C . ARG B 1 298 ? -15.094 6.148 1.656 1 95.25 298 ARG B C 1
ATOM 5887 O O . ARG B 1 298 ? -15.281 7.359 1.516 1 95.25 298 ARG B O 1
ATOM 5894 N N . ALA B 1 299 ? -15 5.594 2.863 1 95.38 299 ALA B N 1
ATOM 5895 C CA . ALA B 1 299 ? -15.078 6.367 4.098 1 95.38 299 ALA B CA 1
ATOM 5896 C C . ALA B 1 299 ? -13.945 7.391 4.18 1 95.38 299 ALA B C 1
ATOM 5898 O O . ALA B 1 299 ? -14.148 8.508 4.664 1 95.38 299 ALA B O 1
ATOM 5899 N N . ARG B 1 300 ? -12.789 7.047 3.684 1 96.31 300 ARG B N 1
ATOM 5900 C CA . ARG B 1 300 ? -11.664 7.977 3.686 1 96.31 300 ARG B CA 1
ATOM 5901 C C . ARG B 1 300 ? -11.914 9.141 2.734 1 96.31 300 ARG B C 1
ATOM 5903 O O . ARG B 1 300 ? -11.508 10.273 3.012 1 96.31 300 ARG B O 1
ATOM 5910 N N . VAL B 1 301 ? -12.547 8.836 1.564 1 96 301 VAL B N 1
ATOM 5911 C CA . VAL B 1 301 ? -12.922 9.914 0.651 1 96 301 VAL B CA 1
ATOM 5912 C C . VAL B 1 301 ? -13.883 10.867 1.35 1 96 301 VAL B C 1
ATOM 5914 O O . VAL B 1 301 ? -13.734 12.094 1.25 1 96 301 VAL B O 1
ATOM 5917 N N . GLU B 1 302 ? -14.836 10.328 2.098 1 94.31 302 GLU B N 1
ATOM 5918 C CA . GLU B 1 302 ? -15.773 11.156 2.848 1 94.31 302 GLU B CA 1
ATOM 5919 C C . GLU B 1 302 ? -15.055 11.984 3.908 1 94.31 302 GLU B C 1
ATOM 5921 O O . GLU B 1 302 ? -15.359 13.164 4.09 1 94.31 302 GLU B O 1
ATOM 5926 N N . SER B 1 303 ? -14.125 11.359 4.582 1 96.25 303 SER B N 1
ATOM 5927 C CA . SER B 1 303 ? -13.312 12.062 5.574 1 96.25 303 SER B CA 1
ATOM 5928 C C . SER B 1 303 ? -12.594 13.258 4.957 1 96.25 303 SER B C 1
ATOM 5930 O O . SER B 1 303 ? -12.633 14.359 5.508 1 96.25 303 SER B O 1
ATOM 5932 N N . MET B 1 304 ? -12.023 13.039 3.777 1 95 304 MET B N 1
ATOM 5933 C CA . MET B 1 304 ? -11.25 14.094 3.133 1 95 304 MET B CA 1
ATOM 5934 C C . MET B 1 304 ? -12.164 15.195 2.59 1 95 304 MET B C 1
ATOM 5936 O O . MET B 1 304 ? -11.781 16.359 2.553 1 95 304 MET B O 1
ATOM 5940 N N . THR B 1 305 ? -13.438 14.82 2.215 1 94 305 THR B N 1
ATOM 5941 C CA . THR B 1 305 ? -14.43 15.82 1.846 1 94 305 THR B CA 1
ATOM 5942 C C . THR B 1 305 ? -14.656 16.797 2.994 1 94 305 THR B C 1
ATOM 5944 O O . THR B 1 305 ? -14.703 18.016 2.781 1 94 305 THR B O 1
ATOM 5947 N N . ALA B 1 306 ? -14.75 16.266 4.164 1 93.19 306 ALA B N 1
ATOM 5948 C CA . ALA B 1 306 ? -14.945 17.078 5.352 1 93.19 306 ALA B CA 1
ATOM 5949 C C . ALA B 1 306 ? -13.703 17.922 5.66 1 93.19 306 ALA B C 1
ATOM 5951 O O . ALA B 1 306 ? -13.812 19.062 6.098 1 93.19 306 ALA B O 1
ATOM 5952 N N . SER B 1 307 ? -12.539 17.406 5.445 1 94 307 SER B N 1
ATOM 5953 C CA . SER B 1 307 ? -11.297 18.141 5.664 1 94 307 SER B CA 1
ATOM 5954 C C . SER B 1 307 ? -11.203 19.344 4.738 1 94 307 SER B C 1
ATOM 5956 O O . SER B 1 307 ? -10.695 20.391 5.133 1 94 307 SER B O 1
ATOM 5958 N N . VAL B 1 308 ? -11.648 19.188 3.451 1 93.69 308 VAL B N 1
ATOM 5959 C CA . VAL B 1 308 ? -11.688 20.297 2.52 1 93.69 308 VAL B CA 1
ATOM 5960 C C . VAL B 1 308 ? -12.641 21.375 3.039 1 93.69 308 VAL B C 1
ATOM 5962 O O . VAL B 1 308 ? -12.328 22.562 2.992 1 93.69 308 VAL B O 1
ATOM 5965 N N . LYS B 1 309 ? -13.773 20.953 3.596 1 91.69 309 LYS B N 1
ATOM 5966 C CA . LYS B 1 309 ? -14.727 21.891 4.184 1 91.69 309 LYS B CA 1
ATOM 5967 C C . LYS B 1 309 ? -14.117 22.625 5.371 1 91.69 309 LYS B C 1
ATOM 5969 O O . LYS B 1 309 ? -14.32 23.828 5.539 1 91.69 309 LYS B O 1
ATOM 5974 N N . GLU B 1 310 ? -13.383 21.906 6.199 1 91.94 310 GLU B N 1
ATOM 5975 C CA . GLU B 1 310 ? -12.695 22.5 7.332 1 91.94 310 GLU B CA 1
ATOM 5976 C C . GLU B 1 310 ? -11.711 23.578 6.871 1 91.94 310 GLU B C 1
ATOM 5978 O O . GLU B 1 310 ? -11.68 24.688 7.43 1 91.94 310 GLU B O 1
ATOM 5983 N N . ALA B 1 311 ? -10.922 23.266 5.863 1 92.25 311 ALA B N 1
ATOM 5984 C CA . ALA B 1 311 ? -9.938 24.203 5.336 1 92.25 311 ALA B CA 1
ATOM 5985 C C . ALA B 1 311 ? -10.625 25.438 4.754 1 92.25 311 ALA B C 1
ATOM 5987 O O . ALA B 1 311 ? -10.133 26.562 4.895 1 92.25 311 ALA B O 1
ATOM 5988 N N . ARG B 1 312 ? -11.789 25.312 4.082 1 90.88 312 ARG B N 1
ATOM 5989 C CA . ARG B 1 312 ? -12.547 26.438 3.551 1 90.88 312 ARG B CA 1
ATOM 5990 C C . ARG B 1 312 ? -13.047 27.344 4.672 1 90.88 312 ARG B C 1
ATOM 5992 O O . ARG B 1 312 ? -13.055 28.562 4.535 1 90.88 312 ARG B O 1
ATOM 5999 N N . ALA B 1 313 ? -13.398 26.734 5.742 1 90.5 313 ALA B N 1
ATOM 6000 C CA . ALA B 1 313 ? -13.953 27.484 6.867 1 90.5 313 ALA B CA 1
ATOM 6001 C C . ALA B 1 313 ? -12.883 28.359 7.523 1 90.5 313 ALA B C 1
ATOM 6003 O O . ALA B 1 313 ? -13.203 29.281 8.258 1 90.5 313 ALA B O 1
ATOM 6004 N N . GLU B 1 314 ? -11.602 28.094 7.324 1 90.25 314 GLU B N 1
ATOM 6005 C CA . GLU B 1 314 ? -10.516 28.859 7.906 1 90.25 314 GLU B CA 1
ATOM 6006 C C . GLU B 1 314 ? -10.469 30.266 7.312 1 90.25 314 GLU B C 1
ATOM 6008 O O . GLU B 1 314 ? -9.82 31.156 7.867 1 90.25 314 GLU B O 1
ATOM 6013 N N . PHE B 1 315 ? -11.156 30.547 6.16 1 89.69 315 PHE B N 1
ATOM 6014 C CA . PHE B 1 315 ? -11.18 31.859 5.508 1 89.69 315 PHE B CA 1
ATOM 6015 C C . PHE B 1 315 ? -12.188 32.781 6.184 1 89.69 315 PHE B C 1
ATOM 6017 O O . PHE B 1 315 ? -12.188 34 5.941 1 89.69 315 PHE B O 1
ATOM 6024 N N . TYR B 1 316 ? -13.016 32.219 7.086 1 87.56 316 TYR B N 1
ATOM 6025 C CA . TYR B 1 316 ? -14.078 33 7.73 1 87.56 316 TYR B CA 1
ATOM 6026 C C . TYR B 1 316 ? -13.648 33.438 9.125 1 87.56 316 TYR B C 1
ATOM 6028 O O . TYR B 1 316 ? -12.641 32.969 9.656 1 87.56 316 TYR B O 1
ATOM 6036 N N . PRO B 1 317 ? -14.352 34.438 9.766 1 87.25 317 PRO B N 1
ATOM 6037 C CA . PRO B 1 317 ? -13.961 34.969 11.078 1 87.25 317 PRO B CA 1
ATOM 6038 C C . PRO B 1 317 ? -14.023 33.938 12.18 1 87.25 317 PRO B C 1
ATOM 6040 O O . PRO B 1 317 ? -14.844 33 12.117 1 87.25 317 PRO B O 1
ATOM 6043 N N . ASN B 1 318 ? -13.211 34.031 13.055 1 87.62 318 ASN B N 1
ATOM 6044 C CA . ASN B 1 318 ? -13.273 33.281 14.297 1 87.62 318 ASN B CA 1
ATOM 6045 C C . ASN B 1 318 ? -13.906 34.094 15.422 1 87.62 318 ASN B C 1
ATOM 6047 O O . ASN B 1 318 ? -13.531 35.25 15.648 1 87.62 318 ASN B O 1
ATOM 6051 N N . VAL B 1 319 ? -14.922 33.594 16.031 1 87.12 319 VAL B N 1
ATOM 6052 C CA . VAL B 1 319 ? -15.617 34.25 17.141 1 87.12 319 VAL B CA 1
ATOM 6053 C C . VAL B 1 319 ? -15.336 33.5 18.438 1 87.12 319 VAL B C 1
ATOM 6055 O O . VAL B 1 319 ? -15.625 32.312 18.547 1 87.12 319 VAL B O 1
ATOM 6058 N N . LYS B 1 320 ? -14.805 34.219 19.312 1 86.69 320 LYS B N 1
ATOM 6059 C CA . LYS B 1 320 ? -14.438 33.625 20.594 1 86.69 320 LYS B CA 1
ATOM 6060 C C . LYS B 1 320 ? -14.977 34.438 21.766 1 86.69 320 LYS B C 1
ATOM 6062 O O . LYS B 1 320 ? -15.008 35.688 21.688 1 86.69 320 LYS B O 1
ATOM 6067 N N . LEU B 1 321 ? -15.477 33.812 22.781 1 84.5 321 LEU B N 1
ATOM 6068 C CA . LEU B 1 321 ? -15.867 34.438 24.031 1 84.5 321 LEU B CA 1
ATOM 6069 C C . LEU B 1 321 ? -14.953 34 25.172 1 84.5 321 LEU B C 1
ATOM 6071 O O . LEU B 1 321 ? -14.773 32.812 25.406 1 84.5 321 LEU B O 1
ATOM 6075 N N . THR B 1 322 ? -14.367 34.938 25.812 1 84.69 322 THR B N 1
ATOM 6076 C CA . THR B 1 322 ? -13.586 34.656 27.016 1 84.69 322 THR B CA 1
ATOM 6077 C C . THR B 1 322 ? -14.281 35.25 28.25 1 84.69 322 THR B C 1
ATOM 6079 O O . THR B 1 322 ? -14.766 36.375 28.203 1 84.69 322 THR B O 1
ATOM 6082 N N . VAL B 1 323 ? -14.469 34.5 29.25 1 81 323 VAL B N 1
ATOM 6083 C CA . VAL B 1 323 ? -15.016 34.938 30.531 1 81 323 VAL B CA 1
ATOM 6084 C C . VAL B 1 323 ? -14.008 34.656 31.656 1 81 323 VAL B C 1
ATOM 6086 O O . VAL B 1 323 ? -13.219 33.719 31.547 1 81 323 VAL B O 1
ATOM 6089 N N . PHE B 1 324 ? -13.953 35.5 32.625 1 82.06 324 PHE B N 1
ATOM 6090 C CA . PHE B 1 324 ? -13.078 35.25 33.75 1 82.06 324 PHE B CA 1
ATOM 6091 C C . PHE B 1 324 ? -13.703 35.781 35.031 1 82.06 324 PHE B C 1
ATOM 6093 O O . PHE B 1 324 ? -14.5 36.719 35 1 82.06 324 PHE B O 1
ATOM 6100 N N . ALA B 1 325 ? -13.516 35.125 36.156 1 84.62 325 ALA B N 1
ATOM 6101 C CA . ALA B 1 325 ? -13.93 35.531 37.5 1 84.62 325 ALA B CA 1
ATOM 6102 C C . ALA B 1 325 ? -12.883 35.125 38.531 1 84.62 325 ALA B C 1
ATOM 6104 O O . ALA B 1 325 ? -12.297 34.031 38.438 1 84.62 325 ALA B O 1
ATOM 6105 N N . GLY B 1 326 ? -12.602 36.062 39.344 1 86.56 326 GLY B N 1
ATOM 6106 C CA . GLY B 1 326 ? -11.633 35.75 40.406 1 86.56 326 GLY B CA 1
ATOM 6107 C C . GLY B 1 326 ? -11.352 36.969 41.312 1 86.56 326 GLY B C 1
ATOM 6108 O O . GLY B 1 326 ? -12.258 37.719 41.625 1 86.56 326 GLY B O 1
ATOM 6109 N N . GLN B 1 327 ? -10.125 36.969 41.875 1 79.31 327 GLN B N 1
ATOM 6110 C CA . GLN B 1 327 ? -9.625 38.031 42.75 1 79.31 327 GLN B CA 1
ATOM 6111 C C . GLN B 1 327 ? -8.32 38.625 42.219 1 79.31 327 GLN B C 1
ATOM 6113 O O . GLN B 1 327 ? -7.484 37.906 41.656 1 79.31 327 GLN B O 1
ATOM 6118 N N . SER B 1 328 ? -8.25 39.938 42.281 1 79.69 328 SER B N 1
ATOM 6119 C CA . SER B 1 328 ? -7.012 40.625 41.938 1 79.69 328 SER B CA 1
ATOM 6120 C C . SER B 1 328 ? -6.727 41.781 42.906 1 79.69 328 SER B C 1
ATOM 6122 O O . SER B 1 328 ? -7.641 42.5 43.312 1 79.69 328 SER B O 1
ATOM 6124 N N . SER B 1 329 ? -5.461 41.844 43.438 1 75.69 329 SER B N 1
ATOM 6125 C CA . SER B 1 329 ? -5.074 42.875 44.406 1 75.69 329 SER B CA 1
ATOM 6126 C C . SER B 1 329 ? -3.613 43.25 44.219 1 75.69 329 SER B C 1
ATOM 6128 O O . SER B 1 329 ? -2.809 42.469 43.719 1 75.69 329 SER B O 1
ATOM 6130 N N . LEU B 1 330 ? -3.299 44.5 44.469 1 77.56 330 LEU B N 1
ATOM 6131 C CA . LEU B 1 330 ? -1.915 44.969 44.469 1 77.56 330 LEU B CA 1
ATOM 6132 C C . LEU B 1 330 ? -1.21 44.562 45.75 1 77.56 330 LEU B C 1
ATOM 6134 O O . LEU B 1 330 ? 0.017 44.625 45.844 1 77.56 330 LEU B O 1
ATOM 6138 N N . LYS B 1 331 ? -1.973 44.156 46.844 1 76 331 LYS B N 1
ATOM 6139 C CA . LYS B 1 331 ? -1.45 43.656 48.094 1 76 331 LYS B CA 1
ATOM 6140 C C . LYS B 1 331 ? -1.908 42.219 48.344 1 76 331 LYS B C 1
ATOM 6142 O O . LYS B 1 331 ? -3.088 41.906 48.188 1 76 331 LYS B O 1
ATOM 6147 N N . MET B 1 332 ? -0.983 41.438 48.75 1 81.94 332 MET B N 1
ATOM 6148 C CA . MET B 1 332 ? -1.27 40 48.938 1 81.94 332 MET B CA 1
ATOM 6149 C C . MET B 1 332 ? -2.307 39.781 50.031 1 81.94 332 MET B C 1
ATOM 6151 O O . MET B 1 332 ? -3.164 38.906 49.906 1 81.94 332 MET B O 1
ATOM 6155 N N . ASP B 1 333 ? -2.273 40.531 51.094 1 80.38 333 ASP B N 1
ATOM 6156 C CA . ASP B 1 333 ? -3.148 40.344 52.25 1 80.38 333 ASP B CA 1
ATOM 6157 C C . ASP B 1 333 ? -4.578 40.75 51.938 1 80.38 333 ASP B C 1
ATOM 6159 O O . ASP B 1 333 ? -5.512 40.438 52.656 1 80.38 333 ASP B O 1
ATOM 6163 N N . GLN B 1 334 ? -4.723 41.438 50.812 1 78.38 334 GLN B N 1
ATOM 6164 C CA . GLN B 1 334 ? -6.051 41.938 50.438 1 78.38 334 GLN B CA 1
ATOM 6165 C C . GLN B 1 334 ? -6.656 41.062 49.344 1 78.38 334 GLN B C 1
ATOM 6167 O O . GLN B 1 334 ? -7.805 41.25 48.969 1 78.38 334 GLN B O 1
ATOM 6172 N N . LEU B 1 335 ? -5.98 40.094 48.938 1 81.5 335 LEU B N 1
ATOM 6173 C CA . LEU B 1 335 ? -6.363 39.312 47.781 1 81.5 335 LEU B CA 1
ATOM 6174 C C . LEU B 1 335 ? -7.719 38.656 47.969 1 81.5 335 LEU B C 1
ATOM 6176 O O . LEU B 1 335 ? -8.516 38.562 47.031 1 81.5 335 LEU B O 1
ATOM 6180 N N . TRP B 1 336 ? -8.07 38.219 49.156 1 82.62 336 TRP B N 1
ATOM 6181 C CA . TRP B 1 336 ? -9.273 37.406 49.344 1 82.62 336 TRP B CA 1
ATOM 6182 C C . TRP B 1 336 ? -10.383 38.25 50 1 82.62 336 TRP B C 1
ATOM 6184 O O . TRP B 1 336 ? -11.398 37.719 50.438 1 82.62 336 TRP B O 1
ATOM 6194 N N . LYS B 1 337 ? -10.203 39.531 50.031 1 80.19 337 LYS B N 1
ATOM 6195 C CA . LYS B 1 337 ? -11.25 40.438 50.531 1 80.19 337 LYS B CA 1
ATOM 6196 C C . LYS B 1 337 ? -12.273 40.719 49.438 1 80.19 337 LYS B C 1
ATOM 6198 O O . LYS B 1 337 ? -11.984 40.562 48.25 1 80.19 337 LYS B O 1
ATOM 6203 N N . SER B 1 338 ? -13.477 41.094 49.844 1 77.81 338 SER B N 1
ATOM 6204 C CA . SER B 1 338 ? -14.578 41.344 48.906 1 77.81 338 SER B CA 1
ATOM 6205 C C . SER B 1 338 ? -14.234 42.469 47.938 1 77.81 338 SER B C 1
ATOM 6207 O O . SER B 1 338 ? -14.711 42.5 46.812 1 77.81 338 SER B O 1
ATOM 6209 N N . GLU B 1 339 ? -13.352 43.375 48.375 1 75.19 339 GLU B N 1
ATOM 6210 C CA . GLU B 1 339 ? -13.008 44.562 47.594 1 75.19 339 GLU B CA 1
ATOM 6211 C C . GLU B 1 339 ? -12.055 44.188 46.469 1 75.19 339 GLU B C 1
ATOM 6213 O O . GLU B 1 339 ? -11.812 44.969 45.562 1 75.19 339 GLU B O 1
ATOM 6218 N N . SER B 1 340 ? -11.68 42.875 46.406 1 76.62 340 SER B N 1
ATOM 6219 C CA . SER B 1 340 ? -10.688 42.469 45.406 1 76.62 340 SER B CA 1
ATOM 6220 C C . SER B 1 340 ? -11.328 41.625 44.312 1 76.62 340 SER B C 1
ATOM 6222 O O . SER B 1 340 ? -10.625 41.031 43.469 1 76.62 340 SER B O 1
ATOM 6224 N N . SER B 1 341 ? -12.625 41.594 44.281 1 78.88 341 SER B N 1
ATOM 6225 C CA . SER B 1 341 ? -13.328 40.781 43.312 1 78.88 341 SER B CA 1
ATOM 6226 C C . SER B 1 341 ? -13.117 41.312 41.906 1 78.88 341 SER B C 1
ATOM 6228 O O . SER B 1 341 ? -13.07 42.531 41.688 1 78.88 341 SER B O 1
ATOM 6230 N N . LEU B 1 342 ? -12.875 40.344 40.938 1 76.38 342 LEU B N 1
ATOM 6231 C CA . LEU B 1 342 ? -12.695 40.656 39.531 1 76.38 342 LEU B CA 1
ATOM 6232 C C . LEU B 1 342 ? -13.461 39.688 38.656 1 76.38 342 LEU B C 1
ATOM 6234 O O . LEU B 1 342 ? -13.43 38.469 38.906 1 76.38 342 LEU B O 1
ATOM 6238 N N . TRP B 1 343 ? -14.391 40.094 37.812 1 82.44 343 TRP B N 1
ATOM 6239 C CA . TRP B 1 343 ? -15 39.25 36.812 1 82.44 343 TRP B CA 1
ATOM 6240 C C . TRP B 1 343 ? -15.25 40.031 35.531 1 82.44 343 TRP B C 1
ATOM 6242 O O . TRP B 1 343 ? -15.25 41.25 35.531 1 82.44 343 TRP B O 1
ATOM 6252 N N . GLY B 1 344 ? -15.258 39.375 34.469 1 82.88 344 GLY B N 1
ATOM 6253 C CA . GLY B 1 344 ? -15.477 40.062 33.188 1 82.88 344 GLY B CA 1
ATOM 6254 C C . GLY B 1 344 ? -15.664 39.094 32.031 1 82.88 344 GLY B C 1
ATOM 6255 O O . GLY B 1 344 ? -15.688 37.875 32.219 1 82.88 344 GLY B O 1
ATOM 6256 N N . PHE B 1 345 ? -16.141 39.531 30.906 1 82.62 345 PHE B N 1
ATOM 6257 C CA . PHE B 1 345 ? -16.281 38.781 29.656 1 82.62 345 PHE B CA 1
ATOM 6258 C C . PHE B 1 345 ? -15.719 39.562 28.484 1 82.62 345 PHE B C 1
ATOM 6260 O O . PHE B 1 345 ? -15.688 40.812 28.516 1 82.62 345 PHE B O 1
ATOM 6267 N N . MET B 1 346 ? -15.273 38.938 27.484 1 84.38 346 MET B N 1
ATOM 6268 C CA . MET B 1 346 ? -14.609 39.5 26.328 1 84.38 346 MET B CA 1
ATOM 6269 C C . MET B 1 346 ? -14.969 38.75 25.062 1 84.38 346 MET B C 1
ATOM 6271 O O . MET B 1 346 ? -14.242 37.875 24.625 1 84.38 346 MET B O 1
ATOM 6275 N N . PRO B 1 347 ? -16.094 39.094 24.438 1 82.88 347 PRO B N 1
ATOM 6276 C CA . PRO B 1 347 ? -16.312 38.625 23.062 1 82.88 347 PRO B CA 1
ATOM 6277 C C . PRO B 1 347 ? -15.289 39.156 22.078 1 82.88 347 PRO B C 1
ATOM 6279 O O . PRO B 1 347 ? -14.898 40.344 22.172 1 82.88 347 PRO B O 1
ATOM 6282 N N . ALA B 1 348 ? -14.742 38.344 21.266 1 86.31 348 ALA B N 1
ATOM 6283 C CA . ALA B 1 348 ? -13.75 38.75 20.266 1 86.31 348 ALA B CA 1
ATOM 6284 C C . ALA B 1 348 ? -14.008 38.094 18.922 1 86.31 348 ALA B C 1
ATOM 6286 O O . ALA B 1 348 ? -14.445 36.938 18.859 1 86.31 348 ALA B O 1
ATOM 6287 N N . ILE B 1 349 ? -13.875 38.812 17.844 1 84.81 349 ILE B N 1
ATOM 6288 C CA . ILE B 1 349 ? -13.953 38.312 16.469 1 84.81 349 ILE B CA 1
ATOM 6289 C C . ILE B 1 349 ? -12.648 38.625 15.742 1 84.81 349 ILE B C 1
ATOM 6291 O O . ILE B 1 349 ? -12.094 39.719 15.867 1 84.81 349 ILE B O 1
ATOM 6295 N N . SER B 1 350 ? -12.055 37.625 15.133 1 88.56 350 SER B N 1
ATOM 6296 C CA . SER B 1 350 ? -10.859 37.812 14.312 1 88.56 350 SER B CA 1
ATOM 6297 C C . SER B 1 350 ? -11.078 37.25 12.906 1 88.56 350 SER B C 1
ATOM 6299 O O . SER B 1 350 ? -11.719 36.219 12.727 1 88.56 350 SER B O 1
ATOM 6301 N N . LEU B 1 351 ? -10.672 37.969 11.914 1 87.69 351 LEU B N 1
ATOM 6302 C CA . LEU B 1 351 ? -10.797 37.625 10.508 1 87.69 351 LEU B CA 1
ATOM 6303 C C . LEU B 1 351 ? -9.453 37.719 9.805 1 87.69 351 LEU B C 1
ATOM 6305 O O . LEU B 1 351 ? -8.844 38.781 9.742 1 87.69 351 LEU B O 1
ATOM 6309 N N . PRO B 1 352 ? -8.961 36.625 9.312 1 88 352 PRO B N 1
ATOM 6310 C CA . PRO B 1 352 ? -7.738 36.719 8.516 1 88 352 PRO B CA 1
ATOM 6311 C C . PRO B 1 352 ? -7.945 37.5 7.219 1 88 352 PRO B C 1
ATOM 6313 O O . PRO B 1 352 ? -8.867 37.188 6.449 1 88 352 PRO B O 1
ATOM 6316 N N . ILE B 1 353 ? -7.117 38.5 6.996 1 86.94 353 ILE B N 1
ATOM 6317 C CA . ILE B 1 353 ? -7.242 39.344 5.812 1 86.94 353 ILE B CA 1
ATOM 6318 C C . ILE B 1 353 ? -6.172 38.938 4.793 1 86.94 353 ILE B C 1
ATOM 6320 O O . ILE B 1 353 ? -6.469 38.781 3.609 1 86.94 353 ILE B O 1
ATOM 6324 N N . PHE B 1 354 ? -4.992 38.875 5.199 1 89.19 354 PHE B N 1
ATOM 6325 C CA . PHE B 1 354 ? -3.859 38.562 4.336 1 89.19 354 PHE B CA 1
ATOM 6326 C C . PHE B 1 354 ? -2.826 37.719 5.078 1 89.19 354 PHE B C 1
ATOM 6328 O O . PHE B 1 354 ? -2.293 38.156 6.105 1 89.19 354 PHE B O 1
ATOM 6335 N N . HIS B 1 355 ? -2.543 36.562 4.605 1 91.5 355 HIS B N 1
ATOM 6336 C CA . HIS B 1 355 ? -1.595 35.656 5.25 1 91.5 355 HIS B CA 1
ATOM 6337 C C . HIS B 1 355 ? -0.609 35.094 4.238 1 91.5 355 HIS B C 1
ATOM 6339 O O . HIS B 1 355 ? -0.272 33.906 4.301 1 91.5 355 HIS B O 1
ATOM 6345 N N . SER B 1 356 ? -0.336 35.812 3.223 1 91.06 356 SER B N 1
ATOM 6346 C CA . SER B 1 356 ? 0.705 35.5 2.25 1 91.06 356 SER B CA 1
ATOM 6347 C C . SER B 1 356 ? 0.497 34.125 1.646 1 91.06 356 SER B C 1
ATOM 6349 O O . SER B 1 356 ? 1.442 33.344 1.534 1 91.06 356 SER B O 1
ATOM 6351 N N . GLY B 1 357 ? -0.71 33.75 1.372 1 90.19 357 GLY B N 1
ATOM 6352 C CA . GLY B 1 357 ? -1.056 32.562 0.632 1 90.19 357 GLY B CA 1
ATOM 6353 C C . GLY B 1 357 ? -1.194 31.328 1.516 1 90.19 357 GLY B C 1
ATOM 6354 O O . GLY B 1 357 ? -1.469 30.219 1.025 1 90.19 357 GLY B O 1
ATOM 6355 N N . GLN B 1 358 ? -1.026 31.406 2.896 1 91.19 358 GLN B N 1
ATOM 6356 C CA . GLN B 1 358 ? -1.062 30.266 3.811 1 91.19 358 GLN B CA 1
ATOM 6357 C C . GLN B 1 358 ? -2.398 29.531 3.727 1 91.19 358 GLN B C 1
ATOM 6359 O O . GLN B 1 358 ? -2.434 28.312 3.582 1 91.19 358 GLN B O 1
ATOM 6364 N N . LEU B 1 359 ? -3.525 30.266 3.762 1 90.94 359 LEU B N 1
ATOM 6365 C CA . LEU B 1 359 ? -4.852 29.672 3.791 1 90.94 359 LEU B CA 1
ATOM 6366 C C . LEU B 1 359 ? -5.176 29 2.455 1 90.94 359 LEU B C 1
ATOM 6368 O O . LEU B 1 359 ? -5.719 27.891 2.42 1 90.94 359 LEU B O 1
ATOM 6372 N N . GLN B 1 360 ? -4.801 29.703 1.369 1 91.25 360 GLN B N 1
ATOM 6373 C CA . GLN B 1 360 ? -5.016 29.141 0.045 1 91.25 360 GLN B CA 1
ATOM 6374 C C . GLN B 1 360 ? -4.195 27.859 -0.141 1 91.25 360 GLN B C 1
ATOM 6376 O O . GLN B 1 360 ? -4.68 26.875 -0.712 1 91.25 360 GLN B O 1
ATOM 6381 N N . SER B 1 361 ? -2.955 27.906 0.258 1 92.88 361 SER B N 1
ATOM 6382 C CA . SER B 1 361 ? -2.09 26.734 0.15 1 92.88 361 SER B CA 1
ATOM 6383 C C . SER B 1 361 ? -2.621 25.578 0.987 1 92.88 361 SER B C 1
ATOM 6385 O O . SER B 1 361 ? -2.568 24.422 0.562 1 92.88 361 SER B O 1
ATOM 6387 N N . ASN B 1 362 ? -3.104 25.844 2.199 1 92.38 362 ASN B N 1
ATOM 6388 C CA . ASN B 1 362 ? -3.688 24.797 3.025 1 92.38 362 ASN B CA 1
ATOM 6389 C C . ASN B 1 362 ? -4.918 24.188 2.363 1 92.38 362 ASN B C 1
ATOM 6391 O O . ASN B 1 362 ? -5.09 22.969 2.371 1 92.38 362 ASN B O 1
ATOM 6395 N N . LEU B 1 363 ? -5.832 25.016 1.784 1 92.5 363 LEU B N 1
ATOM 6396 C CA . LEU B 1 363 ? -6.988 24.516 1.053 1 92.5 363 LEU B CA 1
ATOM 6397 C C . LEU B 1 363 ? -6.551 23.609 -0.101 1 92.5 363 LEU B C 1
ATOM 6399 O O . LEU B 1 363 ? -7.082 22.516 -0.275 1 92.5 363 LEU B O 1
ATOM 6403 N N . SER B 1 364 ? -5.539 24.094 -0.875 1 93.31 364 SER B N 1
ATOM 6404 C CA . SER B 1 364 ? -5.012 23.297 -1.979 1 93.31 364 SER B CA 1
ATOM 6405 C C . SER B 1 364 ? -4.457 21.953 -1.485 1 93.31 364 SER B C 1
ATOM 6407 O O . SER B 1 364 ? -4.621 20.938 -2.145 1 93.31 364 SER B O 1
ATOM 6409 N N . LYS B 1 365 ? -3.766 21.938 -0.365 1 94.44 365 LYS B N 1
ATOM 6410 C CA . LYS B 1 365 ? -3.223 20.719 0.233 1 94.44 365 LYS B CA 1
ATOM 6411 C C . LYS B 1 365 ? -4.332 19.719 0.552 1 94.44 365 LYS B C 1
ATOM 6413 O O . LYS B 1 365 ? -4.211 18.531 0.249 1 94.44 365 LYS B O 1
ATOM 6418 N N . GLN B 1 366 ? -5.395 20.234 1.173 1 93.94 366 GLN B N 1
ATOM 6419 C CA . GLN B 1 366 ? -6.512 19.359 1.515 1 93.94 366 GLN B CA 1
ATOM 6420 C C . GLN B 1 366 ? -7.215 18.844 0.26 1 93.94 366 GLN B C 1
ATOM 6422 O O . GLN B 1 366 ? -7.648 17.688 0.211 1 93.94 366 GLN B O 1
ATOM 6427 N N . GLN B 1 367 ? -7.348 19.719 -0.755 1 94.31 367 GLN B N 1
ATOM 6428 C CA . GLN B 1 367 ? -7.941 19.312 -2.021 1 94.31 367 GLN B CA 1
ATOM 6429 C C . GLN B 1 367 ? -7.109 18.219 -2.688 1 94.31 367 GLN B C 1
ATOM 6431 O O . GLN B 1 367 ? -7.66 17.25 -3.232 1 94.31 367 GLN B O 1
ATOM 6436 N N . ALA B 1 368 ? -5.824 18.391 -2.686 1 95.06 368 ALA B N 1
ATOM 6437 C CA . ALA B 1 368 ? -4.953 17.344 -3.195 1 95.06 368 ALA B CA 1
ATOM 6438 C C . ALA B 1 368 ? -5.113 16.047 -2.389 1 95.06 368 ALA B C 1
ATOM 6440 O O . ALA B 1 368 ? -5.109 14.953 -2.951 1 95.06 368 ALA B O 1
ATOM 6441 N N . GLY B 1 369 ? -5.215 16.188 -1.049 1 95.5 369 GLY B N 1
ATOM 6442 C CA . GLY B 1 369 ? -5.488 15.047 -0.201 1 95.5 369 GLY B CA 1
ATOM 6443 C C . GLY B 1 369 ? -6.77 14.32 -0.576 1 95.5 369 GLY B C 1
ATOM 6444 O O . GLY B 1 369 ? -6.809 13.086 -0.586 1 95.5 369 GLY B O 1
ATOM 6445 N N . TYR B 1 370 ? -7.816 15.055 -0.889 1 95.56 370 TYR B N 1
ATOM 6446 C CA . TYR B 1 370 ? -9.062 14.477 -1.377 1 95.56 370 TYR B CA 1
ATOM 6447 C C . TYR B 1 370 ? -8.836 13.688 -2.662 1 95.56 370 TYR B C 1
ATOM 6449 O O . TYR B 1 370 ? -9.281 12.547 -2.785 1 95.56 370 TYR B O 1
ATOM 6457 N N . ASP B 1 371 ? -8.148 14.297 -3.6 1 95.44 371 ASP B N 1
ATOM 6458 C CA . ASP B 1 371 ? -7.887 13.617 -4.867 1 95.44 371 ASP B CA 1
ATOM 6459 C C . ASP B 1 371 ? -7.078 12.344 -4.652 1 95.44 371 ASP B C 1
ATOM 6461 O O . ASP B 1 371 ? -7.309 11.336 -5.324 1 95.44 371 ASP B O 1
ATOM 6465 N N . MET B 1 372 ? -6.121 12.359 -3.764 1 96.81 372 MET B N 1
ATOM 6466 C CA . MET B 1 372 ? -5.359 11.164 -3.418 1 96.81 372 MET B CA 1
ATOM 6467 C C . MET B 1 372 ? -6.285 10.062 -2.898 1 96.81 372 MET B C 1
ATOM 6469 O O . MET B 1 372 ? -6.164 8.906 -3.301 1 96.81 372 MET B O 1
ATOM 6473 N N . ALA B 1 373 ? -7.211 10.438 -1.977 1 96.5 373 ALA B N 1
ATOM 6474 C CA . ALA B 1 373 ? -8.148 9.469 -1.425 1 96.5 373 ALA B CA 1
ATOM 6475 C C . ALA B 1 373 ? -9.023 8.859 -2.523 1 96.5 373 ALA B C 1
ATOM 6477 O O . ALA B 1 373 ? -9.281 7.652 -2.523 1 96.5 373 ALA B O 1
ATOM 6478 N N . VAL B 1 374 ? -9.438 9.703 -3.457 1 96.25 374 VAL B N 1
ATOM 6479 C CA . VAL B 1 374 ? -10.266 9.242 -4.562 1 96.25 374 VAL B CA 1
ATOM 6480 C C . VAL B 1 374 ? -9.477 8.242 -5.418 1 96.25 374 VAL B C 1
ATOM 6482 O O . VAL B 1 374 ? -9.992 7.176 -5.762 1 96.25 374 VAL B O 1
ATOM 6485 N N . GLN B 1 375 ? -8.273 8.57 -5.746 1 96.38 375 GLN B N 1
ATOM 6486 C CA . GLN B 1 375 ? -7.488 7.684 -6.602 1 96.38 375 GLN B CA 1
ATOM 6487 C C . GLN B 1 375 ? -7.133 6.391 -5.879 1 96.38 375 GLN B C 1
ATOM 6489 O O . GLN B 1 375 ? -7.051 5.328 -6.5 1 96.38 375 GLN B O 1
ATOM 6494 N N . GLN B 1 376 ? -6.938 6.406 -4.59 1 95.94 376 GLN B N 1
ATOM 6495 C CA . GLN B 1 376 ? -6.75 5.188 -3.809 1 95.94 376 GLN B CA 1
ATOM 6496 C C . GLN B 1 376 ? -8 4.32 -3.832 1 95.94 376 GLN B C 1
ATOM 6498 O O . GLN B 1 376 ? -7.914 3.094 -3.932 1 95.94 376 GLN B O 1
ATOM 6503 N N . TYR B 1 377 ? -9.156 4.992 -3.684 1 96 377 TYR B N 1
ATOM 6504 C CA . TYR B 1 377 ? -10.422 4.281 -3.84 1 96 377 TYR B CA 1
ATOM 6505 C C . TYR B 1 377 ? -10.508 3.619 -5.211 1 96 377 TYR B C 1
ATOM 6507 O O . TYR B 1 377 ? -10.797 2.426 -5.312 1 96 377 TYR B O 1
ATOM 6515 N N . ASN B 1 378 ? -10.25 4.367 -6.254 1 95.94 378 ASN B N 1
ATOM 6516 C CA . ASN B 1 378 ? -10.32 3.848 -7.617 1 95.94 378 ASN B CA 1
ATOM 6517 C C . ASN B 1 378 ? -9.383 2.66 -7.812 1 95.94 378 ASN B C 1
ATOM 6519 O O . ASN B 1 378 ? -9.773 1.653 -8.414 1 95.94 378 ASN B O 1
ATOM 6523 N N . GLN B 1 379 ? -8.172 2.766 -7.336 1 95.56 379 GLN B N 1
ATOM 6524 C CA . GLN B 1 379 ? -7.219 1.665 -7.434 1 95.56 379 GLN B CA 1
ATOM 6525 C C . GLN B 1 379 ? -7.734 0.427 -6.703 1 95.56 379 GLN B C 1
ATOM 6527 O O . GLN B 1 379 ? -7.633 -0.689 -7.219 1 95.56 379 GLN B O 1
ATOM 6532 N N . THR B 1 380 ? -8.25 0.635 -5.5 1 95.75 380 THR B N 1
ATOM 6533 C CA . THR B 1 380 ? -8.773 -0.475 -4.711 1 95.75 380 THR B CA 1
ATOM 6534 C C . THR B 1 380 ? -9.922 -1.165 -5.441 1 95.75 380 THR B C 1
ATOM 6536 O O . THR B 1 380 ? -10.016 -2.395 -5.445 1 95.75 380 THR B O 1
ATOM 6539 N N . VAL B 1 381 ? -10.781 -0.388 -6.055 1 94.31 381 VAL B N 1
ATOM 6540 C CA . VAL B 1 381 ? -11.898 -0.932 -6.816 1 94.31 381 VAL B CA 1
ATOM 6541 C C . VAL B 1 381 ? -11.375 -1.789 -7.965 1 94.31 381 VAL B C 1
ATOM 6543 O O . VAL B 1 381 ? -11.82 -2.924 -8.156 1 94.31 381 VAL B O 1
ATOM 6546 N N . LEU B 1 382 ? -10.438 -1.278 -8.695 1 93.88 382 LEU B N 1
ATOM 6547 C CA . LEU B 1 382 ? -9.891 -2.012 -9.828 1 93.88 382 LEU B CA 1
ATOM 6548 C C . LEU B 1 382 ? -9.195 -3.289 -9.367 1 93.88 382 LEU B C 1
ATOM 6550 O O . LEU B 1 382 ? -9.336 -4.34 -9.992 1 93.88 382 LEU B O 1
ATOM 6554 N N . ASP B 1 383 ? -8.453 -3.211 -8.281 1 94.5 383 ASP B N 1
ATOM 6555 C CA . ASP B 1 383 ? -7.805 -4.391 -7.719 1 94.5 383 ASP B CA 1
ATOM 6556 C C . ASP B 1 383 ? -8.836 -5.426 -7.273 1 94.5 383 ASP B C 1
ATOM 6558 O O . ASP B 1 383 ? -8.656 -6.625 -7.5 1 94.5 383 ASP B O 1
ATOM 6562 N N . ALA B 1 384 ? -9.867 -4.926 -6.66 1 93.69 384 ALA B N 1
ATOM 6563 C CA . ALA B 1 384 ? -10.93 -5.812 -6.191 1 93.69 384 ALA B CA 1
ATOM 6564 C C . ALA B 1 384 ? -11.617 -6.516 -7.359 1 93.69 384 ALA B C 1
ATOM 6566 O O . ALA B 1 384 ? -11.914 -7.711 -7.285 1 93.69 384 ALA B O 1
ATOM 6567 N N . LEU B 1 385 ? -11.859 -5.809 -8.414 1 91.88 385 LEU B N 1
ATOM 6568 C CA . LEU B 1 385 ? -12.492 -6.387 -9.594 1 91.88 385 LEU B CA 1
ATOM 6569 C C . LEU B 1 385 ? -11.578 -7.418 -10.25 1 91.88 385 LEU B C 1
ATOM 6571 O O . LEU B 1 385 ? -12.031 -8.484 -10.664 1 91.88 385 LEU B O 1
ATOM 6575 N N . ARG B 1 386 ? -10.336 -7.129 -10.352 1 93.06 386 ARG B N 1
ATOM 6576 C CA . ARG B 1 386 ? -9.375 -8.094 -10.875 1 93.06 386 ARG B CA 1
ATOM 6577 C C . ARG B 1 386 ? -9.336 -9.352 -10.008 1 93.06 386 ARG B C 1
ATOM 6579 O O . ARG B 1 386 ? -9.375 -10.469 -10.531 1 93.06 386 ARG B O 1
ATOM 6586 N N . ASP B 1 387 ? -9.25 -9.125 -8.703 1 93.38 387 ASP B N 1
ATOM 6587 C CA . ASP B 1 387 ? -9.25 -10.234 -7.758 1 93.38 387 ASP B CA 1
ATOM 6588 C C . ASP B 1 387 ? -10.477 -11.125 -7.953 1 93.38 387 ASP B C 1
ATOM 6590 O O . ASP B 1 387 ? -10.359 -12.352 -7.996 1 93.38 387 ASP B O 1
ATOM 6594 N N . ALA B 1 388 ? -11.609 -10.508 -8.047 1 91.25 388 ALA B N 1
ATOM 6595 C CA . ALA B 1 388 ? -12.859 -11.25 -8.211 1 91.25 388 ALA B CA 1
ATOM 6596 C C . ALA B 1 388 ? -12.875 -12.008 -9.531 1 91.25 388 ALA B C 1
ATOM 6598 O O . ALA B 1 388 ? -13.258 -13.188 -9.578 1 91.25 388 ALA B O 1
ATOM 6599 N N . ALA B 1 389 ? -12.469 -11.359 -10.578 1 91.56 389 ALA B N 1
ATOM 6600 C CA . ALA B 1 389 ? -12.422 -12.016 -11.883 1 91.56 389 ALA B CA 1
ATOM 6601 C C . ALA B 1 389 ? -11.461 -13.203 -11.875 1 91.56 389 ALA B C 1
ATOM 6603 O O . ALA B 1 389 ? -11.789 -14.281 -12.375 1 91.56 389 ALA B O 1
ATOM 6604 N N . ASP B 1 390 ? -10.344 -13.008 -11.273 1 92.94 390 ASP B N 1
ATOM 6605 C CA . ASP B 1 390 ? -9.367 -14.086 -11.141 1 92.94 390 ASP B CA 1
ATOM 6606 C C . ASP B 1 390 ? -9.93 -15.227 -10.297 1 92.94 390 ASP B C 1
ATOM 6608 O O . ASP B 1 390 ? -9.711 -16.406 -10.617 1 92.94 390 ASP B O 1
ATOM 6612 N N . ALA B 1 391 ? -10.586 -14.828 -9.25 1 93 391 ALA B N 1
ATOM 6613 C CA . ALA B 1 391 ? -11.156 -15.844 -8.367 1 93 391 ALA B CA 1
ATOM 6614 C C . ALA B 1 391 ? -12.242 -16.641 -9.086 1 93 391 ALA B C 1
ATOM 6616 O O . ALA B 1 391 ? -12.328 -17.859 -8.93 1 93 391 ALA B O 1
ATOM 6617 N N . VAL B 1 392 ? -13.055 -16.016 -9.883 1 90.62 392 VAL B N 1
ATOM 6618 C CA . VAL B 1 392 ? -14.086 -16.703 -10.648 1 90.62 392 VAL B CA 1
ATOM 6619 C C . VAL B 1 392 ? -13.445 -17.656 -11.648 1 90.62 392 VAL B C 1
ATOM 6621 O O . VAL B 1 392 ? -13.781 -18.844 -11.688 1 90.62 392 VAL B O 1
ATOM 6624 N N . SER B 1 393 ? -12.508 -17.172 -12.398 1 90.19 393 SER B N 1
ATOM 6625 C CA . SER B 1 393 ? -11.812 -18 -13.375 1 90.19 393 SER B CA 1
ATOM 6626 C C . SER B 1 393 ? -11.078 -19.141 -12.695 1 90.19 393 SER B C 1
ATOM 6628 O O . SER B 1 393 ? -11.102 -20.281 -13.18 1 90.19 393 SER B O 1
ATOM 6630 N N . GLY B 1 394 ? -10.469 -18.828 -11.57 1 90.5 394 GLY B N 1
ATOM 6631 C CA . GLY B 1 394 ? -9.766 -19.844 -10.812 1 90.5 394 GLY B CA 1
ATOM 6632 C C . GLY B 1 394 ? -10.68 -20.938 -10.305 1 90.5 394 GLY B C 1
ATOM 6633 O O . GLY B 1 394 ? -10.352 -22.125 -10.414 1 90.5 394 GLY B O 1
ATOM 6634 N N . TRP B 1 395 ? -11.812 -20.609 -9.852 1 91.69 395 TRP B N 1
ATOM 6635 C CA . TRP B 1 395 ? -12.773 -21.594 -9.367 1 91.69 395 TRP B CA 1
ATOM 6636 C C . TRP B 1 395 ? -13.32 -22.422 -10.523 1 91.69 395 TRP B C 1
ATOM 6638 O O . TRP B 1 395 ? -13.406 -23.656 -10.422 1 91.69 395 TRP B O 1
ATOM 6648 N N . GLN B 1 396 ? -13.68 -21.812 -11.594 1 90.44 396 GLN B N 1
ATOM 6649 C CA . GLN B 1 396 ? -14.203 -22.516 -12.758 1 90.44 396 GLN B CA 1
ATOM 6650 C C . GLN B 1 396 ? -13.188 -23.531 -13.281 1 90.44 396 GLN B C 1
ATOM 6652 O O . GLN B 1 396 ? -13.547 -24.672 -13.586 1 90.44 396 GLN B O 1
ATOM 6657 N N . ASN B 1 397 ? -12 -23.109 -13.289 1 89.75 397 ASN B N 1
ATOM 6658 C CA . ASN B 1 397 ? -10.945 -24 -13.75 1 89.75 397 ASN B CA 1
ATOM 6659 C C . ASN B 1 397 ? -10.727 -25.156 -12.773 1 89.75 397 ASN B C 1
ATOM 6661 O O . ASN B 1 397 ? -10.57 -26.297 -13.195 1 89.75 397 ASN B O 1
ATOM 6665 N N . SER B 1 398 ? -10.703 -24.828 -11.523 1 92.81 398 SER B N 1
ATOM 6666 C CA . SER B 1 398 ? -10.523 -25.891 -10.523 1 92.81 398 SER B CA 1
ATOM 6667 C C . SER B 1 398 ? -11.68 -26.875 -10.547 1 92.81 398 SER B C 1
ATOM 6669 O O . SER B 1 398 ? -11.492 -28.062 -10.312 1 92.81 398 SER B O 1
ATOM 6671 N N . GLN B 1 399 ? -12.859 -26.422 -10.867 1 91.56 399 GLN B N 1
ATOM 6672 C CA . GLN B 1 399 ? -14.031 -27.281 -10.984 1 91.56 399 GLN B CA 1
ATOM 6673 C C . GLN B 1 399 ? -13.914 -28.219 -12.172 1 91.56 399 GLN B C 1
ATOM 6675 O O . GLN B 1 399 ? -14.211 -29.422 -12.062 1 91.56 399 GLN B O 1
ATOM 6680 N N . ARG B 1 400 ? -13.484 -27.703 -13.195 1 89.5 400 ARG B N 1
ATOM 6681 C CA . ARG B 1 400 ? -13.266 -28.531 -14.375 1 89.5 400 ARG B CA 1
ATOM 6682 C C . ARG B 1 400 ? -12.211 -29.594 -14.102 1 89.5 400 ARG B C 1
ATOM 6684 O O . ARG B 1 400 ? -12.398 -30.766 -14.453 1 89.5 400 ARG B O 1
ATOM 6691 N N . GLN B 1 401 ? -11.18 -29.219 -13.438 1 89.38 401 GLN B N 1
ATOM 6692 C CA . GLN B 1 401 ? -10.109 -30.156 -13.102 1 89.38 401 GLN B CA 1
ATOM 6693 C C . GLN B 1 401 ? -10.609 -31.234 -12.148 1 89.38 401 GLN B C 1
ATOM 6695 O O . GLN B 1 401 ? -10.234 -32.406 -12.273 1 89.38 401 GLN B O 1
ATOM 6700 N N . LEU B 1 402 ? -11.422 -30.875 -11.258 1 92.56 402 LEU B N 1
ATOM 6701 C CA . LEU B 1 402 ? -11.984 -31.828 -10.32 1 92.56 402 LEU B CA 1
ATOM 6702 C C . LEU B 1 402 ? -12.859 -32.844 -11.047 1 92.56 402 LEU B C 1
ATOM 6704 O O . LEU B 1 402 ? -12.734 -34.062 -10.812 1 92.56 402 LEU B O 1
ATOM 6708 N N . GLN B 1 403 ? -13.617 -32.406 -11.961 1 90.06 403 GLN B N 1
ATOM 6709 C CA . GLN B 1 403 ? -14.484 -33.312 -12.727 1 90.06 403 GLN B CA 1
ATOM 6710 C C . GLN B 1 403 ? -13.656 -34.25 -13.578 1 90.06 403 GLN B C 1
ATOM 6712 O O . GLN B 1 403 ? -13.969 -35.438 -13.664 1 90.06 403 GLN B O 1
ATOM 6717 N N . GLN B 1 404 ? -12.68 -33.719 -14.117 1 86.31 404 GLN B N 1
ATOM 6718 C CA . GLN B 1 404 ? -11.797 -34.531 -14.93 1 86.31 404 GLN B CA 1
ATOM 6719 C C . GLN B 1 404 ? -11.102 -35.594 -14.078 1 86.31 404 GLN B C 1
ATOM 6721 O O . GLN B 1 404 ? -11 -36.75 -14.477 1 86.31 404 GLN B O 1
ATOM 6726 N N . SER B 1 405 ? -10.633 -35.219 -12.922 1 90.38 405 SER B N 1
ATOM 6727 C CA . SER B 1 405 ? -9.953 -36.125 -12.016 1 90.38 405 SER B CA 1
ATOM 6728 C C . SER B 1 405 ? -10.906 -37.219 -11.516 1 90.38 405 SER B C 1
ATOM 6730 O O . SER B 1 405 ? -10.516 -38.375 -11.359 1 90.38 405 SER B O 1
ATOM 6732 N N . GLU B 1 406 ? -12.133 -36.875 -11.305 1 90.5 406 GLU B N 1
ATOM 6733 C CA . GLU B 1 406 ? -13.141 -37.812 -10.859 1 90.5 406 GLU B CA 1
ATOM 6734 C C . GLU B 1 406 ? -13.43 -38.875 -11.938 1 90.5 406 GLU B C 1
ATOM 6736 O O . GLU B 1 406 ? -13.547 -40.062 -11.648 1 90.5 406 GLU B O 1
ATOM 6741 N N . ARG B 1 407 ? -13.516 -38.438 -13.141 1 86.38 407 ARG B N 1
ATOM 6742 C CA . ARG B 1 407 ? -13.727 -39.375 -14.25 1 86.38 407 ARG B CA 1
ATOM 6743 C C . ARG B 1 407 ? -12.539 -40.312 -14.406 1 86.38 407 ARG B C 1
ATOM 6745 O O . ARG B 1 407 ? -12.711 -41.531 -14.594 1 86.38 407 ARG B O 1
ATOM 6752 N N . ALA B 1 408 ? -11.359 -39.688 -14.289 1 85.38 408 ALA B N 1
ATOM 6753 C CA . ALA B 1 408 ? -10.148 -40.5 -14.383 1 85.38 408 ALA B CA 1
ATOM 6754 C C . ALA B 1 408 ? -10.094 -41.531 -13.258 1 85.38 408 ALA B C 1
ATOM 6756 O O . ALA B 1 408 ? -9.695 -42.688 -13.477 1 85.38 408 ALA B O 1
ATOM 6757 N N . LEU B 1 409 ? -10.5 -41.188 -12.094 1 90.94 409 LEU B N 1
ATOM 6758 C CA . LEU B 1 409 ? -10.516 -42.062 -10.945 1 90.94 409 LEU B CA 1
ATOM 6759 C C . LEU B 1 409 ? -11.508 -43.219 -11.148 1 90.94 409 LEU B C 1
ATOM 6761 O O . LEU B 1 409 ? -11.188 -44.375 -10.898 1 90.94 409 LEU B O 1
ATOM 6765 N N . GLN B 1 410 ? -12.602 -42.938 -11.672 1 88.69 410 GLN B N 1
ATOM 6766 C CA . GLN B 1 410 ? -13.609 -43.969 -11.93 1 88.69 410 GLN B CA 1
ATOM 6767 C C . GLN B 1 410 ? -13.125 -44.969 -12.969 1 88.69 410 GLN B C 1
ATOM 6769 O O . GLN B 1 410 ? -13.297 -46.188 -12.812 1 88.69 410 GLN B O 1
ATOM 6774 N N . SER B 1 411 ? -12.531 -44.438 -13.938 1 83.56 411 SER B N 1
ATOM 6775 C CA . SER B 1 411 ? -11.984 -45.312 -14.969 1 83.56 411 SER B CA 1
ATOM 6776 C C . SER B 1 411 ? -10.898 -46.219 -14.414 1 83.56 411 SER B C 1
ATOM 6778 O O . SER B 1 411 ? -10.844 -47.406 -14.742 1 83.56 411 SER B O 1
ATOM 6780 N N . SER B 1 412 ? -10.062 -45.656 -13.617 1 88.31 412 SER B N 1
ATOM 6781 C CA . SER B 1 412 ? -8.984 -46.438 -13.016 1 88.31 412 SER B CA 1
ATOM 6782 C C . SER B 1 412 ? -9.531 -47.5 -12.07 1 88.31 412 SER B C 1
ATOM 6784 O O . SER B 1 412 ? -8.969 -48.594 -11.969 1 88.31 412 SER B O 1
ATOM 6786 N N . ARG B 1 413 ? -10.57 -47.219 -11.383 1 90.44 413 ARG B N 1
ATOM 6787 C CA . ARG B 1 413 ? -11.219 -48.188 -10.508 1 90.44 413 ARG B CA 1
ATOM 6788 C C . ARG B 1 413 ? -11.758 -49.375 -11.312 1 90.44 413 ARG B C 1
ATOM 6790 O O . ARG B 1 413 ? -11.562 -50.531 -10.938 1 90.44 413 ARG B O 1
ATOM 6797 N N . LYS B 1 414 ? -12.367 -49.094 -12.438 1 87.19 414 LYS B N 1
ATOM 6798 C CA . LYS B 1 414 ? -12.891 -50.156 -13.305 1 87.19 414 LYS B CA 1
ATOM 6799 C C . LYS B 1 414 ? -11.758 -51 -13.867 1 87.19 414 LYS B C 1
ATOM 6801 O O . LYS B 1 414 ? -11.883 -52.219 -13.938 1 87.19 414 LYS B O 1
ATOM 6806 N N . ALA B 1 415 ? -10.758 -50.312 -14.203 1 84 415 ALA B N 1
ATOM 6807 C CA . ALA B 1 415 ? -9.602 -51.031 -14.727 1 84 415 ALA B CA 1
ATOM 6808 C C . ALA B 1 415 ? -9.008 -51.969 -13.672 1 84 415 ALA B C 1
ATOM 6810 O O . ALA B 1 415 ? -8.648 -53.094 -13.969 1 84 415 ALA B O 1
ATOM 6811 N N . ASN B 1 416 ? -8.93 -51.5 -12.461 1 89.81 416 ASN B N 1
ATOM 6812 C CA . ASN B 1 416 ? -8.406 -52.312 -11.367 1 89.81 416 ASN B CA 1
ATOM 6813 C C . ASN B 1 416 ? -9.328 -53.5 -11.07 1 89.81 416 ASN B C 1
ATOM 6815 O O . ASN B 1 416 ? -8.852 -54.594 -10.844 1 89.81 416 ASN B O 1
ATOM 6819 N N . ASP B 1 417 ? -10.562 -53.312 -11.156 1 90.56 417 ASP B N 1
ATOM 6820 C CA . ASP B 1 417 ? -11.531 -54.375 -10.945 1 90.56 417 ASP B CA 1
ATOM 6821 C C . ASP B 1 417 ? -11.414 -55.438 -12.031 1 90.56 417 ASP B C 1
ATOM 6823 O O . ASP B 1 417 ? -11.469 -56.656 -11.75 1 90.56 417 ASP B O 1
ATOM 6827 N N . SER B 1 418 ? -11.25 -55 -13.211 1 88.69 418 SER B N 1
ATOM 6828 C CA . SER B 1 418 ? -11.086 -55.906 -14.336 1 88.69 418 SER B CA 1
ATOM 6829 C C . SER B 1 418 ? -9.812 -56.719 -14.188 1 88.69 418 SER B C 1
ATOM 6831 O O . SER B 1 418 ? -9.82 -57.938 -14.422 1 88.69 418 SER B O 1
ATOM 6833 N N . MET B 1 419 ? -8.812 -56.062 -13.781 1 88.62 419 MET B N 1
ATOM 6834 C CA . MET B 1 419 ? -7.539 -56.75 -13.602 1 88.62 419 MET B CA 1
ATOM 6835 C C . MET B 1 419 ? -7.645 -57.781 -12.508 1 88.62 419 MET B C 1
ATOM 6837 O O . MET B 1 419 ? -7.086 -58.875 -12.633 1 88.62 419 MET B O 1
ATOM 6841 N N . ALA B 1 420 ? -8.352 -57.5 -11.469 1 91.12 420 ALA B N 1
ATOM 6842 C CA . ALA B 1 420 ? -8.57 -58.469 -10.383 1 91.12 420 ALA B CA 1
ATOM 6843 C C . ALA B 1 420 ? -9.352 -59.688 -10.859 1 91.12 420 ALA B C 1
ATOM 6845 O O . ALA B 1 420 ? -9.031 -60.812 -10.492 1 91.12 420 ALA B O 1
ATOM 6846 N N . ALA B 1 421 ? -10.25 -59.469 -11.734 1 90.94 421 ALA B N 1
ATOM 6847 C CA . ALA B 1 421 ? -11.039 -60.562 -12.289 1 90.94 421 ALA B CA 1
ATOM 6848 C C . ALA B 1 421 ? -10.195 -61.438 -13.195 1 90.94 421 ALA B C 1
ATOM 6850 O O . ALA B 1 421 ? -10.305 -62.688 -13.148 1 90.94 421 ALA B O 1
ATOM 6851 N N . ARG B 1 422 ? -9.406 -60.875 -13.938 1 90.75 422 ARG B N 1
ATOM 6852 C CA . ARG B 1 422 ? -8.547 -61.625 -14.844 1 90.75 422 ARG B CA 1
ATOM 6853 C C . ARG B 1 422 ? -7.527 -62.438 -14.07 1 90.75 422 ARG B C 1
ATOM 6855 O O . ARG B 1 422 ? -7.18 -63.562 -14.484 1 90.75 422 ARG B O 1
ATOM 6862 N N . LEU B 1 423 ? -7.043 -61.875 -12.977 1 89.69 423 LEU B N 1
ATOM 6863 C CA . LEU B 1 423 ? -6.133 -62.625 -12.133 1 89.69 423 LEU B CA 1
ATOM 6864 C C . LEU B 1 423 ? -6.824 -63.875 -11.562 1 89.69 423 LEU B C 1
ATOM 6866 O O . LEU B 1 423 ? -6.258 -64.938 -11.562 1 89.69 423 LEU B O 1
ATOM 6870 N N . ARG B 1 424 ? -7.996 -63.719 -11.141 1 92.44 424 ARG B N 1
ATOM 6871 C CA . ARG B 1 424 ? -8.766 -64.812 -10.586 1 92.44 424 ARG B CA 1
ATOM 6872 C C . ARG B 1 424 ? -9.016 -65.875 -11.641 1 92.44 424 ARG B C 1
ATOM 6874 O O . ARG B 1 424 ? -9.047 -67.062 -11.32 1 92.44 424 ARG B O 1
ATOM 6881 N N . ALA B 1 425 ? -9.023 -65.5 -12.898 1 93.5 425 ALA B N 1
ATOM 6882 C CA . ALA B 1 425 ? -9.25 -66.375 -14.016 1 93.5 425 ALA B CA 1
ATOM 6883 C C . ALA B 1 425 ? -7.938 -66.938 -14.539 1 93.5 425 ALA B C 1
ATOM 6885 O O . ALA B 1 425 ? -7.926 -67.812 -15.453 1 93.5 425 ALA B O 1
ATOM 6886 N N . GLY B 1 426 ? -6.812 -66.562 -13.977 1 90.75 426 GLY B N 1
ATOM 6887 C CA . GLY B 1 426 ? -5.5 -67.062 -14.359 1 90.75 426 GLY B CA 1
ATOM 6888 C C . GLY B 1 426 ? -4.996 -66.5 -15.664 1 90.75 426 GLY B C 1
ATOM 6889 O O . GLY B 1 426 ? -4.082 -67 -16.281 1 90.75 426 GLY B O 1
ATOM 6890 N N . LEU B 1 427 ? -5.605 -65.312 -16.016 1 88.5 427 LEU B N 1
ATOM 6891 C CA . LEU B 1 427 ? -5.305 -64.75 -17.328 1 88.5 427 LEU B CA 1
ATOM 6892 C C . LEU B 1 427 ? -4.156 -63.75 -17.234 1 88.5 427 LEU B C 1
ATOM 6894 O O . LEU B 1 427 ? -3.547 -63.406 -18.25 1 88.5 427 LEU B O 1
ATOM 6898 N N . VAL B 1 428 ? -3.92 -63.188 -16.016 1 85.62 428 VAL B N 1
ATOM 6899 C CA . VAL B 1 428 ? -2.809 -62.25 -15.781 1 85.62 428 VAL B CA 1
ATOM 6900 C C . VAL B 1 428 ? -2.068 -62.656 -14.508 1 85.62 428 VAL B C 1
ATOM 6902 O O . VAL B 1 428 ? -2.541 -63.5 -13.734 1 85.62 428 VAL B O 1
ATOM 6905 N N . ASN B 1 429 ? -0.887 -62.156 -14.336 1 86.44 429 ASN B N 1
ATOM 6906 C CA . ASN B 1 429 ? -0.123 -62.438 -13.125 1 86.44 429 ASN B CA 1
ATOM 6907 C C . ASN B 1 429 ? -0.335 -61.375 -12.055 1 86.44 429 ASN B C 1
ATOM 6909 O O . ASN B 1 429 ? -0.977 -60.375 -12.297 1 86.44 429 ASN B O 1
ATOM 6913 N N . LYS B 1 430 ? 0.157 -61.688 -10.898 1 89.31 430 LYS B N 1
ATOM 6914 C CA . LYS B 1 430 ? -0.051 -60.844 -9.734 1 89.31 430 LYS B CA 1
ATOM 6915 C C . LYS B 1 430 ? 0.629 -59.5 -9.914 1 89.31 430 LYS B C 1
ATOM 6917 O O . LYS B 1 430 ? 0.151 -58.469 -9.398 1 89.31 430 LYS B O 1
ATOM 6922 N N . LEU B 1 431 ? 1.707 -59.375 -10.594 1 85.5 431 LEU B N 1
ATOM 6923 C CA . LEU B 1 431 ? 2.406 -58.125 -10.844 1 85.5 431 LEU B CA 1
ATOM 6924 C C . LEU B 1 431 ? 1.532 -57.156 -11.641 1 85.5 431 LEU B C 1
ATOM 6926 O O . LEU B 1 431 ? 1.562 -55.938 -11.414 1 85.5 431 LEU B O 1
ATOM 6930 N N . SER B 1 432 ? 0.802 -57.75 -12.555 1 85.31 432 SER B N 1
ATOM 6931 C CA . SER B 1 432 ? -0.121 -56.938 -13.352 1 85.31 432 SER B CA 1
ATOM 6932 C C . SER B 1 432 ? -1.197 -56.312 -12.477 1 85.31 432 SER B C 1
ATOM 6934 O O . SER B 1 432 ? -1.586 -55.156 -12.688 1 85.31 432 SER B O 1
ATOM 6936 N N . LEU B 1 433 ? -1.657 -57.062 -11.469 1 88.5 433 LEU B N 1
ATOM 6937 C CA . LEU B 1 433 ? -2.631 -56.5 -10.531 1 88.5 433 LEU B CA 1
ATOM 6938 C C . LEU B 1 433 ? -2.012 -55.406 -9.688 1 88.5 433 LEU B C 1
ATOM 6940 O O . LEU B 1 433 ? -2.627 -54.344 -9.484 1 88.5 433 LEU B O 1
ATOM 6944 N N . LEU B 1 434 ? -0.834 -55.594 -9.25 1 89.88 434 LEU B N 1
ATOM 6945 C CA . LEU B 1 434 ? -0.153 -54.594 -8.445 1 89.88 434 LEU B CA 1
ATOM 6946 C C . LEU B 1 434 ? 0.062 -53.312 -9.234 1 89.88 434 LEU B C 1
ATOM 6948 O O . LEU B 1 434 ? -0.039 -52.188 -8.688 1 89.88 434 LEU B O 1
ATOM 6952 N N . ASP B 1 435 ? 0.349 -53.344 -10.492 1 85.81 435 ASP B N 1
ATOM 6953 C CA . ASP B 1 435 ? 0.489 -52.188 -11.367 1 85.81 435 ASP B CA 1
ATOM 6954 C C . ASP B 1 435 ? -0.822 -51.406 -11.469 1 85.81 435 ASP B C 1
ATOM 6956 O O . ASP B 1 435 ? -0.827 -50.188 -11.414 1 85.81 435 ASP B O 1
ATOM 6960 N N . SER B 1 436 ? -1.887 -52.188 -11.641 1 87.06 436 SER B N 1
ATOM 6961 C CA . SER B 1 436 ? -3.201 -51.562 -11.727 1 87.06 436 SER B CA 1
ATOM 6962 C C . SER B 1 436 ? -3.578 -50.906 -10.414 1 87.06 436 SER B C 1
ATOM 6964 O O . SER B 1 436 ? -4.188 -49.812 -10.414 1 87.06 436 SER B O 1
ATOM 6966 N N . GLN B 1 437 ? -3.236 -51.5 -9.344 1 90.81 437 GLN B N 1
ATOM 6967 C CA . GLN B 1 437 ? -3.5 -50.938 -8.031 1 90.81 437 GLN B CA 1
ATOM 6968 C C . GLN B 1 437 ? -2.697 -49.656 -7.824 1 90.81 437 GLN B C 1
ATOM 6970 O O . GLN B 1 437 ? -3.213 -48.656 -7.281 1 90.81 437 GLN B O 1
ATOM 6975 N N . ASP B 1 438 ? -1.503 -49.594 -8.242 1 89.69 438 ASP B N 1
ATOM 6976 C CA . ASP B 1 438 ? -0.665 -48.406 -8.156 1 89.69 438 ASP B CA 1
ATOM 6977 C C . ASP B 1 438 ? -1.239 -47.281 -8.992 1 89.69 438 ASP B C 1
ATOM 6979 O O . ASP B 1 438 ? -1.232 -46.125 -8.57 1 89.69 438 ASP B O 1
ATOM 6983 N N . ALA B 1 439 ? -1.682 -47.625 -10.133 1 85.75 439 ALA B N 1
ATOM 6984 C CA . ALA B 1 439 ? -2.312 -46.625 -11.008 1 85.75 439 ALA B CA 1
ATOM 6985 C C . ALA B 1 439 ? -3.564 -46.031 -10.359 1 85.75 439 ALA B C 1
ATOM 6987 O O . ALA B 1 439 ? -3.803 -44.844 -10.438 1 85.75 439 ALA B O 1
ATOM 6988 N N . LEU B 1 440 ? -4.371 -46.906 -9.734 1 90.31 440 LEU B N 1
ATOM 6989 C CA . LEU B 1 440 ? -5.562 -46.469 -9.023 1 90.31 440 LEU B CA 1
ATOM 6990 C C . LEU B 1 440 ? -5.191 -45.5 -7.898 1 90.31 440 LEU B C 1
ATOM 6992 O O . LEU B 1 440 ? -5.797 -44.438 -7.758 1 90.31 440 LEU B O 1
ATOM 6996 N N . LEU B 1 441 ? -4.191 -45.875 -7.184 1 93.06 441 LEU B N 1
ATOM 6997 C CA . LEU B 1 441 ? -3.773 -45.031 -6.062 1 93.06 441 LEU B CA 1
ATOM 6998 C C . LEU B 1 441 ? -3.215 -43.719 -6.559 1 93.06 441 LEU B C 1
ATOM 7000 O O . LEU B 1 441 ? -3.387 -42.688 -5.902 1 93.06 441 LEU B O 1
ATOM 7004 N N . SER B 1 442 ? -2.549 -43.688 -7.66 1 90.62 442 SER B N 1
ATOM 7005 C CA . SER B 1 442 ? -2.066 -42.438 -8.273 1 90.62 442 SER B CA 1
ATOM 7006 C C . SER B 1 442 ? -3.225 -41.531 -8.648 1 90.62 442 SER B C 1
ATOM 7008 O O . SER B 1 442 ? -3.162 -40.312 -8.43 1 90.62 442 SER B O 1
ATOM 7010 N N . GLN B 1 443 ? -4.293 -42.156 -9.195 1 90.44 443 GLN B N 1
ATOM 7011 C CA . GLN B 1 443 ? -5.465 -41.344 -9.555 1 90.44 443 GLN B CA 1
ATOM 7012 C C . GLN B 1 443 ? -6.188 -40.844 -8.32 1 90.44 443 GLN B C 1
ATOM 7014 O O . GLN B 1 443 ? -6.742 -39.75 -8.328 1 90.44 443 GLN B O 1
ATOM 7019 N N . GLN B 1 444 ? -6.168 -41.688 -7.348 1 94.31 444 GLN B N 1
ATOM 7020 C CA . GLN B 1 444 ? -6.742 -41.219 -6.082 1 94.31 444 GLN B CA 1
ATOM 7021 C C . GLN B 1 444 ? -5.977 -40.031 -5.523 1 94.31 444 GLN B C 1
ATOM 7023 O O . GLN B 1 444 ? -6.578 -39.094 -5.027 1 94.31 444 GLN B O 1
ATOM 7028 N N . SER B 1 445 ? -4.684 -40.031 -5.605 1 95.69 445 SER B N 1
ATOM 7029 C CA . SER B 1 445 ? -3.84 -38.906 -5.176 1 95.69 445 SER B CA 1
ATOM 7030 C C . SER B 1 445 ? -4.164 -37.656 -5.945 1 95.69 445 SER B C 1
ATOM 7032 O O . SER B 1 445 ? -4.328 -36.562 -5.352 1 95.69 445 SER B O 1
ATOM 7034 N N . ALA B 1 446 ? -4.281 -37.781 -7.207 1 92.5 446 ALA B N 1
ATOM 7035 C CA . ALA B 1 446 ? -4.609 -36.656 -8.062 1 92.5 446 ALA B CA 1
ATOM 7036 C C . ALA B 1 446 ? -5.98 -36.062 -7.711 1 92.5 446 ALA B C 1
ATOM 7038 O O . ALA B 1 446 ? -6.18 -34.844 -7.738 1 92.5 446 ALA B O 1
ATOM 7039 N N . ASN B 1 447 ? -6.902 -36.969 -7.43 1 93.12 447 ASN B N 1
ATOM 7040 C CA . ASN B 1 447 ? -8.25 -36.531 -7.074 1 93.12 447 ASN B CA 1
ATOM 7041 C C . ASN B 1 447 ? -8.258 -35.781 -5.75 1 93.12 447 ASN B C 1
ATOM 7043 O O . ASN B 1 447 ? -8.977 -34.781 -5.598 1 93.12 447 ASN B O 1
ATOM 7047 N N . ILE B 1 448 ? -7.469 -36.219 -4.797 1 96.31 448 ILE B N 1
ATOM 7048 C CA . ILE B 1 448 ? -7.324 -35.5 -3.521 1 96.31 448 ILE B CA 1
ATOM 7049 C C . ILE B 1 448 ? -6.789 -34.094 -3.758 1 96.31 448 ILE B C 1
ATOM 7051 O O . ILE B 1 448 ? -7.309 -33.125 -3.205 1 96.31 448 ILE B O 1
ATOM 7055 N N . ASP B 1 449 ? -5.789 -33.969 -4.582 1 95.56 449 ASP B N 1
ATOM 7056 C CA . ASP B 1 449 ? -5.195 -32.656 -4.895 1 95.56 449 ASP B CA 1
ATOM 7057 C C . ASP B 1 449 ? -6.203 -31.766 -5.594 1 95.56 449 ASP B C 1
ATOM 7059 O O . ASP B 1 449 ? -6.273 -30.562 -5.301 1 95.56 449 ASP B O 1
ATOM 7063 N N . ALA B 1 450 ? -6.961 -32.344 -6.5 1 93.69 450 ALA B N 1
ATOM 7064 C CA . ALA B 1 450 ? -7.965 -31.562 -7.223 1 93.69 450 ALA B CA 1
ATOM 7065 C C . ALA B 1 450 ? -9.062 -31.078 -6.277 1 93.69 450 ALA B C 1
ATOM 7067 O O . ALA B 1 450 ? -9.539 -29.938 -6.395 1 93.69 450 ALA B O 1
ATOM 7068 N N . GLN B 1 451 ? -9.422 -31.953 -5.375 1 95.44 451 GLN B N 1
ATOM 7069 C CA . GLN B 1 451 ? -10.43 -31.594 -4.391 1 95.44 451 GLN B CA 1
ATOM 7070 C C . GLN B 1 451 ? -9.953 -30.438 -3.518 1 95.44 451 GLN B C 1
ATOM 7072 O O . GLN B 1 451 ? -10.688 -29.469 -3.295 1 95.44 451 GLN B O 1
ATOM 7077 N N . ALA B 1 452 ? -8.758 -30.484 -3.057 1 97.38 452 ALA B N 1
ATOM 7078 C CA . ALA B 1 452 ? -8.188 -29.438 -2.223 1 97.38 452 ALA B CA 1
ATOM 7079 C C . ALA B 1 452 ? -8.07 -28.125 -2.996 1 97.38 452 ALA B C 1
ATOM 7081 O O . ALA B 1 452 ? -8.391 -27.062 -2.469 1 97.38 452 ALA B O 1
ATOM 7082 N N . ALA B 1 453 ? -7.637 -28.219 -4.195 1 95.56 453 ALA B N 1
ATOM 7083 C CA . ALA B 1 453 ? -7.496 -27.031 -5.035 1 95.56 453 ALA B CA 1
ATOM 7084 C C . ALA B 1 453 ? -8.844 -26.359 -5.258 1 95.56 453 ALA B C 1
ATOM 7086 O O . ALA B 1 453 ? -8.938 -25.125 -5.238 1 95.56 453 ALA B O 1
ATOM 7087 N N . ASN B 1 454 ? -9.828 -27.188 -5.527 1 95.19 454 ASN B N 1
ATOM 7088 C CA . ASN B 1 454 ? -11.172 -26.656 -5.723 1 95.19 454 ASN B CA 1
ATOM 7089 C C . ASN B 1 454 ? -11.688 -25.953 -4.469 1 95.19 454 ASN B C 1
ATOM 7091 O O . ASN B 1 454 ? -12.266 -24.875 -4.551 1 95.19 454 ASN B O 1
ATOM 7095 N N . ARG B 1 455 ? -11.445 -26.562 -3.367 1 96.62 455 ARG B N 1
ATOM 7096 C CA . ARG B 1 455 ? -11.875 -25.969 -2.105 1 96.62 455 ARG B CA 1
ATOM 7097 C C . ARG B 1 455 ? -11.141 -24.656 -1.835 1 96.62 455 ARG B C 1
ATOM 7099 O O . ARG B 1 455 ? -11.734 -23.688 -1.367 1 96.62 455 ARG B O 1
ATOM 7106 N N . LEU B 1 456 ? -9.883 -24.594 -2.061 1 97.06 456 LEU B N 1
ATOM 7107 C CA . LEU B 1 456 ? -9.094 -23.391 -1.879 1 97.06 456 LEU B CA 1
ATOM 7108 C C . LEU B 1 456 ? -9.562 -22.281 -2.818 1 97.06 456 LEU B C 1
ATOM 7110 O O . LEU B 1 456 ? -9.648 -21.125 -2.422 1 97.06 456 LEU B O 1
ATOM 7114 N N . ALA B 1 457 ? -9.859 -22.672 -4.055 1 94.75 457 ALA B N 1
ATOM 7115 C CA . ALA B 1 457 ? -10.398 -21.703 -5.012 1 94.75 457 ALA B CA 1
ATOM 7116 C C . ALA B 1 457 ? -11.758 -21.188 -4.562 1 94.75 457 ALA B C 1
ATOM 7118 O O . ALA B 1 457 ? -12.055 -20 -4.723 1 94.75 457 ALA B O 1
ATOM 7119 N N . TRP B 1 458 ? -12.539 -22.078 -4.027 1 94.19 458 TRP B N 1
ATOM 7120 C CA . TRP B 1 458 ? -13.844 -21.719 -3.49 1 94.19 458 TRP B CA 1
ATOM 7121 C C . TRP B 1 458 ? -13.711 -20.719 -2.35 1 94.19 458 TRP B C 1
ATOM 7123 O O . TRP B 1 458 ? -14.438 -19.719 -2.299 1 94.19 458 TRP B O 1
ATOM 7133 N N . ALA B 1 459 ? -12.797 -20.938 -1.471 1 95.19 459 ALA B N 1
ATOM 7134 C CA . ALA B 1 459 ? -12.555 -20.016 -0.36 1 95.19 459 ALA B CA 1
ATOM 7135 C C . ALA B 1 459 ? -12.078 -18.656 -0.864 1 95.19 459 ALA B C 1
ATOM 7137 O O . ALA B 1 459 ? -12.547 -17.6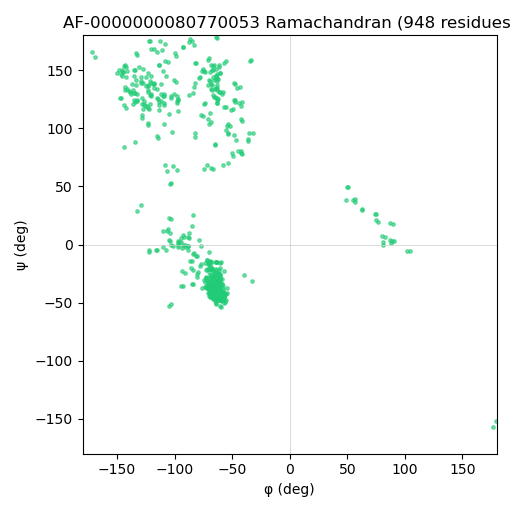25 -0.389 1 95.19 459 ALA B O 1
ATOM 7138 N N . SER B 1 460 ? -11.188 -18.688 -1.802 1 94.44 460 SER B N 1
ATOM 7139 C CA . SER B 1 460 ? -10.688 -17.453 -2.4 1 94.44 460 SER B CA 1
ATOM 7140 C C . SER B 1 460 ? -11.812 -16.672 -3.068 1 94.44 460 SER B C 1
ATOM 7142 O O . SER B 1 460 ? -11.852 -15.438 -2.994 1 94.44 460 SER B O 1
ATOM 7144 N N . LEU B 1 461 ? -12.68 -17.359 -3.715 1 92.44 461 LEU B N 1
ATOM 7145 C CA . LEU B 1 461 ? -13.812 -16.734 -4.387 1 92.44 461 LEU B CA 1
ATOM 7146 C C . LEU B 1 461 ? -14.727 -16.047 -3.379 1 92.44 461 LEU B C 1
ATOM 7148 O O . LEU B 1 461 ? -15.133 -14.898 -3.58 1 92.44 461 LEU B O 1
ATOM 7152 N N . ASN B 1 462 ? -15.031 -16.719 -2.344 1 91.81 462 ASN B N 1
ATOM 7153 C CA . ASN B 1 462 ? -15.867 -16.125 -1.31 1 91.81 462 ASN B CA 1
ATOM 7154 C C . ASN B 1 462 ? -15.234 -14.859 -0.741 1 91.81 462 ASN B C 1
ATOM 7156 O O . ASN B 1 462 ? -15.922 -13.859 -0.527 1 91.81 462 ASN B O 1
ATOM 7160 N N . THR B 1 463 ? -13.953 -14.906 -0.519 1 93.12 463 THR B N 1
ATOM 7161 C CA . THR B 1 463 ? -13.234 -13.758 0.008 1 93.12 463 THR B CA 1
ATOM 7162 C C . THR B 1 463 ? -13.219 -12.617 -1.008 1 93.12 463 THR B C 1
ATOM 7164 O O . THR B 1 463 ? -13.461 -11.461 -0.655 1 93.12 463 THR B O 1
ATOM 7167 N N . ALA B 1 464 ? -12.953 -12.938 -2.266 1 92.25 464 ALA B N 1
ATOM 7168 C CA . ALA B 1 464 ? -12.891 -11.938 -3.332 1 92.25 464 ALA B CA 1
ATOM 7169 C C . ALA B 1 464 ? -14.242 -11.242 -3.504 1 92.25 464 ALA B C 1
ATOM 7171 O O . ALA B 1 464 ? -14.297 -10.078 -3.896 1 92.25 464 ALA B O 1
ATOM 7172 N N . LEU B 1 465 ? -15.289 -11.914 -3.107 1 89.25 465 LEU B N 1
ATOM 7173 C CA . LEU B 1 465 ? -16.641 -11.367 -3.258 1 89.25 465 LEU B CA 1
ATOM 7174 C C . LEU B 1 465 ? -17.078 -10.664 -1.979 1 89.25 465 LEU B C 1
ATOM 7176 O O . LEU B 1 465 ? -18.234 -10.227 -1.879 1 89.25 465 LEU B O 1
ATOM 7180 N N . GLY B 1 466 ? -16.219 -10.609 -0.995 1 89.62 466 GLY B N 1
ATOM 7181 C CA . GLY B 1 466 ? -16.484 -9.781 0.172 1 89.62 466 GLY B CA 1
ATOM 7182 C C . GLY B 1 466 ? -16.906 -10.586 1.391 1 89.62 466 GLY B C 1
ATOM 7183 O O . GLY B 1 466 ? -17.078 -10.023 2.475 1 89.62 466 GLY B O 1
ATOM 7184 N N . GLY B 1 467 ? -17.109 -11.898 1.259 1 88.31 467 GLY B N 1
ATOM 7185 C CA . GLY B 1 467 ? -17.375 -12.789 2.379 1 88.31 467 GLY B CA 1
ATOM 7186 C C . GLY B 1 467 ? -18.656 -12.453 3.111 1 88.31 467 GLY B C 1
ATOM 7187 O O . GLY B 1 467 ? -18.719 -12.523 4.34 1 88.31 467 GLY B O 1
ATOM 7188 N N . GLY B 1 468 ? -19.656 -11.914 2.434 1 84.06 468 GLY B N 1
ATOM 7189 C CA . GLY B 1 468 ? -20.953 -11.633 3.029 1 84.06 468 GLY B CA 1
ATOM 7190 C C . GLY B 1 468 ? -21.016 -10.273 3.697 1 84.06 468 GLY B C 1
ATOM 7191 O O . GLY B 1 468 ? -22.031 -9.93 4.316 1 84.06 468 GLY B O 1
ATOM 7192 N N . PHE B 1 469 ? -20 -9.531 3.6 1 82.94 469 PHE B N 1
ATOM 7193 C CA . PHE B 1 469 ? -19.984 -8.164 4.113 1 82.94 469 PHE B CA 1
ATOM 7194 C C . PHE B 1 469 ? -21.031 -7.316 3.396 1 82.94 469 PHE B C 1
ATOM 7196 O O . PHE B 1 469 ? -21.234 -7.457 2.189 1 82.94 469 PHE B O 1
ATOM 7203 N N . ASP B 1 470 ? -21.875 -6.555 4.266 1 73.25 470 ASP B N 1
ATOM 7204 C CA . ASP B 1 470 ? -22.828 -5.594 3.725 1 73.25 470 ASP B CA 1
ATOM 7205 C C . ASP B 1 470 ? -22.672 -4.23 4.391 1 73.25 470 ASP B C 1
ATOM 7207 O O . ASP B 1 470 ? -22.906 -4.09 5.594 1 73.25 470 ASP B O 1
ATOM 7211 N N . ASN B 1 471 ? -22.188 -3.35 3.525 1 68.88 471 ASN B N 1
ATOM 7212 C CA . ASN B 1 471 ? -21.922 -2.006 4.035 1 68.88 471 ASN B CA 1
ATOM 7213 C C . ASN B 1 471 ? -23.188 -1.376 4.625 1 68.88 471 ASN B C 1
ATOM 7215 O O . ASN B 1 471 ? -23.109 -0.601 5.582 1 68.88 471 ASN B O 1
ATOM 7219 N N . GLN B 1 472 ? -24.328 -1.654 4.039 1 58.97 472 GLN B N 1
ATOM 7220 C CA . GLN B 1 472 ? -25.562 -1.087 4.594 1 58.97 472 GLN B CA 1
ATOM 7221 C C . GLN B 1 472 ? -25.844 -1.648 5.98 1 58.97 472 GLN B C 1
ATOM 7223 O O . GLN B 1 472 ? -26.297 -0.92 6.871 1 58.97 472 GLN B O 1
ATOM 7228 N N . ALA B 1 473 ? -25.453 -2.863 6.141 1 48.09 473 ALA B N 1
ATOM 7229 C CA . ALA B 1 473 ? -25.703 -3.449 7.457 1 48.09 473 ALA B CA 1
ATOM 7230 C C . ALA B 1 473 ? -24.656 -2.984 8.469 1 48.09 473 ALA B C 1
ATOM 7232 O O . ALA B 1 473 ? -24.969 -2.805 9.648 1 48.09 473 ALA B O 1
ATOM 7233 N N . ALA B 1 474 ? -23.406 -2.541 8.016 1 49.69 474 ALA B N 1
ATOM 7234 C CA . ALA B 1 474 ? -22.297 -2.207 8.906 1 49.69 474 ALA B CA 1
ATOM 7235 C C . ALA B 1 474 ? -22.406 -0.768 9.398 1 49.69 474 ALA B C 1
ATOM 7237 O O . ALA B 1 474 ? -21.875 -0.428 10.461 1 49.69 474 ALA B O 1
ATOM 7238 N N . SER B 1 475 ? -22.875 0.096 8.633 1 47.09 475 SER B N 1
ATOM 7239 C CA . SER B 1 475 ? -23.031 1.493 9.031 1 47.09 475 SER B CA 1
ATOM 7240 C C . SER B 1 475 ? -24.125 1.654 10.078 1 47.09 475 SER B C 1
ATOM 7242 O O . SER B 1 475 ? -24.266 2.723 10.68 1 47.09 475 SER B O 1
ATOM 7244 N N . ARG B 1 476 ? -25.094 0.423 10.258 1 37.62 476 ARG B N 1
ATOM 7245 C CA . ARG B 1 476 ? -26.094 0.512 11.312 1 37.62 476 ARG B CA 1
ATOM 7246 C C . ARG B 1 476 ? -25.531 0.079 12.656 1 37.62 476 ARG B C 1
ATOM 7248 O O . ARG B 1 476 ? -24.75 -0.879 12.727 1 37.62 476 ARG B O 1
#

Sequence (952 aa):
METDKVNKKSWPQTAGVLLISAVLSGCASFGPDAAPDQMVGADQLKLAVAGQQNVRADWWRQLNDPELDRLVEATLKDAPSLKLAAARLRQARAAVGIVESKDGPQLDAMANAVQIHADPLKALPHNDKDYINAYTAALVGSWEFDFWGKNHAAVSAALGQQQAVAYEGQQTRLLLTQAVVAQYTQLQRSLAQSRLLSQRLAIAQSRQKLTQARVNAGLLPGDNQRGNEVSIERLQQQQSALDNDIARSRHALAALTGQGPQQQDSLNPGKLDAAPQPALDKLDANLLGRRPDIAAQRARVESMTASVKEARAEFYPNVKLTVFAGQSSLKMDQLWKSESSLWGFMPAISLPIFHSGQLQSNLSKQQAGYDMAVQQYNQTVLDALRDAADAVSGWQNSQRQLQQSERALQSSRKANDSMAARLRAGLVNKLSLLDSQDALLSQQSANIDAQAANRLAWASLNTALGGGFDNQAASRMETDKVNKKSWPQTAGVLLISAVLSGCASFGPDAAPDQMVGADQLKLAVAGQQNVRADWWRQLNDPELDRLVEATLKDAPSLKLAAARLRQARAAVGIVESKDGPQLDAMANAVQIHADPLKALPHNDKDYINAYTAALVGSWEFDFWGKNHAAVSAALGQQQAVAYEGQQTRLLLTQAVVAQYTQLQRSLAQSRLLSQRLAIAQSRQKLTQARVNAGLLPGDNQRGNEVSIERLQQQQSALDNDIARSRHALAALTGQGPQQQDSLNPGKLDAAPQPALDKLDANLLGRRPDIAAQRARVESMTASVKEARAEFYPNVKLTVFAGQSSLKMDQLWKSESSLWGFMPAISLPIFHSGQLQSNLSKQQAGYDMAVQQYNQTVLDALRDAADAVSGWQNSQRQLQQSERALQSSRKANDSMAARLRAGLVNKLSLLDSQDALLSQQSANIDAQAANRLAWASLNTALGGGFDNQAASR

Secondary structure (DSSP, 8-state):
----------HHHHHHHHHHHHHHH--------PPPP----TTTTTPBP-------TTGGGGG--HHHHHHHHHHHHH-HHHHHHHHHHHHHHHHHHHHHHTTS-EEEEEEEEEEEEEGGGGGSTT--SSEEEEEEEEEEEEEEE-TTSHHHHHHHHHHHHHHHHHHHHHHHHHHHHHHHHHHHHHHHHHHHHHHHHHHHHHHHHHHHHHHHHHHHTTSS-THHHHHHHHHHHHHHHHHHHHHHHHHHHHHHHHHHTT--GGGGTT-------PPPPP-----BTTHHHH-HHHHHHHHHHHHHHHHHHHHHHTTSPEEEEEEEEEEEESSGGGTTSGGGEEEEEEEEEE-----TTHHHHHHHHHHHHHHHHHHHHHHHHHHHHHHHHHHHHHHHHHHHHHHHHHHHHHHHHHHHHHHHHHHHTTSS-HHHHHHHHHHHHHHHHHHHHHHHHHHHHHHHHHHHTTTT--HHHHT-/----------HHHHHHHHHHHHHHHT-------PPPP----TTTTTPBP-------TTGGGGG--HHHHHHHHHHHHH-HHHHHHHHHHHHHHHHHHHHHHTTS-EEEEEEEEEEEE-GGGGGSTT--SSEEEEEEEEEEEEEEE-TTSHHHHHHHHHHHHHHHHHHHHHHHHHHHHHHHHHHHHHHHHHHHHHHHHHHHHHHHHHHHHHHHHHHHTTSS-THHHHHHHHHHHHHHHHHHHHHHHHHHHHHHHHHHTT--TTTTTT-------PPPPP-----BTTHHHH-HHHHHHHHHHHHHHHHHHHHHHTTSPEEEEEEEEEEEESSGGGTTSGGGEEEEEEEEEEEEEE-TTHHHHHHHHHHHHHHHHHHHHHHHHHHHHHHHHHHHHHHHHHHHHHHHHHHHHHHHHHHHHHHHHHHHTTSS-HHHHHHHHHHHHHHHHHHHHHHHHHHHHHHHHHHHTTTT--HHHHT-

Solvent-accessible surface area (backbone atoms only — not comparable to full-atom values): 48105 Å² total; per-residue (Å²): 138,82,79,77,76,72,77,72,75,59,66,64,61,56,48,52,52,47,50,54,51,48,54,65,68,54,50,69,73,76,67,87,75,75,82,74,67,72,68,75,50,45,76,81,66,70,42,44,74,61,62,92,67,77,58,48,67,66,54,74,59,72,65,74,44,70,68,58,52,51,51,45,53,41,20,77,71,46,19,32,69,58,53,25,35,52,22,49,35,47,24,33,51,16,50,29,36,38,50,47,12,61,65,35,52,33,32,32,39,37,37,38,41,38,40,41,35,27,47,61,42,44,70,40,87,94,31,94,40,48,55,50,48,41,36,38,40,32,38,42,33,36,33,49,60,62,88,75,37,30,54,60,19,46,31,47,17,34,49,19,45,30,50,17,43,49,24,47,37,52,37,50,53,49,53,51,46,47,48,47,53,45,35,50,43,50,30,30,41,33,52,53,48,47,56,50,47,52,52,51,48,51,51,43,52,52,50,39,53,54,49,50,52,34,30,74,68,68,75,38,66,70,70,61,52,56,57,39,54,52,50,47,50,52,50,51,51,50,48,49,54,34,52,45,50,35,50,46,26,28,19,51,51,14,36,49,38,55,38,30,45,67,72,36,70,78,65,74,76,69,82,82,64,75,60,73,82,72,81,74,68,78,78,26,42,49,52,64,52,15,23,33,66,43,48,17,32,51,26,38,31,53,10,27,52,21,41,33,49,22,40,58,31,65,48,45,66,46,41,35,40,35,36,36,42,36,28,41,22,64,44,79,91,44,28,74,40,80,91,11,61,42,69,56,72,48,79,44,76,48,64,77,84,81,64,91,56,53,66,62,51,48,33,49,51,31,48,50,48,27,37,50,31,26,52,50,31,38,50,46,47,55,51,45,51,50,45,32,53,49,24,51,53,45,27,54,50,28,48,51,48,31,52,50,31,50,52,52,33,53,51,34,49,52,51,33,52,50,41,51,52,34,37,76,69,66,73,46,54,72,65,59,38,52,50,35,49,50,52,32,52,52,34,48,51,50,32,49,52,29,38,41,49,28,34,47,26,47,48,46,30,43,53,46,60,25,40,31,45,45,52,78,63,66,80,101,138,84,78,78,76,74,76,71,76,58,68,53,60,59,47,52,54,44,47,55,50,45,54,65,67,52,48,62,70,74,68,86,75,75,83,74,67,72,68,75,51,46,74,82,38,68,41,42,74,61,62,94,65,79,57,47,67,66,56,74,59,72,66,74,43,70,68,58,51,50,51,45,52,41,21,78,70,45,19,62,69,59,53,49,35,51,52,50,37,51,50,33,51,51,51,32,53,58,50,47,53,63,66,41,71,45,77,44,80,48,74,51,76,44,76,46,76,38,71,69,43,40,71,42,88,96,32,90,36,47,56,50,48,42,35,38,39,32,39,41,33,39,36,47,59,64,86,74,38,31,54,58,19,45,33,49,18,34,49,20,46,32,50,17,44,48,25,47,35,52,36,48,52,49,52,50,46,46,49,46,55,46,37,51,42,49,29,30,42,32,51,54,47,46,58,51,48,53,52,51,49,50,51,43,51,50,50,39,53,51,49,49,51,34,29,74,70,68,74,38,67,70,71,61,54,55,57,39,51,52,51,47,52,53,51,50,53,50,48,54,53,35,51,51,50,36,50,52,26,29,32,51,52,13,49,51,37,56,42,59,59,68,74,36,70,79,63,76,75,69,80,83,63,76,60,73,81,70,82,75,68,77,77,27,42,48,51,63,52,13,25,35,64,44,47,16,31,50,26,39,31,52,10,28,53,21,41,33,47,22,40,57,33,65,49,46,65,46,40,36,39,37,36,37,42,37,26,41,22,65,43,79,92,44,30,86,41,81,62,11,37,31,37,36,44,31,49,34,38,38,30,69,68,40,45,46,51,30,64,61,17,48,32,45,26,32,47,20,48,27,33,29,31,26,24,51,31,37,40,45,48,36,52,44,46,32,45,32,52,44,23,50,48,45,28,54,46,28,48,52,48,31,54,52,31,49,52,53,32,52,51,33,48,52,51,33,51,51,40,51,52,34,36,76,70,67,73,48,54,71,66,59,39,51,52,35,48,51,50,30,51,51,32,48,51,50,32,48,53,28,37,40,47,28,34,47,25,48,47,47,31,43,51,45,58,24,40,30,44,47,52,77,62,64,80,100

pLDDT: mean 85.87, std 13.67, range [30.52, 98.38]

InterPro domains:
  IPR003423 Outer membrane efflux protein [PF02321] (72-259)
  IPR003423 Outer membrane efflux protein [PF02321] (287-467)
  IPR010131 Multidrug resistance outer membrane protein MdtP/Nodulation protein T-like [PTHR30203] (16-474)
  IPR010131 Multidrug resistance outer membrane protein MdtP/Nodulation protein T-like [TIGR01845] (19-468)

Radius of gyration: 41.57 Å; Cα contacts (8 Å, |Δi|>4): 1409; chains: 2; bounding box: 78×149×100 Å

Nearest PDB structures (foldseek):
  5azs-assembly1_B  TM=8.734E-01  e=5.973E-25  Pseudomonas aeruginosa PAO1
  5azs-assembly1_C  TM=8.301E-01  e=8.907E-25  Pseudomonas aeruginosa PAO1
  1wp1-assembly1_A  TM=8.437E-01  e=3.227E-24  Pseudomonas aeruginosa
  7akz-assembly1_A  TM=8.440E-01  e=8.959E-24  Pseudomonas aeruginosa PAO1
  4k7r-assembly1_A  TM=8.314E-01  e=6.008E-24  Escherichia coli K-12